Protein AF-0000000066889931 (afdb_homodimer)

Solvent-accessible surface area (backbone atoms only — not comparable to full-atom values): 59604 Å² total; per-residue (Å²): 102,72,35,78,62,63,62,46,69,40,72,68,57,29,51,49,26,42,51,51,12,49,52,28,40,36,57,39,35,50,58,53,15,50,52,28,38,44,49,19,44,49,34,40,56,67,29,39,47,45,43,76,29,30,79,80,44,53,67,52,55,40,49,52,46,39,45,50,44,53,48,43,53,54,48,37,46,52,50,14,58,57,58,51,43,73,66,68,80,62,69,89,72,51,64,39,50,34,59,48,48,70,64,35,56,75,68,55,48,97,53,80,30,56,35,74,68,44,58,74,47,54,82,70,38,55,31,83,66,52,23,65,43,68,70,62,88,76,65,74,86,47,67,66,44,52,38,50,51,49,50,52,53,38,38,55,46,48,44,46,36,63,68,42,29,66,70,53,30,54,55,54,89,62,41,67,70,57,22,52,45,53,48,50,50,54,51,49,64,70,53,50,51,80,82,71,41,93,45,72,68,41,44,51,54,32,39,76,71,73,38,31,45,57,56,50,36,41,54,40,43,55,38,35,53,71,19,61,56,48,52,68,61,52,49,46,62,85,44,58,81,68,31,58,58,54,72,40,86,62,70,32,78,57,56,58,62,33,39,50,46,67,47,44,47,56,43,81,52,69,66,52,50,48,45,28,53,52,28,28,50,48,43,52,54,51,48,52,52,37,54,74,66,69,46,64,70,49,71,67,46,50,58,38,48,52,54,25,40,54,50,33,48,42,48,57,50,41,34,75,68,58,27,82,77,53,77,71,49,71,63,52,35,54,50,30,53,54,48,41,54,50,52,44,48,38,33,68,62,55,40,66,85,76,34,41,34,40,46,31,48,40,50,24,52,53,49,48,49,52,50,44,42,62,70,62,46,74,71,81,67,70,83,75,69,78,64,74,66,58,56,69,58,35,52,66,47,43,68,63,61,64,67,76,90,68,82,73,72,78,67,67,71,44,77,32,45,45,31,67,42,70,88,54,50,46,70,36,59,64,58,52,55,49,47,42,64,36,35,24,61,76,37,55,64,63,49,46,55,50,69,54,47,62,71,69,53,68,83,76,72,84,66,87,77,76,81,80,78,81,80,85,86,86,77,86,68,83,76,82,76,78,78,78,82,78,84,80,79,74,75,74,79,70,76,76,76,73,67,80,55,78,80,64,53,55,54,60,64,52,55,55,71,66,78,75,51,72,64,57,62,39,47,68,55,56,74,97,103,74,35,78,62,65,60,46,70,39,71,67,56,29,52,49,26,41,51,51,11,50,52,28,42,37,55,39,34,51,58,54,15,49,50,27,40,46,50,19,45,49,34,40,56,68,29,40,48,46,42,80,30,31,76,81,44,54,66,51,55,41,48,51,47,38,41,51,44,53,48,42,52,53,49,37,45,53,50,14,57,58,57,50,43,74,66,68,80,61,69,90,72,49,64,39,49,34,59,47,48,69,64,35,56,74,68,55,49,98,53,80,31,55,35,74,68,43,58,72,48,51,84,71,36,57,29,80,67,52,21,65,42,68,70,62,89,76,66,74,85,48,68,66,44,54,37,50,51,49,51,53,53,39,39,56,45,47,45,46,37,64,69,44,28,66,69,52,30,54,53,53,90,63,43,68,70,58,22,53,45,52,49,50,50,52,51,49,62,70,53,50,52,80,83,70,42,92,44,72,67,40,45,52,55,31,40,76,70,72,38,32,45,57,55,51,36,41,53,40,42,55,36,33,54,69,19,60,57,46,52,68,60,53,50,46,64,86,43,58,82,66,29,56,56,54,72,40,83,64,71,32,78,57,57,57,61,33,41,50,45,67,47,44,48,56,42,82,51,70,68,52,50,47,44,29,54,52,29,27,52,48,44,52,53,52,46,51,53,38,56,74,66,70,44,66,69,49,70,67,44,51,57,38,49,51,56,26,40,54,51,33,48,41,50,58,52,41,34,77,70,54,28,84,79,55,76,71,50,70,63,52,35,53,51,29,52,52,48,41,55,50,52,43,47,38,34,68,61,56,40,66,84,76,35,42,34,40,46,32,49,40,51,24,50,53,50,49,49,52,52,45,44,61,69,63,47,72,69,80,66,70,81,73,69,76,65,73,67,56,56,69,59,34,50,64,48,42,68,63,60,65,66,78,89,66,82,74,74,76,66,67,73,45,76,31,45,42,32,66,43,71,88,53,51,47,69,36,58,64,59,50,54,48,46,42,65,36,36,24,60,76,37,53,64,63,49,46,54,48,68,54,46,63,72,66,54,70,83,76,72,83,66,87,74,77,85,75,81,80,74,87,72,81,79,81,75,75,77,79,72,81,78,78,83,77,85,80,80,75,76,75,80,72,78,76,79,74,68,82,55,75,81,60,51,57,55,59,65,52,57,56,71,65,79,77,50,71,63,57,62,38,46,68,54,58,72,96

Secondary structure (DSSP, 8-state):
--SSGGGS--HHHHHHHHHHHHHHHHTT-HHHHHHHHHHHHHHHHHTTTTS---TTS-HHHHHHHHHHHHHHHHHHHHHHHHHT------GGG--SBPPPPHHHHHHT---PPPBTTTTTPPTT-B-TT--B----TTPPP-HHHHHHHHHHHHHHHHHIIIIIHHHH-SS-TTSHHHHHHHHHHHHHHHH--GGGS--HHHHHHHHHTT-HHHHHHHHHHHHHHHHTTGGGGS--S---TT------SS-----TTB-TTS-BTT---HHHHHHHHHHHHHHHHHHHHHHHTTPPP-HHHHHHHHHHHHHHHHHHHTHHHH-SSS---HHHHHHHHHHHHHHHHIIIIIS-TT-HHHHHHHHHHHHHHHHHHHHHS-----S------THHHHHHHHHHHSS-SS-----PPPBTTTB--GGGS-S-HHHHHHHHHHTTTT-HHHHHHHHHHHHHS------------------------------------------SS----HHHHH-S-----HHHHHHHHH--/--SSGGGS--HHHHHHHHHHHHHHHHTT-HHHHHHHHHHHHHHHHHTTTTS---TTS-HHHHHHHHHHHHHHHHHHHHHHHHHT------GGG--SBPPPPHHHHHHT---PPPBTTTTTPPTT-B-TT--B----TTPPP-HHHHHHHHHHHHHHHHHIIIII-TTT-SS-TTSHHHHHHHHHHHHHHHH--GGGS--HHHHHHHHHTT-HHHHHHHHHHHHHHHHTTGGGGS--S---TT------SS-----TTB-TTS-BTT---HHHHHHHHHHHHHHHHHHHHHHHTTPPP-HHHHHHHHHHHHHHHHHHHTHHHH-SSS---HHHHHHHHHHHHHHHHIIIIIS-TT-HHHHHHHHHHHHHHHHHHHHHS-----S------THHHHHHHHHHHSS-SS-----PPPBTTTBPPGGGS-S-HHHHHHHHHHTTTT-HHHHHHHHHHHHHS------------------------------------------SS----HHHHH-S-----HHHHHHHHH--

InterPro domains:
  IPR007219 Xylanolytic transcriptional activator, regulatory domain [PF04082] (6-104)
  IPR007219 Xylanolytic transcriptional activator, regulatory domain [SM00906] (33-105)
  IPR050815 Transcription factor, fungi [PTHR47338] (4-485)

Structure (mmCIF, N/CA/C/O backbone):
data_AF-0000000066889931-model_v1
#
loop_
_entity.id
_entity.type
_entity.pdbx_description
1 polymer 'Transcription factor domain-containing protein'
#
loop_
_atom_site.group_PDB
_atom_site.id
_atom_site.type_symbol
_atom_site.label_atom_id
_atom_site.label_alt_id
_atom_site.label_comp_id
_atom_site.label_asym_id
_atom_site.label_entity_id
_atom_site.label_seq_id
_atom_site.pdbx_PDB_ins_code
_atom_site.Cartn_x
_atom_site.Cartn_y
_atom_site.Cartn_z
_atom_site.occupancy
_atom_site.B_iso_or_equiv
_atom_site.auth_seq_id
_atom_site.auth_comp_id
_atom_site.auth_asym_id
_atom_site.auth_atom_id
_atom_site.pdbx_PDB_model_num
ATOM 1 N N . MET A 1 1 ? 1.569 -5.227 23.531 1 28.42 1 MET A N 1
ATOM 2 C CA . MET A 1 1 ? 0.717 -5.777 22.484 1 28.42 1 MET A CA 1
ATOM 3 C C . MET A 1 1 ? 0.462 -7.262 22.719 1 28.42 1 MET A C 1
ATOM 5 O O . MET A 1 1 ? 1.404 -8.047 22.828 1 28.42 1 MET A O 1
ATOM 9 N N . SER A 1 2 ? -0.427 -7.707 23.25 1 30.86 2 SER A N 1
ATOM 10 C CA . SER A 1 2 ? -0.629 -9.109 23.594 1 30.86 2 SER A CA 1
ATOM 11 C C . SER A 1 2 ? -0.519 -10 22.359 1 30.86 2 SER A C 1
ATOM 13 O O . SER A 1 2 ? -1.223 -9.789 21.359 1 30.86 2 SER A O 1
ATOM 15 N N . CYS A 1 3 ? 0.596 -10.797 22.172 1 36.81 3 CYS A N 1
ATOM 16 C CA . CYS A 1 3 ? 1.167 -11.641 21.125 1 36.81 3 CYS A CA 1
ATOM 17 C C . CYS A 1 3 ? 0.154 -12.672 20.641 1 36.81 3 CYS A C 1
ATOM 19 O O . CYS A 1 3 ? 0.095 -12.984 19.453 1 36.81 3 CYS A O 1
ATOM 21 N N . GLN A 1 4 ? -0.488 -13.336 21.609 1 39.81 4 GLN A N 1
ATOM 22 C CA . GLN A 1 4 ? -1.323 -14.5 21.344 1 39.81 4 GLN A CA 1
ATOM 23 C C . GLN A 1 4 ? -2.547 -14.117 20.516 1 39.81 4 GLN A C 1
ATOM 25 O O . GLN A 1 4 ? -2.99 -14.891 19.672 1 39.81 4 GLN A O 1
ATOM 30 N N . THR A 1 5 ? -3.047 -13.016 20.859 1 44.31 5 THR A N 1
ATOM 31 C CA . THR A 1 5 ? -4.32 -12.609 20.266 1 44.31 5 THR A CA 1
ATOM 32 C C . THR A 1 5 ? -4.109 -12.039 18.875 1 44.31 5 THR A C 1
ATOM 34 O O . THR A 1 5 ? -5.07 -11.859 18.125 1 44.31 5 THR A O 1
ATOM 37 N N . SER A 1 6 ? -2.76 -11.797 18.594 1 57.75 6 SER A N 1
ATOM 38 C CA . SER A 1 6 ? -2.477 -11.109 17.344 1 57.75 6 SER A CA 1
ATOM 39 C C . SER A 1 6 ? -2.5 -12.078 16.156 1 57.75 6 SER A C 1
ATOM 41 O O . SER A 1 6 ? -2.691 -11.664 15.016 1 57.75 6 SER A O 1
ATOM 43 N N . ASP A 1 7 ? -2.488 -13.359 16.516 1 64.19 7 ASP A N 1
ATOM 44 C CA . ASP A 1 7 ? -2.393 -14.289 15.391 1 64.19 7 ASP A CA 1
ATOM 45 C C . ASP A 1 7 ? -3.777 -14.734 14.922 1 64.19 7 ASP A C 1
ATOM 47 O O . ASP A 1 7 ? -3.9 -15.508 13.977 1 64.19 7 ASP A O 1
ATOM 51 N N . GLN A 1 8 ? -4.785 -14.25 15.648 1 75.94 8 GLN A N 1
ATOM 52 C CA . GLN A 1 8 ? -6.141 -14.555 15.203 1 75.94 8 GLN A CA 1
ATOM 53 C C . GLN A 1 8 ? -6.93 -13.273 14.938 1 75.94 8 GLN A C 1
ATOM 55 O O . GLN A 1 8 ? -7.578 -12.734 15.836 1 75.94 8 GLN A O 1
ATOM 60 N N . PRO A 1 9 ? -6.836 -12.922 13.789 1 87.31 9 PRO A N 1
ATOM 61 C CA . PRO A 1 9 ? -7.52 -11.664 13.461 1 87.31 9 PRO A CA 1
ATOM 62 C C . PRO A 1 9 ? -9.031 -11.742 13.688 1 87.31 9 PRO A C 1
ATOM 64 O O . PRO A 1 9 ? -9.68 -12.68 13.234 1 87.31 9 PRO A O 1
ATOM 67 N N . GLN A 1 10 ? -9.516 -10.953 14.547 1 86 10 GLN A N 1
ATOM 68 C CA . GLN A 1 10 ? -10.938 -10.742 14.797 1 86 10 GLN A CA 1
ATOM 69 C C . GLN A 1 10 ? -11.289 -9.258 14.742 1 86 10 GLN A C 1
ATOM 71 O O . GLN A 1 10 ? -10.414 -8.406 14.906 1 86 10 GLN A O 1
ATOM 76 N N . VAL A 1 11 ? -12.531 -9.016 14.531 1 87.25 11 VAL A N 1
ATOM 77 C CA . VAL A 1 11 ? -12.969 -7.625 14.422 1 87.25 11 VAL A CA 1
ATOM 78 C C . VAL A 1 11 ? -12.641 -6.879 15.711 1 87.25 11 VAL A C 1
ATOM 80 O O . VAL A 1 11 ? -12.164 -5.742 15.68 1 87.25 11 VAL A O 1
ATOM 83 N N . ILE A 1 12 ? -12.852 -7.531 16.812 1 84.06 12 ILE A N 1
ATOM 84 C CA . ILE A 1 12 ? -12.633 -6.883 18.109 1 84.06 12 ILE A CA 1
ATOM 85 C C . ILE A 1 12 ? -11.148 -6.57 18.281 1 84.06 12 ILE A C 1
ATOM 87 O O . ILE A 1 12 ? -10.789 -5.535 18.844 1 84.06 12 ILE A O 1
ATOM 91 N N . THR A 1 13 ? -10.273 -7.477 17.891 1 88.19 13 THR A N 1
ATOM 92 C CA . THR A 1 13 ? -8.836 -7.23 18 1 88.19 13 THR A CA 1
ATOM 93 C C . THR A 1 13 ? -8.414 -6.078 17.094 1 88.19 13 THR A C 1
ATOM 95 O O . THR A 1 13 ? -7.527 -5.297 17.453 1 88.19 13 THR A O 1
ATOM 98 N N . ILE A 1 14 ? -8.984 -5.992 15.945 1 92.38 14 ILE A N 1
ATOM 99 C CA . ILE A 1 14 ? -8.703 -4.895 15.023 1 92.38 14 ILE A CA 1
ATOM 100 C C . ILE A 1 14 ? -9.109 -3.568 15.664 1 92.38 14 ILE A C 1
ATOM 102 O O . ILE A 1 14 ? -8.328 -2.609 15.664 1 92.38 14 ILE A O 1
ATOM 106 N N . GLN A 1 15 ? -10.258 -3.578 16.25 1 91 15 GLN A N 1
ATOM 107 C CA . GLN A 1 15 ? -10.758 -2.367 16.891 1 91 15 GLN A CA 1
ATOM 108 C C . GLN A 1 15 ? -9.891 -1.97 18.078 1 91 15 GLN A C 1
ATOM 110 O O . GLN A 1 15 ? -9.609 -0.787 18.281 1 91 15 GLN A O 1
ATOM 115 N N . MET A 1 16 ? -9.516 -2.932 18.797 1 89.5 16 MET A N 1
ATOM 116 C CA . MET A 1 16 ? -8.648 -2.654 19.953 1 89.5 16 MET A CA 1
ATOM 117 C C . MET A 1 16 ? -7.32 -2.068 19.5 1 89.5 16 MET A C 1
ATOM 119 O O . MET A 1 16 ? -6.82 -1.11 20.094 1 89.5 16 MET A O 1
ATOM 123 N N . ASN A 1 17 ? -6.734 -2.639 18.469 1 91.62 17 ASN A N 1
ATOM 124 C CA . ASN A 1 17 ? -5.48 -2.113 17.938 1 91.62 17 ASN A CA 1
ATOM 125 C C . ASN A 1 17 ? -5.645 -0.69 17.422 1 91.62 17 ASN A C 1
ATOM 127 O O . ASN A 1 17 ? -4.738 0.132 17.547 1 91.62 17 ASN A O 1
ATOM 131 N N . LEU A 1 18 ? -6.738 -0.392 16.844 1 93.06 18 LEU A N 1
ATOM 132 C CA . LEU A 1 18 ? -7.012 0.961 16.375 1 93.06 18 LEU A CA 1
ATOM 133 C C . LEU A 1 18 ? -7.09 1.94 17.531 1 93.06 18 LEU A C 1
ATOM 135 O O . LEU A 1 18 ? -6.551 3.045 17.469 1 93.06 18 LEU A O 1
ATOM 139 N N . CYS A 1 19 ? -7.75 1.484 18.578 1 92.75 19 CYS A N 1
ATOM 140 C CA . CYS A 1 19 ? -7.852 2.328 19.766 1 92.75 19 CYS A CA 1
ATOM 141 C C . CYS A 1 19 ? -6.48 2.582 20.375 1 92.75 19 CYS A C 1
ATOM 143 O O . CYS A 1 19 ? -6.172 3.707 20.766 1 92.75 19 CYS A O 1
ATOM 145 N N . LEU A 1 20 ? -5.762 1.559 20.453 1 90.25 20 LEU A N 1
ATOM 146 C CA . LEU A 1 20 ? -4.41 1.706 20.969 1 90.25 20 LEU A CA 1
ATOM 147 C C . LEU A 1 20 ? -3.578 2.631 20.094 1 90.25 20 LEU A C 1
ATOM 149 O O . LEU A 1 20 ? -2.799 3.443 20.594 1 90.25 20 LEU A O 1
ATOM 153 N N . SER A 1 21 ? -3.725 2.482 18.812 1 93 21 SER A N 1
ATOM 154 C CA . SER A 1 21 ? -3.008 3.359 17.891 1 93 21 SER A CA 1
ATOM 155 C C . SER A 1 21 ? -3.385 4.82 18.109 1 93 21 SER A C 1
ATOM 157 O O . SER A 1 21 ? -2.516 5.691 18.156 1 93 21 SER A O 1
ATOM 159 N N . LEU A 1 22 ? -4.617 5.055 18.266 1 92.88 22 LEU A N 1
ATOM 160 C CA . LEU A 1 22 ? -5.09 6.414 18.5 1 92.88 22 LEU A CA 1
ATOM 161 C C . LEU A 1 22 ? -4.539 6.973 19.797 1 92.88 22 LEU A C 1
ATOM 163 O O . LEU A 1 22 ? -4.066 8.109 19.844 1 92.88 22 LEU A O 1
ATOM 167 N N . ARG A 1 23 ? -4.645 6.211 20.797 1 89.81 23 ARG A N 1
ATOM 168 C CA . ARG A 1 23 ? -4.125 6.641 22.094 1 89.81 23 ARG A CA 1
ATOM 169 C C . ARG A 1 23 ? -2.646 7.008 22 1 89.81 23 ARG A C 1
ATOM 171 O O . ARG A 1 23 ? -2.23 8.07 22.469 1 89.81 23 ARG A O 1
ATOM 178 N N . GLU A 1 24 ? -1.885 6.098 21.406 1 91.31 24 GLU A N 1
ATOM 179 C CA . GLU A 1 24 ? -0.45 6.332 21.266 1 91.31 24 GLU A CA 1
ATOM 180 C C . GLU A 1 24 ? -0.17 7.566 20.406 1 91.31 24 GLU A C 1
ATOM 182 O O . GLU A 1 24 ? 0.795 8.289 20.656 1 91.31 24 GLU A O 1
ATOM 187 N N . LEU A 1 25 ? -0.951 7.789 19.438 1 92.5 25 LEU A N 1
ATOM 188 C CA . LEU A 1 25 ? -0.806 8.969 18.594 1 92.5 25 LEU A CA 1
ATOM 189 C C . LEU A 1 25 ? -1.034 10.242 19.391 1 92.5 25 LEU A C 1
ATOM 191 O O . LEU A 1 25 ? -0.277 11.211 19.266 1 92.5 25 LEU A O 1
ATOM 195 N N . LEU A 1 26 ? -2.064 10.234 20.25 1 90.62 26 LEU A N 1
ATOM 196 C CA . LEU A 1 26 ? -2.43 11.406 21.031 1 90.62 26 LEU A CA 1
ATOM 197 C C . LEU A 1 26 ? -1.356 11.734 22.062 1 90.62 26 LEU A C 1
ATOM 199 O O . LEU A 1 26 ? -1.133 12.898 22.391 1 90.62 26 LEU A O 1
ATOM 203 N N . VAL A 1 27 ? -0.688 10.719 22.531 1 88.81 27 VAL A N 1
ATOM 204 C CA . VAL A 1 27 ? 0.362 10.953 23.516 1 88.81 27 VAL A CA 1
ATOM 205 C C . VAL A 1 27 ? 1.702 11.148 22.812 1 88.81 27 VAL A C 1
ATOM 207 O O . VAL A 1 27 ? 2.752 11.172 23.453 1 88.81 27 VAL A O 1
ATOM 210 N N . ALA A 1 28 ? 1.689 11.164 21.484 1 90.94 28 ALA A N 1
ATOM 211 C CA . ALA A 1 28 ? 2.836 11.484 20.641 1 90.94 28 ALA A CA 1
ATOM 212 C C . ALA A 1 28 ? 3.887 10.375 20.703 1 90.94 28 ALA A C 1
ATOM 214 O O . ALA A 1 28 ? 5.09 10.656 20.734 1 90.94 28 ALA A O 1
ATOM 215 N N . SER A 1 29 ? 3.426 9.172 20.891 1 88.69 29 SER A N 1
ATOM 216 C CA . SER A 1 29 ? 4.281 8.008 20.703 1 88.69 29 SER A CA 1
ATOM 217 C C . SER A 1 29 ? 4.223 7.504 19.266 1 88.69 29 SER A C 1
ATOM 219 O O . SER A 1 29 ? 3.408 6.637 18.938 1 88.69 29 SER A O 1
ATOM 221 N N . SER A 1 30 ? 5.102 8.008 18.5 1 89.62 30 SER A N 1
ATOM 222 C CA . SER A 1 30 ? 5.031 7.84 17.047 1 89.62 30 SER A CA 1
ATOM 223 C C . SER A 1 30 ? 5.156 6.371 16.656 1 89.62 30 SER A C 1
ATOM 225 O O . SER A 1 30 ? 4.328 5.852 15.906 1 89.62 30 SER A O 1
ATOM 227 N N . MET A 1 31 ? 6.113 5.672 17.219 1 88.88 31 MET A N 1
ATOM 228 C CA . MET A 1 31 ? 6.41 4.305 16.781 1 88.88 31 MET A CA 1
ATOM 229 C C . MET A 1 31 ? 5.285 3.355 17.172 1 88.88 31 MET A C 1
ATOM 231 O O . MET A 1 31 ? 4.852 2.535 16.359 1 88.88 31 MET A O 1
ATOM 235 N N . ARG A 1 32 ? 4.844 3.506 18.359 1 90.75 32 ARG A N 1
ATOM 236 C CA . ARG A 1 32 ? 3.771 2.623 18.812 1 90.75 32 ARG A CA 1
ATOM 237 C C . ARG A 1 32 ? 2.482 2.885 18.047 1 90.75 32 ARG A C 1
ATOM 239 O O . ARG A 1 32 ? 1.769 1.948 17.672 1 90.75 32 ARG A O 1
ATOM 246 N N . ALA A 1 33 ? 2.191 4.18 17.891 1 93.75 33 ALA A N 1
ATOM 247 C CA . ALA A 1 33 ? 1.013 4.512 17.109 1 93.75 33 ALA A CA 1
ATOM 248 C C . ALA A 1 33 ? 1.093 3.887 15.711 1 93.75 33 ALA A C 1
ATOM 250 O O . ALA A 1 33 ? 0.113 3.318 15.227 1 93.75 33 ALA A O 1
ATOM 251 N N . TRP A 1 34 ? 2.275 3.926 15.133 1 95.69 34 TRP A N 1
ATOM 252 C CA . TRP A 1 34 ? 2.523 3.391 13.797 1 95.69 34 TRP A CA 1
ATOM 253 C C . TRP A 1 34 ? 2.338 1.878 13.773 1 95.69 34 TRP A C 1
ATOM 255 O O . TRP A 1 34 ? 1.66 1.343 12.891 1 95.69 34 TRP A O 1
ATOM 265 N N . LEU A 1 35 ? 2.844 1.204 14.719 1 93.44 35 LEU A N 1
ATOM 266 C CA . LEU A 1 35 ? 2.842 -0.254 14.727 1 93.44 35 LEU A CA 1
ATOM 267 C C . LEU A 1 35 ? 1.448 -0.795 15.023 1 93.44 35 LEU A C 1
ATOM 269 O O . LEU A 1 35 ? 0.994 -1.741 14.375 1 93.44 35 LEU A O 1
ATOM 273 N N . TYR A 1 36 ? 0.752 -0.176 15.953 1 92.81 36 TYR A N 1
ATOM 274 C CA . TYR A 1 36 ? -0.598 -0.632 16.266 1 92.81 36 TYR A CA 1
ATOM 275 C C . TYR A 1 36 ? -1.535 -0.409 15.078 1 92.81 36 TYR A C 1
ATOM 277 O O . TYR A 1 36 ? -2.395 -1.247 14.797 1 92.81 36 TYR A O 1
ATOM 285 N N . CYS A 1 37 ? -1.378 0.696 14.5 1 96.06 37 CYS A N 1
ATOM 286 C CA . CYS A 1 37 ? -2.191 0.958 13.32 1 96.06 37 CYS A CA 1
ATOM 287 C C . CYS A 1 37 ? -1.92 -0.071 12.227 1 96.06 37 CYS A C 1
ATOM 289 O O . CYS A 1 37 ? -2.852 -0.579 11.602 1 96.06 37 CYS A O 1
ATOM 291 N N . GLY A 1 38 ? -0.64 -0.354 12.055 1 95.56 38 GLY A N 1
ATOM 292 C CA . GLY A 1 38 ? -0.262 -1.347 11.062 1 95.56 38 GLY A CA 1
ATOM 293 C C . GLY A 1 38 ? -0.826 -2.725 11.352 1 95.56 38 GLY A C 1
ATOM 294 O O . GLY A 1 38 ? -1.27 -3.424 10.438 1 95.56 38 GLY A O 1
ATOM 295 N N . LEU A 1 39 ? -0.776 -3.055 12.539 1 92.88 39 LEU A N 1
ATOM 296 C CA . LEU A 1 39 ? -1.306 -4.355 12.93 1 92.88 39 LEU A CA 1
ATOM 297 C C . LEU A 1 39 ? -2.805 -4.434 12.656 1 92.88 39 LEU A C 1
ATOM 299 O O . LEU A 1 39 ? -3.301 -5.453 12.172 1 92.88 39 LEU A O 1
ATOM 303 N N . ALA A 1 40 ? -3.492 -3.428 13.016 1 95.19 40 ALA A N 1
ATOM 304 C CA . ALA A 1 40 ? -4.93 -3.387 12.758 1 95.19 40 ALA A CA 1
ATOM 305 C C . ALA A 1 40 ? -5.23 -3.553 11.273 1 95.19 40 ALA A C 1
ATOM 307 O O . ALA A 1 40 ? -6.094 -4.344 10.891 1 95.19 40 ALA A O 1
ATOM 308 N N . ILE A 1 41 ? -4.516 -2.83 10.484 1 97 41 ILE A N 1
ATOM 309 C CA . ILE A 1 41 ? -4.73 -2.865 9.047 1 97 41 ILE A CA 1
ATOM 310 C C . ILE A 1 41 ? -4.422 -4.262 8.508 1 97 41 ILE A C 1
ATOM 312 O O . ILE A 1 41 ? -5.172 -4.805 7.699 1 97 41 ILE A O 1
ATOM 316 N N . ARG A 1 42 ? -3.334 -4.781 8.969 1 95.5 42 ARG A N 1
ATOM 317 C CA . ARG A 1 42 ? -2.924 -6.102 8.492 1 95.5 42 ARG A CA 1
ATOM 318 C C . ARG A 1 42 ? -3.949 -7.164 8.875 1 95.5 42 ARG A C 1
ATOM 320 O O . ARG A 1 42 ? -4.23 -8.07 8.086 1 95.5 42 ARG A O 1
ATOM 327 N N . GLN A 1 43 ? -4.465 -7.086 10.031 1 93.62 43 GLN A N 1
ATOM 328 C CA . GLN A 1 43 ? -5.508 -8.016 10.453 1 93.62 43 GLN A CA 1
ATOM 329 C C . GLN A 1 43 ? -6.777 -7.824 9.633 1 93.62 43 GLN A C 1
ATOM 331 O O . GLN A 1 43 ? -7.441 -8.805 9.273 1 93.62 43 GLN A O 1
ATOM 336 N N . ALA A 1 44 ? -7.125 -6.637 9.383 1 95 44 ALA A N 1
ATOM 337 C CA . ALA A 1 44 ? -8.305 -6.367 8.57 1 95 44 ALA A CA 1
ATOM 338 C C . ALA A 1 44 ? -8.148 -6.941 7.164 1 95 44 ALA A C 1
ATOM 340 O O . ALA A 1 44 ? -9.109 -7.457 6.586 1 95 44 ALA A O 1
ATOM 341 N N . GLN A 1 45 ? -6.961 -6.812 6.625 1 94.88 45 GLN A N 1
ATOM 342 C CA . GLN A 1 45 ? -6.688 -7.371 5.305 1 94.88 45 GLN A CA 1
ATOM 343 C C . GLN A 1 45 ? -6.715 -8.898 5.336 1 94.88 45 GLN A C 1
ATOM 345 O O . GLN A 1 45 ? -7.105 -9.539 4.359 1 94.88 45 GLN A O 1
ATOM 350 N N . ALA A 1 46 ? -6.254 -9.391 6.469 1 92.5 46 ALA A N 1
ATOM 351 C CA . ALA A 1 46 ? -6.309 -10.844 6.625 1 92.5 46 ALA A CA 1
ATOM 352 C C . ALA A 1 46 ? -7.742 -11.352 6.504 1 92.5 46 ALA A C 1
ATOM 354 O O . ALA A 1 46 ? -7.988 -12.406 5.91 1 92.5 46 ALA A O 1
ATOM 355 N N . LEU A 1 47 ? -8.656 -10.594 7 1 90.62 47 LEU A N 1
ATOM 356 C CA . LEU A 1 47 ? -10.062 -10.969 6.992 1 90.62 47 LEU A CA 1
ATOM 357 C C . LEU A 1 47 ? -10.742 -10.492 5.715 1 90.62 47 LEU A C 1
ATOM 359 O O . LEU A 1 47 ? -11.953 -10.672 5.547 1 90.62 47 LEU A O 1
ATOM 363 N N . ARG A 1 48 ? -10.023 -9.867 4.781 1 90.88 48 ARG A N 1
ATOM 364 C CA . ARG A 1 48 ? -10.516 -9.344 3.514 1 90.88 48 ARG A CA 1
ATOM 365 C C . ARG A 1 48 ? -11.711 -8.422 3.73 1 90.88 48 ARG A C 1
ATOM 367 O O . ARG A 1 48 ? -12.734 -8.555 3.053 1 90.88 48 ARG A O 1
ATOM 374 N N . MET A 1 49 ? -11.578 -7.512 4.676 1 91.81 49 MET A N 1
ATOM 375 C CA . MET A 1 49 ? -12.688 -6.66 5.102 1 91.81 49 MET A CA 1
ATOM 376 C C . MET A 1 49 ? -12.953 -5.566 4.07 1 91.81 49 MET A C 1
ATOM 378 O O . MET A 1 49 ? -13.938 -4.828 4.184 1 91.81 49 MET A O 1
ATOM 382 N N . ARG A 1 50 ? -12.117 -5.488 3.051 1 91.06 50 ARG A N 1
ATOM 383 C CA . ARG A 1 50 ? -12.344 -4.496 2.006 1 91.06 50 ARG A CA 1
ATOM 384 C C . ARG A 1 50 ? -13.477 -4.922 1.082 1 91.06 50 ARG A C 1
ATOM 386 O O . ARG A 1 50 ? -13.914 -4.145 0.226 1 91.06 50 ARG A O 1
ATOM 393 N N . MET A 1 51 ? -13.922 -6.188 1.273 1 86.75 51 MET A N 1
ATOM 394 C CA . MET A 1 51 ? -14.992 -6.754 0.464 1 86.75 51 MET A CA 1
ATOM 395 C C . MET A 1 51 ? -16.188 -7.121 1.331 1 86.75 51 MET A C 1
ATOM 397 O O . MET A 1 51 ? -16.047 -7.324 2.539 1 86.75 51 MET A O 1
ATOM 401 N N . GLU A 1 52 ? -17.375 -7.27 0.634 1 82.69 52 GLU A N 1
ATOM 402 C CA . GLU A 1 52 ? -18.594 -7.617 1.345 1 82.69 52 GLU A CA 1
ATOM 403 C C . GLU A 1 52 ? -18.75 -9.125 1.481 1 82.69 52 GLU A C 1
ATOM 405 O O . GLU A 1 52 ? -19.688 -9.719 0.928 1 82.69 52 GLU A O 1
ATOM 410 N N . TYR A 1 53 ? -17.844 -9.898 2.035 1 72.25 53 TYR A N 1
ATOM 411 C CA . TYR A 1 53 ? -17.953 -11.344 2.227 1 72.25 53 TYR A CA 1
ATOM 412 C C . TYR A 1 53 ? -18.703 -11.672 3.512 1 72.25 53 TYR A C 1
ATOM 414 O O . TYR A 1 53 ? -18.703 -12.82 3.955 1 72.25 53 TYR A O 1
ATOM 422 N N . ASN A 1 54 ? -19.406 -10.812 4.043 1 65.44 54 ASN A N 1
ATOM 423 C CA . ASN A 1 54 ? -19.953 -10.984 5.379 1 65.44 54 ASN A CA 1
ATOM 424 C C . ASN A 1 54 ? -21.469 -11.234 5.332 1 65.44 54 ASN A C 1
ATOM 426 O O . ASN A 1 54 ? -22.156 -11.07 6.34 1 65.44 54 ASN A O 1
ATOM 430 N N . GLN A 1 55 ? -21.938 -11.773 4.305 1 68.69 55 GLN A N 1
ATOM 431 C CA . GLN A 1 55 ? -23.391 -11.836 4.16 1 68.69 55 GLN A CA 1
ATOM 432 C C . GLN A 1 55 ? -23.984 -12.875 5.098 1 68.69 55 GLN A C 1
ATOM 434 O O . GLN A 1 55 ? -25.203 -12.883 5.332 1 68.69 55 GLN A O 1
ATOM 439 N N . ARG A 1 56 ? -23.156 -13.656 5.715 1 73.44 56 ARG A N 1
ATOM 440 C CA . ARG A 1 56 ? -23.656 -14.633 6.676 1 73.44 56 ARG A CA 1
ATOM 441 C C . ARG A 1 56 ? -23.891 -13.984 8.039 1 73.44 56 ARG A C 1
ATOM 443 O O . ARG A 1 56 ? -24.641 -14.516 8.859 1 73.44 56 ARG A O 1
ATOM 450 N N . HIS A 1 57 ? -23.219 -12.906 8.133 1 78 57 HIS A N 1
ATOM 451 C CA . HIS A 1 57 ? -23.359 -12.203 9.398 1 78 57 HIS A CA 1
ATOM 452 C C . HIS A 1 57 ? -24.641 -11.391 9.445 1 78 57 HIS A C 1
ATOM 454 O O . HIS A 1 57 ? -25.203 -11.055 8.398 1 78 57 HIS A O 1
ATOM 460 N N . ASP A 1 58 ? -25.078 -11.227 10.617 1 80.69 58 ASP A N 1
ATOM 461 C CA . ASP A 1 58 ? -26.219 -10.336 10.797 1 80.69 58 ASP A CA 1
ATOM 462 C C . ASP A 1 58 ? -25.906 -8.93 10.305 1 80.69 58 ASP A C 1
ATOM 464 O O . ASP A 1 58 ? -24.75 -8.562 10.141 1 80.69 58 ASP A O 1
ATOM 468 N N . LEU A 1 59 ? -26.922 -8.234 10.023 1 80.31 59 LEU A N 1
ATOM 469 C CA . LEU A 1 59 ? -26.797 -6.906 9.445 1 80.31 59 LEU A CA 1
ATOM 470 C C . LEU A 1 59 ? -25.969 -5.992 10.352 1 80.31 59 LEU A C 1
ATOM 472 O O . LEU A 1 59 ? -25.203 -5.168 9.859 1 80.31 59 LEU A O 1
ATOM 476 N N . GLN A 1 60 ? -26.203 -6.133 11.562 1 81.69 60 GLN A N 1
ATOM 477 C CA . GLN A 1 60 ? -25.453 -5.309 12.508 1 81.69 60 GLN A CA 1
ATOM 478 C C . GLN A 1 60 ? -23.969 -5.629 12.453 1 81.69 60 GLN A C 1
ATOM 480 O O . GLN A 1 60 ? -23.125 -4.719 12.477 1 81.69 60 GLN A O 1
ATOM 485 N N . GLN A 1 61 ? -23.703 -6.898 12.43 1 83.12 61 GLN A N 1
ATOM 486 C CA . GLN A 1 61 ? -22.297 -7.312 12.375 1 83.12 61 GLN A CA 1
ATOM 487 C C . GLN A 1 61 ? -21.656 -6.898 11.055 1 83.12 61 GLN A C 1
ATOM 489 O O . GLN A 1 61 ? -20.469 -6.566 11.016 1 83.12 61 GLN A O 1
ATOM 494 N N . GLN A 1 62 ? -22.422 -6.961 10.031 1 86.19 62 GLN A N 1
ATOM 495 C CA . GLN A 1 62 ? -21.922 -6.484 8.742 1 86.19 62 GLN A CA 1
ATOM 496 C C . GLN A 1 62 ? -21.547 -5.004 8.805 1 86.19 62 GLN A C 1
ATOM 498 O O . GLN A 1 62 ? -20.5 -4.594 8.305 1 86.19 62 GLN A O 1
ATOM 503 N N . GLU A 1 63 ? -22.406 -4.266 9.5 1 86.06 63 GLU A N 1
ATOM 504 C CA . GLU A 1 63 ? -22.172 -2.83 9.633 1 86.06 63 GLU A CA 1
ATOM 505 C C . GLU A 1 63 ? -20.953 -2.553 10.508 1 86.06 63 GLU A C 1
ATOM 507 O O . GLU A 1 63 ? -20.188 -1.634 10.234 1 86.06 63 GLU A O 1
ATOM 512 N N . ILE A 1 64 ? -20.797 -3.314 11.531 1 85.94 64 ILE A N 1
ATOM 513 C CA . ILE A 1 64 ? -19.641 -3.16 12.406 1 85.94 64 ILE A CA 1
ATOM 514 C C . ILE A 1 64 ? -18.359 -3.404 11.609 1 85.94 64 ILE A C 1
ATOM 516 O O . ILE A 1 64 ? -17.375 -2.676 11.773 1 85.94 64 ILE A O 1
ATOM 520 N N . ARG A 1 65 ? -18.375 -4.375 10.789 1 88.5 65 ARG A N 1
ATOM 521 C CA . ARG A 1 65 ? -17.219 -4.699 9.969 1 88.5 65 ARG A CA 1
ATOM 522 C C . ARG A 1 65 ? -16.906 -3.58 8.977 1 88.5 65 ARG A C 1
ATOM 524 O O . ARG A 1 65 ? -15.75 -3.207 8.789 1 88.5 65 ARG A O 1
ATOM 531 N N . ARG A 1 66 ? -17.953 -3.027 8.391 1 89 66 ARG A N 1
ATOM 532 C CA . ARG A 1 66 ? -17.781 -1.913 7.469 1 89 66 ARG A CA 1
ATOM 533 C C . ARG A 1 66 ? -17.156 -0.71 8.172 1 89 66 ARG A C 1
ATOM 535 O O . ARG A 1 66 ? -16.172 -0.152 7.691 1 89 66 ARG A O 1
ATOM 542 N N . ARG A 1 67 ? -17.734 -0.41 9.25 1 89.62 67 ARG A N 1
ATOM 543 C CA . ARG A 1 67 ? -17.266 0.752 10.008 1 89.62 67 ARG A CA 1
ATOM 544 C C . ARG A 1 67 ? -15.836 0.556 10.492 1 89.62 67 ARG A C 1
ATOM 546 O O . ARG A 1 67 ? -15.047 1.502 10.516 1 89.62 67 ARG A O 1
ATOM 553 N N . THR A 1 68 ? -15.539 -0.623 10.883 1 90.5 68 THR A N 1
ATOM 554 C CA . THR A 1 68 ? -14.195 -0.923 11.359 1 90.5 68 THR A CA 1
ATOM 555 C C . THR A 1 68 ? -13.172 -0.75 10.242 1 90.5 68 THR A C 1
ATOM 557 O O . THR A 1 68 ? -12.102 -0.178 10.453 1 90.5 68 THR A O 1
ATOM 560 N N . PHE A 1 69 ? -13.531 -1.218 9.078 1 94.75 69 PHE A N 1
ATOM 561 C CA . PHE A 1 69 ? -12.57 -1.096 7.992 1 94.75 69 PHE A CA 1
ATOM 562 C C . PHE A 1 69 ? -12.398 0.362 7.578 1 94.75 69 PHE A C 1
ATOM 564 O O . PHE A 1 69 ? -11.289 0.796 7.262 1 94.75 69 PHE A O 1
ATOM 571 N N . TRP A 1 70 ? -13.422 1.081 7.531 1 93.44 70 TRP A N 1
ATOM 572 C CA . TRP A 1 70 ? -13.312 2.506 7.234 1 93.44 70 TRP A CA 1
ATOM 573 C C . TRP A 1 70 ? -12.484 3.219 8.297 1 93.44 70 TRP A C 1
ATOM 575 O O . TRP A 1 70 ? -11.742 4.156 7.996 1 93.44 70 TRP A O 1
ATOM 585 N N . ALA A 1 71 ? -12.656 2.797 9.531 1 95.44 71 ALA A N 1
ATOM 586 C CA . ALA A 1 71 ? -11.82 3.34 10.594 1 95.44 71 ALA A CA 1
ATOM 587 C C . ALA A 1 71 ? -10.344 3.043 10.336 1 95.44 71 ALA A C 1
ATOM 589 O O . ALA A 1 71 ? -9.477 3.869 10.633 1 95.44 71 ALA A O 1
ATOM 590 N N . CYS A 1 72 ? -10.062 1.893 9.812 1 96.69 72 CYS A N 1
ATOM 591 C CA . CYS A 1 72 ? -8.695 1.561 9.445 1 96.69 72 CYS A CA 1
ATOM 592 C C . CYS A 1 72 ? -8.148 2.543 8.414 1 96.69 72 CYS A C 1
ATOM 594 O O . CYS A 1 72 ? -7.016 3.006 8.523 1 96.69 72 CYS A O 1
ATOM 596 N N . ILE A 1 73 ? -8.945 2.891 7.477 1 97.25 73 ILE A N 1
ATOM 597 C CA . ILE A 1 73 ? -8.523 3.779 6.398 1 97.25 73 ILE A CA 1
ATOM 598 C C . ILE A 1 73 ? -8.258 5.176 6.957 1 97.25 73 ILE A C 1
ATOM 600 O O . ILE A 1 73 ? -7.238 5.793 6.641 1 97.25 73 ILE A O 1
ATOM 604 N N . ILE A 1 74 ? -9.117 5.645 7.82 1 95.62 74 ILE A N 1
ATOM 605 C CA . ILE A 1 74 ? -8.977 6.98 8.391 1 95.62 74 ILE A CA 1
ATOM 606 C C . ILE A 1 74 ? -7.727 7.043 9.258 1 95.62 74 ILE A C 1
ATOM 608 O O . ILE A 1 74 ? -6.922 7.973 9.141 1 95.62 74 ILE A O 1
ATOM 612 N N . MET A 1 75 ? -7.582 6.039 10.086 1 96.38 75 MET A N 1
ATOM 613 C CA . MET A 1 75 ? -6.414 6 10.961 1 96.38 75 MET A CA 1
ATOM 614 C C . MET A 1 75 ? -5.129 5.879 10.148 1 96.38 75 MET A C 1
ATOM 616 O O . MET A 1 75 ? -4.098 6.449 10.516 1 96.38 75 MET A O 1
ATOM 620 N N . ASP A 1 76 ? -5.211 5.113 9.133 1 97.44 76 ASP A N 1
ATOM 621 C CA . ASP A 1 76 ? -4.062 4.957 8.242 1 97.44 76 ASP A CA 1
ATOM 622 C C . ASP A 1 76 ? -3.584 6.312 7.723 1 97.44 76 ASP A C 1
ATOM 624 O O . ASP A 1 76 ? -2.383 6.59 7.703 1 97.44 76 ASP A O 1
ATOM 628 N N . ARG A 1 77 ? -4.48 7.16 7.363 1 96.44 77 ARG A N 1
ATOM 629 C CA . ARG A 1 77 ? -4.152 8.477 6.812 1 96.44 77 ARG A CA 1
ATOM 630 C C . ARG A 1 77 ? -3.605 9.398 7.898 1 96.44 77 ARG A C 1
ATOM 632 O O . ARG A 1 77 ? -2.598 10.078 7.691 1 96.44 77 ARG A O 1
ATOM 639 N N . LEU A 1 78 ? -4.262 9.414 9.016 1 95.38 78 LEU A N 1
ATOM 640 C CA . LEU A 1 78 ? -3.852 10.297 10.094 1 95.38 78 LEU A CA 1
ATOM 641 C C . LEU A 1 78 ? -2.475 9.914 10.625 1 95.38 78 LEU A C 1
ATOM 643 O O . LEU A 1 78 ? -1.606 10.773 10.797 1 95.38 78 LEU A O 1
ATOM 647 N N . VAL A 1 79 ? -2.281 8.625 10.812 1 96.5 79 VAL A N 1
ATOM 648 C CA . VAL A 1 79 ? -1.015 8.156 11.359 1 96.5 79 VAL A CA 1
ATOM 649 C C . VAL A 1 79 ? 0.1 8.359 10.336 1 96.5 79 VAL A C 1
ATOM 651 O O . VAL A 1 79 ? 1.228 8.703 10.695 1 96.5 79 VAL A O 1
ATOM 654 N N . ALA A 1 80 ? -0.219 8.141 9.102 1 96.25 80 ALA A N 1
ATOM 655 C CA . ALA A 1 80 ? 0.775 8.328 8.055 1 96.25 80 ALA A CA 1
ATOM 656 C C . ALA A 1 80 ? 1.283 9.766 8.023 1 96.25 80 ALA A C 1
ATOM 658 O O . ALA A 1 80 ? 2.492 10.008 7.965 1 96.25 80 ALA A O 1
ATOM 659 N N . LEU A 1 81 ? 0.415 10.719 8.117 1 95.94 81 LEU A N 1
ATOM 660 C CA . LEU A 1 81 ? 0.823 12.117 8.062 1 95.94 81 LEU A CA 1
ATOM 661 C C . LEU A 1 81 ? 1.571 12.508 9.336 1 95.94 81 LEU A C 1
ATOM 663 O O . LEU A 1 81 ? 2.621 13.156 9.266 1 95.94 81 LEU A O 1
ATOM 667 N N . CYS A 1 82 ? 1.022 12.102 10.492 1 95 82 CYS A N 1
ATOM 668 C CA . CYS A 1 82 ? 1.602 12.516 11.766 1 95 82 CYS A CA 1
ATOM 669 C C . CYS A 1 82 ? 2.984 11.906 11.961 1 95 82 CYS A C 1
ATOM 671 O O . CYS A 1 82 ? 3.85 12.508 12.594 1 95 82 CYS A O 1
ATOM 673 N N . THR A 1 83 ? 3.203 10.719 11.453 1 93.38 83 THR A N 1
ATOM 674 C CA . THR A 1 83 ? 4.496 10.062 11.609 1 93.38 83 THR A CA 1
ATOM 675 C C . THR A 1 83 ? 5.355 10.258 10.359 1 93.38 83 THR A C 1
ATOM 677 O O . THR A 1 83 ? 6.5 9.797 10.312 1 93.38 83 THR A O 1
ATOM 680 N N . PHE A 1 84 ? 4.797 10.953 9.398 1 92.5 84 PHE A N 1
ATOM 681 C CA . PHE A 1 84 ? 5.473 11.266 8.148 1 92.5 84 PHE A CA 1
ATOM 682 C C . PHE A 1 84 ? 5.98 9.992 7.473 1 92.5 84 PHE A C 1
ATOM 684 O O . PHE A 1 84 ? 7.16 9.898 7.125 1 92.5 84 PHE A O 1
ATOM 691 N N . ARG A 1 85 ? 5.109 9 7.375 1 94.44 85 ARG A N 1
ATOM 692 C CA . ARG A 1 85 ? 5.371 7.727 6.711 1 94.44 85 ARG A CA 1
ATOM 693 C C . ARG A 1 85 ? 4.277 7.402 5.695 1 94.44 85 ARG A C 1
ATOM 695 O O . ARG A 1 85 ? 3.293 8.133 5.582 1 94.44 85 ARG A O 1
ATOM 702 N N . THR A 1 86 ? 4.434 6.34 4.922 1 94.38 86 THR A N 1
ATOM 703 C CA . THR A 1 86 ? 3.578 6.031 3.781 1 94.38 86 THR A CA 1
ATOM 704 C C . THR A 1 86 ? 2.256 5.422 4.246 1 94.38 86 THR A C 1
ATOM 706 O O . THR A 1 86 ? 2.199 4.777 5.293 1 94.38 86 THR A O 1
ATOM 709 N N . GLN A 1 87 ? 1.225 5.723 3.482 1 95.75 87 GLN A N 1
ATOM 710 C CA . GLN A 1 87 ? -0.068 5.082 3.705 1 95.75 87 GLN A CA 1
ATOM 711 C C . GLN A 1 87 ? -0.061 3.639 3.213 1 95.75 87 GLN A C 1
ATOM 713 O O . GLN A 1 87 ? 0.731 3.279 2.34 1 95.75 87 GLN A O 1
ATOM 718 N N . THR A 1 88 ? -0.955 2.871 3.771 1 95.69 88 THR A N 1
ATOM 719 C CA . THR A 1 88 ? -0.925 1.449 3.449 1 95.69 88 THR A CA 1
ATOM 720 C C . THR A 1 88 ? -2.113 1.068 2.572 1 95.69 88 THR A C 1
ATOM 722 O O . THR A 1 88 ? -1.958 0.344 1.587 1 95.69 88 THR A O 1
ATOM 725 N N . ILE A 1 89 ? -3.285 1.521 2.912 1 96.56 89 ILE A N 1
ATOM 726 C CA . ILE A 1 89 ? -4.496 1.032 2.264 1 96.56 89 ILE A CA 1
ATOM 727 C C . ILE A 1 89 ? -4.777 1.854 1.007 1 96.56 89 ILE A C 1
ATOM 729 O O . ILE A 1 89 ? -4.77 3.086 1.049 1 96.56 89 ILE A O 1
ATOM 733 N N . ASP A 1 90 ? -4.98 1.185 -0.049 1 92.75 90 ASP A N 1
ATOM 734 C CA . ASP A 1 90 ? -5.445 1.822 -1.277 1 92.75 90 ASP A CA 1
ATOM 735 C C . ASP A 1 90 ? -6.969 1.851 -1.34 1 92.75 90 ASP A C 1
ATOM 737 O O . ASP A 1 90 ? -7.609 0.812 -1.526 1 92.75 90 ASP A O 1
ATOM 741 N N . PRO A 1 91 ? -7.5 3.012 -1.281 1 91 91 PRO A N 1
ATOM 742 C CA . PRO A 1 91 ? -8.961 3.086 -1.274 1 91 91 PRO A CA 1
ATOM 743 C C . PRO A 1 91 ? -9.578 2.627 -2.592 1 91 91 PRO A C 1
ATOM 745 O O . PRO A 1 91 ? -10.758 2.262 -2.631 1 91 91 PRO A O 1
ATOM 748 N N . GLY A 1 92 ? -8.82 2.67 -3.656 1 86 92 GLY A N 1
ATOM 749 C CA . GLY A 1 92 ? -9.336 2.227 -4.941 1 86 92 GLY A CA 1
ATOM 750 C C . GLY A 1 92 ? -9.703 0.755 -4.961 1 86 92 GLY A C 1
ATOM 751 O O . GLY A 1 92 ? -10.5 0.322 -5.801 1 86 92 GLY A O 1
ATOM 752 N N . LEU A 1 93 ? -9.203 -0.014 -4.016 1 88.62 93 LEU A N 1
ATOM 753 C CA . LEU A 1 93 ? -9.461 -1.449 -3.953 1 88.62 93 LEU A CA 1
ATOM 754 C C . LEU A 1 93 ? -10.641 -1.753 -3.031 1 88.62 93 LEU A C 1
ATOM 756 O O . LEU A 1 93 ? -11.094 -2.896 -2.955 1 88.62 93 LEU A O 1
ATOM 760 N N . VAL A 1 94 ? -11.156 -0.731 -2.373 1 91.5 94 VAL A N 1
ATOM 761 C CA . VAL A 1 94 ? -12.219 -0.925 -1.389 1 91.5 94 VAL A CA 1
ATOM 762 C C . VAL A 1 94 ? -13.57 -0.982 -2.092 1 91.5 94 VAL A C 1
ATOM 764 O O . VAL A 1 94 ? -13.914 -0.084 -2.863 1 91.5 94 VAL A O 1
ATOM 767 N N . THR A 1 95 ? -14.375 -2.074 -1.787 1 87.19 95 THR A N 1
ATOM 768 C CA . THR A 1 95 ? -15.648 -2.246 -2.477 1 87.19 95 THR A CA 1
ATOM 769 C C . THR A 1 95 ? -16.797 -2.305 -1.478 1 87.19 95 THR A C 1
ATOM 771 O O . THR A 1 95 ? -17.938 -2.598 -1.851 1 87.19 95 THR A O 1
ATOM 774 N N . ILE A 1 96 ? -16.547 -2.08 -0.272 1 88.62 96 ILE A N 1
ATOM 775 C CA . ILE A 1 96 ? -17.609 -2.102 0.73 1 88.62 96 ILE A CA 1
ATOM 776 C C . ILE A 1 96 ? -18.391 -0.792 0.682 1 88.62 96 ILE A C 1
ATOM 778 O O . ILE A 1 96 ? -17.891 0.223 0.199 1 88.62 96 ILE A O 1
ATOM 782 N N . HIS A 1 97 ? -19.531 -0.84 1.214 1 88.44 97 HIS A N 1
ATOM 783 C CA . HIS A 1 97 ? -20.375 0.348 1.293 1 88.44 97 HIS A CA 1
ATOM 784 C C . HIS A 1 97 ? -19.891 1.298 2.383 1 88.44 97 HIS A C 1
ATOM 786 O O . HIS A 1 97 ? -19.234 0.871 3.342 1 88.44 97 HIS A O 1
ATOM 792 N N . LEU A 1 98 ? -20.188 2.531 2.141 1 90.94 98 LEU A N 1
ATOM 793 C CA . LEU A 1 98 ? -20.016 3.498 3.221 1 90.94 98 LEU A CA 1
ATOM 794 C C . LEU A 1 98 ? -20.969 3.201 4.367 1 90.94 98 LEU A C 1
ATOM 796 O O . LEU A 1 98 ? -21.984 2.523 4.176 1 90.94 98 LEU A O 1
ATOM 800 N N . PRO A 1 99 ? -20.641 3.619 5.535 1 86.38 99 PRO A N 1
ATOM 801 C CA . PRO A 1 99 ? -21.484 3.301 6.695 1 86.38 99 PRO A CA 1
ATOM 802 C C . PRO A 1 99 ? -22.922 3.791 6.543 1 86.38 99 PRO A C 1
ATOM 804 O O . PRO A 1 99 ? -23.156 4.867 5.988 1 86.38 99 PRO A O 1
ATOM 807 N N . ALA A 1 100 ? -23.781 2.99 7.09 1 84.06 100 ALA A N 1
ATOM 808 C CA . ALA A 1 100 ? -25.188 3.391 7.16 1 84.06 100 ALA A CA 1
ATOM 809 C C . ALA A 1 100 ? -25.391 4.504 8.188 1 84.06 100 ALA A C 1
ATOM 811 O O . ALA A 1 100 ? -24.453 4.863 8.914 1 84.06 100 ALA A O 1
ATOM 812 N N . SER A 1 101 ? -26.609 5.066 8.078 1 82 101 SER A N 1
ATOM 813 C CA . SER A 1 101 ? -26.922 6.09 9.07 1 82 101 SER A CA 1
ATOM 814 C C . SER A 1 101 ? -26.859 5.52 10.484 1 82 101 SER A C 1
ATOM 816 O O . SER A 1 101 ? -27.062 4.324 10.688 1 82 101 SER A O 1
ATOM 818 N N . ASP A 1 102 ? -26.641 6.379 11.422 1 76.31 102 ASP A N 1
ATOM 819 C CA . ASP A 1 102 ? -26.562 5.941 12.812 1 76.31 102 ASP A CA 1
ATOM 820 C C . ASP A 1 102 ? -27.906 5.383 13.289 1 76.31 102 ASP A C 1
ATOM 822 O O . ASP A 1 102 ? -27.938 4.473 14.117 1 76.31 102 ASP A O 1
ATOM 826 N N . VAL A 1 103 ? -28.875 5.934 12.711 1 76.19 103 VAL A N 1
ATOM 827 C CA . VAL A 1 103 ? -30.203 5.477 13.078 1 76.19 103 VAL A CA 1
ATOM 828 C C . VAL A 1 103 ? -30.438 4.066 12.539 1 76.19 103 VAL A C 1
ATOM 830 O O . VAL A 1 103 ? -30.906 3.188 13.266 1 76.19 103 VAL A O 1
ATOM 833 N N . ALA A 1 104 ? -30.078 3.893 11.344 1 77.12 104 ALA A N 1
ATOM 834 C CA . ALA A 1 104 ? -30.219 2.564 10.75 1 77.12 104 ALA A CA 1
ATOM 835 C C . ALA A 1 104 ? -29.359 1.539 11.477 1 77.12 104 ALA A C 1
ATOM 837 O O . ALA A 1 104 ? -29.781 0.399 11.688 1 77.12 104 ALA A O 1
ATOM 838 N N . PHE A 1 105 ? -28.25 1.884 11.906 1 78.69 105 PHE A N 1
ATOM 839 C CA . PHE A 1 105 ? -27.328 1.006 12.609 1 78.69 105 PHE A CA 1
ATOM 840 C C . PHE A 1 105 ? -27.859 0.645 13.984 1 78.69 105 PHE A C 1
ATOM 842 O O . PHE A 1 105 ? -27.797 -0.517 14.398 1 78.69 105 PHE A O 1
ATOM 849 N N . ALA A 1 106 ? -28.406 1.652 14.617 1 72.56 106 ALA A N 1
ATOM 850 C CA . ALA A 1 106 ? -28.906 1.445 15.977 1 72.56 106 ALA A CA 1
ATOM 851 C C . ALA A 1 106 ? -30.109 0.524 15.992 1 72.56 106 ALA A C 1
ATOM 853 O O . ALA A 1 106 ? -30.281 -0.287 16.906 1 72.56 106 ALA A O 1
ATOM 854 N N . PHE A 1 107 ? -30.859 0.597 14.859 1 73.06 107 PHE A N 1
ATOM 855 C CA . PHE A 1 107 ? -32.125 -0.163 14.836 1 73.06 107 PHE A CA 1
ATOM 856 C C . PHE A 1 107 ? -31.953 -1.427 14 1 73.06 107 PHE A C 1
ATOM 858 O O . PHE A 1 107 ? -32.875 -2.23 13.898 1 73.06 107 PHE A O 1
ATOM 865 N N . GLY A 1 108 ? -30.812 -1.637 13.445 1 68.81 108 GLY A N 1
ATOM 866 C CA . GLY A 1 108 ? -30.531 -2.85 12.695 1 68.81 108 GLY A CA 1
ATOM 867 C C . GLY A 1 108 ? -31.297 -2.934 11.391 1 68.81 108 GLY A C 1
ATOM 868 O O . GLY A 1 108 ? -31.75 -4.012 11 1 68.81 108 GLY A O 1
ATOM 869 N N . HIS A 1 109 ? -31.594 -1.722 10.828 1 70.75 109 HIS A N 1
ATOM 870 C CA . HIS A 1 109 ? -32.312 -1.706 9.547 1 70.75 109 HIS A CA 1
ATOM 871 C C . HIS A 1 109 ? -31.328 -1.933 8.391 1 70.75 109 HIS A C 1
ATOM 873 O O . HIS A 1 109 ? -30.156 -1.586 8.484 1 70.75 109 HIS A O 1
ATOM 879 N N . HIS A 1 110 ? -31.938 -2.676 7.43 1 66.25 110 HIS A N 1
ATOM 880 C CA . HIS A 1 110 ? -31.156 -2.928 6.223 1 66.25 110 HIS A CA 1
ATOM 881 C C . HIS A 1 110 ? -31 -1.659 5.391 1 66.25 110 HIS A C 1
ATOM 883 O O . HIS A 1 110 ? -31.969 -1.198 4.773 1 66.25 110 HIS A O 1
ATOM 889 N N . SER A 1 111 ? -30.062 -0.87 5.625 1 67.12 111 SER A N 1
ATOM 890 C CA . SER A 1 111 ? -29.734 0.269 4.77 1 67.12 111 SER A CA 1
ATOM 891 C C . SER A 1 111 ? -28.25 0.328 4.465 1 67.12 111 SER A C 1
ATOM 893 O O . SER A 1 111 ? -27.422 0.262 5.375 1 67.12 111 SER A O 1
ATOM 895 N N . TYR A 1 112 ? -28.047 0.078 3.168 1 71.69 112 TYR A N 1
ATOM 896 C CA . TYR A 1 112 ? -26.641 0.188 2.791 1 71.69 112 TYR A CA 1
ATOM 897 C C . TYR A 1 112 ? -26.312 1.592 2.295 1 71.69 112 TYR A C 1
ATOM 899 O O . TYR A 1 112 ? -27.125 2.225 1.627 1 71.69 112 TYR A O 1
ATOM 907 N N . GLY A 1 113 ? -25.266 2.188 2.838 1 75.75 113 GLY A N 1
ATOM 908 C CA . GLY A 1 113 ? -24.766 3.402 2.217 1 75.75 113 GLY A CA 1
ATOM 909 C C . GLY A 1 113 ? -24.219 3.174 0.822 1 75.75 113 GLY A C 1
ATOM 910 O O . GLY A 1 113 ? -24.031 2.029 0.402 1 75.75 113 GLY A O 1
ATOM 911 N N . PRO A 1 114 ? -24.094 4.234 0.095 1 83.5 114 PRO A N 1
ATOM 912 C CA . PRO A 1 114 ? -23.469 4.109 -1.218 1 83.5 114 PRO A CA 1
ATOM 913 C C . PRO A 1 114 ? -22 3.691 -1.123 1 83.5 114 PRO A C 1
ATOM 915 O O . PRO A 1 114 ? -21.391 3.766 -0.047 1 83.5 114 PRO A O 1
ATOM 918 N N . ARG A 1 115 ? -21.516 3.184 -2.191 1 86.25 115 ARG A N 1
ATOM 919 C CA . ARG A 1 115 ? -20.078 2.953 -2.275 1 86.25 115 ARG A CA 1
ATOM 920 C C . ARG A 1 115 ? -19.328 4.262 -2.48 1 86.25 115 ARG A C 1
ATOM 922 O O . ARG A 1 115 ? -19.922 5.277 -2.846 1 86.25 115 ARG A O 1
ATOM 929 N N . LEU A 1 116 ? -18.062 4.188 -2.26 1 88.25 116 LEU A N 1
ATOM 930 C CA . LEU A 1 116 ? -17.219 5.379 -2.301 1 88.25 116 LEU A CA 1
ATOM 931 C C . LEU A 1 116 ? -17.328 6.07 -3.654 1 88.25 116 LEU A C 1
ATOM 933 O O . LEU A 1 116 ? -17.438 7.297 -3.723 1 88.25 116 LEU A O 1
ATOM 937 N N . ASP A 1 117 ? -17.359 5.32 -4.719 1 81.75 117 ASP A N 1
ATOM 938 C CA . ASP A 1 117 ? -17.359 5.891 -6.062 1 81.75 117 ASP A CA 1
ATOM 939 C C . ASP A 1 117 ? -18.766 6.348 -6.457 1 81.75 117 ASP A C 1
ATOM 941 O O . ASP A 1 117 ? -18.922 7.156 -7.375 1 81.75 117 ASP A O 1
ATOM 945 N N . GLU A 1 118 ? -19.734 5.871 -5.734 1 82.19 118 GLU A N 1
ATOM 946 C CA . GLU A 1 118 ? -21.109 6.219 -6.043 1 82.19 118 GLU A CA 1
ATOM 947 C C . GLU A 1 118 ? -21.5 7.551 -5.41 1 82.19 118 GLU A C 1
ATOM 949 O O . GLU A 1 118 ? -22.375 8.266 -5.93 1 82.19 118 GLU A O 1
ATOM 954 N N . LEU A 1 119 ? -20.922 7.797 -4.332 1 85.12 119 LEU A N 1
ATOM 955 C CA . LEU A 1 119 ? -21.266 9.031 -3.635 1 85.12 119 LEU A CA 1
ATOM 956 C C . LEU A 1 119 ? -20.828 10.25 -4.438 1 85.12 119 LEU A C 1
ATOM 958 O O . LEU A 1 119 ? -19.641 10.398 -4.758 1 85.12 119 LEU A O 1
ATOM 962 N N . GLY A 1 120 ? -21.734 11.133 -4.828 1 77 120 GLY A N 1
ATOM 963 C CA . GLY A 1 120 ? -21.438 12.352 -5.57 1 77 120 GLY A CA 1
ATOM 964 C C . GLY A 1 120 ? -21.359 12.133 -7.066 1 77 120 GLY A C 1
ATOM 965 O O . GLY A 1 120 ? -21.062 13.062 -7.824 1 77 120 GLY A O 1
ATOM 966 N N . ALA A 1 121 ? -21.406 10.883 -7.43 1 73.5 121 ALA A N 1
ATOM 967 C CA . ALA A 1 121 ? -21.359 10.609 -8.859 1 73.5 121 ALA A CA 1
ATOM 968 C C . ALA A 1 121 ? -22.625 11.109 -9.562 1 73.5 121 ALA A C 1
ATOM 970 O O . ALA A 1 121 ? -23.688 11.18 -8.945 1 73.5 121 ALA A O 1
ATOM 971 N N . SER A 1 122 ? -22.297 11.883 -10.656 1 61.59 122 SER A N 1
ATOM 972 C CA . SER A 1 122 ? -23.406 12.391 -11.453 1 61.59 122 SER A CA 1
ATOM 973 C C . SER A 1 122 ? -24.328 11.266 -11.906 1 61.59 122 SER A C 1
ATOM 975 O O . SER A 1 122 ? -23.891 10.133 -12.102 1 61.59 122 SER A O 1
ATOM 977 N N . PRO A 1 123 ? -25.594 11.758 -11.898 1 56 123 PRO A N 1
ATOM 978 C CA . PRO A 1 123 ? -26.531 10.766 -12.438 1 56 123 PRO A CA 1
ATOM 979 C C . PRO A 1 123 ? -26.094 10.211 -13.789 1 56 123 PRO A C 1
ATOM 981 O O . PRO A 1 123 ? -25.578 10.961 -14.633 1 56 123 PRO A O 1
ATOM 984 N N . GLY A 1 124 ? -25.891 8.906 -13.992 1 49.16 124 GLY A N 1
ATOM 985 C CA . GLY A 1 124 ? -25.422 8.305 -15.234 1 49.16 124 GLY A CA 1
ATOM 986 C C . GLY A 1 124 ? -23.969 7.836 -15.156 1 49.16 124 GLY A C 1
ATOM 987 O O . GLY A 1 124 ? -23.453 7.254 -16.109 1 49.16 124 GLY A O 1
ATOM 988 N N . TYR A 1 125 ? -23.359 8.43 -14.188 1 48.94 125 TYR A N 1
ATOM 989 C CA . TYR A 1 125 ? -21.953 8.062 -14.055 1 48.94 125 TYR A CA 1
ATOM 990 C C . TYR A 1 125 ? -21.797 6.566 -13.82 1 48.94 125 TYR A C 1
ATOM 992 O O . TYR A 1 125 ? -22.531 5.977 -13.016 1 48.94 125 TYR A O 1
ATOM 1000 N N . LYS A 1 126 ? -21.156 6.031 -14.773 1 46.97 126 LYS A N 1
ATOM 1001 C CA . LYS A 1 126 ? -20.828 4.613 -14.688 1 46.97 126 LYS A CA 1
ATOM 1002 C C . LYS A 1 126 ? -19.719 4.367 -13.664 1 46.97 126 LYS A C 1
ATOM 1004 O O . LYS A 1 126 ? -18.656 4.98 -13.742 1 46.97 126 LYS A O 1
ATOM 1009 N N . THR A 1 127 ? -20.094 4.039 -12.477 1 44.53 127 THR A N 1
ATOM 1010 C CA . THR A 1 127 ? -19.109 3.709 -11.453 1 44.53 127 THR A CA 1
ATOM 1011 C C . THR A 1 127 ? -18 2.822 -12.023 1 44.53 127 THR A C 1
ATOM 1013 O O . THR A 1 127 ? -18.141 2.305 -13.133 1 44.53 127 THR A O 1
ATOM 1016 N N . SER A 1 128 ? -16.859 2.943 -11.508 1 44 128 SER A N 1
ATOM 1017 C CA . SER A 1 128 ? -15.805 2.018 -11.922 1 44 128 SER A CA 1
ATOM 1018 C C . SER A 1 128 ? -16.344 0.606 -12.102 1 44 128 SER A C 1
ATOM 1020 O O . SER A 1 128 ? -15.82 -0.173 -12.898 1 44 128 SER A O 1
ATOM 1022 N N . SER A 1 129 ? -17.438 0.333 -11.414 1 40.38 129 SER A N 1
ATOM 1023 C CA . SER A 1 129 ? -18.094 -0.969 -11.531 1 40.38 129 SER A CA 1
ATOM 1024 C C . SER A 1 129 ? -19.188 -0.953 -12.602 1 40.38 129 SER A C 1
ATOM 1026 O O . SER A 1 129 ? -19.812 -1.977 -12.867 1 40.38 129 SER A O 1
ATOM 1028 N N . GLY A 1 130 ? -19.344 0.189 -13.258 1 41.91 130 GLY A N 1
ATOM 1029 C CA . GLY A 1 130 ? -20.266 0.326 -14.383 1 41.91 130 GLY A CA 1
ATOM 1030 C C . GLY A 1 130 ? -21.688 0.563 -13.945 1 41.91 130 GLY A C 1
ATOM 1031 O O . GLY A 1 130 ? -22.594 0.68 -14.789 1 41.91 130 GLY A O 1
ATOM 1032 N N . SER A 1 131 ? -22.062 0.353 -12.773 1 39.69 131 SER A N 1
ATOM 1033 C CA . SER A 1 131 ? -23.453 0.469 -12.344 1 39.69 131 SER A CA 1
ATOM 1034 C C . SER A 1 131 ? -23.891 1.927 -12.305 1 39.69 131 SER A C 1
ATOM 1036 O O . SER A 1 131 ? -23.094 2.818 -12.031 1 39.69 131 SER A O 1
ATOM 1038 N N . LEU A 1 132 ? -25.062 2.08 -13.047 1 40.94 132 LEU A N 1
ATOM 1039 C CA . LEU A 1 132 ? -25.719 3.379 -12.922 1 40.94 132 LEU A CA 1
ATOM 1040 C C . LEU A 1 132 ? -26 3.701 -11.461 1 40.94 132 LEU A C 1
ATOM 1042 O O . LEU A 1 132 ? -26.5 2.85 -10.719 1 40.94 132 LEU A O 1
ATOM 1046 N N . ILE A 1 133 ? -25.391 4.605 -10.82 1 45.47 133 ILE A N 1
ATOM 1047 C CA . ILE A 1 133 ? -25.562 5.094 -9.453 1 45.47 133 ILE A CA 1
ATOM 1048 C C . ILE A 1 133 ? -26.969 5.637 -9.273 1 45.47 133 ILE A C 1
ATOM 1050 O O . ILE A 1 133 ? -27.359 6.598 -9.945 1 45.47 133 ILE A O 1
ATOM 1054 N N . ALA A 1 134 ? -28.031 4.789 -9.148 1 40.47 134 ALA A N 1
ATOM 1055 C CA . ALA A 1 134 ? -29.266 5.406 -8.695 1 40.47 134 ALA A CA 1
ATOM 1056 C C . ALA A 1 134 ? -29.156 5.863 -7.246 1 40.47 134 ALA A C 1
ATOM 1058 O O . ALA A 1 134 ? -29.172 5.043 -6.328 1 40.47 134 ALA A O 1
ATOM 1059 N N . LEU A 1 135 ? -28.281 6.754 -6.867 1 45.97 135 LEU A N 1
ATOM 1060 C CA . LEU A 1 135 ? -28.578 7.152 -5.496 1 45.97 135 LEU A CA 1
ATOM 1061 C C . LEU A 1 135 ? -30.094 7.254 -5.277 1 45.97 135 LEU A C 1
ATOM 1063 O O . LEU A 1 135 ? -30.797 7.871 -6.078 1 45.97 135 LEU A O 1
ATOM 1067 N N . PRO A 1 136 ? -30.672 6.301 -4.688 1 43.06 136 PRO A N 1
ATOM 1068 C CA . PRO A 1 136 ? -32.094 6.484 -4.477 1 43.06 136 PRO A CA 1
ATOM 1069 C C . PRO A 1 136 ? -32.469 7.926 -4.125 1 43.06 136 PRO A C 1
ATOM 1071 O O . PRO A 1 136 ? -31.75 8.586 -3.375 1 43.06 136 PRO A O 1
ATOM 1074 N N . ASP A 1 137 ? -33.156 8.523 -4.883 1 45.41 137 ASP A N 1
ATOM 1075 C CA . ASP A 1 137 ? -33.938 9.695 -4.531 1 45.41 137 ASP A CA 1
ATOM 1076 C C . ASP A 1 137 ? -34.469 9.594 -3.104 1 45.41 137 ASP A C 1
ATOM 1078 O O . ASP A 1 137 ? -35.094 8.586 -2.74 1 45.41 137 ASP A O 1
ATOM 1082 N N . GLY A 1 138 ? -33.812 10.141 -2.123 1 52.72 138 GLY A N 1
ATOM 1083 C CA . GLY A 1 138 ? -34.406 10.297 -0.813 1 52.72 138 GLY A CA 1
ATOM 1084 C C . GLY A 1 138 ? -33.531 9.805 0.32 1 52.72 138 GLY A C 1
ATOM 1085 O O . GLY A 1 138 ? -33.969 9.719 1.467 1 52.72 138 GLY A O 1
ATOM 1086 N N . GLN A 1 139 ? -32.438 9.133 -0.062 1 57.5 139 GLN A N 1
ATOM 1087 C CA . GLN A 1 139 ? -31.703 8.68 1.108 1 57.5 139 GLN A CA 1
ATOM 1088 C C . GLN A 1 139 ? -31.141 9.852 1.899 1 57.5 139 GLN A C 1
ATOM 1090 O O . GLN A 1 139 ? -30.672 10.836 1.315 1 57.5 139 GLN A O 1
ATOM 1095 N N . PRO A 1 140 ? -31.469 9.797 3.154 1 65.88 140 PRO A N 1
ATOM 1096 C CA . PRO A 1 140 ? -30.969 10.875 4 1 65.88 140 PRO A CA 1
ATOM 1097 C C . PRO A 1 140 ? -29.453 11.039 3.904 1 65.88 140 PRO A C 1
ATOM 1099 O O . PRO A 1 140 ? -28.719 10.055 3.752 1 65.88 140 PRO A O 1
ATOM 1102 N N . LEU A 1 141 ? -29.156 12.242 3.832 1 79.19 141 LEU A N 1
ATOM 1103 C CA . LEU A 1 141 ? -27.734 12.602 3.775 1 79.19 141 LEU A CA 1
ATOM 1104 C C . LEU A 1 141 ? -27.016 12.133 5.027 1 79.19 141 LEU A C 1
ATOM 1106 O O . LEU A 1 141 ? -27.516 12.273 6.141 1 79.19 141 LEU A O 1
ATOM 1110 N N . ASN A 1 142 ? -26.031 11.375 4.883 1 87.38 142 ASN A N 1
ATOM 1111 C CA . ASN A 1 142 ? -25.188 10.906 5.973 1 87.38 142 ASN A CA 1
ATOM 1112 C C . ASN A 1 142 ? -23.828 11.609 5.984 1 87.38 142 ASN A C 1
ATOM 1114 O O . ASN A 1 142 ? -22.984 11.367 5.125 1 87.38 142 ASN A O 1
ATOM 1118 N N . LEU A 1 143 ? -23.609 12.531 7.02 1 90.75 143 LEU A N 1
ATOM 1119 C CA . LEU A 1 143 ? -22.391 13.32 7.109 1 90.75 143 LEU A CA 1
ATOM 1120 C C . LEU A 1 143 ? -21.172 12.422 7.148 1 90.75 143 LEU A C 1
ATOM 1122 O O . LEU A 1 143 ? -20.125 12.758 6.574 1 90.75 143 LEU A O 1
ATOM 1126 N N . ARG A 1 144 ? -21.297 11.312 7.785 1 90 144 ARG A N 1
ATOM 1127 C CA . ARG A 1 144 ? -20.156 10.406 7.93 1 90 144 ARG A CA 1
ATOM 1128 C C . ARG A 1 144 ? -19.672 9.914 6.57 1 90 144 ARG A C 1
ATOM 1130 O O . ARG A 1 144 ? -18.469 9.789 6.348 1 90 144 ARG A O 1
ATOM 1137 N N . SER A 1 145 ? -20.516 9.625 5.699 1 90.75 145 SER A N 1
ATOM 1138 C CA . SER A 1 145 ? -20.141 9.195 4.355 1 90.75 145 SER A CA 1
ATOM 1139 C C . SER A 1 145 ? -19.391 10.281 3.609 1 90.75 145 SER A C 1
ATOM 1141 O O . SER A 1 145 ? -18.391 10.008 2.943 1 90.75 145 SER A O 1
ATOM 1143 N N . TYR A 1 146 ? -19.891 11.5 3.791 1 93.06 146 TYR A N 1
ATOM 1144 C CA . TYR A 1 146 ? -19.234 12.625 3.129 1 93.06 146 TYR A CA 1
ATOM 1145 C C . TYR A 1 146 ? -17.859 12.898 3.74 1 93.06 146 TYR A C 1
ATOM 1147 O O . TYR A 1 146 ? -16.906 13.211 3.027 1 93.06 146 TYR A O 1
ATOM 1155 N N . TRP A 1 147 ? -17.828 12.781 5.039 1 94.06 147 TRP A N 1
ATOM 1156 C CA . TRP A 1 147 ? -16.562 12.977 5.742 1 94.06 147 TRP A CA 1
ATOM 1157 C C . TRP A 1 147 ? -15.547 11.922 5.328 1 94.06 147 TRP A C 1
ATOM 1159 O O . TRP A 1 147 ? -14.375 12.234 5.102 1 94.06 147 TRP A O 1
ATOM 1169 N N . ILE A 1 148 ? -15.938 10.664 5.184 1 94.31 148 ILE A N 1
ATOM 1170 C CA . ILE A 1 148 ? -15.047 9.578 4.785 1 94.31 148 ILE A CA 1
ATOM 1171 C C . ILE A 1 148 ? -14.531 9.836 3.371 1 94.31 148 ILE A C 1
ATOM 1173 O O . ILE A 1 148 ? -13.328 9.719 3.111 1 94.31 148 ILE A O 1
ATOM 1177 N N . LYS A 1 149 ? -15.391 10.164 2.48 1 94.62 149 LYS A N 1
ATOM 1178 C CA . LYS A 1 149 ? -14.969 10.43 1.109 1 94.62 149 LYS A CA 1
ATOM 1179 C C . LYS A 1 149 ? -13.984 11.594 1.054 1 94.62 149 LYS A C 1
ATOM 1181 O O . LYS A 1 149 ? -12.992 11.539 0.326 1 94.62 149 LYS A O 1
ATOM 1186 N N . THR A 1 150 ? -14.273 12.648 1.846 1 96.38 150 THR A N 1
ATOM 1187 C CA . THR A 1 150 ? -13.359 13.781 1.924 1 96.38 150 THR A CA 1
ATOM 1188 C C . THR A 1 150 ? -11.984 13.336 2.41 1 96.38 150 THR A C 1
ATOM 1190 O O . THR A 1 150 ? -10.961 13.734 1.853 1 96.38 150 THR A O 1
ATOM 1193 N N . THR A 1 151 ? -11.984 12.5 3.447 1 96.44 151 THR A N 1
ATOM 1194 C CA . THR A 1 151 ? -10.727 12.039 4.023 1 96.44 151 THR A CA 1
ATOM 1195 C C . THR A 1 151 ? -9.969 11.164 3.025 1 96.44 151 THR A C 1
ATOM 1197 O O . THR A 1 151 ? -8.734 11.195 2.982 1 96.44 151 THR A O 1
ATOM 1200 N N . VAL A 1 152 ? -10.656 10.406 2.23 1 96.19 152 VAL A N 1
ATOM 1201 C CA . VAL A 1 152 ? -10.023 9.562 1.219 1 96.19 152 VAL A CA 1
ATOM 1202 C C . VAL A 1 152 ? -9.383 10.445 0.145 1 96.19 152 VAL A C 1
ATOM 1204 O O . VAL A 1 152 ? -8.234 10.227 -0.236 1 96.19 152 VAL A O 1
ATOM 1207 N N . LEU A 1 153 ? -10.109 11.406 -0.312 1 96 153 LEU A N 1
ATOM 1208 C CA . LEU A 1 153 ? -9.586 12.312 -1.332 1 96 153 LEU A CA 1
ATOM 1209 C C . LEU A 1 153 ? -8.414 13.117 -0.791 1 96 153 LEU A C 1
ATOM 1211 O O . LEU A 1 153 ? -7.414 13.312 -1.484 1 96 153 LEU A O 1
ATOM 1215 N N . TRP A 1 154 ? -8.602 13.617 0.428 1 97.44 154 TRP A N 1
ATOM 1216 C CA . TRP A 1 154 ? -7.504 14.289 1.12 1 97.44 154 TRP A CA 1
ATOM 1217 C C . TRP A 1 154 ? -6.293 13.367 1.236 1 97.44 154 TRP A C 1
ATOM 1219 O O . TRP A 1 154 ? -5.152 13.82 1.12 1 97.44 154 TRP A O 1
ATOM 1229 N N . GLY A 1 155 ? -6.562 12.039 1.448 1 96.38 155 GLY A N 1
ATOM 1230 C CA . GLY A 1 155 ? -5.512 11.047 1.59 1 96.38 155 GLY A CA 1
ATOM 1231 C C . GLY A 1 155 ? -4.645 10.914 0.352 1 96.38 155 GLY A C 1
ATOM 1232 O O . GLY A 1 155 ? -3.439 10.672 0.454 1 96.38 155 GLY A O 1
ATOM 1233 N N . TYR A 1 156 ? -5.227 11.102 -0.83 1 94.69 156 TYR A N 1
ATOM 1234 C CA . TYR A 1 156 ? -4.441 11.047 -2.059 1 94.69 156 TYR A CA 1
ATOM 1235 C C . TYR A 1 156 ? -3.443 12.195 -2.119 1 94.69 156 TYR A C 1
ATOM 1237 O O . TYR A 1 156 ? -2.287 12 -2.506 1 94.69 156 TYR A O 1
ATOM 1245 N N . ILE A 1 157 ? -3.852 13.328 -1.69 1 94.62 157 ILE A N 1
ATOM 1246 C CA . ILE A 1 157 ? -2.982 14.5 -1.695 1 94.62 157 ILE A CA 1
ATOM 1247 C C . ILE A 1 157 ? -1.908 14.352 -0.619 1 94.62 157 ILE A C 1
ATOM 1249 O O . ILE A 1 157 ? -0.756 14.742 -0.825 1 94.62 157 ILE A O 1
ATOM 1253 N N . LEU A 1 158 ? -2.365 13.82 0.454 1 95.44 158 LEU A N 1
ATOM 1254 C CA . LEU A 1 158 ? -1.439 13.555 1.55 1 95.44 158 LEU A CA 1
ATOM 1255 C C . LEU A 1 158 ? -0.317 12.625 1.101 1 95.44 158 LEU A C 1
ATOM 1257 O O . LEU A 1 158 ? 0.847 12.836 1.449 1 95.44 158 LEU A O 1
ATOM 1261 N N . SER A 1 159 ? -0.646 11.602 0.377 1 93.06 159 SER A N 1
ATOM 1262 C CA . SER A 1 159 ? 0.361 10.672 -0.125 1 93.06 159 SER A CA 1
ATOM 1263 C C . SER A 1 159 ? 1.337 11.375 -1.065 1 93.06 159 SER A C 1
ATOM 1265 O O . SER A 1 159 ? 2.531 11.07 -1.067 1 93.06 159 SER A O 1
ATOM 1267 N N . ASP A 1 160 ? 0.861 12.289 -1.891 1 91.44 160 ASP A N 1
ATOM 1268 C CA . ASP A 1 160 ? 1.725 13.086 -2.758 1 91.44 160 ASP A CA 1
ATOM 1269 C C . ASP A 1 160 ? 2.721 13.906 -1.938 1 91.44 160 ASP A C 1
ATOM 1271 O O . ASP A 1 160 ? 3.881 14.047 -2.326 1 91.44 160 ASP A O 1
ATOM 1275 N N . TYR A 1 161 ? 2.23 14.438 -0.883 1 93.12 161 TYR A N 1
ATOM 1276 C CA . TYR A 1 161 ? 3.057 15.273 -0.021 1 93.12 161 TYR A CA 1
ATOM 1277 C C . TYR A 1 161 ? 4.078 14.438 0.737 1 93.12 161 TYR A C 1
ATOM 1279 O O . TYR A 1 161 ? 5.277 14.719 0.694 1 93.12 161 TYR A O 1
ATOM 1287 N N . VAL A 1 162 ? 3.654 13.352 1.378 1 92.81 162 VAL A N 1
ATOM 1288 C CA . VAL A 1 162 ? 4.5 12.586 2.285 1 92.81 162 VAL A CA 1
ATOM 1289 C C . VAL A 1 162 ? 5.469 11.719 1.48 1 92.81 162 VAL A C 1
ATOM 1291 O O . VAL A 1 162 ? 6.664 11.672 1.779 1 92.81 162 VAL A O 1
ATOM 1294 N N . ASP A 1 163 ? 5.004 11.062 0.433 1 87.56 163 ASP A N 1
ATOM 1295 C CA . ASP A 1 163 ? 5.805 10.062 -0.27 1 87.56 163 ASP A CA 1
ATOM 1296 C C . ASP A 1 163 ? 6.664 10.703 -1.354 1 87.56 163 ASP A C 1
ATOM 1298 O O . ASP A 1 163 ? 7.754 10.219 -1.66 1 87.56 163 ASP A O 1
ATOM 1302 N N . TYR A 1 164 ? 6.23 11.688 -1.979 1 79.62 164 TYR A N 1
ATOM 1303 C CA . TYR A 1 164 ? 6.977 12.305 -3.072 1 79.62 164 TYR A CA 1
ATOM 1304 C C . TYR A 1 164 ? 7.445 13.703 -2.695 1 79.62 164 TYR A C 1
ATOM 1306 O O . TYR A 1 164 ? 8.57 13.883 -2.217 1 79.62 164 TYR A O 1
ATOM 1314 N N . GLY A 1 165 ? 6.504 14.508 -2.527 1 78.69 165 GLY A N 1
ATOM 1315 C CA . GLY A 1 165 ? 6.883 15.883 -2.246 1 78.69 165 GLY A CA 1
ATOM 1316 C C . GLY A 1 165 ? 7.609 16.547 -3.4 1 78.69 165 GLY A C 1
ATOM 1317 O O . GLY A 1 165 ? 7.828 15.93 -4.445 1 78.69 165 GLY A O 1
ATOM 1318 N N . ARG A 1 166 ? 8.023 17.766 -3.244 1 82.19 166 ARG A N 1
ATOM 1319 C CA . ARG A 1 166 ? 8.727 18.547 -4.266 1 82.19 166 ARG A CA 1
ATOM 1320 C C . ARG A 1 166 ? 10.055 17.891 -4.633 1 82.19 166 ARG A C 1
ATOM 1322 O O . ARG A 1 166 ? 10.492 17.969 -5.781 1 82.19 166 ARG A O 1
ATOM 1329 N N . ARG A 1 167 ? 10.625 17.188 -3.777 1 72.81 167 ARG A N 1
ATOM 1330 C CA . ARG A 1 167 ? 11.938 16.562 -3.957 1 72.81 167 ARG A CA 1
ATOM 1331 C C . ARG A 1 167 ? 11.867 15.438 -4.977 1 72.81 167 ARG A C 1
ATOM 1333 O O . ARG A 1 167 ? 12.82 15.211 -5.727 1 72.81 167 ARG A O 1
ATOM 1340 N N . ASN A 1 168 ? 10.758 14.805 -5.012 1 72.75 168 ASN A N 1
ATOM 1341 C CA . ASN A 1 168 ? 10.719 13.57 -5.789 1 72.75 168 ASN A CA 1
ATOM 1342 C C . ASN A 1 168 ? 9.828 13.711 -7.016 1 72.75 168 ASN A C 1
ATOM 1344 O O . ASN A 1 168 ? 9.891 12.883 -7.93 1 72.75 168 ASN A O 1
ATOM 1348 N N . PHE A 1 169 ? 9.109 14.812 -7.078 1 76.31 169 PHE A N 1
ATOM 1349 C CA . PHE A 1 169 ? 8.227 15 -8.227 1 76.31 169 PHE A CA 1
ATOM 1350 C C . PHE A 1 169 ? 9.023 15.328 -9.477 1 76.31 169 PHE A C 1
ATOM 1352 O O . PHE A 1 169 ? 9.922 16.172 -9.438 1 76.31 169 PHE A O 1
ATOM 1359 N N . THR A 1 170 ? 8.766 14.641 -10.492 1 74 170 THR A N 1
ATOM 1360 C CA . THR A 1 170 ? 9.445 14.875 -11.758 1 74 170 THR A CA 1
ATOM 1361 C C . THR A 1 170 ? 8.664 15.852 -12.625 1 74 170 THR A C 1
ATOM 1363 O O . THR A 1 170 ? 9.188 16.375 -13.602 1 74 170 THR A O 1
ATOM 1366 N N . LEU A 1 171 ? 7.461 16.109 -12.242 1 75.88 171 LEU A N 1
ATOM 1367 C CA . LEU A 1 171 ? 6.602 17.047 -12.961 1 75.88 171 LEU A CA 1
ATOM 1368 C C . LEU A 1 171 ? 6.289 18.266 -12.109 1 75.88 171 LEU A C 1
ATOM 1370 O O . LEU A 1 171 ? 6.332 18.188 -10.875 1 75.88 171 LEU A O 1
ATOM 1374 N N . PRO A 1 172 ? 6.113 19.344 -12.859 1 75.19 172 PRO A N 1
ATOM 1375 C CA . PRO A 1 172 ? 5.73 20.531 -12.094 1 75.19 172 PRO A CA 1
ATOM 1376 C C . PRO A 1 172 ? 4.48 20.312 -11.242 1 75.19 172 PRO A C 1
ATOM 1378 O O . PRO A 1 172 ? 3.707 19.391 -11.508 1 75.19 172 PRO A O 1
ATOM 1381 N N . PRO A 1 173 ? 4.449 21.359 -10.406 1 71.75 173 PRO A N 1
ATOM 1382 C CA . PRO A 1 173 ? 3.277 21.219 -9.531 1 71.75 173 PRO A CA 1
ATOM 1383 C C . PRO A 1 173 ? 1.96 21.297 -10.305 1 71.75 173 PRO A C 1
ATOM 1385 O O . PRO A 1 173 ? 1.89 21.953 -11.344 1 71.75 173 PRO A O 1
ATOM 1388 N N . LEU A 1 174 ? 0.937 20.516 -10.141 1 70.75 174 LEU A N 1
ATOM 1389 C CA . LEU A 1 174 ? -0.433 20.516 -10.641 1 70.75 174 LEU A CA 1
ATOM 1390 C C . LEU A 1 174 ? -0.555 19.625 -11.883 1 70.75 174 LEU A C 1
ATOM 1392 O O . LEU A 1 174 ? -1.65 19.453 -12.414 1 70.75 174 LEU A O 1
ATOM 1396 N N . GLU A 1 175 ? 0.668 19.297 -12.273 1 76.69 175 GLU A N 1
ATOM 1397 C CA . GLU A 1 175 ? 0.584 18.359 -13.383 1 76.69 175 GLU A CA 1
ATOM 1398 C C . GLU A 1 175 ? 0.737 16.922 -12.891 1 76.69 175 GLU A C 1
ATOM 1400 O O . GLU A 1 175 ? 1.118 16.688 -11.742 1 76.69 175 GLU A O 1
ATOM 1405 N N . GLY A 1 176 ? 0.293 16.094 -13.703 1 78.25 176 GLY A N 1
ATOM 1406 C CA . GLY A 1 176 ? 0.452 14.68 -13.375 1 78.25 176 GLY A CA 1
ATOM 1407 C C . GLY A 1 176 ? -0.525 14.203 -12.312 1 78.25 176 GLY A C 1
ATOM 1408 O O . GLY A 1 176 ? -1.67 14.656 -12.266 1 78.25 176 GLY A O 1
ATOM 1409 N N . PRO A 1 177 ? -0.059 13.336 -11.477 1 79.12 177 PRO A N 1
ATOM 1410 C CA . PRO A 1 177 ? -0.958 12.75 -10.484 1 79.12 177 PRO A CA 1
ATOM 1411 C C . PRO A 1 177 ? -1.479 13.773 -9.484 1 79.12 177 PRO A C 1
ATOM 1413 O O . PRO A 1 177 ? -2.645 13.719 -9.078 1 79.12 177 PRO A O 1
ATOM 1416 N N . TYR A 1 178 ? -0.684 14.703 -9.062 1 84.5 178 TYR A N 1
ATOM 1417 C CA . TYR A 1 178 ? -1.152 15.734 -8.141 1 84.5 178 TYR A CA 1
ATOM 1418 C C . TYR A 1 178 ? -2.24 16.594 -8.781 1 84.5 178 TYR A C 1
ATOM 1420 O O . TYR A 1 178 ? -3.217 16.953 -8.117 1 84.5 178 TYR A O 1
ATOM 1428 N N . GLY A 1 179 ? -1.979 16.859 -10 1 85.81 179 GLY A N 1
ATOM 1429 C CA . GLY A 1 179 ? -3.006 17.609 -10.703 1 85.81 179 GLY A CA 1
ATOM 1430 C C . GLY A 1 179 ? -4.352 16.906 -10.727 1 85.81 179 GLY A C 1
ATOM 1431 O O . GLY A 1 179 ? -5.391 17.531 -10.531 1 85.81 179 GLY A O 1
ATOM 1432 N N . ASP A 1 180 ? -4.316 15.609 -10.906 1 88.62 180 ASP A N 1
ATOM 1433 C CA . ASP A 1 180 ? -5.539 14.812 -10.93 1 88.62 180 ASP A CA 1
ATOM 1434 C C . ASP A 1 180 ? -6.211 14.805 -9.555 1 88.62 180 ASP A C 1
ATOM 1436 O O . ASP A 1 180 ? -7.434 14.922 -9.453 1 88.62 180 ASP A O 1
ATOM 1440 N N . HIS A 1 181 ? -5.418 14.664 -8.562 1 91.31 181 HIS A N 1
ATOM 1441 C CA . HIS A 1 181 ? -5.957 14.633 -7.207 1 91.31 181 HIS A CA 1
ATOM 1442 C C . HIS A 1 181 ? -6.539 15.984 -6.812 1 91.31 181 HIS A C 1
ATOM 1444 O O . HIS A 1 181 ? -7.578 16.047 -6.152 1 91.31 181 HIS A O 1
ATOM 1450 N N . SER A 1 182 ? -5.867 17.078 -7.223 1 90.94 182 SER A N 1
ATOM 1451 C CA . SER A 1 182 ? -6.363 18.406 -6.941 1 90.94 182 SER A CA 1
ATOM 1452 C C . SER A 1 182 ? -7.695 18.672 -7.645 1 90.94 182 SER A C 1
ATOM 1454 O O . SER A 1 182 ? -8.602 19.266 -7.07 1 90.94 182 SER A O 1
ATOM 1456 N N . ARG A 1 183 ? -7.773 18.172 -8.82 1 91.31 183 ARG A N 1
ATOM 1457 C CA . ARG A 1 183 ? -9.016 18.312 -9.562 1 91.31 183 ARG A CA 1
ATOM 1458 C C . ARG A 1 183 ? -10.141 17.5 -8.922 1 91.31 183 ARG A C 1
ATOM 1460 O O . ARG A 1 183 ? -11.289 17.938 -8.891 1 91.31 183 ARG A O 1
ATOM 1467 N N . ALA A 1 184 ? -9.758 16.344 -8.453 1 91.69 184 ALA A N 1
ATOM 1468 C CA . ALA A 1 184 ? -10.75 15.492 -7.797 1 91.69 184 ALA A CA 1
ATOM 1469 C C . ALA A 1 184 ? -11.352 16.188 -6.574 1 91.69 184 ALA A C 1
ATOM 1471 O O . ALA A 1 184 ? -12.555 16.078 -6.324 1 91.69 184 ALA A O 1
ATOM 1472 N N . ILE A 1 185 ? -10.555 16.875 -5.777 1 93.12 185 ILE A N 1
ATOM 1473 C CA . ILE A 1 185 ? -11.023 17.578 -4.59 1 93.12 185 ILE A CA 1
ATOM 1474 C C . ILE A 1 185 ? -11.906 18.75 -5.008 1 93.12 185 ILE A C 1
ATOM 1476 O O . ILE A 1 185 ? -12.93 19.031 -4.367 1 93.12 185 ILE A O 1
ATOM 1480 N N . GLN A 1 186 ? -11.492 19.453 -6.047 1 91.56 186 GLN A N 1
ATOM 1481 C CA . GLN A 1 186 ? -12.289 20.578 -6.531 1 91.56 186 GLN A CA 1
ATOM 1482 C C . GLN A 1 186 ? -13.648 20.109 -7.027 1 91.56 186 GLN A C 1
ATOM 1484 O O . GLN A 1 186 ? -14.672 20.734 -6.734 1 91.56 186 GLN A O 1
ATOM 1489 N N . ASN A 1 187 ? -13.586 19.016 -7.777 1 91.5 187 ASN A N 1
ATOM 1490 C CA . ASN A 1 187 ? -14.844 18.453 -8.25 1 91.5 187 ASN A CA 1
ATOM 1491 C C . ASN A 1 187 ? -15.727 17.984 -7.09 1 91.5 187 ASN A C 1
ATOM 1493 O O . ASN A 1 187 ? -16.938 18.156 -7.121 1 91.5 187 ASN A O 1
ATOM 1497 N N . TRP A 1 188 ? -15.156 17.406 -6.121 1 93.94 188 TRP A N 1
ATOM 1498 C CA . TRP A 1 188 ? -15.883 16.953 -4.941 1 93.94 188 TRP A CA 1
ATOM 1499 C C . TRP A 1 188 ? -16.531 18.125 -4.211 1 93.94 188 TRP A C 1
ATOM 1501 O O . TRP A 1 188 ? -17.703 18.047 -3.836 1 93.94 188 TRP A O 1
ATOM 1511 N N . CYS A 1 189 ? -15.867 19.203 -4.02 1 93.62 189 CYS A N 1
ATOM 1512 C CA . CYS A 1 189 ? -16.406 20.391 -3.363 1 93.62 189 CYS A CA 1
ATOM 1513 C C . CYS A 1 189 ? -17.609 20.938 -4.121 1 93.62 189 CYS A C 1
ATOM 1515 O O . CYS A 1 189 ? -18.578 21.391 -3.514 1 93.62 189 CYS A O 1
ATOM 1517 N N . ALA A 1 190 ? -17.516 20.781 -5.402 1 91.12 190 ALA A N 1
ATOM 1518 C CA . ALA A 1 190 ? -18.578 21.312 -6.246 1 91.12 190 ALA A CA 1
ATOM 1519 C C . ALA A 1 190 ? -19.828 20.422 -6.191 1 91.12 190 ALA A C 1
ATOM 1521 O O . ALA A 1 190 ? -20.938 20.891 -6.43 1 91.12 190 ALA A O 1
ATOM 1522 N N . THR A 1 191 ? -19.656 19.141 -5.883 1 88.81 191 THR A N 1
ATOM 1523 C CA . THR A 1 191 ? -20.766 18.172 -5.895 1 88.81 191 THR A CA 1
ATOM 1524 C C . THR A 1 191 ? -21.469 18.141 -4.543 1 88.81 191 THR A C 1
ATOM 1526 O O . THR A 1 191 ? -22.531 17.547 -4.41 1 88.81 191 THR A O 1
ATOM 1529 N N . LEU A 1 192 ? -20.922 18.828 -3.531 1 92.38 192 LEU A N 1
ATOM 1530 C CA . LEU A 1 192 ? -21.5 18.766 -2.193 1 92.38 192 LEU A CA 1
ATOM 1531 C C . LEU A 1 192 ? -22.906 19.375 -2.178 1 92.38 192 LEU A C 1
ATOM 1533 O O . LEU A 1 192 ? -23.125 20.453 -2.711 1 92.38 192 LEU A O 1
ATOM 1537 N N . PRO A 1 193 ? -23.859 18.641 -1.663 1 90.62 193 PRO A N 1
ATOM 1538 C CA . PRO A 1 193 ? -25.188 19.219 -1.504 1 90.62 193 PRO A CA 1
ATOM 1539 C C . PRO A 1 193 ? -25.203 20.438 -0.586 1 90.62 193 PRO A C 1
ATOM 1541 O O . PRO A 1 193 ? -24.234 20.672 0.158 1 90.62 193 PRO A O 1
ATOM 1544 N N . VAL A 1 194 ? -26.219 21.188 -0.545 1 91.56 194 VAL A N 1
ATOM 1545 C CA . VAL A 1 194 ? -26.328 22.453 0.154 1 91.56 194 VAL A CA 1
ATOM 1546 C C . VAL A 1 194 ? -26.156 22.234 1.655 1 91.56 194 VAL A C 1
ATOM 1548 O O . VAL A 1 194 ? -25.531 23.062 2.342 1 91.56 194 VAL A O 1
ATOM 1551 N N . GLU A 1 195 ? -26.641 21.094 2.193 1 91.44 195 GLU A N 1
ATOM 1552 C CA . GLU A 1 195 ? -26.594 20.797 3.623 1 91.44 195 GLU A CA 1
ATOM 1553 C C . GLU A 1 195 ? -25.172 20.469 4.07 1 91.44 195 GLU A C 1
ATOM 1555 O O . GLU A 1 195 ? -24.859 20.5 5.262 1 91.44 195 GLU A O 1
ATOM 1560 N N . MET A 1 196 ? -24.328 20.188 3.027 1 94 196 MET A N 1
ATOM 1561 C CA . MET A 1 196 ? -22.969 19.75 3.359 1 94 196 MET A CA 1
ATOM 1562 C C . MET A 1 196 ? -21.969 20.859 3.051 1 94 196 MET A C 1
ATOM 1564 O O . MET A 1 196 ? -20.766 20.703 3.283 1 94 196 MET A O 1
ATOM 1568 N N . ARG A 1 197 ? -22.391 21.969 2.639 1 95.62 197 ARG A N 1
ATOM 1569 C CA . ARG A 1 197 ? -21.516 23.109 2.361 1 95.62 197 ARG A CA 1
ATOM 1570 C C . ARG A 1 197 ? -21.25 23.922 3.625 1 95.62 197 ARG A C 1
ATOM 1572 O O . ARG A 1 197 ? -22.078 23.953 4.535 1 95.62 197 ARG A O 1
ATOM 1579 N N . TRP A 1 198 ? -20.203 24.562 3.619 1 96.69 198 TRP A N 1
ATOM 1580 C CA . TRP A 1 198 ? -19.812 25.281 4.828 1 96.69 198 TRP A CA 1
ATOM 1581 C C . TRP A 1 198 ? -20.656 26.531 5.027 1 96.69 198 TRP A C 1
ATOM 1583 O O . TRP A 1 198 ? -20.828 27.328 4.105 1 96.69 198 TRP A O 1
ATOM 1593 N N . SER A 1 199 ? -21.25 26.688 6.066 1 95.81 199 SER A N 1
ATOM 1594 C CA . SER A 1 199 ? -21.938 27.859 6.598 1 95.81 199 SER A CA 1
ATOM 1595 C C . SER A 1 199 ? -22.156 27.734 8.102 1 95.81 199 SER A C 1
ATOM 1597 O O . SER A 1 199 ? -22.172 26.641 8.648 1 95.81 199 SER A O 1
ATOM 1599 N N . GLU A 1 200 ? -22.25 28.844 8.75 1 95.12 200 GLU A N 1
ATOM 1600 C CA . GLU A 1 200 ? -22.484 28.812 10.188 1 95.12 200 GLU A CA 1
ATOM 1601 C C . GLU A 1 200 ? -23.828 28.172 10.516 1 95.12 200 GLU A C 1
ATOM 1603 O O . GLU A 1 200 ? -23.969 27.516 11.547 1 95.12 200 GLU A O 1
ATOM 1608 N N . ALA A 1 201 ? -24.766 28.375 9.625 1 95.06 201 ALA A N 1
ATOM 1609 C CA . ALA A 1 201 ? -26.078 27.75 9.805 1 95.06 201 ALA A CA 1
ATOM 1610 C C . ALA A 1 201 ? -25.984 26.234 9.742 1 95.06 201 ALA A C 1
ATOM 1612 O O . ALA A 1 201 ? -26.578 25.531 10.562 1 95.06 201 ALA A O 1
ATOM 1613 N N . ASN A 1 202 ? -25.234 25.75 8.781 1 95.44 202 ASN A N 1
ATOM 1614 C CA . ASN A 1 202 ? -25.062 24.312 8.672 1 95.44 202 ASN A CA 1
ATOM 1615 C C . ASN A 1 202 ? -24.281 23.75 9.859 1 95.44 202 ASN A C 1
ATOM 1617 O O . ASN A 1 202 ? -24.547 22.641 10.32 1 95.44 202 ASN A O 1
ATOM 1621 N N . LEU A 1 203 ? -23.266 24.516 10.359 1 96.56 203 LEU A N 1
ATOM 1622 C CA . LEU A 1 203 ? -22.516 24.078 11.531 1 96.56 203 LEU A CA 1
ATOM 1623 C C . LEU A 1 203 ? -23.438 23.938 12.742 1 96.56 203 LEU A C 1
ATOM 1625 O O . LEU A 1 203 ? -23.344 22.953 13.484 1 96.56 203 LEU A O 1
ATOM 1629 N N . ARG A 1 204 ? -24.359 24.828 12.906 1 94.56 204 ARG A N 1
ATOM 1630 C CA . ARG A 1 204 ? -25.312 24.781 14.016 1 94.56 204 ARG A CA 1
ATOM 1631 C C . ARG A 1 204 ? -26.266 23.609 13.852 1 94.56 204 ARG A C 1
ATOM 1633 O O . ARG A 1 204 ? -26.609 22.938 14.836 1 94.56 204 ARG A O 1
ATOM 1640 N N . ALA A 1 205 ? -26.672 23.422 12.609 1 93.62 205 ALA A N 1
ATOM 1641 C CA . ALA A 1 205 ? -27.562 22.297 12.344 1 93.62 205 ALA A CA 1
ATOM 1642 C C . ALA A 1 205 ? -26.891 20.969 12.688 1 93.62 205 ALA A C 1
ATOM 1644 O O . ALA A 1 205 ? -27.5 20.109 13.328 1 93.62 205 ALA A O 1
ATOM 1645 N N . HIS A 1 206 ? -25.688 20.812 12.297 1 91.75 206 HIS A N 1
ATOM 1646 C CA . HIS A 1 206 ? -24.969 19.578 12.578 1 91.75 206 HIS A CA 1
ATOM 1647 C C . HIS A 1 206 ? -24.609 19.469 14.055 1 91.75 206 HIS A C 1
ATOM 1649 O O . HIS A 1 206 ? -24.516 18.375 14.602 1 91.75 206 HIS A O 1
ATOM 1655 N N . ARG A 1 207 ? -24.453 20.594 14.711 1 92.56 207 ARG A N 1
ATOM 1656 C CA . ARG A 1 207 ? -24.219 20.609 16.156 1 92.56 207 ARG A CA 1
ATOM 1657 C C . ARG A 1 207 ? -25.422 20.031 16.906 1 92.56 207 ARG A C 1
ATOM 1659 O O . ARG A 1 207 ? -25.25 19.266 17.859 1 92.56 207 ARG A O 1
ATOM 1666 N N . SER A 1 208 ? -26.562 20.359 16.406 1 90.62 208 SER A N 1
ATOM 1667 C CA . SER A 1 208 ? -27.781 19.859 17.031 1 90.62 208 SER A CA 1
ATOM 1668 C C . SER A 1 208 ? -27.875 18.344 16.906 1 90.62 208 SER A C 1
ATOM 1670 O O . SER A 1 208 ? -28.516 17.688 17.734 1 90.62 208 SER A O 1
ATOM 1672 N N . LEU A 1 209 ? -27.156 17.828 15.922 1 83.12 209 LEU A N 1
ATOM 1673 C CA . LEU A 1 209 ? -27.141 16.391 15.711 1 83.12 209 LEU A CA 1
ATOM 1674 C C . LEU A 1 209 ? -25.922 15.75 16.375 1 83.12 209 LEU A C 1
ATOM 1676 O O . LEU A 1 209 ? -25.688 14.547 16.25 1 83.12 209 LEU A O 1
ATOM 1680 N N . GLY A 1 210 ? -25.078 16.594 17.047 1 84.12 210 GLY A N 1
ATOM 1681 C CA . GLY A 1 210 ? -23.891 16.094 17.734 1 84.12 210 GLY A CA 1
ATOM 1682 C C . GLY A 1 210 ? -22.75 15.805 16.781 1 84.12 210 GLY A C 1
ATOM 1683 O O . GLY A 1 210 ? -21.844 15.031 17.109 1 84.12 210 GLY A O 1
ATOM 1684 N N . GLN A 1 211 ? -22.766 16.391 15.562 1 89.94 211 GLN A N 1
ATOM 1685 C CA . GLN A 1 211 ? -21.75 16.078 14.547 1 89.94 211 GLN A CA 1
ATOM 1686 C C . GLN A 1 211 ? -21 17.328 14.117 1 89.94 211 GLN A C 1
ATOM 1688 O O . GLN A 1 211 ? -20.5 17.391 12.992 1 89.94 211 GLN A O 1
ATOM 1693 N N . ALA A 1 212 ? -20.938 18.297 14.961 1 93.12 212 ALA A N 1
ATOM 1694 C CA . ALA A 1 212 ? -20.328 19.578 14.609 1 93.12 212 ALA A CA 1
ATOM 1695 C C . ALA A 1 212 ? -18.844 19.406 14.328 1 93.12 212 ALA A C 1
ATOM 1697 O O . ALA A 1 212 ? -18.312 20 13.367 1 93.12 212 ALA A O 1
ATOM 1698 N N . ALA A 1 213 ? -18.141 18.594 15.148 1 91.81 213 ALA A N 1
ATOM 1699 C CA . ALA A 1 213 ? -16.703 18.422 14.984 1 91.81 213 ALA A CA 1
ATOM 1700 C C . ALA A 1 213 ? -16.375 17.734 13.656 1 91.81 213 ALA A C 1
ATOM 1702 O O . ALA A 1 213 ? -15.422 18.125 12.977 1 91.81 213 ALA A O 1
ATOM 1703 N N . LEU A 1 214 ? -17.219 16.781 13.305 1 92.56 214 LEU A N 1
ATOM 1704 C CA . LEU A 1 214 ? -17.031 16.062 12.055 1 92.56 214 LEU A CA 1
ATOM 1705 C C . LEU A 1 214 ? -17.25 16.969 10.852 1 92.56 214 LEU A C 1
ATOM 1707 O O . LEU A 1 214 ? -16.5 16.906 9.883 1 92.56 214 LEU A O 1
ATOM 1711 N N . PHE A 1 215 ? -18.328 17.734 10.977 1 95.94 215 PHE A N 1
ATOM 1712 C CA . PHE A 1 215 ? -18.656 18.672 9.914 1 95.94 215 PHE A CA 1
ATOM 1713 C C . PHE A 1 215 ? -17.547 19.703 9.75 1 95.94 215 PHE A C 1
ATOM 1715 O O . PHE A 1 215 ? -17.109 19.984 8.625 1 95.94 215 PHE A O 1
ATOM 1722 N N . ALA A 1 216 ? -17.062 20.266 10.789 1 96.94 216 ALA A N 1
ATOM 1723 C CA . ALA A 1 216 ? -16 21.266 10.766 1 96.94 216 ALA A CA 1
ATOM 1724 C C . ALA A 1 216 ? -14.703 20.672 10.227 1 96.94 216 ALA A C 1
ATOM 1726 O O . ALA A 1 216 ? -14.016 21.297 9.414 1 96.94 216 ALA A O 1
ATOM 1727 N N . GLU A 1 217 ? -14.352 19.5 10.703 1 96.06 217 GLU A N 1
ATOM 1728 C CA . GLU A 1 217 ? -13.133 18.844 10.25 1 96.06 217 GLU A CA 1
ATOM 1729 C C . GLU A 1 217 ? -13.164 18.594 8.742 1 96.06 217 GLU A C 1
ATOM 1731 O O . GLU A 1 217 ? -12.156 18.766 8.055 1 96.06 217 GLU A O 1
ATOM 1736 N N . MET A 1 218 ? -14.297 18.141 8.25 1 97.19 218 MET A N 1
ATOM 1737 C CA . MET A 1 218 ? -14.438 17.891 6.816 1 97.19 218 MET A CA 1
ATOM 1738 C C . MET A 1 218 ? -14.039 19.125 6.004 1 97.19 218 MET A C 1
ATOM 1740 O O . MET A 1 218 ? -13.266 19.016 5.055 1 97.19 218 MET A O 1
ATOM 1744 N N . HIS A 1 219 ? -14.469 20.234 6.414 1 98.06 219 HIS A N 1
ATOM 1745 C CA . HIS A 1 219 ? -14.234 21.453 5.645 1 98.06 219 HIS A CA 1
ATOM 1746 C C . HIS A 1 219 ? -12.82 21.984 5.863 1 98.06 219 HIS A C 1
ATOM 1748 O O . HIS A 1 219 ? -12.227 22.578 4.957 1 98.06 219 HIS A O 1
ATOM 1754 N N . ILE A 1 220 ? -12.289 21.812 7.047 1 98.12 220 ILE A N 1
ATOM 1755 C CA . ILE A 1 220 ? -10.906 22.219 7.285 1 98.12 220 ILE A CA 1
ATOM 1756 C C . ILE A 1 220 ? -9.969 21.328 6.461 1 98.12 220 ILE A C 1
ATOM 1758 O O . ILE A 1 220 ? -8.977 21.812 5.914 1 98.12 220 ILE A O 1
ATOM 1762 N N . LEU A 1 221 ? -10.289 20.047 6.336 1 97.94 221 LEU A N 1
ATOM 1763 C CA . LEU A 1 221 ? -9.484 19.141 5.52 1 97.94 221 LEU A CA 1
ATOM 1764 C C . LEU A 1 221 ? -9.578 19.516 4.043 1 97.94 221 LEU A C 1
ATOM 1766 O O . LEU A 1 221 ? -8.602 19.391 3.305 1 97.94 221 LEU A O 1
ATOM 1770 N N . LEU A 1 222 ? -10.781 19.922 3.617 1 97.81 222 LEU A N 1
ATOM 1771 C CA . LEU A 1 222 ? -10.938 20.375 2.238 1 97.81 222 LEU A CA 1
ATOM 1772 C C . LEU A 1 222 ? -10.078 21.594 1.962 1 97.81 222 LEU A C 1
ATOM 1774 O O . LEU A 1 222 ? -9.422 21.688 0.92 1 97.81 222 LEU A O 1
ATOM 1778 N N . ALA A 1 223 ? -10.062 22.531 2.867 1 97.69 223 ALA A N 1
ATOM 1779 C CA . ALA A 1 223 ? -9.203 23.703 2.732 1 97.69 223 ALA A CA 1
ATOM 1780 C C . ALA A 1 223 ? -7.73 23.312 2.74 1 97.69 223 ALA A C 1
ATOM 1782 O O . ALA A 1 223 ? -6.938 23.844 1.952 1 97.69 223 ALA A O 1
ATOM 1783 N N . HIS A 1 224 ? -7.406 22.422 3.645 1 98 224 HIS A N 1
ATOM 1784 C CA . HIS A 1 224 ? -6.035 21.938 3.789 1 98 224 HIS A CA 1
ATOM 1785 C C . HIS A 1 224 ? -5.539 21.297 2.498 1 98 224 HIS A C 1
ATOM 1787 O O . HIS A 1 224 ? -4.387 21.484 2.109 1 98 224 HIS A O 1
ATOM 1793 N N . ALA A 1 225 ? -6.367 20.531 1.823 1 96.69 225 ALA A N 1
ATOM 1794 C CA . ALA A 1 225 ? -6.004 19.781 0.626 1 96.69 225 ALA A CA 1
ATOM 1795 C C . ALA A 1 225 ? -5.613 20.719 -0.513 1 96.69 225 ALA A C 1
ATOM 1797 O O . ALA A 1 225 ? -4.84 20.344 -1.396 1 96.69 225 ALA A O 1
ATOM 1798 N N . ARG A 1 226 ? -6.082 21.922 -0.47 1 93.44 226 ARG A N 1
ATOM 1799 C CA . ARG A 1 226 ? -5.852 22.859 -1.559 1 93.44 226 ARG A CA 1
ATOM 1800 C C . ARG A 1 226 ? -4.398 23.312 -1.592 1 93.44 226 ARG A C 1
ATOM 1802 O O . ARG A 1 226 ? -3.861 23.625 -2.658 1 93.44 226 ARG A O 1
ATOM 1809 N N . PHE A 1 227 ? -3.764 23.266 -0.45 1 95.25 227 PHE A N 1
ATOM 1810 C CA . PHE A 1 227 ? -2.434 23.875 -0.473 1 95.25 227 PHE A CA 1
ATOM 1811 C C . PHE A 1 227 ? -1.414 22.953 0.184 1 95.25 227 PHE A C 1
ATOM 1813 O O . PHE A 1 227 ? -0.246 23.312 0.336 1 95.25 227 PHE A O 1
ATOM 1820 N N . LEU A 1 228 ? -1.744 21.797 0.557 1 94.75 228 LEU A N 1
ATOM 1821 C CA . LEU A 1 228 ? -0.852 20.906 1.278 1 94.75 228 LEU A CA 1
ATOM 1822 C C . LEU A 1 228 ? 0.4 20.609 0.459 1 94.75 228 LEU A C 1
ATOM 1824 O O . LEU A 1 228 ? 1.518 20.703 0.971 1 94.75 228 LEU A O 1
ATOM 1828 N N . VAL A 1 229 ? 0.23 20.25 -0.777 1 91.56 229 VAL A N 1
ATOM 1829 C CA . VAL A 1 229 ? 1.38 19.938 -1.618 1 91.56 229 VAL A CA 1
ATOM 1830 C C . VAL A 1 229 ? 2.006 21.219 -2.141 1 91.56 229 VAL A C 1
ATOM 1832 O O . VAL A 1 229 ? 3.23 21.328 -2.238 1 91.56 229 VAL A O 1
ATOM 1835 N N . GLN A 1 230 ? 1.255 22.266 -2.393 1 90.81 230 GLN A N 1
ATOM 1836 C CA . GLN A 1 230 ? 1.701 23.5 -3.012 1 90.81 230 GLN A CA 1
ATOM 1837 C C . GLN A 1 230 ? 2.607 24.297 -2.072 1 90.81 230 GLN A C 1
ATOM 1839 O O . GLN A 1 230 ? 3.496 25.016 -2.523 1 90.81 230 GLN A O 1
ATOM 1844 N N . HIS A 1 231 ? 2.438 24.109 -0.865 1 92.62 231 HIS A N 1
ATOM 1845 C CA . HIS A 1 231 ? 3.221 24.922 0.049 1 92.62 231 HIS A CA 1
ATOM 1846 C C . HIS A 1 231 ? 4.703 24.578 -0.024 1 92.62 231 HIS A C 1
ATOM 1848 O O . HIS A 1 231 ? 5.555 25.375 0.368 1 92.62 231 HIS A O 1
ATOM 1854 N N . GLU A 1 232 ? 5.016 23.391 -0.515 1 91.06 232 GLU A N 1
ATOM 1855 C CA . GLU A 1 232 ? 6.414 23 -0.69 1 91.06 232 GLU A CA 1
ATOM 1856 C C . GLU A 1 232 ? 7.078 23.812 -1.793 1 91.06 232 GLU A C 1
ATOM 1858 O O . GLU A 1 232 ? 8.305 23.891 -1.861 1 91.06 232 GLU A O 1
ATOM 1863 N N . TYR A 1 233 ? 6.305 24.453 -2.619 1 88.88 233 TYR A N 1
ATOM 1864 C CA . TYR A 1 233 ? 6.84 25.172 -3.771 1 88.88 233 TYR A CA 1
ATOM 1865 C C . TYR A 1 233 ? 6.953 26.672 -3.479 1 88.88 233 TYR A C 1
ATOM 1867 O O . TYR A 1 233 ? 7.242 27.469 -4.375 1 88.88 233 TYR A O 1
ATOM 1875 N N . LEU A 1 234 ? 6.707 27.031 -2.248 1 88.75 234 LEU A N 1
ATOM 1876 C CA . LEU A 1 234 ? 6.969 28.422 -1.859 1 88.75 234 LEU A CA 1
ATOM 1877 C C . LEU A 1 234 ? 8.453 28.75 -1.979 1 88.75 234 LEU A C 1
ATOM 1879 O O . LEU A 1 234 ? 9.305 27.984 -1.504 1 88.75 234 LEU A O 1
ATOM 1883 N N . PRO A 1 235 ? 8.789 29.766 -2.666 1 85.62 235 PRO A N 1
ATOM 1884 C CA . PRO A 1 235 ? 10.195 30.078 -2.936 1 85.62 235 PRO A CA 1
ATOM 1885 C C . PRO A 1 235 ? 11 30.328 -1.662 1 85.62 235 PRO A C 1
ATOM 1887 O O . PRO A 1 235 ? 10.5 30.969 -0.731 1 85.62 235 PRO A O 1
ATOM 1890 N N . GLN A 1 236 ? 12.203 29.734 -1.703 1 78 236 GLN A N 1
ATOM 1891 C CA . GLN A 1 236 ? 13.164 29.953 -0.624 1 78 236 GLN A CA 1
ATOM 1892 C C . GLN A 1 236 ? 14.367 30.75 -1.113 1 78 236 GLN A C 1
ATOM 1894 O O . GLN A 1 236 ? 15.109 30.297 -1.99 1 78 236 GLN A O 1
ATOM 1899 N N . ILE A 1 237 ? 14.648 31.984 -1.012 1 64.62 237 ILE A N 1
ATOM 1900 C CA . ILE A 1 237 ? 15.586 32.906 -1.635 1 64.62 237 ILE A CA 1
ATOM 1901 C C . ILE A 1 237 ? 17 32.625 -1.139 1 64.62 237 ILE A C 1
ATOM 1903 O O . ILE A 1 237 ? 17.969 32.75 -1.89 1 64.62 237 ILE A O 1
ATOM 1907 N N . HIS A 1 238 ? 17.297 32.469 0.07 1 59.88 238 HIS A N 1
ATOM 1908 C CA . HIS A 1 238 ? 18.703 32.375 0.489 1 59.88 238 HIS A CA 1
ATOM 1909 C C . HIS A 1 238 ? 19.188 30.938 0.429 1 59.88 238 HIS A C 1
ATOM 1911 O O . HIS A 1 238 ? 19.625 30.375 1.443 1 59.88 238 HIS A O 1
ATOM 1917 N N . GLU A 1 239 ? 18.812 30.344 -0.733 1 57.19 239 GLU A N 1
ATOM 1918 C CA . GLU A 1 239 ? 19.391 29 -0.857 1 57.19 239 GLU A CA 1
ATOM 1919 C C . GLU A 1 239 ? 20.859 29.078 -1.253 1 57.19 239 GLU A C 1
ATOM 1921 O O . GLU A 1 239 ? 21.219 29.766 -2.213 1 57.19 239 GLU A O 1
ATOM 1926 N N . PRO A 1 240 ? 21.891 28.797 -0.289 1 51.34 240 PRO A N 1
ATOM 1927 C CA . PRO A 1 240 ? 23.281 28.891 -0.727 1 51.34 240 PRO A CA 1
ATOM 1928 C C . PRO A 1 240 ? 23.516 28.234 -2.088 1 51.34 240 PRO A C 1
ATOM 1930 O O . PRO A 1 240 ? 22.891 27.219 -2.41 1 51.34 240 PRO A O 1
ATOM 1933 N N . ALA A 1 241 ? 24.016 29.109 -3.051 1 45.47 241 ALA A N 1
ATOM 1934 C CA . ALA A 1 241 ? 24.422 28.625 -4.367 1 45.47 241 ALA A CA 1
ATOM 1935 C C . ALA A 1 241 ? 25.078 27.25 -4.27 1 45.47 241 ALA A C 1
ATOM 1937 O O . ALA A 1 241 ? 25.094 26.484 -5.238 1 45.47 241 ALA A O 1
ATOM 1938 N N . THR A 1 242 ? 25.906 27.156 -3.24 1 42.94 242 THR A N 1
ATOM 1939 C CA . THR A 1 242 ? 26.797 26 -3.086 1 42.94 242 THR A CA 1
ATOM 1940 C C . THR A 1 242 ? 26.016 24.797 -2.555 1 42.94 242 THR A C 1
ATOM 1942 O O . THR A 1 242 ? 26.609 23.828 -2.08 1 42.94 242 THR A O 1
ATOM 1945 N N . ALA A 1 243 ? 24.859 25.047 -2.383 1 45.56 243 ALA A N 1
ATOM 1946 C CA . ALA A 1 243 ? 24.156 23.906 -1.822 1 45.56 243 ALA A CA 1
ATOM 1947 C C . ALA A 1 243 ? 24.578 22.609 -2.5 1 45.56 243 ALA A C 1
ATOM 1949 O O . ALA A 1 243 ? 24.172 22.328 -3.627 1 45.56 243 ALA A O 1
ATOM 1950 N N . THR A 1 244 ? 25.984 22.438 -2.416 1 38.5 244 THR A N 1
ATOM 1951 C CA . THR A 1 244 ? 26.547 21.156 -2.826 1 38.5 244 THR A CA 1
ATOM 1952 C C . THR A 1 244 ? 25.672 20 -2.318 1 38.5 244 THR A C 1
ATOM 1954 O O . THR A 1 244 ? 25.359 19.938 -1.129 1 38.5 244 THR A O 1
ATOM 1957 N N . HIS A 1 245 ? 24.734 19.734 -2.922 1 42.28 245 HIS A N 1
ATOM 1958 C CA . HIS A 1 245 ? 24.016 18.5 -2.611 1 42.28 245 HIS A CA 1
ATOM 1959 C C . HIS A 1 245 ? 24.969 17.391 -2.189 1 42.28 245 HIS A C 1
ATOM 1961 O O . HIS A 1 245 ? 25.812 16.953 -2.977 1 42.28 245 HIS A O 1
ATOM 1967 N N . HIS A 1 246 ? 25.594 17.672 -1.065 1 38.25 246 HIS A N 1
ATOM 1968 C CA . HIS A 1 246 ? 26.203 16.375 -0.729 1 38.25 246 HIS A CA 1
ATOM 1969 C C . HIS A 1 246 ? 25.375 15.219 -1.274 1 38.25 246 HIS A C 1
ATOM 1971 O O . HIS A 1 246 ? 24.156 15.328 -1.382 1 38.25 246 HIS A O 1
ATOM 1977 N N . ARG A 1 247 ? 26.125 14.406 -1.924 1 37.69 247 ARG A N 1
ATOM 1978 C CA . ARG A 1 247 ? 25.609 13.281 -2.701 1 37.69 247 ARG A CA 1
ATOM 1979 C C . ARG A 1 247 ? 24.5 12.547 -1.939 1 37.69 247 ARG A C 1
ATOM 1981 O O . ARG A 1 247 ? 24.781 11.852 -0.962 1 37.69 247 ARG A O 1
ATOM 1988 N N . PRO A 1 248 ? 23.547 13.148 -1.493 1 35.91 248 PRO A N 1
ATOM 1989 C CA . PRO A 1 248 ? 22.719 12.023 -1.052 1 35.91 248 PRO A CA 1
ATOM 1990 C C . PRO A 1 248 ? 22.75 10.844 -2.025 1 35.91 248 PRO A C 1
ATOM 1992 O O . PRO A 1 248 ? 23.078 11.023 -3.199 1 35.91 248 PRO A O 1
ATOM 1995 N N . SER A 1 249 ? 22.797 9.711 -1.47 1 35.31 249 SER A N 1
ATOM 1996 C CA . SER A 1 249 ? 22.938 8.477 -2.234 1 35.31 249 SER A CA 1
ATOM 1997 C C . SER A 1 249 ? 22.234 8.578 -3.584 1 35.31 249 SER A C 1
ATOM 1999 O O . SER A 1 249 ? 22.203 7.609 -4.348 1 35.31 249 SER A O 1
ATOM 2001 N N . ALA A 1 250 ? 21.172 9.336 -3.631 1 38 250 ALA A N 1
ATOM 2002 C CA . ALA A 1 250 ? 20.578 9.305 -4.973 1 38 250 ALA A CA 1
ATOM 2003 C C . ALA A 1 250 ? 21.453 10.078 -5.961 1 38 250 ALA A C 1
ATOM 2005 O O . ALA A 1 250 ? 21.734 11.258 -5.762 1 38 250 ALA A O 1
ATOM 2006 N N . ASP A 1 251 ? 22.453 9.719 -6.465 1 38.72 251 ASP A N 1
ATOM 2007 C CA . ASP A 1 251 ? 23.422 10.156 -7.473 1 38.72 251 ASP A CA 1
ATOM 2008 C C . ASP A 1 251 ? 22.766 11.07 -8.5 1 38.72 251 ASP A C 1
ATOM 2010 O O . ASP A 1 251 ? 23.281 11.25 -9.602 1 38.72 251 ASP A O 1
ATOM 2014 N N . ILE A 1 252 ? 21.547 11.383 -8.469 1 40.31 252 ILE A N 1
ATOM 2015 C CA . ILE A 1 252 ? 21.188 12.281 -9.562 1 40.31 252 ILE A CA 1
ATOM 2016 C C . ILE A 1 252 ? 21.844 13.641 -9.359 1 40.31 252 ILE A C 1
ATOM 2018 O O . ILE A 1 252 ? 21.656 14.289 -8.328 1 40.31 252 ILE A O 1
ATOM 2022 N N . PRO A 1 253 ? 22.812 13.867 -10.047 1 42.5 253 PRO A N 1
ATOM 2023 C CA . PRO A 1 253 ? 23.359 15.227 -9.906 1 42.5 253 PRO A CA 1
ATOM 2024 C C . PRO A 1 253 ? 22.266 16.297 -9.898 1 42.5 253 PRO A C 1
ATOM 2026 O O . PRO A 1 253 ? 21.562 16.484 -10.898 1 42.5 253 PRO A O 1
ATOM 2029 N N . LEU A 1 254 ? 21.469 16.422 -8.859 1 52.09 254 LEU A N 1
ATOM 2030 C CA . LEU A 1 254 ? 20.594 17.578 -8.82 1 52.09 254 LEU A CA 1
ATOM 2031 C C . LEU A 1 254 ? 21.406 18.875 -8.984 1 52.09 254 LEU A C 1
ATOM 2033 O O . LEU A 1 254 ? 22.516 18.984 -8.461 1 52.09 254 LEU A O 1
ATOM 2037 N N . VAL A 1 255 ? 21.062 19.438 -10.25 1 56.66 255 VAL A N 1
ATOM 2038 C CA . VAL A 1 255 ? 21.609 20.781 -10.352 1 56.66 255 VAL A CA 1
ATOM 2039 C C . VAL A 1 255 ? 21.391 21.531 -9.039 1 56.66 255 VAL A C 1
ATOM 2041 O O . VAL A 1 255 ? 20.281 21.562 -8.508 1 56.66 255 VAL A O 1
ATOM 2044 N N . PRO A 1 256 ? 22.438 21.797 -8.539 1 64.94 256 PRO A N 1
ATOM 2045 C CA . PRO A 1 256 ? 22.281 22.547 -7.285 1 64.94 256 PRO A CA 1
ATOM 2046 C C . PRO A 1 256 ? 21.281 23.688 -7.395 1 64.94 256 PRO A C 1
ATOM 2048 O O . PRO A 1 256 ? 21.281 24.422 -8.391 1 64.94 256 PRO A O 1
ATOM 2051 N N . GLY A 1 257 ? 20.281 23.641 -6.664 1 71.56 257 GLY A N 1
ATOM 2052 C CA . GLY A 1 257 ? 19.312 24.719 -6.598 1 71.56 257 GLY A CA 1
ATOM 2053 C C . GLY A 1 257 ? 18 24.391 -7.289 1 71.56 257 GLY A C 1
ATOM 2054 O O . GLY A 1 257 ? 17.062 25.172 -7.25 1 71.56 257 GLY A O 1
ATOM 2055 N N . TYR A 1 258 ? 18.031 23.25 -7.914 1 77.19 258 TYR A N 1
ATOM 2056 C CA . TYR A 1 258 ? 16.828 22.875 -8.648 1 77.19 258 TYR A CA 1
ATOM 2057 C C . TYR A 1 258 ? 16.25 21.562 -8.109 1 77.19 258 TYR A C 1
ATOM 2059 O O . TYR A 1 258 ? 16.984 20.734 -7.57 1 77.19 258 TYR A O 1
ATOM 2067 N N . ASP A 1 259 ? 14.992 21.5 -8.203 1 79.75 259 ASP A N 1
ATOM 2068 C CA . ASP A 1 259 ? 14.367 20.234 -7.824 1 79.75 259 ASP A CA 1
ATOM 2069 C C . ASP A 1 259 ? 14.383 19.25 -8.984 1 79.75 259 ASP A C 1
ATOM 2071 O O . ASP A 1 259 ? 15.023 19.5 -10.016 1 79.75 259 ASP A O 1
ATOM 2075 N N . ARG A 1 260 ? 13.734 18.141 -8.891 1 76 260 ARG A N 1
ATOM 2076 C CA . ARG A 1 260 ? 13.789 17.062 -9.883 1 76 260 ARG A CA 1
ATOM 2077 C C . ARG A 1 260 ? 12.969 17.422 -11.117 1 76 260 ARG A C 1
ATOM 2079 O O . ARG A 1 260 ? 13.188 16.859 -12.195 1 76 260 ARG A O 1
ATOM 2086 N N . ALA A 1 261 ? 12.039 18.297 -10.922 1 79.06 261 ALA A N 1
ATOM 2087 C CA . ALA A 1 261 ? 11.227 18.75 -12.047 1 79.06 261 ALA A CA 1
ATOM 2088 C C . ALA A 1 261 ? 11.922 19.859 -12.82 1 79.06 261 ALA A C 1
ATOM 2090 O O . ALA A 1 261 ? 11.422 20.312 -13.852 1 79.06 261 ALA A O 1
ATOM 2091 N N . GLY A 1 262 ? 13.094 20.297 -12.352 1 78.44 262 GLY A N 1
ATOM 2092 C CA . GLY A 1 262 ? 13.844 21.359 -13.008 1 78.44 262 GLY A CA 1
ATOM 2093 C C . GLY A 1 262 ? 13.391 22.75 -12.594 1 78.44 262 GLY A C 1
ATOM 2094 O O . GLY A 1 262 ? 13.648 23.719 -13.305 1 78.44 262 GLY A O 1
ATOM 2095 N N . ILE A 1 263 ? 12.711 22.844 -11.594 1 83.44 263 ILE A N 1
ATOM 2096 C CA . ILE A 1 263 ? 12.25 24.141 -11.086 1 83.44 263 ILE A CA 1
ATOM 2097 C C . ILE A 1 263 ? 13.172 24.609 -9.961 1 83.44 263 ILE A C 1
ATOM 2099 O O . ILE A 1 263 ? 13.445 23.859 -9.016 1 83.44 263 ILE A O 1
ATOM 2103 N N . ALA A 1 264 ? 13.633 25.75 -10.102 1 81.94 264 ALA A N 1
ATOM 2104 C CA . ALA A 1 264 ? 14.516 26.312 -9.086 1 81.94 264 ALA A CA 1
ATOM 2105 C C . ALA A 1 264 ? 13.781 26.5 -7.762 1 81.94 264 ALA A C 1
ATOM 2107 O O . ALA A 1 264 ? 12.617 26.891 -7.742 1 81.94 264 ALA A O 1
ATOM 2108 N N . PHE A 1 265 ? 14.406 26.266 -6.672 1 82.94 265 PHE A N 1
ATOM 2109 C CA . PHE A 1 265 ? 13.82 26.453 -5.352 1 82.94 265 PHE A CA 1
ATOM 2110 C C . PHE A 1 265 ? 13.477 27.922 -5.105 1 82.94 265 PHE A C 1
ATOM 2112 O O . PHE A 1 265 ? 12.656 28.234 -4.246 1 82.94 265 PHE A O 1
ATOM 2119 N 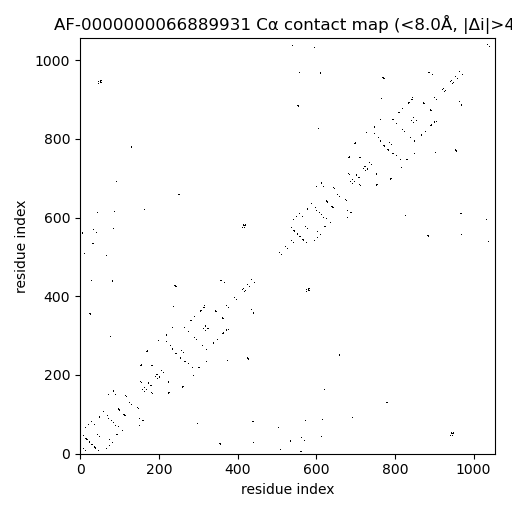N . THR A 1 266 ? 14.086 28.797 -5.891 1 80.62 266 THR A N 1
ATOM 2120 C CA . THR A 1 266 ? 13.867 30.234 -5.762 1 80.62 266 THR A CA 1
ATOM 2121 C C . THR A 1 266 ? 12.781 30.703 -6.723 1 80.62 266 THR A C 1
ATOM 2123 O O . THR A 1 266 ? 12.398 31.875 -6.715 1 80.62 266 THR A O 1
ATOM 2126 N N . HIS A 1 267 ? 12.289 29.734 -7.484 1 83.25 267 HIS A N 1
ATOM 2127 C CA . HIS A 1 267 ? 11.297 30.094 -8.492 1 83.25 267 HIS A CA 1
ATOM 2128 C C . HIS A 1 267 ? 10.039 30.672 -7.844 1 83.25 267 HIS A C 1
ATOM 2130 O O . HIS A 1 267 ? 9.5 30.078 -6.902 1 83.25 267 HIS A O 1
ATOM 2136 N N . VAL A 1 268 ? 9.672 31.812 -8.367 1 83.44 268 VAL A N 1
ATOM 2137 C CA . VAL A 1 268 ? 8.484 32.469 -7.844 1 83.44 268 VAL A CA 1
ATOM 2138 C C . VAL A 1 268 ? 7.297 32.219 -8.773 1 83.44 268 VAL A C 1
ATOM 2140 O O . VAL A 1 268 ? 7.359 32.531 -9.961 1 83.44 268 VAL A O 1
ATOM 2143 N N . ASP A 1 269 ? 6.277 31.594 -8.25 1 84.81 269 ASP A N 1
ATOM 2144 C CA . ASP A 1 269 ? 5.008 31.375 -8.938 1 84.81 269 ASP A CA 1
ATOM 2145 C C . ASP A 1 269 ? 3.859 32.031 -8.172 1 84.81 269 ASP A C 1
ATOM 2147 O O . ASP A 1 269 ? 3.445 31.547 -7.121 1 84.81 269 ASP A O 1
ATOM 2151 N N . ASP A 1 270 ? 3.266 33 -8.75 1 84.19 270 ASP A N 1
ATOM 2152 C CA . ASP A 1 270 ? 2.256 33.812 -8.07 1 84.19 270 ASP A CA 1
ATOM 2153 C C . ASP A 1 270 ? 1.007 33 -7.766 1 84.19 270 ASP A C 1
ATOM 2155 O O . ASP A 1 270 ? 0.349 33.219 -6.746 1 84.19 270 ASP A O 1
ATOM 2159 N N . LEU A 1 271 ? 0.659 32.156 -8.633 1 85.25 271 LEU A N 1
ATOM 2160 C CA . LEU A 1 271 ? -0.541 31.359 -8.422 1 85.25 271 LEU A CA 1
ATOM 2161 C C . LEU A 1 271 ? -0.367 30.422 -7.23 1 85.25 271 LEU A C 1
ATOM 2163 O O . LEU A 1 271 ? -1.288 30.25 -6.43 1 85.25 271 LEU A O 1
ATOM 2167 N N . VAL A 1 272 ? 0.826 29.812 -7.117 1 88.12 272 VAL A N 1
ATOM 2168 C CA . VAL A 1 272 ? 1.118 28.906 -6.004 1 88.12 272 VAL A CA 1
ATOM 2169 C C . VAL A 1 272 ? 1.106 29.688 -4.691 1 88.12 272 VAL A C 1
ATOM 2171 O O . VAL A 1 272 ? 0.561 29.219 -3.689 1 88.12 272 VAL A O 1
ATOM 2174 N N . ILE A 1 273 ? 1.686 30.859 -4.688 1 88.56 273 ILE A N 1
ATOM 2175 C CA . ILE A 1 273 ? 1.738 31.688 -3.49 1 88.56 273 ILE A CA 1
ATOM 2176 C C . ILE A 1 273 ? 0.322 32.062 -3.068 1 88.56 273 ILE A C 1
ATOM 2178 O O . ILE A 1 273 ? -0.035 31.969 -1.893 1 88.56 273 ILE A O 1
ATOM 2182 N N . GLN A 1 274 ? -0.47 32.438 -4.016 1 89.12 274 GLN A N 1
ATOM 2183 C CA . GLN A 1 274 ? -1.832 32.875 -3.719 1 89.12 274 GLN A CA 1
ATOM 2184 C C . GLN A 1 274 ? -2.662 31.734 -3.15 1 89.12 274 GLN A C 1
ATOM 2186 O O . GLN A 1 274 ? -3.393 31.922 -2.176 1 89.12 274 GLN A O 1
ATOM 2191 N N . VAL A 1 275 ? -2.566 30.594 -3.744 1 91.31 275 VAL A N 1
ATOM 2192 C CA . VAL A 1 275 ? -3.332 29.438 -3.301 1 91.31 275 VAL A CA 1
ATOM 2193 C C . VAL A 1 275 ? -2.93 29.062 -1.875 1 91.31 275 VAL A C 1
ATOM 2195 O O . VAL A 1 275 ? -3.783 28.719 -1.053 1 91.31 275 VAL A O 1
ATOM 2198 N N . CYS A 1 276 ? -1.66 29.109 -1.578 1 93.62 276 CYS A N 1
ATOM 2199 C CA . CYS A 1 276 ? -1.159 28.766 -0.256 1 93.62 276 CYS A CA 1
ATOM 2200 C C . CYS A 1 276 ? -1.609 29.766 0.79 1 93.62 276 CYS A C 1
ATOM 2202 O O . CYS A 1 276 ? -2.092 29.391 1.858 1 93.62 276 CYS A O 1
ATOM 2204 N N . VAL A 1 277 ? -1.469 31.078 0.482 1 92.5 277 VAL A N 1
ATOM 2205 C CA . VAL A 1 277 ? -1.81 32.125 1.438 1 92.5 277 VAL A CA 1
ATOM 2206 C C . VAL A 1 277 ? -3.32 32.156 1.664 1 92.5 277 VAL A C 1
ATOM 2208 O O . VAL A 1 277 ? -3.781 32.219 2.807 1 92.5 277 VAL A O 1
ATOM 2211 N N . ASP A 1 278 ? -4.047 32.062 0.593 1 93.62 278 ASP A N 1
ATOM 2212 C CA . ASP A 1 278 ? -5.5 32 0.718 1 93.62 278 ASP A CA 1
ATOM 2213 C C . ASP A 1 278 ? -5.949 30.781 1.508 1 93.62 278 ASP A C 1
ATOM 2215 O O . ASP A 1 278 ? -6.867 30.875 2.328 1 93.62 278 ASP A O 1
ATOM 2219 N N . GLY A 1 279 ? -5.359 29.672 1.15 1 95.94 279 GLY A N 1
ATOM 2220 C CA . GLY A 1 279 ? -5.688 28.453 1.859 1 95.94 279 GLY A CA 1
ATOM 2221 C C . GLY A 1 279 ? -5.383 28.516 3.344 1 95.94 279 GLY A C 1
ATOM 2222 O O . GLY A 1 279 ? -6.18 28.062 4.168 1 95.94 279 GLY A O 1
ATOM 2223 N N . ALA A 1 280 ? -4.246 29.062 3.701 1 97.06 280 ALA A N 1
ATOM 2224 C CA . ALA A 1 280 ? -3.855 29.188 5.102 1 97.06 280 ALA A CA 1
ATOM 2225 C C . ALA A 1 280 ? -4.828 30.094 5.859 1 97.06 280 ALA A C 1
ATOM 2227 O O . ALA A 1 280 ? -5.266 29.75 6.961 1 97.06 280 ALA A O 1
ATOM 2228 N N . PHE A 1 281 ? -5.156 31.219 5.254 1 96.38 281 PHE A N 1
ATOM 2229 C CA . PHE A 1 281 ? -6.082 32.125 5.91 1 96.38 281 PHE A CA 1
ATOM 2230 C C . PHE A 1 281 ? -7.473 31.531 6.012 1 96.38 281 PHE A C 1
ATOM 2232 O O . PHE A 1 281 ? -8.195 31.766 6.984 1 96.38 281 PHE A O 1
ATOM 2239 N N . GLU A 1 282 ? -7.828 30.75 4.992 1 97.5 282 GLU A N 1
ATOM 2240 C CA . GLU A 1 282 ? -9.109 30.047 5.07 1 97.5 282 GLU A CA 1
ATOM 2241 C C . GLU A 1 282 ? -9.164 29.109 6.277 1 97.5 282 GLU A C 1
ATOM 2243 O O . GLU A 1 282 ? -10.18 29.031 6.965 1 97.5 282 GLU A O 1
ATOM 2248 N N . VAL A 1 283 ? -8.125 28.375 6.543 1 98.19 283 VAL A N 1
ATOM 2249 C CA . VAL A 1 283 ? -8.039 27.484 7.699 1 98.19 283 VAL A CA 1
ATOM 2250 C C . VAL A 1 283 ? -8.18 28.297 8.984 1 98.19 283 VAL A C 1
ATOM 2252 O O . VAL A 1 283 ? -8.867 27.875 9.922 1 98.19 283 VAL A O 1
ATOM 2255 N N . VAL A 1 284 ? -7.539 29.484 9.039 1 98.06 284 VAL A N 1
ATOM 2256 C CA . VAL A 1 284 ? -7.613 30.359 10.203 1 98.06 284 VAL A CA 1
ATOM 2257 C C . VAL A 1 284 ? -9.062 30.812 10.43 1 98.06 284 VAL A C 1
ATOM 2259 O O . VAL A 1 284 ? -9.562 30.766 11.547 1 98.06 284 VAL A O 1
ATOM 2262 N N . ASP A 1 285 ? -9.664 31.203 9.367 1 97.81 285 ASP A N 1
ATOM 2263 C CA . ASP A 1 285 ? -11.039 31.688 9.461 1 97.81 285 ASP A CA 1
ATOM 2264 C C . ASP A 1 285 ? -11.977 30.578 9.922 1 97.81 285 ASP A C 1
ATOM 2266 O O . ASP A 1 285 ? -12.867 30.797 10.75 1 97.81 285 ASP A O 1
ATOM 2270 N N . LEU A 1 286 ? -11.828 29.422 9.367 1 97.88 286 LEU A N 1
ATOM 2271 C CA . LEU A 1 286 ? -12.648 28.281 9.773 1 97.88 286 LEU A CA 1
ATOM 2272 C C . LEU A 1 286 ? -12.43 27.953 11.242 1 97.88 286 LEU A C 1
ATOM 2274 O O . LEU A 1 286 ? -13.391 27.672 11.969 1 97.88 286 LEU A O 1
ATOM 2278 N N . MET A 1 287 ? -11.195 28.016 11.68 1 97.5 287 MET A N 1
ATOM 2279 C CA . MET A 1 287 ? -10.875 27.672 13.062 1 97.5 287 MET A CA 1
ATOM 2280 C C . MET A 1 287 ? -11.469 28.703 14.023 1 97.5 287 MET A C 1
ATOM 2282 O O . MET A 1 287 ? -11.867 28.359 15.133 1 97.5 287 MET A O 1
ATOM 2286 N N . ARG A 1 288 ? -11.516 29.938 13.633 1 96.94 288 ARG A N 1
ATOM 2287 C CA . ARG A 1 288 ? -12.133 30.969 14.469 1 96.94 288 ARG A CA 1
ATOM 2288 C C . ARG A 1 288 ? -13.609 30.672 14.703 1 96.94 288 ARG A C 1
ATOM 2290 O O . ARG A 1 288 ? -14.117 30.844 15.812 1 96.94 288 ARG A O 1
ATOM 2297 N N . VAL A 1 289 ? -14.281 30.219 13.656 1 96.62 289 VAL A N 1
ATOM 2298 C CA . VAL A 1 289 ? -15.688 29.859 13.781 1 96.62 289 VAL A CA 1
ATOM 2299 C C . VAL A 1 289 ? -15.836 28.625 14.664 1 96.62 289 VAL A C 1
ATOM 2301 O O . VAL A 1 289 ? -16.75 28.547 15.492 1 96.62 289 VAL A O 1
ATOM 2304 N N . VAL A 1 290 ? -14.953 27.672 14.453 1 95.19 290 VAL A N 1
ATOM 2305 C CA . VAL A 1 290 ? -14.969 26.438 15.227 1 95.19 290 VAL A CA 1
ATOM 2306 C C . VAL A 1 290 ? -14.805 26.75 16.719 1 95.19 290 VAL A C 1
ATOM 2308 O O . VAL A 1 290 ? -15.555 26.234 17.547 1 95.19 290 VAL A O 1
ATOM 2311 N N . GLN A 1 291 ? -13.891 27.625 17.031 1 94.06 291 GLN A N 1
ATOM 2312 C CA . GLN A 1 291 ? -13.641 27.984 18.422 1 94.06 291 GLN A CA 1
ATOM 2313 C C . GLN A 1 291 ? -14.773 28.828 18.984 1 94.06 291 GLN A C 1
ATOM 2315 O O . GLN A 1 291 ? -15.156 28.672 20.156 1 94.06 291 GLN A O 1
ATOM 2320 N N . ALA A 1 292 ? -15.258 29.703 18.188 1 94.12 292 ALA A N 1
ATOM 2321 C CA . ALA A 1 292 ? -16.359 30.562 18.625 1 94.12 292 ALA A CA 1
ATOM 2322 C C . ALA A 1 292 ? -17.594 29.734 18.969 1 94.12 292 ALA A C 1
ATOM 2324 O O . ALA A 1 292 ? -18.375 30.125 19.844 1 94.12 292 ALA A O 1
ATOM 2325 N N . ASN A 1 293 ? -17.75 28.594 18.359 1 93.25 293 ASN A N 1
ATOM 2326 C CA . ASN A 1 293 ? -18.906 27.75 18.594 1 93.25 293 ASN A CA 1
ATOM 2327 C C . ASN A 1 293 ? -18.578 26.594 19.547 1 93.25 293 ASN A C 1
ATOM 2329 O O . ASN A 1 293 ? -19.344 25.656 19.672 1 93.25 293 ASN A O 1
ATOM 2333 N N . ASN A 1 294 ? -17.406 26.594 20.172 1 90.19 294 ASN A N 1
ATOM 2334 C CA . ASN A 1 294 ? -16.969 25.625 21.172 1 90.19 294 ASN A CA 1
ATOM 2335 C C . ASN A 1 294 ? -16.969 24.203 20.609 1 90.19 294 ASN A C 1
ATOM 2337 O O . ASN A 1 294 ? -17.453 23.281 21.266 1 90.19 294 ASN A O 1
ATOM 2341 N N . VAL A 1 295 ? -16.609 24.141 19.359 1 92.25 295 VAL A N 1
ATOM 2342 C CA . VAL A 1 295 ? -16.484 22.828 18.75 1 92.25 295 VAL A CA 1
ATOM 2343 C C . VAL A 1 295 ? -15.156 22.188 19.156 1 92.25 295 VAL A C 1
ATOM 2345 O O . VAL A 1 295 ? -14.133 22.875 19.234 1 92.25 295 VAL A O 1
ATOM 2348 N N . GLN A 1 296 ? -15.203 20.922 19.438 1 88.31 296 GLN A N 1
ATOM 2349 C CA . GLN A 1 296 ? -14.008 20.203 19.859 1 88.31 296 GLN A CA 1
ATOM 2350 C C . GLN A 1 296 ? -13.008 20.078 18.719 1 88.31 296 GLN A C 1
ATOM 2352 O O . GLN A 1 296 ? -13.391 19.828 17.578 1 88.31 296 GLN A O 1
ATOM 2357 N N . CYS A 1 297 ? -11.727 20.234 19.078 1 90.81 297 CYS A N 1
ATOM 2358 C CA . CYS A 1 297 ? -10.664 20.125 18.078 1 90.81 297 CYS A CA 1
ATOM 2359 C C . CYS A 1 297 ? -10.328 18.672 17.797 1 90.81 297 CYS A C 1
ATOM 2361 O O . CYS A 1 297 ? -10.359 17.828 18.703 1 90.81 297 CYS A O 1
ATOM 2363 N N . THR A 1 298 ? -10.062 18.375 16.578 1 91.75 298 THR A N 1
ATOM 2364 C CA . THR A 1 298 ? -9.742 17.016 16.141 1 91.75 298 THR A CA 1
ATOM 2365 C C . THR A 1 298 ? -8.32 16.953 15.578 1 91.75 298 THR A C 1
ATOM 2367 O O . THR A 1 298 ? -7.676 17.984 15.391 1 91.75 298 THR A O 1
ATOM 2370 N N . ILE A 1 299 ? -7.82 15.742 15.344 1 93.25 299 ILE A N 1
ATOM 2371 C CA . ILE A 1 299 ? -6.473 15.555 14.82 1 93.25 299 ILE A CA 1
ATOM 2372 C C . ILE A 1 299 ? -6.379 16.141 13.414 1 93.25 299 ILE A C 1
ATOM 2374 O O . ILE A 1 299 ? -5.379 16.766 13.062 1 93.25 299 ILE A O 1
ATOM 2378 N N . GLY A 1 300 ? -7.434 15.938 12.641 1 95.06 300 GLY A N 1
ATOM 2379 C CA . GLY A 1 300 ? -7.461 16.484 11.297 1 95.06 300 GLY A CA 1
ATOM 2380 C C . GLY A 1 300 ? -7.312 18 11.273 1 95.06 300 GLY A C 1
ATOM 2381 O O . GLY A 1 300 ? -6.633 18.547 10.406 1 95.06 300 GLY A O 1
ATOM 2382 N N . MET A 1 301 ? -7.922 18.672 12.242 1 96.19 301 MET A N 1
ATOM 2383 C CA . MET A 1 301 ? -7.777 20.125 12.352 1 96.19 301 MET A CA 1
ATOM 2384 C C . MET A 1 301 ? -6.34 20.5 12.695 1 96.19 301 MET A C 1
ATOM 2386 O O . MET A 1 301 ? -5.793 21.438 12.133 1 96.19 301 MET A O 1
ATOM 2390 N N . GLY A 1 302 ? -5.762 19.703 13.586 1 96.06 302 GLY A N 1
ATOM 2391 C CA . GLY A 1 302 ? -4.41 19.984 14.031 1 96.06 302 GLY A CA 1
ATOM 2392 C C . GLY A 1 302 ? -3.393 19.969 12.914 1 96.06 302 GLY A C 1
ATOM 2393 O O . GLY A 1 302 ? -2.557 20.875 12.805 1 96.06 302 GLY A O 1
ATOM 2394 N N . VAL A 1 303 ? -3.465 19 12.07 1 96.06 303 VAL A N 1
ATOM 2395 C CA . VAL A 1 303 ? -2.48 18.875 11 1 96.06 303 VAL A CA 1
ATOM 2396 C C . VAL A 1 303 ? -2.654 20.031 10.008 1 96.06 303 VAL A C 1
ATOM 2398 O O . VAL A 1 303 ? -1.677 20.5 9.422 1 96.06 303 VAL A O 1
ATOM 2401 N N . ALA A 1 304 ? -3.869 20.406 9.812 1 97.88 304 ALA A N 1
ATOM 2402 C CA . ALA A 1 304 ? -4.117 21.547 8.93 1 97.88 304 ALA A CA 1
ATOM 2403 C C . ALA A 1 304 ? -3.541 22.844 9.516 1 97.88 304 ALA A C 1
ATOM 2405 O O . ALA A 1 304 ? -3.023 23.688 8.781 1 97.88 304 ALA A O 1
ATOM 2406 N N . LEU A 1 305 ? -3.623 23.016 10.836 1 97.88 305 LEU A N 1
ATOM 2407 C CA . LEU A 1 305 ? -3.092 24.188 11.508 1 97.88 305 LEU A CA 1
ATOM 2408 C C . LEU A 1 305 ? -1.579 24.281 11.344 1 97.88 305 LEU A C 1
ATOM 2410 O O . LEU A 1 305 ? -1.032 25.359 11.133 1 97.88 305 LEU A O 1
ATOM 2414 N N . VAL A 1 306 ? -0.957 23.141 11.414 1 96.69 306 VAL A N 1
ATOM 2415 C CA . VAL A 1 306 ? 0.498 23.109 11.297 1 96.69 306 VAL A CA 1
ATOM 2416 C C . VAL A 1 306 ? 0.915 23.594 9.914 1 96.69 306 VAL A C 1
ATOM 2418 O O . VAL A 1 306 ? 1.826 24.406 9.781 1 96.69 306 VAL A O 1
ATOM 2421 N N . THR A 1 307 ? 0.294 23.109 8.922 1 97 307 THR A N 1
ATOM 2422 C CA . THR A 1 307 ? 0.619 23.516 7.555 1 97 307 THR A CA 1
ATOM 2423 C C . THR A 1 307 ? 0.296 24.984 7.332 1 97 307 THR A C 1
ATOM 2425 O O . THR A 1 307 ? 1.054 25.703 6.672 1 97 307 THR A O 1
ATOM 2428 N N . ALA A 1 308 ? -0.841 25.406 7.867 1 98 308 ALA A N 1
ATOM 2429 C CA . ALA A 1 308 ? -1.218 26.812 7.742 1 98 308 ALA A CA 1
ATOM 2430 C C . ALA A 1 308 ? -0.189 27.719 8.406 1 98 308 ALA A C 1
ATOM 2432 O O . ALA A 1 308 ? 0.209 28.734 7.844 1 98 308 ALA A O 1
ATOM 2433 N N . CYS A 1 309 ? 0.274 27.344 9.562 1 96.88 309 CYS A N 1
ATOM 2434 C CA . CYS A 1 309 ? 1.289 28.125 10.266 1 96.88 309 CYS A CA 1
ATOM 2435 C C . CYS A 1 309 ? 2.582 28.188 9.461 1 96.88 309 CYS A C 1
ATOM 2437 O O . CYS A 1 309 ? 3.246 29.219 9.422 1 96.88 309 CYS A O 1
ATOM 2439 N N . SER A 1 310 ? 2.947 27.078 8.891 1 94.69 310 SER A N 1
ATOM 2440 C CA . SER A 1 310 ? 4.164 27.031 8.086 1 94.69 310 SER A CA 1
ATOM 2441 C C . SER A 1 310 ? 4.098 28.031 6.938 1 94.69 310 SER A C 1
ATOM 2443 O O . SER A 1 310 ? 5.078 28.734 6.656 1 94.69 310 SER A O 1
ATOM 2445 N N . VAL A 1 311 ? 2.982 28.125 6.281 1 94.75 311 VAL A N 1
ATOM 2446 C CA . VAL A 1 311 ? 2.791 29.062 5.176 1 94.75 311 VAL A CA 1
ATOM 2447 C C . VAL A 1 311 ? 2.834 30.5 5.699 1 94.75 311 VAL A C 1
ATOM 2449 O O . VAL A 1 311 ? 3.467 31.359 5.094 1 94.75 311 VAL A O 1
ATOM 2452 N N . LEU A 1 312 ? 2.152 30.75 6.816 1 95 312 LEU A N 1
ATOM 2453 C CA . LEU A 1 312 ? 2.062 32.094 7.363 1 95 312 LEU A CA 1
ATOM 2454 C C . LEU A 1 312 ? 3.416 32.562 7.891 1 95 312 LEU A C 1
ATOM 2456 O O . LEU A 1 312 ? 3.742 33.75 7.82 1 95 312 LEU A O 1
ATOM 2460 N N . LEU A 1 313 ? 4.199 31.641 8.414 1 92.44 313 LEU A N 1
ATOM 2461 C CA . LEU A 1 313 ? 5.562 31.969 8.812 1 92.44 313 LEU A CA 1
ATOM 2462 C C . LEU A 1 313 ? 6.402 32.375 7.605 1 92.44 313 LEU A C 1
ATOM 2464 O O . LEU A 1 313 ? 7.234 33.281 7.699 1 92.44 313 LEU A O 1
ATOM 2468 N N . TRP A 1 314 ? 6.199 31.656 6.547 1 89.88 314 TRP A N 1
ATOM 2469 C CA . TRP A 1 314 ? 6.875 32.031 5.309 1 89.88 314 TRP A CA 1
ATOM 2470 C C . TRP A 1 314 ? 6.484 33.438 4.875 1 89.88 314 TRP A C 1
ATOM 2472 O O . TRP A 1 314 ? 7.324 34.188 4.391 1 89.88 314 TRP A O 1
ATOM 2482 N N . VAL A 1 315 ? 5.254 33.844 5.008 1 89.12 315 VAL A N 1
ATOM 2483 C CA . VAL A 1 315 ? 4.758 35.156 4.633 1 89.12 315 VAL A CA 1
ATOM 2484 C C . VAL A 1 315 ? 5.422 36.219 5.5 1 89.12 315 VAL A C 1
ATOM 2486 O O . VAL A 1 315 ? 5.816 37.281 5.004 1 89.12 315 VAL A O 1
ATOM 2489 N N . VAL A 1 316 ? 5.586 35.938 6.727 1 86.94 316 VAL A N 1
ATOM 2490 C CA . VAL A 1 316 ? 6.129 36.906 7.672 1 86.94 316 VAL A CA 1
ATOM 2491 C C . VAL A 1 316 ? 7.625 37.094 7.434 1 86.94 316 VAL A C 1
ATOM 2493 O O . VAL A 1 316 ? 8.133 38.219 7.434 1 86.94 316 VAL A O 1
ATOM 2496 N N . ASP A 1 317 ? 8.352 36.062 7.199 1 79.25 317 ASP A N 1
ATOM 2497 C CA . ASP A 1 317 ? 9.805 36.125 7.188 1 79.25 317 ASP A CA 1
ATOM 2498 C C . ASP A 1 317 ? 10.344 36.188 5.758 1 79.25 317 ASP A C 1
ATOM 2500 O O . ASP A 1 317 ? 11.344 36.875 5.492 1 79.25 317 ASP A O 1
ATOM 2504 N N . CYS A 1 318 ? 9.938 35.406 4.848 1 63.88 318 CYS A N 1
ATOM 2505 C CA . CYS A 1 318 ? 10.531 35.219 3.527 1 63.88 318 CYS A CA 1
ATOM 2506 C C . CYS A 1 318 ? 9.938 36.219 2.523 1 63.88 318 CYS A C 1
ATOM 2508 O O . CYS A 1 318 ? 10.617 36.625 1.591 1 63.88 318 CYS A O 1
ATOM 2510 N N . SER A 1 319 ? 8.742 36.531 2.652 1 59.97 319 SER A N 1
ATOM 2511 C CA . SER A 1 319 ? 8.062 37.25 1.592 1 59.97 319 SER A CA 1
ATOM 2512 C C . SER A 1 319 ? 8.656 38.656 1.407 1 59.97 319 SER A C 1
ATOM 2514 O O . SER A 1 319 ? 8.672 39.188 0.295 1 59.97 319 SER A O 1
ATOM 2516 N N . ARG A 1 320 ? 9.258 39.094 2.51 1 56.09 320 ARG A N 1
ATOM 2517 C CA . ARG A 1 320 ? 9.797 40.438 2.383 1 56.09 320 ARG A CA 1
ATOM 2518 C C . ARG A 1 320 ? 10.984 40.469 1.429 1 56.09 320 ARG A C 1
ATOM 2520 O O . ARG A 1 320 ? 11.172 41.438 0.689 1 56.09 320 ARG A O 1
ATOM 2527 N N . GLN A 1 321 ? 11.672 39.344 1.408 1 56.62 321 GLN A N 1
ATOM 2528 C CA . GLN A 1 321 ? 12.867 39.281 0.576 1 56.62 321 GLN A CA 1
ATOM 2529 C C . GLN A 1 321 ? 12.602 38.531 -0.716 1 56.62 321 GLN A C 1
ATOM 2531 O O . GLN A 1 321 ? 13.141 38.875 -1.771 1 56.62 321 GLN A O 1
ATOM 2536 N N . ALA A 1 322 ? 11.992 37.438 -0.604 1 52.56 322 ALA A N 1
ATOM 2537 C CA . ALA A 1 322 ? 11.797 36.562 -1.74 1 52.56 322 ALA A CA 1
ATOM 2538 C C . ALA A 1 322 ? 10.867 37.188 -2.777 1 52.56 322 ALA A C 1
ATOM 2540 O O . ALA A 1 322 ? 10.961 36.875 -3.969 1 52.56 322 ALA A O 1
ATOM 2541 N N . THR A 1 323 ? 9.82 37.938 -2.346 1 53.22 323 THR A N 1
ATOM 2542 C CA . THR A 1 323 ? 8.773 38.312 -3.279 1 53.22 323 THR A CA 1
ATOM 2543 C C . THR A 1 323 ? 9.023 39.719 -3.824 1 53.22 323 THR A C 1
ATOM 2545 O O . THR A 1 323 ? 8.391 40.688 -3.389 1 53.22 323 THR A O 1
ATOM 2548 N N . ARG A 1 324 ? 10.117 40.031 -4.137 1 50.12 324 ARG A N 1
ATOM 2549 C CA . ARG A 1 324 ? 10.219 41.281 -4.852 1 50.12 324 ARG A CA 1
ATOM 2550 C C . ARG A 1 324 ? 9.062 41.469 -5.832 1 50.12 324 ARG A C 1
ATOM 2552 O O . ARG A 1 324 ? 8.688 42.594 -6.164 1 50.12 324 ARG A O 1
ATOM 2559 N N . GLY A 1 325 ? 8.312 40.281 -6.059 1 46.94 325 GLY A N 1
ATOM 2560 C CA . GLY A 1 325 ? 7.211 40.344 -7.004 1 46.94 325 GLY A CA 1
ATOM 2561 C C . GLY A 1 325 ? 5.855 40.156 -6.355 1 46.94 325 GLY A C 1
ATOM 2562 O O . GLY A 1 325 ? 4.82 40.375 -6.984 1 46.94 325 GLY A O 1
ATOM 2563 N N . VAL A 1 326 ? 5.727 39.469 -5.398 1 53.28 326 VAL A N 1
ATOM 2564 C CA . VAL A 1 326 ? 4.414 39.344 -4.781 1 53.28 326 VAL A CA 1
ATOM 2565 C C . VAL A 1 326 ? 4.301 40.25 -3.576 1 53.28 326 VAL A C 1
ATOM 2567 O O . VAL A 1 326 ? 4.922 40.031 -2.539 1 53.28 326 VAL A O 1
ATOM 2570 N N . PRO A 1 327 ? 3.977 41.469 -3.791 1 54.44 327 PRO A N 1
ATOM 2571 C CA . PRO A 1 327 ? 3.912 42.469 -2.725 1 54.44 327 PRO A CA 1
ATOM 2572 C C . PRO A 1 327 ? 2.98 42.062 -1.586 1 54.44 327 PRO A C 1
ATOM 2574 O O . PRO A 1 327 ? 1.79 41.844 -1.811 1 54.44 327 PRO A O 1
ATOM 2577 N N . PHE A 1 328 ? 3.512 41.312 -0.577 1 64.44 328 PHE A N 1
ATOM 2578 C CA . PHE A 1 328 ? 2.643 41.219 0.588 1 64.44 328 PHE A CA 1
ATOM 2579 C C . PHE A 1 328 ? 2.572 42.562 1.334 1 64.44 328 PHE A C 1
ATOM 2581 O O . PHE A 1 328 ? 3.604 43.156 1.609 1 64.44 328 PHE A O 1
ATOM 2588 N N . ASP A 1 329 ? 1.371 43.156 1.126 1 64.81 329 ASP A N 1
ATOM 2589 C CA . ASP A 1 329 ? 1.142 44.406 1.832 1 64.81 329 ASP A CA 1
ATOM 2590 C C . ASP A 1 329 ? 1.373 44.25 3.332 1 64.81 329 ASP A C 1
ATOM 2592 O O . ASP A 1 329 ? 1.387 43.125 3.846 1 64.81 329 ASP A O 1
ATOM 2596 N N . HIS A 1 330 ? 1.8 45.281 3.92 1 62.44 330 HIS A N 1
ATOM 2597 C CA . HIS A 1 330 ? 1.987 45.344 5.363 1 62.44 330 HIS A CA 1
ATOM 2598 C C . HIS A 1 330 ? 0.804 44.75 6.105 1 62.44 330 HIS A C 1
ATOM 2600 O O . HIS A 1 330 ? 0.98 44.094 7.156 1 62.44 330 HIS A O 1
ATOM 2606 N N . ILE A 1 331 ? -0.264 44.781 5.531 1 61.97 331 ILE A N 1
ATOM 2607 C CA . ILE A 1 331 ? -1.483 44.281 6.16 1 61.97 331 ILE A CA 1
ATOM 2608 C C . ILE A 1 331 ? -1.458 42.781 6.199 1 61.97 331 ILE A C 1
ATOM 2610 O O . ILE A 1 331 ? -1.829 42.156 7.203 1 61.97 331 ILE A O 1
ATOM 2614 N N . ASP A 1 332 ? -0.888 42.25 5.195 1 76.88 332 ASP A N 1
ATOM 2615 C CA . ASP A 1 332 ? -0.849 40.781 5.125 1 76.88 332 ASP A CA 1
ATOM 2616 C C . ASP A 1 332 ? 0.169 40.219 6.109 1 76.88 332 ASP A C 1
ATOM 2618 O O . ASP A 1 332 ? -0.065 39.156 6.711 1 76.88 332 ASP A O 1
ATOM 2622 N N . HIS A 1 333 ? 1.137 41 6.336 1 83 333 HIS A N 1
ATOM 2623 C CA . HIS A 1 333 ? 2.154 40.531 7.277 1 83 333 HIS A CA 1
ATOM 2624 C C . HIS A 1 333 ? 1.632 40.562 8.711 1 83 333 HIS A C 1
ATOM 2626 O O . HIS A 1 333 ? 1.829 39.625 9.469 1 83 333 HIS A O 1
ATOM 2632 N N . THR A 1 334 ? 0.978 41.656 9.023 1 86.88 334 THR A N 1
ATOM 2633 C CA . THR A 1 334 ? 0.419 41.781 10.367 1 86.88 334 THR A CA 1
ATOM 2634 C C . THR A 1 334 ? -0.661 40.75 10.602 1 86.88 334 THR A C 1
ATOM 2636 O O . THR A 1 334 ? -0.731 40.156 11.68 1 86.88 334 THR A O 1
ATOM 2639 N N . ARG A 1 335 ? -1.465 40.594 9.57 1 91.25 335 ARG A N 1
ATOM 2640 C CA . ARG A 1 335 ? -2.514 39.562 9.672 1 91.25 335 ARG A CA 1
ATOM 2641 C C . ARG A 1 335 ? -1.919 38.188 9.859 1 91.25 335 ARG A C 1
ATOM 2643 O O . ARG A 1 335 ? -2.453 37.375 10.625 1 91.25 335 ARG A O 1
ATOM 2650 N N . ALA A 1 336 ? -0.885 37.938 9.156 1 93 336 ALA A N 1
ATOM 2651 C CA . ALA A 1 336 ? -0.214 36.625 9.25 1 93 336 ALA A CA 1
ATOM 2652 C C . ALA A 1 336 ? 0.374 36.438 10.641 1 93 336 ALA A C 1
ATOM 2654 O O . ALA A 1 336 ? 0.245 35.344 11.219 1 93 336 ALA A O 1
ATOM 2655 N N . GLU A 1 337 ? 1 37.438 11.211 1 92.25 337 GLU A N 1
ATOM 2656 C CA . GLU A 1 337 ? 1.584 37.344 12.547 1 92.25 337 GLU A CA 1
ATOM 2657 C C . GLU A 1 337 ? 0.513 37.094 13.602 1 92.25 337 GLU A C 1
ATOM 2659 O O . GLU A 1 337 ? 0.695 36.25 14.492 1 92.25 337 GLU A O 1
ATOM 2664 N N . GLN A 1 338 ? -0.535 37.812 13.492 1 95.38 338 GLN A N 1
ATOM 2665 C CA . GLN A 1 338 ? -1.639 37.625 14.43 1 95.38 338 GLN A CA 1
ATOM 2666 C C . GLN A 1 338 ? -2.25 36.25 14.297 1 95.38 338 GLN A C 1
ATOM 2668 O O . GLN A 1 338 ? -2.627 35.625 15.297 1 95.38 338 GLN A O 1
ATOM 2673 N N . SER A 1 339 ? -2.377 35.812 13.062 1 96.81 339 SER A N 1
ATOM 2674 C CA . SER A 1 339 ? -2.951 34.5 12.812 1 96.81 339 SER A CA 1
ATOM 2675 C C . SER A 1 339 ? -2.062 33.375 13.367 1 96.81 339 SER A C 1
ATOM 2677 O O . SER A 1 339 ? -2.561 32.375 13.883 1 96.81 339 SER A O 1
ATOM 2679 N N . ILE A 1 340 ? -0.771 33.531 13.258 1 96.56 340 ILE A N 1
ATOM 2680 C CA . ILE A 1 340 ? 0.157 32.531 13.805 1 96.56 340 ILE A CA 1
ATOM 2681 C C . ILE A 1 340 ? 0.007 32.469 15.32 1 96.56 340 ILE A C 1
ATOM 2683 O O . ILE A 1 340 ? -0.069 31.391 15.898 1 96.56 340 ILE A O 1
ATOM 2687 N N . SER A 1 341 ? 0.034 33.656 15.938 1 96.56 341 SER A N 1
ATOM 2688 C CA . SER A 1 341 ? -0.141 33.688 17.391 1 96.56 341 SER A CA 1
ATOM 2689 C C . SER A 1 341 ? -1.452 33.031 17.812 1 96.56 341 SER A C 1
ATOM 2691 O O . SER A 1 341 ? -1.497 32.312 18.797 1 96.56 341 SER A O 1
ATOM 2693 N N . TYR A 1 342 ? -2.441 33.344 17.094 1 97.44 342 TYR A N 1
ATOM 2694 C CA . TYR A 1 342 ? -3.744 32.75 17.359 1 97.44 342 TYR A CA 1
ATOM 2695 C C . TYR A 1 342 ? -3.688 31.219 17.234 1 97.44 342 TYR A C 1
ATOM 2697 O O . TYR A 1 342 ? -4.133 30.5 18.141 1 97.44 342 TYR A O 1
ATOM 2705 N N . LEU A 1 343 ? -3.176 30.703 16.094 1 97.75 343 LEU A N 1
ATOM 2706 C CA . LEU A 1 343 ? -3.131 29.266 15.859 1 97.75 343 LEU A CA 1
ATOM 2707 C C . LEU A 1 343 ? -2.258 28.578 16.891 1 97.75 343 LEU A C 1
ATOM 2709 O O . LEU A 1 343 ? -2.557 27.453 17.312 1 97.75 343 LEU A O 1
ATOM 2713 N N . LEU A 1 344 ? -1.175 29.203 17.312 1 96.5 344 LEU A N 1
ATOM 2714 C CA . LEU A 1 344 ? -0.331 28.641 18.359 1 96.5 344 LEU A CA 1
ATOM 2715 C C . LEU A 1 344 ? -1.091 28.562 19.672 1 96.5 344 LEU A C 1
ATOM 2717 O O . LEU A 1 344 ? -0.948 27.578 20.422 1 96.5 344 LEU A O 1
ATOM 2721 N N . SER A 1 345 ? -1.852 29.594 19.922 1 96.5 345 SER A N 1
ATOM 2722 C CA . SER A 1 345 ? -2.672 29.562 21.125 1 96.5 345 SER A CA 1
ATOM 2723 C C . SER A 1 345 ? -3.678 28.422 21.078 1 96.5 345 SER A C 1
ATOM 2725 O O . SER A 1 345 ? -3.951 27.781 22.109 1 96.5 345 SER A O 1
ATOM 2727 N N . VAL A 1 346 ? -4.277 28.172 19.938 1 96.44 346 VAL A N 1
ATOM 2728 C CA . VAL A 1 346 ? -5.215 27.078 19.766 1 96.44 346 VAL A CA 1
ATOM 2729 C C . VAL A 1 346 ? -4.492 25.75 19.984 1 96.44 346 VAL A C 1
ATOM 2731 O O . VAL A 1 346 ? -5.02 24.844 20.641 1 96.44 346 VAL A O 1
ATOM 2734 N N . LEU A 1 347 ? -3.309 25.594 19.422 1 95.44 347 LEU A N 1
ATOM 2735 C CA . LEU A 1 347 ? -2.535 24.359 19.578 1 95.44 347 LEU A CA 1
ATOM 2736 C C . LEU A 1 347 ? -2.137 24.156 21.031 1 95.44 347 LEU A C 1
ATOM 2738 O O . LEU A 1 347 ? -2.09 23.016 21.5 1 95.44 347 LEU A O 1
ATOM 2742 N N . ASP A 1 348 ? -1.943 25.188 21.734 1 93.44 348 ASP A N 1
ATOM 2743 C CA . ASP A 1 348 ? -1.501 25.109 23.109 1 93.44 348 ASP A CA 1
ATOM 2744 C C . ASP A 1 348 ? -2.678 24.828 24.047 1 93.44 348 ASP A C 1
ATOM 2746 O O . ASP A 1 348 ? -2.555 24.078 25.016 1 93.44 348 ASP A O 1
ATOM 2750 N N . SER A 1 349 ? -3.814 25.453 23.703 1 91.06 349 SER A N 1
ATOM 2751 C CA . SER A 1 349 ? -4.875 25.406 24.703 1 91.06 349 SER A CA 1
ATOM 2752 C C . SER A 1 349 ? -6.188 24.922 24.109 1 91.06 349 SER A C 1
ATOM 2754 O O . SER A 1 349 ? -7.117 24.578 24.828 1 91.06 349 SER A O 1
ATOM 2756 N N . GLY A 1 350 ? -6.285 24.938 22.875 1 87.44 350 GLY A N 1
ATOM 2757 C CA . GLY A 1 350 ? -7.539 24.578 22.234 1 87.44 350 GLY A CA 1
ATOM 2758 C C . GLY A 1 350 ? -7.77 23.078 22.172 1 87.44 350 GLY A C 1
ATOM 2759 O O . GLY A 1 350 ? -8.906 22.625 22.031 1 87.44 350 GLY A O 1
ATOM 2760 N N . PHE A 1 351 ? -6.703 22.312 22.297 1 90.12 351 PHE A N 1
ATOM 2761 C CA . PHE A 1 351 ? -6.777 20.859 22.312 1 90.12 351 PHE A CA 1
ATOM 2762 C C . PHE A 1 351 ? -6.785 20.328 23.734 1 90.12 351 PHE A C 1
ATOM 2764 O O . PHE A 1 351 ? -6.406 21.031 24.672 1 90.12 351 PHE A O 1
ATOM 2771 N N . PRO A 1 352 ? -7.348 19.125 23.891 1 82.12 352 PRO A N 1
ATOM 2772 C CA . PRO A 1 352 ? -7.316 18.547 25.234 1 82.12 352 PRO A CA 1
ATOM 2773 C C . PRO A 1 352 ? -5.914 18.531 25.844 1 82.12 352 PRO A C 1
ATOM 2775 O O . PRO A 1 352 ? -4.938 18.281 25.125 1 82.12 352 PRO A O 1
ATOM 2778 N N . ARG A 1 353 ? -5.809 18.766 27.047 1 82.38 353 ARG A N 1
ATOM 2779 C CA . ARG A 1 353 ? -4.547 18.969 27.75 1 82.38 353 ARG A CA 1
ATOM 2780 C C . ARG A 1 353 ? -3.662 17.734 27.656 1 82.38 353 ARG A C 1
ATOM 2782 O O . ARG A 1 353 ? -2.434 17.844 27.625 1 82.38 353 ARG A O 1
ATOM 2789 N N . HIS A 1 354 ? -4.262 16.641 27.516 1 81.44 354 HIS A N 1
ATOM 2790 C CA . HIS A 1 354 ? -3.482 15.406 27.547 1 81.44 354 HIS A CA 1
ATOM 2791 C C . HIS A 1 354 ? -2.936 15.07 26.156 1 81.44 354 HIS A C 1
ATOM 2793 O O . HIS A 1 354 ? -2.186 14.102 26 1 81.44 354 HIS A O 1
ATOM 2799 N N . TRP A 1 355 ? -3.303 15.898 25.234 1 90.19 355 TRP A N 1
ATOM 2800 C CA . TRP A 1 355 ? -2.779 15.672 23.891 1 90.19 355 TRP A CA 1
ATOM 2801 C C . TRP A 1 355 ? -1.347 16.172 23.766 1 90.19 355 TRP A C 1
ATOM 2803 O O . TRP A 1 355 ? -1.12 17.344 23.469 1 90.19 355 TRP A O 1
ATOM 2813 N N . ARG A 1 356 ? -0.449 15.32 23.984 1 90.81 356 ARG A N 1
ATOM 2814 C CA . ARG A 1 356 ? 0.945 15.688 23.766 1 90.81 356 ARG A CA 1
ATOM 2815 C C . ARG A 1 356 ? 1.204 15.961 22.281 1 90.81 356 ARG A C 1
ATOM 2817 O O . ARG A 1 356 ? 2.117 16.719 21.938 1 90.81 356 ARG A O 1
ATOM 2824 N N . LEU A 1 357 ? 0.411 15.383 21.469 1 93 357 LEU A N 1
ATOM 2825 C CA . LEU A 1 357 ? 0.533 15.555 20.016 1 93 357 LEU A CA 1
ATOM 2826 C C . LEU A 1 357 ? 0.409 17.016 19.641 1 93 357 LEU A C 1
ATOM 2828 O O . LEU A 1 357 ? 1.193 17.531 18.828 1 93 357 LEU A O 1
ATOM 2832 N N . SER A 1 358 ? -0.59 17.734 20.219 1 94.31 358 SER A N 1
ATOM 2833 C CA . SER A 1 358 ? -0.794 19.141 19.906 1 94.31 358 SER A CA 1
ATOM 2834 C C . SER A 1 358 ? 0.385 20 20.375 1 94.31 358 SER A C 1
ATOM 2836 O O . SER A 1 358 ? 0.756 20.969 19.719 1 94.31 358 SER A O 1
ATOM 2838 N N . LYS A 1 359 ? 0.983 19.609 21.422 1 91.44 359 LYS A N 1
ATOM 2839 C CA . LYS A 1 359 ? 2.143 20.328 21.938 1 91.44 359 LYS A CA 1
ATOM 2840 C C . LYS A 1 359 ? 3.352 20.141 21.031 1 91.44 359 LYS A C 1
ATOM 2842 O O . LYS A 1 359 ? 4.141 21.078 20.828 1 91.44 359 LYS A O 1
ATOM 2847 N N . THR A 1 360 ? 3.482 18.906 20.516 1 90.88 360 THR A N 1
ATOM 2848 C CA . THR A 1 360 ? 4.578 18.656 19.578 1 90.88 360 THR A CA 1
ATOM 2849 C C . THR A 1 360 ? 4.414 19.484 18.312 1 90.88 360 THR A C 1
ATOM 2851 O O . THR A 1 360 ? 5.398 19.969 17.75 1 90.88 360 THR A O 1
ATOM 2854 N N . TRP A 1 361 ? 3.188 19.703 17.891 1 94.12 361 TRP A N 1
ATOM 2855 C CA . TRP A 1 361 ? 2.92 20.547 16.734 1 94.12 361 TRP A CA 1
ATOM 2856 C C . TRP A 1 361 ? 3.305 22 17.016 1 94.12 361 TRP A C 1
ATOM 2858 O O . TRP A 1 361 ? 3.959 22.641 16.188 1 94.12 361 TRP A O 1
ATOM 2868 N N . ALA A 1 362 ? 2.912 22.438 18.188 1 93.88 362 ALA A N 1
ATOM 2869 C CA . ALA A 1 362 ? 3.236 23.812 18.578 1 93.88 362 ALA A CA 1
ATOM 2870 C C . ALA A 1 362 ? 4.746 24.016 18.656 1 93.88 362 ALA A C 1
ATOM 2872 O O . ALA A 1 362 ? 5.27 25.031 18.203 1 93.88 362 ALA A O 1
ATOM 2873 N N . SER A 1 363 ? 5.406 23.031 19.219 1 90.06 363 SER A N 1
ATOM 2874 C CA . SER A 1 363 ? 6.859 23.109 19.344 1 90.06 363 SER A CA 1
ATOM 2875 C C . SER A 1 363 ? 7.531 23.141 17.969 1 90.06 363 SER A C 1
ATOM 2877 O O . SER A 1 363 ? 8.555 23.797 17.781 1 90.06 363 SER A O 1
ATOM 2879 N N . SER A 1 364 ? 7.031 22.406 17.078 1 90.81 364 SER A N 1
ATOM 2880 C CA . SER A 1 364 ? 7.594 22.375 15.727 1 90.81 364 SER A CA 1
ATOM 2881 C C . SER A 1 364 ? 7.426 23.719 15.031 1 90.81 364 SER A C 1
ATOM 2883 O O . SER A 1 364 ? 8.312 24.156 14.297 1 90.81 364 SER A O 1
ATOM 2885 N N . ILE A 1 365 ? 6.312 24.344 15.242 1 93.31 365 ILE A N 1
ATOM 2886 C CA . ILE A 1 365 ? 6.059 25.656 14.625 1 93.31 365 ILE A CA 1
ATOM 2887 C C . ILE A 1 365 ? 6.977 26.703 15.242 1 93.31 365 ILE A C 1
ATOM 2889 O O . ILE A 1 365 ? 7.5 27.562 14.539 1 93.31 365 ILE A O 1
ATOM 2893 N N . ARG A 1 366 ? 7.152 26.609 16.516 1 90.81 366 ARG A N 1
ATOM 2894 C CA . ARG A 1 366 ? 8.078 27.531 17.172 1 90.81 366 ARG A CA 1
ATOM 2895 C C . ARG A 1 366 ? 9.5 27.328 16.656 1 90.81 366 ARG A C 1
ATOM 2897 O O . ARG A 1 366 ? 10.242 28.297 16.484 1 90.81 366 ARG A O 1
ATOM 2904 N N . LEU A 1 367 ? 9.828 26.094 16.469 1 88.38 367 LEU A N 1
ATOM 2905 C CA . LEU A 1 367 ? 11.141 25.781 15.914 1 88.38 367 LEU A CA 1
ATOM 2906 C C . LEU A 1 367 ? 11.281 26.344 14.5 1 88.38 367 LEU A C 1
ATOM 2908 O O . LEU A 1 367 ? 12.328 26.891 14.141 1 88.38 367 LEU A O 1
ATOM 2912 N N . LEU A 1 368 ? 10.273 26.188 13.734 1 89.31 368 LEU A N 1
ATOM 2913 C CA . LEU A 1 368 ? 10.305 26.719 12.375 1 89.31 368 LEU A CA 1
ATOM 2914 C C . LEU A 1 368 ? 10.406 28.234 12.375 1 89.31 368 LEU A C 1
ATOM 2916 O O . LEU A 1 368 ? 11.109 28.828 11.547 1 89.31 368 LEU A O 1
ATOM 2920 N N . ASN A 1 369 ? 9.664 28.812 13.273 1 88.88 369 ASN A N 1
ATOM 2921 C CA . ASN A 1 369 ? 9.742 30.266 13.422 1 88.88 369 ASN A CA 1
ATOM 2922 C C . ASN A 1 369 ? 11.156 30.719 13.75 1 88.88 369 ASN A C 1
ATOM 2924 O O . ASN A 1 369 ? 11.664 31.672 13.156 1 88.88 369 ASN A O 1
ATOM 2928 N N . ARG A 1 370 ? 11.766 30.031 14.664 1 83.94 370 ARG A N 1
ATOM 2929 C CA . ARG A 1 370 ? 13.141 30.359 15.039 1 83.94 370 ARG A CA 1
ATOM 2930 C C . ARG A 1 370 ? 14.094 30.125 13.867 1 83.94 370 ARG A C 1
ATOM 2932 O O . ARG A 1 370 ? 15.031 30.891 13.664 1 83.94 370 ARG A O 1
ATOM 2939 N N . PHE A 1 371 ? 13.852 29.188 13.156 1 83.56 371 PHE A N 1
ATOM 2940 C CA . PHE A 1 371 ? 14.664 28.844 11.992 1 83.56 371 PHE A CA 1
ATOM 2941 C C . PHE A 1 371 ? 14.578 29.953 10.938 1 83.56 371 PHE A C 1
ATOM 2943 O O . PHE A 1 371 ? 15.602 30.391 10.406 1 83.56 371 PHE A O 1
ATOM 2950 N N . TYR A 1 372 ? 13.391 30.391 10.641 1 83.19 372 TYR A N 1
ATOM 2951 C CA . TYR A 1 372 ? 13.211 31.438 9.641 1 83.19 372 TYR A CA 1
ATOM 2952 C C . TYR A 1 372 ? 13.797 32.75 10.133 1 83.19 372 TYR A C 1
ATOM 2954 O O . TYR A 1 372 ? 14.422 33.5 9.359 1 83.19 372 TYR A O 1
ATOM 2962 N N . GLN A 1 373 ? 13.656 33.031 11.391 1 79.5 373 GLN A N 1
ATOM 2963 C CA . GLN A 1 373 ? 14.203 34.25 11.953 1 79.5 373 GLN A CA 1
ATOM 2964 C C . GLN A 1 373 ? 15.727 34.25 11.875 1 79.5 373 GLN A C 1
ATOM 2966 O O . GLN A 1 373 ? 16.328 35.281 11.57 1 79.5 373 GLN A O 1
ATOM 2971 N N . ALA A 1 374 ? 16.266 33.094 12.117 1 76.56 374 ALA A N 1
ATOM 2972 C CA . ALA A 1 374 ? 17.719 32.969 12.07 1 76.56 374 ALA A CA 1
ATOM 2973 C C . ALA A 1 374 ? 18.234 33.125 10.648 1 76.56 374 ALA A C 1
ATOM 2975 O O . ALA A 1 374 ? 19.328 33.656 10.43 1 76.56 374 ALA A O 1
ATOM 2976 N N . HIS A 1 375 ? 17.516 32.812 9.703 1 75.88 375 HIS A N 1
ATOM 2977 C CA . HIS A 1 375 ? 17.984 32.844 8.328 1 75.88 375 HIS A CA 1
ATOM 2978 C C . HIS A 1 375 ? 17.656 34.156 7.645 1 75.88 375 HIS A C 1
ATOM 2980 O O . HIS A 1 375 ? 18.422 34.656 6.801 1 75.88 375 HIS A O 1
ATOM 2986 N N . TYR A 1 376 ? 16.578 34.719 7.902 1 75.44 376 TYR A N 1
ATOM 2987 C CA . TYR A 1 376 ? 16.156 35.906 7.148 1 75.44 376 TYR A CA 1
ATOM 2988 C C . TYR A 1 376 ? 16.406 37.188 7.938 1 75.44 376 TYR A C 1
ATOM 2990 O O . TYR A 1 376 ? 16.484 38.281 7.359 1 75.44 376 TYR A O 1
ATOM 2998 N N . HIS A 1 377 ? 16.359 37.188 9.211 1 69.06 377 HIS A N 1
ATOM 2999 C CA . HIS A 1 377 ? 16.578 38.375 10 1 69.06 377 HIS A CA 1
ATOM 3000 C C . HIS A 1 377 ? 17.953 38.344 10.68 1 69.06 377 HIS A C 1
ATOM 3002 O O . HIS A 1 377 ? 18.312 37.375 11.312 1 69.06 377 HIS A O 1
ATOM 3008 N N . SER A 1 378 ? 19.156 38.562 9.898 1 55.16 378 SER A N 1
ATOM 3009 C CA . SER A 1 378 ? 20.531 38.625 10.391 1 55.16 378 SER A CA 1
ATOM 3010 C C . SER A 1 378 ? 20.562 38.938 11.891 1 55.16 378 SER A C 1
ATOM 3012 O O . SER A 1 378 ? 20.219 40.031 12.328 1 55.16 378 SER A O 1
ATOM 3014 N N . VAL A 1 379 ? 20.219 38.375 12.781 1 43.75 379 VAL A N 1
ATOM 3015 C CA . VAL A 1 379 ? 20.547 38.75 14.148 1 43.75 379 VAL A CA 1
ATOM 3016 C C . VAL A 1 379 ? 22.031 39.094 14.242 1 43.75 379 VAL A C 1
ATOM 3018 O O . VAL A 1 379 ? 22.875 38.219 14.023 1 43.75 379 VAL A O 1
ATOM 3021 N N . THR A 1 380 ? 22.516 40.375 14 1 36.97 380 THR A N 1
ATOM 3022 C CA . THR A 1 380 ? 23.594 40.875 14.844 1 36.97 380 THR A CA 1
ATOM 3023 C C . THR A 1 380 ? 23.375 40.5 16.297 1 36.97 380 THR A C 1
ATOM 3025 O O . THR A 1 380 ? 22.75 41.219 17.062 1 36.97 380 THR A O 1
ATOM 3028 N N . GLN A 1 381 ? 22.766 39.594 16.734 1 33.34 381 GLN A N 1
ATOM 3029 C CA . GLN A 1 381 ? 22.844 39.312 18.172 1 33.34 381 GLN A CA 1
ATOM 3030 C C . GLN A 1 381 ? 24.266 39.5 18.688 1 33.34 381 GLN A C 1
ATOM 3032 O O . GLN A 1 381 ? 25.219 38.906 18.172 1 33.34 381 GLN A O 1
ATOM 3037 N N . SER A 1 382 ? 24.703 40.719 19.312 1 29.58 382 SER A N 1
ATOM 3038 C CA . SER A 1 382 ? 25.562 40.75 20.484 1 29.58 382 SER A CA 1
ATOM 3039 C C . SER A 1 382 ? 25.531 39.438 21.234 1 29.58 382 SER A C 1
ATOM 3041 O O . SER A 1 382 ? 24.562 38.688 21.156 1 29.58 382 SER A O 1
ATOM 3043 N N . GLU A 1 383 ? 26.609 39.062 21.984 1 31.25 383 GLU A N 1
ATOM 3044 C CA . GLU A 1 383 ? 26.953 38 22.953 1 31.25 383 GLU A CA 1
ATOM 3045 C C . GLU A 1 383 ? 25.781 37.75 23.922 1 31.25 383 GLU A C 1
ATOM 3047 O O . GLU A 1 383 ? 26 37.312 25.047 1 31.25 383 GLU A O 1
ATOM 3052 N N . THR A 1 384 ? 24.766 38.469 23.984 1 29.25 384 THR A N 1
ATOM 3053 C CA . THR A 1 384 ? 24.016 38.125 25.172 1 29.25 384 THR A CA 1
ATOM 3054 C C . THR A 1 384 ? 23.766 36.625 25.219 1 29.25 384 THR A C 1
ATOM 3056 O O . THR A 1 384 ? 23.484 36 24.188 1 29.25 384 THR A O 1
ATOM 3059 N N . ALA A 1 385 ? 24.094 36 26.391 1 27.62 385 ALA A N 1
ATOM 3060 C CA . ALA A 1 385 ? 24.062 34.688 26.984 1 27.62 385 ALA A CA 1
ATOM 3061 C C . ALA A 1 385 ? 22.797 33.938 26.594 1 27.62 385 ALA A C 1
ATOM 3063 O O . ALA A 1 385 ? 21.688 34.375 26.906 1 27.62 385 ALA A O 1
ATOM 3064 N N . VAL A 1 386 ? 22.688 33.5 25.531 1 31 386 VAL A N 1
ATOM 3065 C CA . VAL A 1 386 ? 21.781 32.344 25.609 1 31 386 VAL A CA 1
ATOM 3066 C C . VAL A 1 386 ? 21.859 31.734 27.016 1 31 386 VAL A C 1
ATOM 3068 O O . VAL A 1 386 ? 22.844 31.078 27.359 1 31 386 VAL A O 1
ATOM 3071 N N . GLU A 1 387 ? 21.594 32.5 28.078 1 27.17 387 GLU A N 1
ATOM 3072 C CA . GLU A 1 387 ? 21.25 31.719 29.281 1 27.17 387 GLU A CA 1
ATOM 3073 C C . GLU A 1 387 ? 20.531 30.438 28.906 1 27.17 387 GLU A C 1
ATOM 3075 O O . GLU A 1 387 ? 19.672 30.422 28.016 1 27.17 387 GLU A O 1
ATOM 3080 N N . SER A 1 388 ? 21.141 29.312 29.156 1 28.44 388 SER A N 1
ATOM 3081 C CA . SER A 1 388 ? 20.688 27.938 29.312 1 28.44 388 SER A CA 1
ATOM 3082 C C . SER A 1 388 ? 19.203 27.891 29.703 1 28.44 388 SER A C 1
ATOM 3084 O O . SER A 1 388 ? 18.859 28.016 30.875 1 28.44 388 SER A O 1
ATOM 3086 N N . SER A 1 389 ? 18.469 28.828 29.281 1 27.17 389 SER A N 1
ATOM 3087 C CA . SER A 1 389 ? 17.156 28.5 29.844 1 27.17 389 SER A CA 1
ATOM 3088 C C . SER A 1 389 ? 16.938 27 29.875 1 27.17 389 SER A C 1
ATOM 3090 O O . SER A 1 389 ? 16.828 26.359 28.828 1 27.17 389 SER A O 1
ATOM 3092 N N . GLY A 1 390 ? 17.406 26.266 30.781 1 29.23 390 GLY A N 1
ATOM 3093 C CA . GLY A 1 390 ? 17.234 25.016 31.516 1 29.23 390 GLY A CA 1
ATOM 3094 C C . GLY A 1 390 ? 15.836 24.438 31.391 1 29.23 390 GLY A C 1
ATOM 3095 O O . GLY A 1 390 ? 15.562 23.344 31.891 1 29.23 390 GLY A O 1
ATOM 3096 N N . ASP A 1 391 ? 14.781 25.328 31.172 1 29.14 391 ASP A N 1
ATOM 3097 C CA . ASP A 1 391 ? 13.414 24.844 31.297 1 29.14 391 ASP A CA 1
ATOM 3098 C C . ASP A 1 391 ? 12.969 24.141 30.016 1 29.14 391 ASP A C 1
ATOM 3100 O O . ASP A 1 391 ? 11.922 23.5 29.984 1 29.14 391 ASP A O 1
ATOM 3104 N N . ILE A 1 392 ? 13.43 24.562 28.844 1 32.16 392 ILE A N 1
ATOM 3105 C CA . ILE A 1 392 ? 12.953 23.734 27.75 1 32.16 392 ILE A CA 1
ATOM 3106 C C . ILE A 1 392 ? 13.656 22.375 27.797 1 32.16 392 ILE A C 1
ATOM 3108 O O . ILE A 1 392 ? 13.164 21.391 27.234 1 32.16 392 ILE A O 1
ATOM 3112 N N . ASP A 1 393 ? 14.867 22.266 28.234 1 32.59 393 ASP A N 1
ATOM 3113 C CA . ASP A 1 393 ? 15.562 21.016 28.547 1 32.59 393 ASP A CA 1
ATOM 3114 C C . ASP A 1 393 ? 14.828 20.25 29.641 1 32.59 393 ASP A C 1
ATOM 3116 O O . ASP A 1 393 ? 14.859 19.016 29.656 1 32.59 393 ASP A O 1
ATOM 3120 N N . THR A 1 394 ? 14.375 20.891 30.75 1 31.98 394 THR A N 1
ATOM 3121 C CA . THR A 1 394 ? 13.742 20.375 31.969 1 31.98 394 THR A CA 1
ATOM 3122 C C . THR A 1 394 ? 12.312 19.922 31.688 1 31.98 394 THR A C 1
ATOM 3124 O O . THR A 1 394 ? 11.844 18.953 32.281 1 31.98 394 THR A O 1
ATOM 3127 N N . ASP A 1 395 ? 11.531 20.75 30.969 1 29.75 395 ASP A N 1
ATOM 3128 C CA . ASP A 1 395 ? 10.141 20.312 30.844 1 29.75 395 ASP A CA 1
ATOM 3129 C C . ASP A 1 395 ? 10.008 19.172 29.828 1 29.75 395 ASP A C 1
ATOM 3131 O O . ASP A 1 395 ? 9.203 18.266 30.016 1 29.75 395 ASP A O 1
ATOM 3135 N N . ILE A 1 396 ? 10.695 19.297 28.641 1 33.59 396 ILE A N 1
ATOM 3136 C CA . ILE A 1 396 ? 10.586 18.062 27.859 1 33.59 396 ILE A CA 1
ATOM 3137 C C . ILE A 1 396 ? 11.477 16.984 28.469 1 33.59 396 ILE A C 1
ATOM 3139 O O . ILE A 1 396 ? 11.164 15.797 28.391 1 33.59 396 ILE A O 1
ATOM 3143 N N . ALA A 1 397 ? 12.641 17.219 29 1 32.72 397 ALA A N 1
ATOM 3144 C CA . ALA A 1 397 ? 13.461 16.328 29.797 1 32.72 397 ALA A CA 1
ATOM 3145 C C . ALA A 1 397 ? 12.805 16.031 31.141 1 32.72 397 ALA A C 1
ATOM 3147 O O . ALA A 1 397 ? 13.07 14.992 31.766 1 32.72 397 ALA A O 1
ATOM 3148 N N . ALA A 1 398 ? 12.273 16.953 31.875 1 32.38 398 ALA A N 1
ATOM 3149 C CA . ALA A 1 398 ? 11.609 16.766 33.156 1 32.38 398 ALA A CA 1
ATOM 3150 C C . ALA A 1 398 ? 10.422 15.82 33.031 1 32.38 398 ALA A C 1
ATOM 3152 O O . ALA A 1 398 ? 10.125 15.062 33.969 1 32.38 398 ALA A O 1
ATOM 3153 N N . ASP A 1 399 ? 9.625 16.062 31.953 1 32.44 399 ASP A N 1
ATOM 3154 C CA . ASP A 1 399 ? 8.523 15.109 31.859 1 32.44 399 ASP A CA 1
ATOM 3155 C C . ASP A 1 399 ? 9.023 13.719 31.484 1 32.44 399 ASP A C 1
ATOM 3157 O O . ASP A 1 399 ? 8.242 12.773 31.406 1 32.44 399 ASP A O 1
ATOM 3161 N N . ARG A 1 400 ? 10.266 13.617 30.922 1 34.88 400 ARG A N 1
ATOM 3162 C CA . ARG A 1 400 ? 10.82 12.273 30.812 1 34.88 400 ARG A CA 1
ATOM 3163 C C . ARG A 1 400 ? 11.164 11.719 32.188 1 34.88 400 ARG A C 1
ATOM 3165 O O . ARG A 1 400 ? 11.344 10.508 32.344 1 34.88 400 ARG A O 1
ATOM 3172 N N . ARG A 1 401 ? 11.828 12.461 33.094 1 32.66 401 ARG A N 1
ATOM 3173 C CA . ARG A 1 401 ? 12.422 11.891 34.281 1 32.66 401 ARG A CA 1
ATOM 3174 C C . ARG A 1 401 ? 11.359 11.266 35.188 1 32.66 401 ARG A C 1
ATOM 3176 O O . ARG A 1 401 ? 11.656 10.367 35.969 1 32.66 401 ARG A O 1
ATOM 3183 N N . GLU A 1 402 ? 10.359 12.016 35.656 1 30.88 402 GLU A N 1
ATOM 3184 C CA . GLU A 1 402 ? 9.742 11.648 36.938 1 30.88 402 GLU A CA 1
ATOM 3185 C C . GLU A 1 402 ? 8.93 10.359 36.812 1 30.88 402 GLU A C 1
ATOM 3187 O O . GLU A 1 402 ? 8.391 9.859 37.781 1 30.88 402 GLU A O 1
ATOM 3192 N N . ASP A 1 403 ? 8.109 10.164 35.781 1 29.95 403 ASP A N 1
ATOM 3193 C CA . ASP A 1 403 ? 7.293 9.078 36.312 1 29.95 403 ASP A CA 1
ATOM 3194 C C . ASP A 1 403 ? 8.148 7.855 36.656 1 29.95 403 ASP A C 1
ATOM 3196 O O . ASP A 1 403 ? 9.273 7.73 36.156 1 29.95 403 ASP A O 1
ATOM 3200 N N . ASP A 1 404 ? 7.41 6.75 37.156 1 30.41 404 ASP A N 1
ATOM 3201 C CA . ASP A 1 404 ? 7.773 5.57 37.938 1 30.41 404 ASP A CA 1
ATOM 3202 C C . ASP A 1 404 ? 8.922 4.812 37.281 1 30.41 404 ASP A C 1
ATOM 3204 O O . ASP A 1 404 ? 9.164 4.957 36.062 1 30.41 404 ASP A O 1
ATOM 3208 N N . GLY A 1 405 ? 9.828 4.039 37.969 1 30.81 405 GLY A N 1
ATOM 3209 C CA . GLY A 1 405 ? 10.891 3.041 37.938 1 30.81 405 GLY A CA 1
ATOM 3210 C C . GLY A 1 405 ? 10.828 2.143 36.719 1 30.81 405 GLY A C 1
ATOM 3211 O O . GLY A 1 405 ? 11.555 1.146 36.625 1 30.81 405 GLY A O 1
ATOM 3212 N N . GLY A 1 406 ? 9.656 1.851 36.188 1 31.81 406 GLY A N 1
ATOM 3213 C CA . GLY A 1 406 ? 9.766 0.816 35.156 1 31.81 406 GLY A CA 1
ATOM 3214 C C . GLY A 1 406 ? 10.523 1.271 33.938 1 31.81 406 GLY A C 1
ATOM 3215 O O . GLY A 1 406 ? 10.539 2.461 33.625 1 31.81 406 GLY A O 1
ATOM 3216 N N . GLU A 1 407 ? 11.672 0.793 33.531 1 33.75 407 GLU A N 1
ATOM 3217 C CA . GLU A 1 407 ? 12.516 0.88 32.344 1 33.75 407 GLU A CA 1
ATOM 3218 C C . GLU A 1 407 ? 11.703 1.27 31.109 1 33.75 407 GLU A C 1
ATOM 3220 O O . GLU A 1 407 ? 11.07 0.418 30.484 1 33.75 407 GLU A O 1
ATOM 3225 N N . GLN A 1 408 ? 10.969 2.217 31.125 1 35.78 408 GLN A N 1
ATOM 3226 C CA . GLN A 1 408 ? 10.367 2.703 29.891 1 35.78 408 GLN A CA 1
ATOM 3227 C C . GLN A 1 408 ? 11.414 2.865 28.781 1 35.78 408 GLN A C 1
ATOM 3229 O O . GLN A 1 408 ? 12.203 3.814 28.812 1 35.78 408 GLN A O 1
ATOM 3234 N N . ARG A 1 409 ? 12.07 1.862 28.281 1 38.25 409 ARG A N 1
ATOM 3235 C CA . ARG A 1 409 ? 13 1.764 27.156 1 38.25 409 ARG A CA 1
ATOM 3236 C C . ARG A 1 409 ? 12.609 2.721 26.031 1 38.25 409 ARG A C 1
ATOM 3238 O O . ARG A 1 409 ? 11.492 2.662 25.531 1 38.25 409 ARG A O 1
ATOM 3245 N N . SER A 1 410 ? 13.039 3.828 25.938 1 45.25 410 SER A N 1
ATOM 3246 C CA . SER A 1 410 ? 12.898 4.887 24.953 1 45.25 410 SER A CA 1
ATOM 3247 C C . SER A 1 410 ? 12.914 4.324 23.531 1 45.25 410 SER A C 1
ATOM 3249 O O . SER A 1 410 ? 13.914 3.74 23.109 1 45.25 410 SER A O 1
ATOM 3251 N N . THR A 1 411 ? 11.828 3.803 22.969 1 56.69 411 THR A N 1
ATOM 3252 C CA . THR A 1 411 ? 11.523 3.348 21.625 1 56.69 411 THR A CA 1
ATOM 3253 C C . THR A 1 411 ? 11.852 4.43 20.594 1 56.69 411 THR A C 1
ATOM 3255 O O . THR A 1 411 ? 11.297 4.445 19.5 1 56.69 411 THR A O 1
ATOM 3258 N N . MET A 1 412 ? 12.758 5.406 20.984 1 62.44 412 MET A N 1
ATOM 3259 C CA . MET A 1 412 ? 13.047 6.488 20.031 1 62.44 412 MET A CA 1
ATOM 3260 C C . MET A 1 412 ? 14.023 6.031 18.969 1 62.44 412 MET A C 1
ATOM 3262 O O . MET A 1 412 ? 14.977 5.309 19.25 1 62.44 412 MET A O 1
ATOM 3266 N N . LEU A 1 413 ? 13.711 6.34 17.781 1 73.12 413 LEU A N 1
ATOM 3267 C CA . LEU A 1 413 ? 14.562 6.051 16.625 1 73.12 413 LEU A CA 1
ATOM 3268 C C . LEU A 1 413 ? 15.883 6.812 16.719 1 73.12 413 LEU A C 1
ATOM 3270 O O . LEU A 1 413 ? 15.914 7.941 17.203 1 73.12 413 LEU A O 1
ATOM 3274 N N . GLN A 1 414 ? 16.969 6.133 16.406 1 71.25 414 GLN A N 1
ATOM 3275 C CA . GLN A 1 414 ? 18.281 6.773 16.297 1 71.25 414 GLN A CA 1
ATOM 3276 C C . GLN A 1 414 ? 18.562 7.184 14.852 1 71.25 414 GLN A C 1
ATOM 3278 O O . GLN A 1 414 ? 17.938 6.672 13.922 1 71.25 414 GLN A O 1
ATOM 3283 N N . ILE A 1 415 ? 19.484 8.203 14.773 1 70.12 415 ILE A N 1
ATOM 3284 C CA . ILE A 1 415 ? 19.922 8.602 13.438 1 70.12 415 ILE A CA 1
ATOM 3285 C C . ILE A 1 415 ? 20.422 7.375 12.68 1 70.12 415 ILE A C 1
ATOM 3287 O O . ILE A 1 415 ? 21.125 6.535 13.242 1 70.12 415 ILE A O 1
ATOM 3291 N N . GLY A 1 416 ? 19.953 7.277 11.523 1 70.44 416 GLY A N 1
ATOM 3292 C CA . GLY A 1 416 ? 20.312 6.113 10.734 1 70.44 416 GLY A CA 1
ATOM 3293 C C . GLY A 1 416 ? 19.312 4.98 10.844 1 70.44 416 GLY A C 1
ATOM 3294 O O . GLY A 1 416 ? 19.281 4.086 10 1 70.44 416 GLY A O 1
ATOM 3295 N N . ASP A 1 417 ? 18.547 5.09 11.922 1 75.75 417 ASP A N 1
ATOM 3296 C CA . ASP A 1 417 ? 17.484 4.094 12.102 1 75.75 417 ASP A CA 1
ATOM 3297 C C . ASP A 1 417 ? 16.125 4.68 11.789 1 75.75 417 ASP A C 1
ATOM 3299 O O . ASP A 1 417 ? 15.234 4.695 12.641 1 75.75 417 ASP A O 1
ATOM 3303 N N . GLY A 1 418 ? 16.047 5.219 10.594 1 77.88 418 GLY A N 1
ATOM 3304 C CA . GLY A 1 418 ? 14.773 5.793 10.188 1 77.88 418 GLY A CA 1
ATOM 3305 C C . GLY A 1 418 ? 14.766 7.309 10.219 1 77.88 418 GLY A C 1
ATOM 3306 O O . GLY A 1 418 ? 13.812 7.941 9.758 1 77.88 418 GLY A O 1
ATOM 3307 N N . LEU A 1 419 ? 15.719 7.848 10.914 1 79.69 419 LEU A N 1
ATOM 3308 C CA . LEU A 1 419 ? 15.867 9.297 10.906 1 79.69 419 LEU A CA 1
ATOM 3309 C C . LEU A 1 419 ? 16.984 9.727 9.969 1 79.69 419 LEU A C 1
ATOM 3311 O O . LEU A 1 419 ? 18.031 9.078 9.914 1 79.69 419 LEU A O 1
ATOM 3315 N N . PRO A 1 420 ? 16.688 10.711 9.211 1 76.69 420 PRO A N 1
ATOM 3316 C CA . PRO A 1 420 ? 17.719 11.148 8.266 1 76.69 420 PRO A CA 1
ATOM 3317 C C . PRO A 1 420 ? 18.984 11.641 8.961 1 76.69 420 PRO A C 1
ATOM 3319 O O . PRO A 1 420 ? 18.922 12.172 10.07 1 76.69 420 PRO A O 1
ATOM 3322 N N . ASP A 1 421 ? 20.016 11.336 8.266 1 71.19 421 ASP A N 1
ATOM 3323 C CA . ASP A 1 421 ? 21.297 11.891 8.711 1 71.19 421 ASP A CA 1
ATOM 3324 C C . ASP A 1 421 ? 21.359 13.391 8.438 1 71.19 421 ASP A C 1
ATOM 3326 O O . ASP A 1 421 ? 21.328 13.82 7.285 1 71.19 421 ASP A O 1
ATOM 3330 N N . ILE A 1 422 ? 21.438 14.133 9.43 1 67.75 422 ILE A N 1
ATOM 3331 C CA . ILE A 1 422 ? 21.375 15.594 9.367 1 67.75 422 ILE A CA 1
ATOM 3332 C C . ILE A 1 422 ? 22.516 16.125 8.508 1 67.75 422 ILE A C 1
ATOM 3334 O O . ILE A 1 422 ? 22.375 17.141 7.82 1 67.75 422 ILE A O 1
ATOM 3338 N N . SER A 1 423 ? 23.562 15.367 8.594 1 65.44 423 SER A N 1
ATOM 3339 C CA . SER A 1 423 ? 24.719 15.812 7.824 1 65.44 423 SER A CA 1
ATOM 3340 C C . SER A 1 423 ? 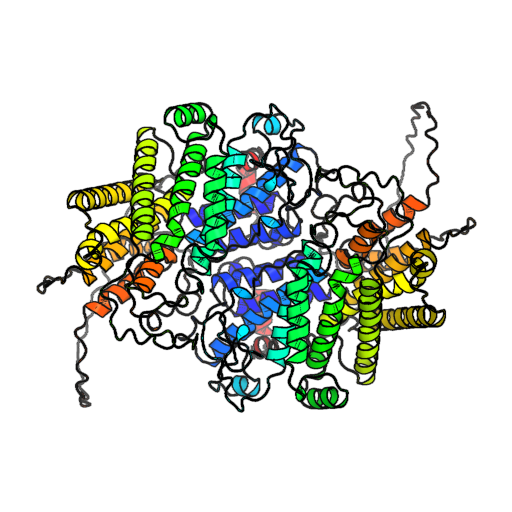24.5 15.641 6.324 1 65.44 423 SER A C 1
ATOM 3342 O O . SER A 1 423 ? 25.156 16.281 5.512 1 65.44 423 SER A O 1
ATOM 3344 N N . MET A 1 424 ? 23.453 14.914 6.027 1 65.31 424 MET A N 1
ATOM 3345 C CA . MET A 1 424 ? 23.203 14.617 4.621 1 65.31 424 MET A CA 1
ATOM 3346 C C . MET A 1 424 ? 22.047 15.445 4.078 1 65.31 424 MET A C 1
ATOM 3348 O O . MET A 1 424 ? 21.719 15.375 2.893 1 65.31 424 MET A O 1
ATOM 3352 N N . ILE A 1 425 ? 21.516 16.266 4.996 1 70.44 425 ILE A N 1
ATOM 3353 C CA . ILE A 1 425 ? 20.406 17.109 4.543 1 70.44 425 ILE A CA 1
ATOM 3354 C C . ILE A 1 425 ? 20.953 18.297 3.762 1 70.44 425 ILE A C 1
ATOM 3356 O O . ILE A 1 425 ? 21.844 19.016 4.25 1 70.44 425 ILE A O 1
ATOM 3360 N N . PRO A 1 426 ? 20.516 18.281 2.568 1 66.12 426 PRO A N 1
ATOM 3361 C CA . PRO A 1 426 ? 20.984 19.422 1.779 1 66.12 426 PRO A CA 1
ATOM 3362 C C . PRO A 1 426 ? 20.781 20.766 2.49 1 66.12 426 PRO A C 1
ATOM 3364 O O . PRO A 1 426 ? 19.844 20.906 3.295 1 66.12 426 PRO A O 1
ATOM 3367 N N . ASP A 1 427 ? 21.578 21.641 2.297 1 63.5 427 ASP A N 1
ATOM 3368 C CA . ASP A 1 427 ? 21.594 22.938 2.979 1 63.5 427 ASP A CA 1
ATOM 3369 C C . ASP A 1 427 ? 20.438 23.812 2.504 1 63.5 427 ASP A C 1
ATOM 3371 O O . ASP A 1 427 ? 20.203 24.891 3.057 1 63.5 427 ASP A O 1
ATOM 3375 N N . GLY A 1 428 ? 19.641 23.25 1.701 1 73.38 428 GLY A N 1
ATOM 3376 C CA . GLY A 1 428 ? 18.531 24.062 1.249 1 73.38 428 GLY A CA 1
ATOM 3377 C C . GLY A 1 428 ? 17.453 24.219 2.305 1 73.38 428 GLY A C 1
ATOM 3378 O O . GLY A 1 428 ? 17.188 23.297 3.078 1 73.38 428 GLY A O 1
ATOM 3379 N N . LEU A 1 429 ? 16.906 25.469 2.445 1 78.69 429 LEU A N 1
ATOM 3380 C CA . LEU A 1 429 ? 15.898 25.812 3.439 1 78.69 429 LEU A CA 1
ATOM 3381 C C . LEU A 1 429 ? 14.664 24.953 3.281 1 78.69 429 LEU A C 1
ATOM 3383 O O . LEU A 1 429 ? 14.016 24.594 4.273 1 78.69 429 LEU A O 1
ATOM 3387 N N . TYR A 1 430 ? 14.438 24.562 2.094 1 83.25 430 TYR A N 1
ATOM 3388 C CA . TYR A 1 430 ? 13.266 23.734 1.812 1 83.25 430 TYR A CA 1
ATOM 3389 C C . TYR A 1 430 ? 13.32 22.422 2.588 1 83.25 430 TYR A C 1
ATOM 3391 O O . TYR A 1 430 ? 12.352 22.031 3.246 1 83.25 430 TYR A O 1
ATOM 3399 N N . TYR A 1 431 ? 14.43 21.766 2.5 1 81.81 431 TYR A N 1
ATOM 3400 C CA . TYR A 1 431 ? 14.555 20.453 3.109 1 81.81 431 TYR A CA 1
ATOM 3401 C C . TYR A 1 431 ? 14.461 20.531 4.629 1 81.81 431 TYR A C 1
ATOM 3403 O O . TYR A 1 431 ? 13.844 19.688 5.266 1 81.81 431 TYR A O 1
ATOM 3411 N N . LYS A 1 432 ? 15.07 21.547 5.148 1 82.44 432 LYS A N 1
ATOM 3412 C CA . LYS A 1 432 ? 15.055 21.703 6.598 1 82.44 432 LYS A CA 1
ATOM 3413 C C . LYS A 1 432 ? 13.656 22.062 7.098 1 82.44 432 LYS A C 1
ATOM 3415 O O . LYS A 1 432 ? 13.203 21.516 8.109 1 82.44 432 LYS A O 1
ATOM 3420 N N . ALA A 1 433 ? 13 22.984 6.418 1 85.88 433 ALA A N 1
ATOM 3421 C CA . ALA A 1 433 ? 11.633 23.344 6.793 1 85.88 433 ALA A CA 1
ATOM 3422 C C . ALA A 1 433 ? 10.703 22.141 6.715 1 85.88 433 ALA A C 1
ATOM 3424 O O . ALA A 1 433 ? 9.852 21.938 7.582 1 85.88 433 ALA A O 1
ATOM 3425 N N . ARG A 1 434 ? 10.898 21.328 5.691 1 88.19 434 ARG A N 1
ATOM 3426 C CA . ARG A 1 434 ? 10.094 20.125 5.504 1 88.19 434 ARG A CA 1
ATOM 3427 C C . ARG A 1 434 ? 10.32 19.141 6.641 1 88.19 434 ARG A C 1
ATOM 3429 O O . ARG A 1 434 ? 9.367 18.531 7.137 1 88.19 434 ARG A O 1
ATOM 3436 N N . LEU A 1 435 ? 11.547 18.984 7.027 1 85.25 435 LEU A N 1
ATOM 3437 C CA . LEU A 1 435 ? 11.867 18.031 8.078 1 85.25 435 LEU A CA 1
ATOM 3438 C C . LEU A 1 435 ? 11.367 18.516 9.43 1 85.25 435 LEU A C 1
ATOM 3440 O O . LEU A 1 435 ? 10.938 17.719 10.266 1 85.25 435 LEU A O 1
ATOM 3444 N N . ILE A 1 436 ? 11.383 19.828 9.672 1 87.12 436 ILE A N 1
ATOM 3445 C CA . ILE A 1 436 ? 10.922 20.391 10.93 1 87.12 436 ILE A CA 1
ATOM 3446 C C . ILE A 1 436 ? 9.43 20.125 11.102 1 87.12 436 ILE A C 1
ATOM 3448 O O . ILE A 1 436 ? 8.992 19.703 12.172 1 87.12 436 ILE A O 1
ATOM 3452 N N . THR A 1 437 ? 8.711 20.312 10.023 1 87.31 437 THR A N 1
ATOM 3453 C CA . THR A 1 437 ? 7.266 20.125 10.133 1 87.31 437 THR A CA 1
ATOM 3454 C C . THR A 1 437 ? 6.898 18.641 9.992 1 87.31 437 THR A C 1
ATOM 3456 O O . THR A 1 437 ? 5.949 18.172 10.625 1 87.31 437 THR A O 1
ATOM 3459 N N . GLY A 1 438 ? 7.648 17.891 9.195 1 88.56 438 GLY A N 1
ATOM 3460 C CA . GLY A 1 438 ? 7.344 16.5 8.953 1 88.56 438 GLY A CA 1
ATOM 3461 C C . GLY A 1 438 ? 7.688 15.594 10.125 1 88.56 438 GLY A C 1
ATOM 3462 O O . GLY A 1 438 ? 6.949 14.656 10.438 1 88.56 438 GLY A O 1
ATOM 3463 N N . LEU A 1 439 ? 8.773 15.875 10.758 1 87.38 439 LEU A N 1
ATOM 3464 C CA . LEU A 1 439 ? 9.234 15.016 11.836 1 87.38 439 LEU A CA 1
ATOM 3465 C C . LEU A 1 439 ? 8.914 15.633 13.195 1 87.38 439 LEU A C 1
ATOM 3467 O O . LEU A 1 439 ? 9.703 15.523 14.133 1 87.38 439 LEU A O 1
ATOM 3471 N N . SER A 1 440 ? 7.805 16.266 13.281 1 85.19 440 SER A N 1
ATOM 3472 C CA . SER A 1 440 ? 7.414 17.016 14.477 1 85.19 440 SER A CA 1
ATOM 3473 C C . SER A 1 440 ? 7.336 16.094 15.688 1 85.19 440 SER A C 1
ATOM 3475 O O . SER A 1 440 ? 7.637 16.516 16.812 1 85.19 440 SER A O 1
ATOM 3477 N N . MET A 1 441 ? 7 14.82 15.523 1 85.88 441 MET A N 1
ATOM 3478 C CA . MET A 1 441 ? 6.836 13.914 16.656 1 85.88 441 MET A CA 1
ATOM 3479 C C . MET A 1 441 ? 8.164 13.273 17.031 1 85.88 441 MET A C 1
ATOM 3481 O O . MET A 1 441 ? 8.312 12.75 18.141 1 85.88 441 MET A O 1
ATOM 3485 N N . GLU A 1 442 ? 9.094 13.227 16.172 1 79.56 442 GLU A N 1
ATOM 3486 C CA . GLU A 1 442 ? 10.312 12.461 16.422 1 79.56 442 GLU A CA 1
ATOM 3487 C C . GLU A 1 442 ? 11.477 13.391 16.781 1 79.56 442 GLU A C 1
ATOM 3489 O O . GLU A 1 442 ? 12.375 13.008 17.531 1 79.56 442 GLU A O 1
ATOM 3494 N N . MET A 1 443 ? 11.766 14.422 16.062 1 63.56 443 MET A N 1
ATOM 3495 C CA . MET A 1 443 ? 13.07 15.07 16.203 1 63.56 443 MET A CA 1
ATOM 3496 C C . MET A 1 443 ? 12.898 16.547 16.531 1 63.56 443 MET A C 1
ATOM 3498 O O . MET A 1 443 ? 13.562 17.406 15.938 1 63.56 443 MET A O 1
ATOM 3502 N N . PRO A 1 444 ? 12.07 16.891 17.469 1 56.59 444 PRO A N 1
ATOM 3503 C CA . PRO A 1 444 ? 12.125 18.359 17.531 1 56.59 444 PRO A CA 1
ATOM 3504 C C . PRO A 1 444 ? 13.445 18.875 18.078 1 56.59 444 PRO A C 1
ATOM 3506 O O . PRO A 1 444 ? 14.008 19.828 17.547 1 56.59 444 PRO A O 1
ATOM 3509 N N . ASP A 1 445 ? 13.969 17.984 18.922 1 56.19 445 ASP A N 1
ATOM 3510 C CA . ASP A 1 445 ? 15.164 18.484 19.609 1 56.19 445 ASP A CA 1
ATOM 3511 C C . ASP A 1 445 ? 16.406 18.266 18.75 1 56.19 445 ASP A C 1
ATOM 3513 O O . ASP A 1 445 ? 17.297 19.109 18.703 1 56.19 445 ASP A O 1
ATOM 3517 N N . LEU A 1 446 ? 16.422 17.203 18.016 1 58.5 446 LEU A N 1
ATOM 3518 C CA . LEU A 1 446 ? 17.578 16.906 17.172 1 58.5 446 LEU A CA 1
ATOM 3519 C C . LEU A 1 446 ? 17.719 17.953 16.078 1 58.5 446 LEU A C 1
ATOM 3521 O O . LEU A 1 446 ? 18.828 18.406 15.773 1 58.5 446 LEU A O 1
ATOM 3525 N N . LEU A 1 447 ? 16.625 18.297 15.617 1 62.56 447 LEU A N 1
ATOM 3526 C CA . LEU A 1 447 ? 16.641 19.266 14.531 1 62.56 447 LEU A CA 1
ATOM 3527 C C . LEU A 1 447 ? 16.984 20.656 15.055 1 62.56 447 LEU A C 1
ATOM 3529 O O . LEU A 1 447 ? 17.688 21.422 14.375 1 62.56 447 LEU A O 1
ATOM 3533 N N . TYR A 1 448 ? 16.594 20.812 16.281 1 57.53 448 TYR A N 1
ATOM 3534 C CA . TYR A 1 448 ? 16.875 22.109 16.922 1 57.53 448 TYR A CA 1
ATOM 3535 C C . TYR A 1 448 ? 18.375 22.359 17.016 1 57.53 448 TYR A C 1
ATOM 3537 O O . TYR A 1 448 ? 18.859 23.422 16.641 1 57.53 448 TYR A O 1
ATOM 3545 N N . ARG A 1 449 ? 19.031 21.453 17.516 1 55.56 449 ARG A N 1
ATOM 3546 C CA . ARG A 1 449 ? 20.438 21.625 17.812 1 55.56 449 ARG A CA 1
ATOM 3547 C C . ARG A 1 449 ? 21.25 21.797 16.531 1 55.56 449 ARG A C 1
ATOM 3549 O O . ARG A 1 449 ? 22.141 22.641 16.453 1 55.56 449 ARG A O 1
ATOM 3556 N N . LYS A 1 450 ? 20.828 21.156 15.602 1 58.62 450 LYS A N 1
ATOM 3557 C CA . LYS A 1 450 ? 21.719 21.109 14.438 1 58.62 450 LYS A CA 1
ATOM 3558 C C . LYS A 1 450 ? 21.375 22.219 13.445 1 58.62 450 LYS A C 1
ATOM 3560 O O . LYS A 1 450 ? 22.266 22.844 12.875 1 58.62 450 LYS A O 1
ATOM 3565 N N . PHE A 1 451 ? 20.141 22.438 13.281 1 58.66 451 PHE A N 1
ATOM 3566 C CA . PHE A 1 451 ? 19.781 23.438 12.289 1 58.66 451 PHE A CA 1
ATOM 3567 C C . PHE A 1 451 ? 20.078 24.844 12.797 1 58.66 451 PHE A C 1
ATOM 3569 O O . PHE A 1 451 ? 20.469 25.734 12.023 1 58.66 451 PHE A O 1
ATOM 3576 N N . LEU A 1 452 ? 20.016 24.984 14.141 1 53.69 452 LEU A N 1
ATOM 3577 C CA . LEU A 1 452 ? 20.281 26.297 14.711 1 53.69 452 LEU A CA 1
ATOM 3578 C C . LEU A 1 452 ? 21.75 26.469 15.07 1 53.69 452 LEU A C 1
ATOM 3580 O O . LEU A 1 452 ? 22.312 27.547 14.922 1 53.69 452 LEU A O 1
ATOM 3584 N N . ARG A 1 453 ? 22.438 25.422 15.516 1 49.81 453 ARG A N 1
ATOM 3585 C CA . ARG A 1 453 ? 23.828 25.578 15.914 1 49.81 453 ARG A CA 1
ATOM 3586 C C . ARG A 1 453 ? 24.734 25.75 14.695 1 49.81 453 ARG A C 1
ATOM 3588 O O . ARG A 1 453 ? 25.734 26.469 14.75 1 49.81 453 ARG A O 1
ATOM 3595 N N . GLN A 1 454 ? 24.516 25.047 13.641 1 48.28 454 GLN A N 1
ATOM 3596 C CA . GLN A 1 454 ? 25.375 25.188 12.469 1 48.28 454 GLN A CA 1
ATOM 3597 C C . GLN A 1 454 ? 25.438 26.656 12.016 1 48.28 454 GLN A C 1
ATOM 3599 O O . GLN A 1 454 ? 26.469 27.109 11.5 1 48.28 454 GLN A O 1
ATOM 3604 N N . GLN A 1 455 ? 24.469 27.391 12.125 1 45.38 455 GLN A N 1
ATOM 3605 C CA . GLN A 1 455 ? 24.484 28.781 11.68 1 45.38 455 GLN A CA 1
ATOM 3606 C C . GLN A 1 455 ? 25.25 29.656 12.664 1 45.38 455 GLN A C 1
ATOM 3608 O O . GLN A 1 455 ? 25.766 30.719 12.289 1 45.38 455 GLN A O 1
ATOM 3613 N N . MET A 1 456 ? 25.422 29.297 13.945 1 39.62 456 MET A N 1
ATOM 3614 C CA . MET A 1 456 ? 26.094 30.141 14.922 1 39.62 456 MET A CA 1
ATOM 3615 C C . MET A 1 456 ? 27.609 29.938 14.867 1 39.62 456 MET A C 1
ATOM 3617 O O . MET A 1 456 ? 28.359 30.672 15.5 1 39.62 456 MET A O 1
ATOM 3621 N N . GLN A 1 457 ? 28.125 28.828 14.328 1 38.81 457 GLN A N 1
ATOM 3622 C CA . GLN A 1 457 ? 29.578 28.703 14.328 1 38.81 457 GLN A CA 1
ATOM 3623 C C . GLN A 1 457 ? 30.188 29.438 13.141 1 38.81 457 GLN A C 1
ATOM 3625 O O . GLN A 1 457 ? 29.75 29.266 12 1 38.81 457 GLN A O 1
ATOM 3630 N N . PRO A 1 458 ? 30.922 30.531 13.266 1 35.75 458 PRO A N 1
ATOM 3631 C CA . PRO A 1 458 ? 31.672 31.141 12.172 1 35.75 458 PRO A CA 1
ATOM 3632 C C . PRO A 1 458 ? 32.438 30.125 11.336 1 35.75 458 PRO A C 1
ATOM 3634 O O . PRO A 1 458 ? 32.75 29.031 11.828 1 35.75 458 PRO A O 1
ATOM 3637 N N . PRO A 1 459 ? 32.438 30.203 10.031 1 33.25 459 PRO A N 1
ATOM 3638 C CA . PRO A 1 459 ? 33.219 29.266 9.219 1 33.25 459 PRO A CA 1
ATOM 3639 C C . PRO A 1 459 ? 34.594 28.969 9.82 1 33.25 459 PRO A C 1
ATOM 3641 O O . PRO A 1 459 ? 35.344 29.891 10.188 1 33.25 459 PRO A O 1
ATOM 3644 N N . ARG A 1 460 ? 34.812 27.797 10.422 1 31.8 460 ARG A N 1
ATOM 3645 C CA . ARG A 1 460 ? 36.125 27.422 10.93 1 31.8 460 ARG A CA 1
ATOM 3646 C C . ARG A 1 460 ? 37.219 27.672 9.883 1 31.8 460 ARG A C 1
ATOM 3648 O O . ARG A 1 460 ? 37.156 27.109 8.789 1 31.8 460 ARG A O 1
ATOM 3655 N N . GLU A 1 461 ? 37.812 28.75 9.891 1 29.73 461 GLU A N 1
ATOM 3656 C CA . GLU A 1 461 ? 39.156 28.828 9.297 1 29.73 461 GLU A CA 1
ATOM 3657 C C . GLU A 1 461 ? 40 27.625 9.672 1 29.73 461 GLU A C 1
ATOM 3659 O O . GLU A 1 461 ? 40.156 27.297 10.852 1 29.73 461 GLU A O 1
ATOM 3664 N N . THR A 1 462 ? 40.031 26.625 8.781 1 28.83 462 THR A N 1
ATOM 3665 C CA . THR A 1 462 ? 41 25.531 8.875 1 28.83 462 THR A CA 1
ATOM 3666 C C . THR A 1 462 ? 42.344 26.031 9.352 1 28.83 462 THR A C 1
ATOM 3668 O O . THR A 1 462 ? 43.156 26.531 8.555 1 28.83 462 THR A O 1
ATOM 3671 N N . ARG A 1 463 ? 42.406 26.656 10.57 1 25.75 463 ARG A N 1
ATOM 3672 C CA . ARG A 1 463 ? 43.781 26.766 11.023 1 25.75 463 ARG A CA 1
ATOM 3673 C C . ARG A 1 463 ? 44.406 25.391 11.25 1 25.75 463 ARG A C 1
ATOM 3675 O O . ARG A 1 463 ? 43.812 24.531 11.883 1 25.75 463 ARG A O 1
ATOM 3682 N N . THR A 1 464 ? 45.469 25 10.547 1 26.8 464 THR A N 1
ATOM 3683 C CA . THR A 1 464 ? 46.5 23.969 10.688 1 26.8 464 THR A CA 1
ATOM 3684 C C . THR A 1 464 ? 46.969 23.859 12.133 1 26.8 464 THR A C 1
ATOM 3686 O O . THR A 1 464 ? 47.781 24.672 12.594 1 26.8 464 THR A O 1
ATOM 3689 N N . GLU A 1 465 ? 46.031 23.656 13.188 1 23.91 465 GLU A N 1
ATOM 3690 C CA . GLU A 1 465 ? 46.5 23.547 14.562 1 23.91 465 GLU A CA 1
ATOM 3691 C C . GLU A 1 465 ? 47.5 22.406 14.703 1 23.91 465 GLU A C 1
ATOM 3693 O O . GLU A 1 465 ? 47.219 21.266 14.297 1 23.91 465 GLU A O 1
ATOM 3698 N N . THR A 1 466 ? 48.719 22.703 14.906 1 22.44 466 THR A N 1
ATOM 3699 C CA . THR A 1 466 ? 49.875 22.016 15.492 1 22.44 466 THR A CA 1
ATOM 3700 C C . THR A 1 466 ? 49.5 21.328 16.797 1 22.44 466 THR A C 1
ATOM 3702 O O . THR A 1 466 ? 48.656 21.844 17.547 1 22.44 466 THR A O 1
ATOM 3705 N N . ALA A 1 467 ? 50.062 20.078 17.141 1 21.31 467 ALA A N 1
ATOM 3706 C CA . ALA A 1 467 ? 50 18.969 18.078 1 21.31 467 ALA A CA 1
ATOM 3707 C C . ALA A 1 467 ? 50.156 19.438 19.516 1 21.31 467 ALA A C 1
ATOM 3709 O O . ALA A 1 467 ? 50.75 18.75 20.344 1 21.31 467 ALA A O 1
ATOM 3710 N N . ALA A 1 468 ? 49.844 20.672 19.984 1 19.58 468 ALA A N 1
ATOM 3711 C CA . ALA A 1 468 ? 50.469 20.688 21.312 1 19.58 468 ALA A CA 1
ATOM 3712 C C . ALA A 1 468 ? 49.719 19.766 22.266 1 19.58 468 ALA A C 1
ATOM 3714 O O . ALA A 1 468 ? 48.5 19.609 22.156 1 19.58 468 ALA A O 1
ATOM 3715 N N . THR A 1 469 ? 50.344 18.859 23.094 1 20.38 469 THR A N 1
ATOM 3716 C CA . THR A 1 469 ? 50.312 17.781 24.078 1 20.38 469 THR A CA 1
ATOM 3717 C C . THR A 1 469 ? 49.562 18.234 25.344 1 20.38 469 THR A C 1
ATOM 3719 O O . THR A 1 469 ? 49.5 17.5 26.328 1 20.38 469 THR A O 1
ATOM 3722 N N . SER A 1 470 ? 48.938 19.453 25.406 1 17.5 470 SER A N 1
ATOM 3723 C CA . SER A 1 470 ? 48.938 19.844 26.812 1 17.5 470 SER A CA 1
ATOM 3724 C C . SER A 1 470 ? 48.031 18.953 27.641 1 17.5 470 SER A C 1
ATOM 3726 O O . SER A 1 470 ? 47.031 18.453 27.125 1 17.5 470 SER A O 1
ATOM 3728 N N . GLU A 1 471 ? 48.281 18.797 29.031 1 18.72 471 GLU A N 1
ATOM 3729 C CA . GLU A 1 471 ? 48.219 18.094 30.312 1 18.72 471 GLU A CA 1
ATOM 3730 C C . GLU A 1 471 ? 46.875 18.344 31 1 18.72 471 GLU A C 1
ATOM 3732 O O . GLU A 1 471 ? 46.5 17.609 31.922 1 18.72 471 GLU A O 1
ATOM 3737 N N . ASP A 1 472 ? 46.125 19.438 30.719 1 16.78 472 ASP A N 1
ATOM 3738 C CA . ASP A 1 472 ? 45.625 20.047 31.953 1 16.78 472 ASP A CA 1
ATOM 3739 C C . ASP A 1 472 ? 44.625 19.125 32.656 1 16.78 472 ASP A C 1
ATOM 3741 O O . ASP A 1 472 ? 44.031 18.266 32.031 1 16.78 472 ASP A O 1
ATOM 3745 N N . ALA A 1 473 ? 44.031 19.734 33.781 1 16.94 473 ALA A N 1
ATOM 3746 C CA . ALA A 1 473 ? 43.812 19.734 35.25 1 16.94 473 ALA A CA 1
ATOM 3747 C C . ALA A 1 473 ? 42.469 19.109 35.594 1 16.94 473 ALA A C 1
ATOM 3749 O O . ALA A 1 473 ? 42.438 18.172 36.406 1 16.94 473 ALA A O 1
ATOM 3750 N N . ALA A 1 474 ? 41.406 19.938 36.062 1 17.22 474 ALA A N 1
ATOM 3751 C CA . ALA A 1 474 ? 40.844 20.094 37.406 1 17.22 474 ALA A CA 1
ATOM 3752 C C . ALA A 1 474 ? 39.594 19.219 37.562 1 17.22 474 ALA A C 1
ATOM 3754 O O . ALA A 1 474 ? 38.938 18.891 36.562 1 17.22 474 ALA A O 1
ATOM 3755 N N . THR A 1 475 ? 39.25 18.938 38.875 1 18.38 475 THR A N 1
ATOM 3756 C CA . THR A 1 475 ? 38.625 18.062 39.875 1 18.38 475 THR A CA 1
ATOM 3757 C C . THR A 1 475 ? 37.125 18.312 39.969 1 18.38 475 THR A C 1
ATOM 3759 O O . THR A 1 475 ? 36.656 18.875 40.969 1 18.38 475 THR A O 1
ATOM 3762 N N . VAL A 1 476 ? 36.375 18.703 38.906 1 17.45 476 VAL A N 1
ATOM 3763 C CA . VAL A 1 476 ? 35.062 19.266 39.312 1 17.45 476 VAL A CA 1
ATOM 3764 C C . VAL A 1 476 ? 34.25 18.219 40.031 1 17.45 476 VAL A C 1
ATOM 3766 O O . VAL A 1 476 ? 33.875 17.203 39.469 1 17.45 476 VAL A O 1
ATOM 3769 N N . ALA A 1 477 ? 34.312 18.125 41.438 1 16.67 477 ALA A N 1
ATOM 3770 C CA . ALA A 1 477 ? 33.75 17.312 42.469 1 16.67 477 ALA A CA 1
ATOM 3771 C C . ALA A 1 477 ? 32.25 17.562 42.625 1 16.67 477 ALA A C 1
ATOM 3773 O O . ALA A 1 477 ? 31.578 17.016 43.5 1 16.67 477 ALA A O 1
ATOM 3774 N N . GLU A 1 478 ? 31.547 18.297 41.75 1 17.02 478 GLU A N 1
ATOM 3775 C CA . GLU A 1 478 ? 30.359 18.859 42.375 1 17.02 478 GLU A CA 1
ATOM 3776 C C . GLU A 1 478 ? 29.469 17.766 42.969 1 17.02 478 GLU A C 1
ATOM 3778 O O . GLU A 1 478 ? 29.344 16.688 42.406 1 17.02 478 GLU A O 1
ATOM 3783 N N . THR A 1 479 ? 29.141 17.953 44.219 1 16.95 479 THR A N 1
ATOM 3784 C CA . THR A 1 479 ? 28.422 17.406 45.375 1 16.95 479 THR A CA 1
ATOM 3785 C C . THR A 1 479 ? 26.969 17.078 45 1 16.95 479 THR A C 1
ATOM 3787 O O . THR A 1 479 ? 26.312 17.875 44.312 1 16.95 479 THR A O 1
ATOM 3790 N N . ILE A 1 480 ? 26.578 15.828 45.156 1 17.86 480 ILE A N 1
ATOM 3791 C CA . ILE A 1 480 ? 25.453 14.93 44.906 1 17.86 480 ILE A CA 1
ATOM 3792 C C . ILE A 1 480 ? 24.281 15.359 45.781 1 17.86 480 ILE A C 1
ATOM 3794 O O . ILE A 1 480 ? 23.891 14.656 46.719 1 17.86 480 ILE A O 1
ATOM 3798 N N . THR A 1 481 ? 24.078 16.766 45.875 1 16.64 481 THR A N 1
ATOM 3799 C CA . THR A 1 481 ? 23.109 17.031 46.938 1 16.64 481 THR A CA 1
ATOM 3800 C C . THR A 1 481 ? 21.828 16.234 46.719 1 16.64 481 THR A C 1
ATOM 3802 O O . THR A 1 481 ? 21.422 16.016 45.594 1 16.64 481 THR A O 1
ATOM 3805 N N . GLU A 1 482 ? 21.312 15.711 47.844 1 17.45 482 GLU A N 1
ATOM 3806 C CA . GLU A 1 482 ? 20.328 14.758 48.312 1 17.45 482 GLU A CA 1
ATOM 3807 C C . GLU A 1 482 ? 18.906 15.25 48.031 1 17.45 482 GLU A C 1
ATOM 3809 O O . GLU A 1 482 ? 18.484 16.266 48.562 1 17.45 482 GLU A O 1
ATOM 3814 N N . MET A 1 483 ? 18.5 15.375 46.75 1 17.41 483 MET A N 1
ATOM 3815 C CA . MET A 1 483 ? 17.234 16.047 46.5 1 17.41 483 MET A CA 1
ATOM 3816 C C . MET A 1 483 ? 16.094 15.375 47.281 1 17.41 483 MET A C 1
ATOM 3818 O O . MET A 1 483 ? 16.031 14.141 47.312 1 17.41 483 MET A O 1
ATOM 3822 N N . PRO A 1 484 ? 15.445 16.156 48.125 1 17.03 484 PRO A N 1
ATOM 3823 C CA . PRO A 1 484 ? 14.422 15.812 49.125 1 17.03 484 PRO A CA 1
ATOM 3824 C C . PRO A 1 484 ? 13.234 15.078 48.5 1 17.03 484 PRO A C 1
ATOM 3826 O O . PRO A 1 484 ? 13.039 15.125 47.281 1 17.03 484 PRO A O 1
ATOM 3829 N N . SER A 1 485 ? 12.359 14.492 49.406 1 17.25 485 SER A N 1
ATOM 3830 C CA . SER A 1 485 ? 11.352 13.453 49.625 1 17.25 485 SER A CA 1
ATOM 3831 C C . SER A 1 485 ? 10.016 13.852 49 1 17.25 485 SER A C 1
ATOM 3833 O O . SER A 1 485 ? 9.016 13.148 49.188 1 17.25 485 SER A O 1
ATOM 3835 N N . THR A 1 486 ? 9.953 14.961 48.25 1 17.3 486 THR A N 1
ATOM 3836 C CA . THR A 1 486 ? 8.625 15.547 48.406 1 17.3 486 THR A CA 1
ATOM 3837 C C . THR A 1 486 ? 7.539 14.539 48.062 1 17.3 486 THR A C 1
ATOM 3839 O O . THR A 1 486 ? 7.797 13.57 47.344 1 17.3 486 THR A O 1
ATOM 3842 N N . ASP A 1 487 ? 6.168 14.953 48.25 1 17.69 487 ASP A N 1
ATOM 3843 C CA . ASP A 1 487 ? 4.801 14.602 48.625 1 17.69 487 ASP A CA 1
ATOM 3844 C C . ASP A 1 487 ? 4.082 13.898 47.469 1 17.69 487 ASP A C 1
ATOM 3846 O O . ASP A 1 487 ? 4.438 14.078 46.312 1 17.69 487 ASP A O 1
ATOM 3850 N N . ASP A 1 488 ? 3.08 13.008 47.812 1 18.39 488 ASP A N 1
ATOM 3851 C CA . ASP A 1 488 ? 2.283 11.852 47.406 1 18.39 488 ASP A CA 1
ATOM 3852 C C . ASP A 1 488 ? 1.236 12.234 46.375 1 18.39 488 ASP A C 1
ATOM 3854 O O . ASP A 1 488 ? 0.283 11.492 46.125 1 18.39 488 ASP A O 1
ATOM 3858 N N . SER A 1 489 ? 1.25 13.492 45.844 1 17.41 489 SER A N 1
ATOM 3859 C CA . SER A 1 489 ? -0.092 13.867 45.406 1 17.41 489 SER A CA 1
ATOM 3860 C C . SER A 1 489 ? -0.591 12.938 44.281 1 17.41 489 SER A C 1
ATOM 3862 O O . SER A 1 489 ? 0.171 12.555 43.406 1 17.41 489 SER A O 1
ATOM 3864 N N . THR A 1 490 ? -1.75 12.242 44.562 1 18.53 490 THR A N 1
ATOM 3865 C CA . THR A 1 490 ? -2.613 11.258 43.938 1 18.53 490 THR A CA 1
ATOM 3866 C C . THR A 1 490 ? -3.1 11.758 42.594 1 18.53 490 THR A C 1
ATOM 3868 O O . THR A 1 490 ? -3.943 12.656 42.5 1 18.53 490 THR A O 1
ATOM 3871 N N . ALA A 1 491 ? -2.215 12.148 41.75 1 18.28 491 ALA A N 1
ATOM 3872 C CA . ALA A 1 491 ? -2.754 12.75 40.562 1 18.28 491 ALA A CA 1
ATOM 3873 C C . ALA A 1 491 ? -3.801 11.852 39.906 1 18.28 491 ALA A C 1
ATOM 3875 O O . ALA A 1 491 ? -3.549 10.672 39.656 1 18.28 491 ALA A O 1
ATOM 3876 N N . ASP A 1 492 ? -5.109 12.211 40.125 1 18.39 492 ASP A N 1
ATOM 3877 C CA . ASP A 1 492 ? -6.402 11.703 39.688 1 18.39 492 ASP A CA 1
ATOM 3878 C C . ASP A 1 492 ? -6.41 11.469 38.188 1 18.39 492 ASP A C 1
ATOM 3880 O O . ASP A 1 492 ? -5.973 12.328 37.406 1 18.39 492 ASP A O 1
ATOM 3884 N N . PHE A 1 493 ? -6.281 10.336 37.812 1 19.14 493 PHE A N 1
ATOM 3885 C CA . PHE A 1 493 ? -6.266 9.711 36.5 1 19.14 493 PHE A CA 1
ATOM 3886 C C . PHE A 1 493 ? -7.469 10.156 35.656 1 19.14 493 PHE A C 1
ATOM 3888 O O . PHE A 1 493 ? -8.609 9.812 36 1 19.14 493 PHE A O 1
ATOM 3895 N N . TRP A 1 494 ? -7.395 11.484 35.344 1 19.09 494 TRP A N 1
ATOM 3896 C CA . TRP A 1 494 ? -8.547 12.055 34.625 1 19.09 494 TRP A CA 1
ATOM 3897 C C . TRP A 1 494 ? -8.977 11.156 33.469 1 19.09 494 TRP A C 1
ATOM 3899 O O . TRP A 1 494 ? -8.141 10.523 32.844 1 19.09 494 TRP A O 1
ATOM 3909 N N . PRO A 1 495 ? -10.266 10.93 33.375 1 20.78 495 PRO A N 1
ATOM 3910 C CA . PRO A 1 495 ? -10.977 10.078 32.438 1 20.78 495 PRO A CA 1
ATOM 3911 C C . PRO A 1 495 ? -10.82 10.539 31 1 20.78 495 PRO A C 1
ATOM 3913 O O . PRO A 1 495 ? -10.914 11.734 30.719 1 20.78 495 PRO A O 1
ATOM 3916 N N . LEU A 1 496 ? -9.867 10.125 30.359 1 19.98 496 LEU A N 1
ATOM 3917 C CA . LEU A 1 496 ? -9.57 10.359 28.953 1 19.98 496 LEU A CA 1
ATOM 3918 C C . LEU A 1 496 ? -10.859 10.406 28.125 1 19.98 496 LEU A C 1
ATOM 3920 O O . LEU A 1 496 ? -11.625 9.445 28.125 1 19.98 496 LEU A O 1
ATOM 3924 N N . ASP A 1 497 ? -11.438 11.633 28.141 1 20.33 497 ASP A N 1
ATOM 3925 C CA . ASP A 1 497 ? -12.641 11.883 27.344 1 20.33 497 ASP A CA 1
ATOM 3926 C C . ASP A 1 497 ? -12.414 11.547 25.875 1 20.33 497 ASP A C 1
ATOM 3928 O O . ASP A 1 497 ? -11.852 12.352 25.125 1 20.33 497 ASP A O 1
ATOM 3932 N N . LEU A 1 498 ? -11.969 10.492 25.594 1 21.98 498 LEU A N 1
ATOM 3933 C CA . LEU A 1 498 ? -11.844 9.891 24.281 1 21.98 498 LEU A CA 1
ATOM 3934 C C . LEU A 1 498 ? -13.125 10.07 23.469 1 21.98 498 LEU A C 1
ATOM 3936 O O . LEU A 1 498 ? -13.289 9.469 22.406 1 21.98 498 LEU A O 1
ATOM 3940 N N . ASP A 1 499 ? -14.07 10.977 23.812 1 23.08 499 ASP A N 1
ATOM 3941 C CA . ASP A 1 499 ? -15.406 11 23.219 1 23.08 499 ASP A CA 1
ATOM 3942 C C . ASP A 1 499 ? -15.352 11.453 21.766 1 23.08 499 ASP A C 1
ATOM 3944 O O . ASP A 1 499 ? -16.094 10.93 20.922 1 23.08 499 ASP A O 1
ATOM 3948 N N . VAL A 1 500 ? -14.828 12.625 21.469 1 22.42 500 VAL A N 1
ATOM 3949 C CA . VAL A 1 500 ? -15.336 13.289 20.266 1 22.42 500 VAL A CA 1
ATOM 3950 C C . VAL A 1 500 ? -14.711 12.664 19.031 1 22.42 500 VAL A C 1
ATOM 3952 O O . VAL A 1 500 ? -14.852 13.188 17.922 1 22.42 500 VAL A O 1
ATOM 3955 N N . MET A 1 501 ? -13.688 12.008 19.047 1 21.78 501 MET A N 1
ATOM 3956 C CA . MET A 1 501 ? -13.117 11.586 17.766 1 21.78 501 MET A CA 1
ATOM 3957 C C . MET A 1 501 ? -14.195 11.016 16.859 1 21.78 501 MET A C 1
ATOM 3959 O O . MET A 1 501 ? -15.297 10.695 17.312 1 21.78 501 MET A O 1
ATOM 3963 N N . LEU A 1 502 ? -13.914 10.516 15.664 1 22.8 502 LEU A N 1
ATOM 3964 C CA . LEU A 1 502 ? -14.828 9.859 14.734 1 22.8 502 LEU A CA 1
ATOM 3965 C C . LEU A 1 502 ? -15.82 8.977 15.484 1 22.8 502 LEU A C 1
ATOM 3967 O O . LEU A 1 502 ? -15.445 8.266 16.422 1 22.8 502 LEU A O 1
ATOM 3971 N N . GLU A 1 503 ? -17.047 9.305 15.602 1 23.91 503 GLU A N 1
ATOM 3972 C CA . GLU A 1 503 ? -18.094 8.367 16 1 23.91 503 GLU A CA 1
ATOM 3973 C C . GLU A 1 503 ? -17.938 7.023 15.289 1 23.91 503 GLU A C 1
ATOM 3975 O O . GLU A 1 503 ? -18.594 6.77 14.281 1 23.91 503 GLU A O 1
ATOM 3980 N N . VAL A 1 504 ? -17.094 6.566 14.703 1 24.36 504 VAL A N 1
ATOM 3981 C CA . VAL A 1 504 ? -16.922 5.133 14.906 1 24.36 504 VAL A CA 1
ATOM 3982 C C . VAL A 1 504 ? -17.234 4.777 16.359 1 24.36 504 VAL A C 1
ATOM 3984 O O . VAL A 1 504 ? -16.641 5.352 17.281 1 24.36 504 VAL A O 1
ATOM 3987 N N . ASP A 1 505 ? -18.453 4.41 16.719 1 25.03 505 ASP A N 1
ATOM 3988 C CA . ASP A 1 505 ? -18.844 3.867 18.016 1 25.03 505 ASP A CA 1
ATOM 3989 C C . ASP A 1 505 ? -17.703 3.084 18.656 1 25.03 505 ASP A C 1
ATOM 3991 O O . ASP A 1 505 ? -17.594 1.87 18.469 1 25.03 505 ASP A O 1
ATOM 3995 N N . PHE A 1 506 ? -16.797 3.291 18.938 1 25.77 506 PHE A N 1
ATOM 3996 C CA . PHE A 1 506 ? -16 2.725 20.016 1 25.77 506 PHE A CA 1
ATOM 3997 C C . PHE A 1 506 ? -16.781 2.709 21.312 1 25.77 506 PHE A C 1
ATOM 3999 O O . PHE A 1 506 ? -16.359 2.104 22.297 1 25.77 506 PHE A O 1
ATOM 4006 N N . ALA A 1 507 ? -17.875 3.398 21.562 1 26.88 507 ALA A N 1
ATOM 4007 C CA . ALA A 1 507 ? -19.109 3.033 22.266 1 26.88 507 ALA A CA 1
ATOM 4008 C C . ALA A 1 507 ? -19.734 1.774 21.672 1 26.88 507 ALA A C 1
ATOM 4010 O O . ALA A 1 507 ? -20.312 0.962 22.391 1 26.88 507 ALA A O 1
ATOM 4011 N N . PHE A 1 508 ? -19.734 1.583 20.484 1 25.22 508 PHE A N 1
ATOM 4012 C CA . PHE A 1 508 ? -20.047 0.249 19.984 1 25.22 508 PHE A CA 1
ATOM 4013 C C . PHE A 1 508 ? -18.938 -0.736 20.344 1 25.22 508 PHE A C 1
ATOM 4015 O O . PHE A 1 508 ? -19.219 -1.876 20.719 1 25.22 508 PHE A O 1
ATOM 4022 N N . LEU A 1 509 ? -17.766 -0.494 20.203 1 25.67 509 LEU A N 1
ATOM 4023 C CA . LEU A 1 509 ? -16.812 -1.327 20.938 1 25.67 509 LEU A CA 1
ATOM 4024 C C . LEU A 1 509 ? -16.938 -1.104 22.438 1 25.67 509 LEU A C 1
ATOM 4026 O O . LEU A 1 509 ? -16.797 -2.041 23.234 1 25.67 509 LEU A O 1
ATOM 4030 N N . THR A 1 510 ? -17.156 -0.044 22.953 1 26.89 510 THR A N 1
ATOM 4031 C CA . THR A 1 510 ? -17.391 0.112 24.391 1 26.89 510 THR A CA 1
ATOM 4032 C C . THR A 1 510 ? -18.844 -0.217 24.75 1 26.89 510 THR A C 1
ATOM 4034 O O . THR A 1 510 ? -19.188 -0.341 25.922 1 26.89 510 THR A O 1
ATOM 4037 N N . SER A 1 511 ? -19.797 -0.043 23.969 1 25.27 511 SER A N 1
ATOM 4038 C CA . SER A 1 511 ? -21.094 -0.51 24.438 1 25.27 511 SER A CA 1
ATOM 4039 C C . SER A 1 511 ? -21.109 -2.025 24.609 1 25.27 511 SER A C 1
ATOM 4041 O O . SER A 1 511 ? -22.156 -2.617 24.859 1 25.27 511 SER A O 1
ATOM 4043 N N . LEU A 1 512 ? -20.281 -2.738 24.141 1 24.12 512 LEU A N 1
ATOM 4044 C CA . LEU A 1 512 ? -20.25 -4.051 24.766 1 24.12 512 LEU A CA 1
ATOM 4045 C C . LEU A 1 512 ? -20.109 -3.924 26.281 1 24.12 512 LEU A C 1
ATOM 4047 O O . LEU A 1 512 ? -19.156 -3.322 26.766 1 24.12 512 LEU A O 1
ATOM 4051 N N . ASP A 1 513 ? -21.219 -3.725 26.922 1 22.98 513 ASP A N 1
ATOM 4052 C CA . ASP A 1 513 ? -21.5 -3.871 28.344 1 22.98 513 ASP A CA 1
ATOM 4053 C C . ASP A 1 513 ? -20.672 -4.996 28.953 1 22.98 513 ASP A C 1
ATOM 4055 O O . ASP A 1 513 ? -21.094 -6.156 28.953 1 22.98 513 ASP A O 1
ATOM 4059 N N . VAL A 1 514 ? -19.547 -5.195 28.688 1 25.59 514 VAL A N 1
ATOM 4060 C CA . VAL A 1 514 ? -19 -6.102 29.703 1 25.59 514 VAL A CA 1
ATOM 4061 C C . VAL A 1 514 ? -19.266 -5.539 31.094 1 25.59 514 VAL A C 1
ATOM 4063 O O . VAL A 1 514 ? -19.125 -4.332 31.328 1 25.59 514 VAL A O 1
ATOM 4066 N N . ASP A 1 515 ? -20.109 -6.105 31.828 1 23.88 515 ASP A N 1
ATOM 4067 C CA . ASP A 1 515 ? -20.234 -5.949 33.281 1 23.88 515 ASP A CA 1
ATOM 4068 C C . ASP A 1 515 ? -18.891 -5.527 33.875 1 23.88 515 ASP A C 1
ATOM 4070 O O . ASP A 1 515 ? -17.875 -6.172 33.656 1 23.88 515 ASP A O 1
ATOM 4074 N N . ASN A 1 516 ? -18.797 -4.387 34.312 1 25.34 516 ASN A N 1
ATOM 4075 C CA . ASN A 1 516 ? -17.828 -3.703 35.188 1 25.34 516 ASN A CA 1
ATOM 4076 C C . ASN A 1 516 ? -17.625 -4.457 36.5 1 25.34 516 ASN A C 1
ATOM 4078 O O . ASN A 1 516 ? -17.625 -3.854 37.562 1 25.34 516 ASN A O 1
ATOM 4082 N N . ASP A 1 517 ? -18.031 -5.625 36.562 1 23.27 517 ASP A N 1
ATOM 4083 C CA . ASP A 1 517 ? -17.547 -6.18 37.844 1 23.27 517 ASP A CA 1
ATOM 4084 C C . ASP A 1 517 ? -16.031 -6.02 37.969 1 23.27 517 ASP A C 1
ATOM 4086 O O . ASP A 1 517 ? -15.281 -6.426 37.062 1 23.27 517 ASP A O 1
ATOM 4090 N N . PRO A 1 518 ? -15.562 -5.109 38.906 1 27.8 518 PRO A N 1
ATOM 4091 C CA . PRO A 1 518 ? -14.172 -4.918 39.312 1 27.8 518 PRO A CA 1
ATOM 4092 C C . PRO A 1 518 ? -13.375 -6.223 39.312 1 27.8 518 PRO A C 1
ATOM 4094 O O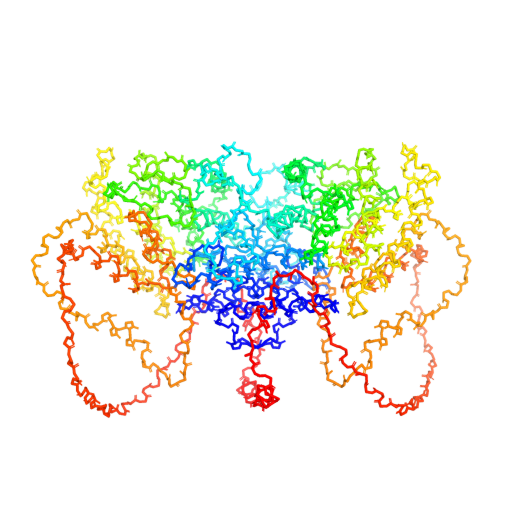 . PRO A 1 518 ? -12.141 -6.195 39.281 1 27.8 518 PRO A O 1
ATOM 4097 N N . ALA A 1 519 ? -14.07 -7.246 39.625 1 23.45 519 ALA A N 1
ATOM 4098 C CA . ALA A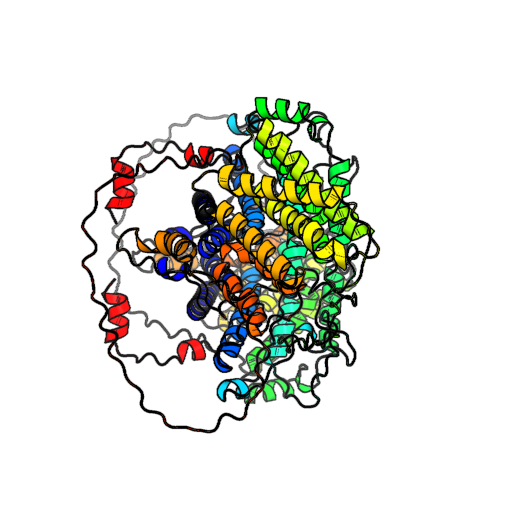 1 519 ? -13.453 -8.562 39.719 1 23.45 519 ALA A CA 1
ATOM 4099 C C . ALA A 1 519 ? -12.938 -9.023 38.344 1 23.45 519 ALA A C 1
ATOM 4101 O O . ALA A 1 519 ? -12 -9.82 38.281 1 23.45 519 ALA A O 1
ATOM 4102 N N . THR A 1 520 ? -13.742 -8.711 37.406 1 22.27 520 THR A N 1
ATOM 4103 C CA . THR A 1 520 ? -13.359 -9.383 36.188 1 22.27 520 THR A CA 1
ATOM 4104 C C . THR A 1 520 ? -12.234 -8.633 35.469 1 22.27 520 THR A C 1
ATOM 4106 O O . THR A 1 520 ? -11.523 -9.203 34.656 1 22.27 520 THR A O 1
ATOM 4109 N N . TRP A 1 521 ? -12.18 -7.387 35.562 1 25.52 521 TRP A N 1
ATOM 4110 C CA . TRP A 1 521 ? -11.023 -6.656 35.031 1 25.52 521 TRP A CA 1
ATOM 4111 C C . TRP A 1 521 ? -9.742 -7.074 35.75 1 25.52 521 TRP A C 1
ATOM 4113 O O . TRP A 1 521 ? -8.648 -6.945 35.219 1 25.52 521 TRP A O 1
ATOM 4123 N N . THR A 1 522 ? -9.852 -7.367 37.031 1 25.14 522 THR A N 1
ATOM 4124 C CA . THR A 1 522 ? -8.773 -7.887 37.875 1 25.14 522 THR A CA 1
ATOM 4125 C C . THR A 1 522 ? -8.234 -9.195 37.312 1 25.14 522 THR A C 1
ATOM 4127 O O . THR A 1 522 ? -7.066 -9.531 37.5 1 25.14 522 THR A O 1
ATOM 4130 N N . THR A 1 523 ? -9.203 -10.047 36.906 1 24.44 523 THR A N 1
ATOM 4131 C CA . THR A 1 523 ? -8.734 -11.352 36.469 1 24.44 523 THR A CA 1
ATOM 4132 C C . THR A 1 523 ? -7.938 -11.219 35.156 1 24.44 523 THR A C 1
ATOM 4134 O O . THR A 1 523 ? -7.078 -12.055 34.875 1 24.44 523 THR A O 1
ATOM 4137 N N . ILE A 1 524 ? -8.375 -10.289 34.312 1 25.06 524 ILE A N 1
ATOM 4138 C CA . ILE A 1 524 ? -7.516 -10.242 33.156 1 25.06 524 ILE A CA 1
ATOM 4139 C C . ILE A 1 524 ? -6.164 -9.641 33.531 1 25.06 524 ILE A C 1
ATOM 4141 O O . ILE A 1 524 ? -5.133 -10.016 32.969 1 25.06 524 ILE A O 1
ATOM 4145 N N . ARG A 1 525 ? -6.094 -8.711 34.438 1 23.73 525 ARG A N 1
ATOM 4146 C CA . ARG A 1 525 ? -4.848 -8.242 35.031 1 23.73 525 ARG A CA 1
ATOM 4147 C C . ARG A 1 525 ? -4.246 -9.312 35.938 1 23.73 525 ARG A C 1
ATOM 4149 O O . ARG A 1 525 ? -3.037 -9.32 36.188 1 23.73 525 ARG A O 1
ATOM 4156 N N . GLY A 1 526 ? -5.082 -9.938 36.812 1 21.86 526 GLY A N 1
ATOM 4157 C CA . GLY A 1 526 ? -4.535 -10.789 37.875 1 21.86 526 GLY A CA 1
ATOM 4158 C C . GLY A 1 526 ? -3.887 -12.055 37.344 1 21.86 526 GLY A C 1
ATOM 4159 O O . GLY A 1 526 ? -3.107 -12.703 38.031 1 21.86 526 GLY A O 1
ATOM 4160 N N . GLU A 1 527 ? -4.652 -12.789 36.438 1 23.2 527 GLU A N 1
ATOM 4161 C CA . GLU A 1 527 ? -3.938 -14.039 36.25 1 23.2 527 GLU A CA 1
ATOM 4162 C C . GLU A 1 527 ? -2.674 -13.82 35.406 1 23.2 527 GLU A C 1
ATOM 4164 O O . GLU A 1 527 ? -1.949 -14.773 35.094 1 23.2 527 GLU A O 1
ATOM 4169 N N . ASN A 1 528 ? -2.389 -12.68 34.75 1 18.47 528 ASN A N 1
ATOM 4170 C CA . ASN A 1 528 ? -0.933 -12.648 34.625 1 18.47 528 ASN A CA 1
ATOM 4171 C C . ASN A 1 528 ? -0.292 -11.984 35.844 1 18.47 528 ASN A C 1
ATOM 4173 O O . ASN A 1 528 ? -0.673 -10.875 36.219 1 18.47 528 ASN A O 1
ATOM 4177 N N . MET B 1 1 ? 4.629 -14.875 18.828 1 28.58 1 MET B N 1
ATOM 4178 C CA . MET B 1 1 ? 5.266 -13.633 18.406 1 28.58 1 MET B CA 1
ATOM 4179 C C . MET B 1 1 ? 5.676 -12.789 19.609 1 28.58 1 MET B C 1
ATOM 4181 O O . MET B 1 1 ? 4.836 -12.438 20.438 1 28.58 1 MET B O 1
ATOM 4185 N N . SER B 1 2 ? 6.684 -12.781 20.109 1 30.89 2 SER B N 1
ATOM 4186 C CA . SER B 1 2 ? 7.074 -12.086 21.344 1 30.89 2 SER B CA 1
ATOM 4187 C C . SER B 1 2 ? 6.777 -10.594 21.234 1 30.89 2 SER B C 1
ATOM 4189 O O . SER B 1 2 ? 7.195 -9.93 20.281 1 30.89 2 SER B O 1
ATOM 4191 N N . CYS B 1 3 ? 5.73 -10.039 21.969 1 36.81 3 CYS B N 1
ATOM 4192 C CA . CYS B 1 3 ? 5.027 -8.766 22.062 1 36.81 3 CYS B CA 1
ATOM 4193 C C . CYS B 1 3 ? 6.012 -7.613 22.266 1 36.81 3 CYS B C 1
ATOM 4195 O O . CYS B 1 3 ? 5.832 -6.535 21.688 1 36.81 3 CYS B O 1
ATOM 4197 N N . GLN B 1 4 ? 6.941 -7.816 23.219 1 39.81 4 GLN B N 1
ATOM 4198 C CA . GLN B 1 4 ? 7.82 -6.758 23.703 1 39.81 4 GLN B CA 1
ATOM 4199 C C . GLN B 1 4 ? 8.766 -6.281 22.609 1 39.81 4 GLN B C 1
ATOM 4201 O O . GLN B 1 4 ? 9.078 -5.09 22.531 1 39.81 4 GLN B O 1
ATOM 4206 N N . THR B 1 5 ? 9.203 -7.234 21.891 1 44.03 5 THR B N 1
ATOM 4207 C CA . THR B 1 5 ? 10.25 -6.949 20.906 1 44.03 5 THR B CA 1
ATOM 4208 C C . THR B 1 5 ? 9.664 -6.297 19.656 1 44.03 5 THR B C 1
ATOM 4210 O O . THR B 1 5 ? 10.398 -5.75 18.828 1 44.03 5 THR B O 1
ATOM 4213 N N . SER B 1 6 ? 8.266 -6.395 19.625 1 57.66 6 SER B N 1
ATOM 4214 C CA . SER B 1 6 ? 7.633 -5.93 18.391 1 57.66 6 SER B CA 1
ATOM 4215 C C . SER B 1 6 ? 7.484 -4.41 18.391 1 57.66 6 SER B C 1
ATOM 4217 O O . SER B 1 6 ? 7.34 -3.799 17.328 1 57.66 6 SER B O 1
ATOM 4219 N N . ASP B 1 7 ? 7.688 -3.84 19.562 1 64.19 7 ASP B N 1
ATOM 4220 C CA . ASP B 1 7 ? 7.43 -2.402 19.594 1 64.19 7 ASP B CA 1
ATOM 4221 C C . ASP B 1 7 ? 8.711 -1.612 19.328 1 64.19 7 ASP B C 1
ATOM 4223 O O . ASP B 1 7 ? 8.688 -0.381 19.281 1 64.19 7 ASP B O 1
ATOM 4227 N N . GLN B 1 8 ? 9.812 -2.346 19.188 1 76.06 8 GLN B N 1
ATOM 4228 C CA . GLN B 1 8 ? 11.055 -1.666 18.828 1 76.06 8 GLN B CA 1
ATOM 4229 C C . GLN B 1 8 ? 11.633 -2.225 17.531 1 76.06 8 GLN B C 1
ATOM 4231 O O . GLN B 1 8 ? 12.414 -3.178 17.547 1 76.06 8 GLN B O 1
ATOM 4236 N N . PRO B 1 9 ? 11.242 -1.628 16.562 1 87.5 9 PRO B N 1
ATOM 4237 C CA . PRO B 1 9 ? 11.703 -2.137 15.273 1 87.5 9 PRO B CA 1
ATOM 4238 C C . PRO B 1 9 ? 13.227 -2.102 15.133 1 87.5 9 PRO B C 1
ATOM 4240 O O . PRO B 1 9 ? 13.852 -1.08 15.43 1 87.5 9 PRO B O 1
ATOM 4243 N N . GLN B 1 10 ? 13.82 -3.201 14.969 1 86.31 10 GLN B N 1
ATOM 4244 C CA . GLN B 1 10 ? 15.227 -3.381 14.648 1 86.31 10 GLN B CA 1
ATOM 4245 C C . GLN B 1 10 ? 15.406 -4.266 13.414 1 86.31 10 GLN B C 1
ATOM 4247 O O . GLN B 1 10 ? 14.508 -5.031 13.062 1 86.31 10 GLN B O 1
ATOM 4252 N N . VAL B 1 11 ? 16.531 -4.152 12.82 1 87.44 11 VAL B N 1
ATOM 4253 C CA . VAL B 1 11 ? 16.797 -4.922 11.609 1 87.44 11 VAL B CA 1
ATOM 4254 C C . VAL B 1 11 ? 16.688 -6.414 11.914 1 87.44 11 VAL B C 1
ATOM 4256 O O . VAL B 1 11 ? 16.094 -7.172 11.141 1 87.44 11 VAL B O 1
ATOM 4259 N N . ILE B 1 12 ? 17.203 -6.793 13.039 1 84.5 12 ILE B N 1
ATOM 4260 C CA . ILE B 1 12 ? 17.203 -8.211 13.391 1 84.5 12 ILE B CA 1
ATOM 4261 C C . ILE B 1 12 ? 15.773 -8.695 13.594 1 84.5 12 ILE B C 1
ATOM 4263 O O . ILE B 1 12 ? 15.438 -9.828 13.242 1 84.5 12 ILE B O 1
ATOM 4267 N N . THR B 1 13 ? 14.938 -7.902 14.227 1 88.44 13 THR B N 1
ATOM 4268 C CA . THR B 1 13 ? 13.547 -8.297 14.43 1 88.44 13 THR B CA 1
ATOM 4269 C C . THR B 1 13 ? 12.812 -8.406 13.094 1 88.44 13 THR B C 1
ATOM 4271 O O . THR B 1 13 ? 11.953 -9.273 12.922 1 88.44 13 THR B O 1
ATOM 4274 N N . ILE B 1 14 ? 13.109 -7.539 12.195 1 92.56 14 ILE B N 1
ATOM 4275 C CA . ILE B 1 14 ? 12.516 -7.586 10.859 1 92.56 14 ILE B CA 1
ATOM 4276 C C . ILE B 1 14 ? 12.914 -8.891 10.164 1 92.56 14 ILE B C 1
ATOM 4278 O O . ILE B 1 14 ? 12.062 -9.594 9.617 1 92.56 14 ILE B O 1
ATOM 4282 N N . GLN B 1 15 ? 14.156 -9.203 10.281 1 91.25 15 GLN B N 1
ATOM 4283 C CA . GLN B 1 15 ? 14.664 -10.422 9.656 1 91.25 15 GLN B CA 1
ATOM 4284 C C . GLN B 1 15 ? 14.039 -11.664 10.289 1 91.25 15 GLN B C 1
ATOM 4286 O O . GLN B 1 15 ? 13.688 -12.609 9.586 1 91.25 15 GLN B O 1
ATOM 4291 N N . MET B 1 16 ? 13.938 -11.625 11.547 1 89.69 16 MET B N 1
ATOM 4292 C CA . MET B 1 16 ? 13.328 -12.75 12.242 1 89.69 16 MET B CA 1
ATOM 4293 C C . MET B 1 16 ? 11.875 -12.93 11.812 1 89.69 16 MET B C 1
ATOM 4295 O O . MET B 1 16 ? 11.422 -14.047 11.562 1 89.69 16 MET B O 1
ATOM 4299 N N . ASN B 1 17 ? 11.133 -11.852 11.734 1 91.62 17 ASN B N 1
ATOM 4300 C CA . ASN B 1 17 ? 9.75 -11.93 11.289 1 91.62 17 ASN B CA 1
ATOM 4301 C C . ASN B 1 17 ? 9.648 -12.438 9.852 1 91.62 17 ASN B C 1
ATOM 4303 O O . ASN B 1 17 ? 8.711 -13.164 9.516 1 91.62 17 ASN B O 1
ATOM 4307 N N . LEU B 1 18 ? 10.547 -12.086 9.031 1 93.12 18 LEU B N 1
ATOM 4308 C CA . LEU B 1 18 ? 10.57 -12.586 7.656 1 93.12 18 LEU B CA 1
ATOM 4309 C C . LEU B 1 18 ? 10.805 -14.086 7.625 1 93.12 18 LEU B C 1
ATOM 4311 O O . LEU B 1 18 ? 10.148 -14.805 6.867 1 93.12 18 LEU B O 1
ATOM 4315 N N . CYS B 1 19 ? 11.719 -14.508 8.469 1 92.81 19 CYS B N 1
ATOM 4316 C CA . CYS B 1 19 ? 11.992 -15.938 8.539 1 92.81 19 CYS B CA 1
ATOM 4317 C C . CYS B 1 19 ? 10.773 -16.703 9.031 1 92.81 19 CYS B C 1
ATOM 4319 O O . CYS B 1 19 ? 10.445 -17.766 8.5 1 92.81 19 CYS B O 1
ATOM 4321 N N . LEU B 1 20 ? 10.203 -16.172 10 1 90.19 20 LEU B N 1
ATOM 4322 C CA . LEU B 1 20 ? 8.992 -16.812 10.516 1 90.19 20 LEU B CA 1
ATOM 4323 C C . LEU B 1 20 ? 7.895 -16.828 9.461 1 90.19 20 LEU B C 1
ATOM 4325 O O . LEU B 1 20 ? 7.168 -17.812 9.336 1 90.19 20 LEU B O 1
ATOM 4329 N N . SER B 1 21 ? 7.77 -15.758 8.742 1 93 21 SER B N 1
ATOM 4330 C CA . SER B 1 21 ? 6.781 -15.703 7.676 1 93 21 SER B CA 1
ATOM 4331 C C . SER B 1 21 ? 7.043 -16.781 6.625 1 93 21 SER B C 1
ATOM 4333 O O . SER B 1 21 ? 6.117 -17.469 6.188 1 93 21 SER B O 1
ATOM 4335 N N . LEU B 1 22 ? 8.25 -16.922 6.277 1 92.94 22 LEU B N 1
ATOM 4336 C CA . LEU B 1 22 ? 8.609 -17.922 5.281 1 92.94 22 LEU B CA 1
ATOM 4337 C C . LEU B 1 22 ? 8.312 -19.328 5.793 1 92.94 22 LEU B C 1
ATOM 4339 O O . LEU B 1 22 ? 7.75 -20.156 5.066 1 92.94 22 LEU B O 1
ATOM 4343 N N . ARG B 1 23 ? 8.719 -19.578 6.953 1 89.62 23 ARG B N 1
ATOM 4344 C CA . ARG B 1 23 ? 8.461 -20.891 7.539 1 89.62 23 ARG B CA 1
ATOM 4345 C C . ARG B 1 23 ? 6.965 -21.203 7.531 1 89.62 23 ARG B C 1
ATOM 4347 O O . ARG B 1 23 ? 6.559 -22.281 7.113 1 89.62 23 ARG B O 1
ATOM 4354 N N . GLU B 1 24 ? 6.188 -20.25 8.023 1 91.25 24 GLU B N 1
ATOM 4355 C CA . GLU B 1 24 ? 4.742 -20.453 8.078 1 91.25 24 GLU B CA 1
ATOM 4356 C C . GLU B 1 24 ? 4.156 -20.625 6.688 1 91.25 24 GLU B C 1
ATOM 4358 O O . GLU B 1 24 ? 3.199 -21.391 6.504 1 91.25 24 GLU B O 1
ATOM 4363 N N . LEU B 1 25 ? 4.668 -19.953 5.738 1 92.5 25 LEU B N 1
ATOM 4364 C CA . LEU B 1 25 ? 4.219 -20.094 4.355 1 92.5 25 LEU B CA 1
ATOM 4365 C C . LEU B 1 25 ? 4.484 -21.516 3.844 1 92.5 25 LEU B C 1
ATOM 4367 O O . LEU B 1 25 ? 3.623 -22.125 3.205 1 92.5 25 LEU B O 1
ATOM 4371 N N . LEU B 1 26 ? 5.676 -22.047 4.152 1 90.62 26 LEU B N 1
ATOM 4372 C CA . LEU B 1 26 ? 6.082 -23.359 3.666 1 90.62 26 LEU B CA 1
ATOM 4373 C C . LEU B 1 26 ? 5.234 -24.453 4.297 1 90.62 26 LEU B C 1
ATOM 4375 O O . LEU B 1 26 ? 4.969 -25.484 3.666 1 90.62 26 LEU B O 1
ATOM 4379 N N . VAL B 1 27 ? 4.793 -24.219 5.492 1 88.69 27 VAL B N 1
ATOM 4380 C CA . VAL B 1 27 ? 3.971 -25.234 6.156 1 88.69 27 VAL B CA 1
ATOM 4381 C C . VAL B 1 27 ? 2.494 -24.953 5.875 1 88.69 27 VAL B C 1
ATOM 4383 O O . VAL B 1 27 ? 1.616 -25.562 6.484 1 88.69 27 VAL B O 1
ATOM 4386 N N . ALA B 1 28 ? 2.211 -23.969 5.051 1 90.81 28 ALA B N 1
ATOM 4387 C CA . ALA B 1 28 ? 0.878 -23.656 4.543 1 90.81 28 ALA B CA 1
ATOM 4388 C C . ALA B 1 28 ? -0.01 -23.094 5.652 1 90.81 28 ALA B C 1
ATOM 4390 O O . ALA B 1 28 ? -1.199 -23.422 5.723 1 90.81 28 ALA B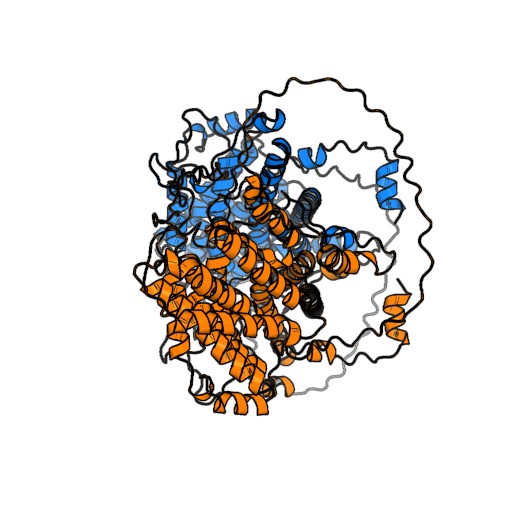 O 1
ATOM 4391 N N . SER B 1 29 ? 0.604 -22.406 6.574 1 88.56 29 SER B N 1
ATOM 4392 C CA . SER B 1 29 ? -0.142 -21.594 7.527 1 88.56 29 SER B CA 1
ATOM 4393 C C . SER B 1 29 ? -0.349 -20.172 7.008 1 88.56 29 SER B C 1
ATOM 4395 O O . SER B 1 29 ? 0.466 -19.297 7.266 1 88.56 29 SER B O 1
ATOM 4397 N N . SER B 1 30 ? -1.427 -20.016 6.34 1 89.44 30 SER B N 1
ATOM 4398 C CA . SER B 1 30 ? -1.659 -18.812 5.559 1 89.44 30 SER B CA 1
ATOM 4399 C C . SER B 1 30 ? -1.715 -17.578 6.453 1 89.44 30 SER B C 1
ATOM 4401 O O . SER B 1 30 ? -1.024 -16.594 6.199 1 89.44 30 SER B O 1
ATOM 4403 N N . MET B 1 31 ? -2.461 -17.641 7.535 1 88.75 31 MET B N 1
ATOM 4404 C CA . MET B 1 31 ? -2.705 -16.453 8.367 1 88.75 31 MET B CA 1
ATOM 4405 C C . MET B 1 31 ? -1.429 -16.016 9.078 1 88.75 31 MET B C 1
ATOM 4407 O O . MET B 1 31 ? -1.104 -14.836 9.109 1 88.75 31 MET B O 1
ATOM 4411 N N . ARG B 1 32 ? -0.75 -16.969 9.586 1 90.56 32 ARG B N 1
ATOM 4412 C CA . ARG B 1 32 ? 0.48 -16.625 10.297 1 90.56 32 ARG B CA 1
ATOM 4413 C C . ARG B 1 32 ? 1.533 -16.078 9.344 1 90.56 32 ARG B C 1
ATOM 4415 O O . ARG B 1 32 ? 2.244 -15.125 9.664 1 90.56 32 ARG B O 1
ATOM 4422 N N . ALA B 1 33 ? 1.647 -16.781 8.219 1 93.75 33 ALA B N 1
ATOM 4423 C CA . ALA B 1 33 ? 2.58 -16.266 7.211 1 93.75 33 ALA B CA 1
ATOM 4424 C C . ALA B 1 33 ? 2.258 -14.828 6.844 1 93.75 33 ALA B C 1
ATOM 4426 O O . ALA B 1 33 ? 3.156 -13.984 6.754 1 93.75 33 ALA B O 1
ATOM 4427 N N . TRP B 1 34 ? 0.979 -14.539 6.715 1 95.69 34 TRP B N 1
ATOM 4428 C CA . TRP B 1 34 ? 0.496 -13.211 6.348 1 95.69 34 TRP B CA 1
ATOM 4429 C C . TRP B 1 34 ? 0.826 -12.195 7.434 1 95.69 34 TRP B C 1
ATOM 4431 O O . TRP B 1 34 ? 1.338 -11.109 7.141 1 95.69 34 TRP B O 1
ATOM 4441 N N . LEU B 1 35 ? 0.624 -12.516 8.641 1 93.44 35 LEU B N 1
ATOM 4442 C CA . LEU B 1 35 ? 0.775 -11.578 9.742 1 93.44 35 LEU B CA 1
ATOM 4443 C C . LEU B 1 35 ? 2.248 -11.305 10.023 1 93.44 35 LEU B C 1
ATOM 4445 O O . LEU B 1 35 ? 2.641 -10.156 10.242 1 93.44 35 LEU B O 1
ATOM 4449 N N . TYR B 1 36 ? 3.07 -12.328 9.977 1 92.75 36 TYR B N 1
ATOM 4450 C CA . TYR B 1 36 ? 4.496 -12.133 10.211 1 92.75 36 TYR B CA 1
ATOM 4451 C C . TYR B 1 36 ? 5.117 -11.289 9.109 1 92.75 36 TYR B C 1
ATOM 4453 O O . TYR B 1 36 ? 5.969 -10.438 9.375 1 92.75 36 TYR B O 1
ATOM 4461 N N . CYS B 1 37 ? 4.715 -11.586 7.953 1 96.06 37 CYS B N 1
ATOM 4462 C CA . CYS B 1 37 ? 5.211 -10.781 6.844 1 96.06 37 CYS B CA 1
ATOM 4463 C C . CYS B 1 37 ? 4.812 -9.32 7.004 1 96.06 37 CYS B C 1
ATOM 4465 O O . CYS B 1 37 ? 5.625 -8.422 6.793 1 96.06 37 CYS B O 1
ATOM 4467 N N . GLY B 1 38 ? 3.557 -9.148 7.402 1 95.62 38 GLY B N 1
ATOM 4468 C CA . GLY B 1 38 ? 3.072 -7.793 7.621 1 95.62 38 GLY B CA 1
ATOM 4469 C C . GLY B 1 38 ? 3.826 -7.059 8.711 1 95.62 38 GLY B C 1
ATOM 4470 O O . GLY B 1 38 ? 4.125 -5.871 8.57 1 95.62 38 GLY B O 1
ATOM 4471 N N . LEU B 1 39 ? 4.086 -7.73 9.703 1 92.94 39 LEU B N 1
ATOM 4472 C CA . LEU B 1 39 ? 4.824 -7.121 10.805 1 92.94 39 LEU B CA 1
ATOM 4473 C C . LEU B 1 39 ? 6.227 -6.715 10.367 1 92.94 39 LEU B C 1
ATOM 4475 O O . LEU B 1 39 ? 6.703 -5.637 10.719 1 92.94 39 LEU B O 1
ATOM 4479 N N . ALA B 1 40 ? 6.859 -7.566 9.664 1 95.25 40 ALA B N 1
ATOM 4480 C CA . ALA B 1 40 ? 8.195 -7.254 9.156 1 95.25 40 ALA B CA 1
ATOM 4481 C C . ALA B 1 40 ? 8.172 -5.992 8.297 1 95.25 40 ALA B C 1
ATOM 4483 O O . ALA B 1 40 ? 9.008 -5.102 8.469 1 95.25 40 ALA B O 1
ATOM 4484 N N . ILE B 1 41 ? 7.227 -5.945 7.422 1 97.12 41 ILE B N 1
ATOM 4485 C CA . ILE B 1 41 ? 7.113 -4.812 6.512 1 97.12 41 ILE B CA 1
ATOM 4486 C C . ILE B 1 41 ? 6.844 -3.535 7.301 1 97.12 41 ILE B C 1
ATOM 4488 O O . ILE B 1 41 ? 7.449 -2.492 7.035 1 97.12 41 ILE B O 1
ATOM 4492 N N . ARG B 1 42 ? 5.949 -3.648 8.219 1 95.62 42 ARG B N 1
ATOM 4493 C CA . ARG B 1 42 ? 5.582 -2.48 9.016 1 95.62 42 ARG B CA 1
ATOM 4494 C C . ARG B 1 42 ? 6.773 -1.971 9.82 1 95.62 42 ARG B C 1
ATOM 4496 O O . ARG B 1 42 ? 6.965 -0.76 9.961 1 95.62 42 ARG B O 1
ATOM 4503 N N . GLN B 1 43 ? 7.531 -2.844 10.359 1 93.62 43 GLN B N 1
ATOM 4504 C CA . GLN B 1 43 ? 8.734 -2.455 11.086 1 93.62 43 GLN B CA 1
ATOM 4505 C C . GLN B 1 43 ? 9.758 -1.822 10.148 1 93.62 43 GLN B C 1
ATOM 4507 O O . GLN B 1 43 ? 10.422 -0.85 10.516 1 93.62 43 GLN B O 1
ATOM 4512 N N . ALA B 1 44 ? 9.922 -2.371 9.023 1 95.12 44 ALA B N 1
ATOM 4513 C CA . ALA B 1 44 ? 10.859 -1.812 8.055 1 95.12 44 ALA B CA 1
ATOM 4514 C C . ALA B 1 44 ? 10.453 -0.396 7.652 1 95.12 44 ALA B C 1
ATOM 4516 O O . ALA B 1 44 ? 11.312 0.472 7.473 1 95.12 44 ALA B O 1
ATOM 4517 N N . GLN B 1 45 ? 9.164 -0.197 7.496 1 94.94 45 GLN B N 1
ATOM 4518 C CA . GLN B 1 45 ? 8.656 1.132 7.164 1 94.94 45 GLN B CA 1
ATOM 4519 C C . GLN B 1 45 ? 8.852 2.102 8.328 1 94.94 45 GLN B C 1
ATOM 4521 O O . GLN B 1 45 ? 9.078 3.293 8.117 1 94.94 45 GLN B O 1
ATOM 4526 N N . ALA B 1 46 ? 8.703 1.525 9.508 1 92.62 46 ALA B N 1
ATOM 4527 C CA . ALA B 1 46 ? 8.945 2.354 10.688 1 92.62 46 ALA B CA 1
ATOM 4528 C C . ALA B 1 46 ? 10.359 2.924 10.68 1 92.62 46 ALA B C 1
ATOM 4530 O O . ALA B 1 46 ? 10.57 4.078 11.062 1 92.62 46 ALA B O 1
ATOM 4531 N N . LEU B 1 47 ? 11.266 2.148 10.203 1 90.88 47 LEU B N 1
ATOM 4532 C CA . LEU B 1 47 ? 12.672 2.539 10.164 1 90.88 47 LEU B CA 1
ATOM 4533 C C . LEU B 1 47 ? 13.008 3.262 8.867 1 90.88 47 LEU B C 1
ATOM 4535 O O . LEU B 1 47 ? 14.164 3.617 8.625 1 90.88 47 LEU B O 1
ATOM 4539 N N . ARG B 1 48 ? 12.039 3.49 7.98 1 91 48 ARG B N 1
ATOM 4540 C CA . ARG B 1 48 ? 12.188 4.16 6.691 1 91 48 ARG B CA 1
ATOM 4541 C C . ARG B 1 48 ? 13.297 3.521 5.867 1 91 48 ARG B C 1
ATOM 4543 O O . ARG B 1 48 ? 14.148 4.223 5.32 1 91 48 ARG B O 1
ATOM 4550 N N . MET B 1 49 ? 13.281 2.207 5.797 1 92.12 49 MET B N 1
ATOM 4551 C CA . MET B 1 49 ? 14.367 1.45 5.172 1 92.12 49 MET B CA 1
ATOM 4552 C C . MET B 1 49 ? 14.289 1.543 3.65 1 92.12 49 MET B C 1
ATOM 4554 O O . MET B 1 49 ? 15.188 1.082 2.949 1 92.12 49 MET B O 1
ATOM 4558 N N . ARG B 1 50 ? 13.234 2.182 3.146 1 91.25 50 ARG B N 1
ATOM 4559 C CA . ARG B 1 50 ? 13.125 2.348 1.701 1 91.25 50 ARG B CA 1
ATOM 4560 C C . ARG B 1 50 ? 14.062 3.438 1.199 1 91.25 50 ARG B C 1
ATOM 4562 O O . ARG B 1 50 ? 14.211 3.627 -0.01 1 91.25 50 ARG B O 1
ATOM 4569 N N . MET B 1 51 ? 14.664 4.172 2.178 1 87.19 51 MET B N 1
ATOM 4570 C CA . MET B 1 51 ? 15.586 5.262 1.871 1 87.19 51 MET B CA 1
ATOM 4571 C C . MET B 1 51 ? 16.969 4.969 2.428 1 87.19 51 MET B C 1
ATOM 4573 O O . MET B 1 51 ? 17.125 4.18 3.361 1 87.19 51 MET B O 1
ATOM 4577 N N . GLU B 1 52 ? 17.969 5.707 1.841 1 83.38 52 GLU B N 1
ATOM 4578 C CA . GLU B 1 52 ? 19.344 5.527 2.279 1 83.38 52 GLU B CA 1
ATOM 4579 C C . GLU B 1 52 ? 19.672 6.43 3.463 1 83.38 52 GLU B C 1
ATOM 4581 O O . GLU B 1 52 ? 20.5 7.34 3.348 1 83.38 52 GLU B O 1
ATOM 4586 N N . TYR B 1 53 ? 19.031 6.367 4.574 1 73.12 53 TYR B N 1
ATOM 4587 C CA . TYR B 1 53 ? 19.312 7.18 5.75 1 73.12 53 TYR B CA 1
ATOM 4588 C C . TYR B 1 53 ? 20.375 6.535 6.629 1 73.12 53 TYR B C 1
ATOM 4590 O O . TYR B 1 53 ? 20.656 7.008 7.73 1 73.12 53 TYR B O 1
ATOM 4598 N N . ASN B 1 54 ? 21.062 5.598 6.18 1 65.94 54 ASN B N 1
ATOM 4599 C CA . ASN B 1 54 ? 21.938 4.797 7.031 1 65.94 54 ASN B CA 1
ATOM 4600 C C . ASN B 1 54 ? 23.406 5.137 6.809 1 65.94 54 ASN B C 1
ATOM 4602 O O . ASN B 1 54 ? 24.281 4.344 7.145 1 65.94 54 ASN B O 1
ATOM 4606 N N . GLN B 1 55 ? 23.656 6.285 6.414 1 70.5 55 GLN B N 1
ATOM 4607 C CA . GLN B 1 55 ? 25.016 6.594 6.027 1 70.5 55 GLN B CA 1
ATOM 4608 C C . GLN B 1 55 ? 25.938 6.633 7.246 1 70.5 55 GLN B C 1
ATOM 4610 O O . GLN B 1 55 ? 27.156 6.555 7.109 1 70.5 55 GLN B O 1
ATOM 4615 N N . ARG B 1 56 ? 25.344 6.621 8.414 1 74.06 56 ARG B N 1
ATOM 4616 C CA . ARG B 1 56 ? 26.156 6.609 9.633 1 74.06 56 ARG B CA 1
ATOM 4617 C C . ARG B 1 56 ? 26.625 5.195 9.961 1 74.06 56 ARG B C 1
ATOM 4619 O O . ARG B 1 56 ? 27.578 5.012 10.711 1 74.06 56 ARG B O 1
ATOM 4626 N N . HIS B 1 57 ? 25.906 4.316 9.383 1 78.5 57 HIS B N 1
ATOM 4627 C CA . HIS B 1 57 ? 26.25 2.92 9.633 1 78.5 57 HIS B CA 1
ATOM 4628 C C . HIS B 1 57 ? 27.422 2.473 8.758 1 78.5 57 HIS B C 1
ATOM 4630 O O . HIS B 1 57 ? 27.703 3.096 7.734 1 78.5 57 HIS B O 1
ATOM 4636 N N . ASP B 1 58 ? 28.078 1.521 9.25 1 81.31 58 ASP B N 1
ATOM 4637 C CA . ASP B 1 58 ? 29.141 0.918 8.445 1 81.31 58 ASP B CA 1
ATOM 4638 C C . ASP B 1 58 ? 28.578 0.34 7.145 1 81.31 58 ASP B C 1
ATOM 4640 O O . ASP B 1 58 ? 27.375 0.104 7.031 1 81.31 58 ASP B O 1
ATOM 4644 N N . LEU B 1 59 ? 29.438 0.196 6.223 1 81 59 LEU B N 1
ATOM 4645 C CA . LEU B 1 59 ? 29.047 -0.25 4.891 1 81 59 LEU B CA 1
ATOM 4646 C C . LEU B 1 59 ? 28.344 -1.604 4.953 1 81 59 LEU B C 1
ATOM 4648 O O . LEU B 1 59 ? 27.406 -1.852 4.203 1 81 59 LEU B O 1
ATOM 4652 N N . GLN B 1 60 ? 28.844 -2.398 5.77 1 82.06 60 GLN B N 1
ATOM 4653 C CA . GLN B 1 60 ? 28.234 -3.719 5.906 1 82.06 60 GLN B CA 1
ATOM 4654 C C . GLN B 1 60 ? 26.812 -3.617 6.441 1 82.06 60 GLN B C 1
ATOM 4656 O O . GLN B 1 60 ? 25.906 -4.301 5.953 1 82.06 60 GLN B O 1
ATOM 4661 N N . GLN B 1 61 ? 26.688 -2.801 7.438 1 83.5 61 GLN B N 1
ATOM 4662 C CA . GLN B 1 61 ? 25.359 -2.627 8.023 1 83.5 61 GLN B CA 1
ATOM 4663 C C . GLN B 1 61 ? 24.406 -1.966 7.035 1 83.5 61 GLN B C 1
ATOM 4665 O O . GLN B 1 61 ? 23.203 -2.271 7.02 1 83.5 61 GLN B O 1
ATOM 4670 N N . GLN B 1 62 ? 24.922 -1.078 6.27 1 86.62 62 GLN B N 1
ATOM 4671 C CA . GLN B 1 62 ? 24.109 -0.465 5.227 1 86.62 62 GLN B CA 1
ATOM 4672 C C . GLN B 1 62 ? 23.609 -1.51 4.23 1 86.62 62 GLN B C 1
ATOM 4674 O O . GLN B 1 62 ? 22.438 -1.497 3.842 1 86.62 62 GLN B O 1
ATOM 4679 N N . GLU B 1 63 ? 24.516 -2.43 3.92 1 86.44 63 GLU B N 1
ATOM 4680 C CA . GLU B 1 63 ? 24.172 -3.484 2.975 1 86.44 63 GLU B CA 1
ATOM 4681 C C . GLU B 1 63 ? 23.156 -4.449 3.58 1 86.44 63 GLU B C 1
ATOM 4683 O O . GLU B 1 63 ? 22.25 -4.914 2.891 1 86.44 63 GLU B O 1
ATOM 4688 N N . ILE B 1 64 ? 23.312 -4.738 4.816 1 86.31 64 ILE B N 1
ATOM 4689 C CA . ILE B 1 64 ? 22.359 -5.617 5.504 1 86.31 64 ILE B CA 1
ATOM 4690 C C . ILE B 1 64 ? 20.969 -4.992 5.484 1 86.31 64 ILE B C 1
ATOM 4692 O O . ILE B 1 64 ? 19.984 -5.684 5.25 1 86.31 64 ILE B O 1
ATOM 4696 N N . ARG B 1 65 ? 20.906 -3.732 5.695 1 88.88 65 ARG B N 1
ATOM 4697 C CA . ARG B 1 65 ? 19.625 -3.027 5.691 1 88.88 65 ARG B CA 1
ATOM 4698 C C . ARG B 1 65 ? 19 -3.035 4.301 1 88.88 65 ARG B C 1
ATOM 4700 O O . ARG B 1 65 ? 17.797 -3.256 4.16 1 88.88 65 ARG B O 1
ATOM 4707 N N . ARG B 1 66 ? 19.828 -2.848 3.293 1 89.19 66 ARG B N 1
ATOM 4708 C CA . ARG B 1 66 ? 19.344 -2.895 1.918 1 89.19 66 ARG B CA 1
ATOM 4709 C C . ARG B 1 66 ? 18.766 -4.266 1.587 1 89.19 66 ARG B C 1
ATOM 4711 O O . ARG B 1 66 ? 17.641 -4.371 1.097 1 89.19 66 ARG B O 1
ATOM 4718 N N . ARG B 1 67 ? 19.531 -5.223 1.906 1 89.75 67 ARG B N 1
ATOM 4719 C CA . ARG B 1 67 ? 19.125 -6.59 1.599 1 89.75 67 ARG B CA 1
ATOM 4720 C C . ARG B 1 67 ? 17.875 -6.977 2.367 1 89.75 67 ARG B C 1
ATOM 4722 O O . ARG B 1 67 ? 17.016 -7.688 1.843 1 89.75 67 ARG B O 1
ATOM 4729 N N . THR B 1 68 ? 17.781 -6.547 3.564 1 90.81 68 THR B N 1
ATOM 4730 C CA . THR B 1 68 ? 16.609 -6.848 4.383 1 90.81 68 THR B CA 1
ATOM 4731 C C . THR B 1 68 ? 15.359 -6.223 3.787 1 90.81 68 THR B C 1
ATOM 4733 O O . THR B 1 68 ? 14.305 -6.863 3.725 1 90.81 68 THR B O 1
ATOM 4736 N N . PHE B 1 69 ? 15.5 -5 3.338 1 94.88 69 PHE B N 1
ATOM 4737 C CA . PHE B 1 69 ? 14.312 -4.359 2.785 1 94.88 69 PHE B CA 1
ATOM 4738 C C . PHE B 1 69 ? 13.898 -5.012 1.471 1 94.88 69 PHE B C 1
ATOM 4740 O O . PHE B 1 69 ? 12.711 -5.168 1.193 1 94.88 69 PHE B O 1
ATOM 4747 N N . TRP B 1 70 ? 14.805 -5.336 0.679 1 93.5 70 TRP B N 1
ATOM 4748 C CA . TRP B 1 70 ? 14.477 -6.047 -0.553 1 93.5 70 TRP B CA 1
ATOM 4749 C C . TRP B 1 70 ? 13.836 -7.398 -0.249 1 93.5 70 TRP B C 1
ATOM 4751 O O . TRP B 1 70 ? 12.953 -7.852 -0.977 1 93.5 70 TRP B O 1
ATOM 4761 N N . ALA B 1 71 ? 14.328 -8.039 0.788 1 95.5 71 ALA B N 1
ATOM 4762 C CA . ALA B 1 71 ? 13.695 -9.281 1.223 1 95.5 71 ALA B CA 1
ATOM 4763 C C . ALA B 1 71 ? 12.234 -9.039 1.611 1 95.5 71 ALA B C 1
ATOM 4765 O O . ALA B 1 71 ? 11.375 -9.891 1.363 1 95.5 71 ALA B O 1
ATOM 4766 N N . CYS B 1 72 ? 11.977 -7.93 2.221 1 96.75 72 CYS B N 1
ATOM 4767 C CA . CYS B 1 72 ? 10.594 -7.578 2.549 1 96.75 72 CYS B CA 1
ATOM 4768 C C . CYS B 1 72 ? 9.742 -7.492 1.289 1 96.75 72 CYS B C 1
ATOM 4770 O O . CYS B 1 72 ? 8.617 -7.996 1.262 1 96.75 72 CYS B O 1
ATOM 4772 N N . ILE B 1 73 ? 10.266 -6.934 0.269 1 97.25 73 ILE B N 1
ATOM 4773 C CA . ILE B 1 73 ? 9.523 -6.742 -0.972 1 97.25 73 ILE B CA 1
ATOM 4774 C C . ILE B 1 73 ? 9.242 -8.094 -1.619 1 97.25 73 ILE B C 1
ATOM 4776 O O . ILE B 1 73 ? 8.117 -8.359 -2.055 1 97.25 73 ILE B O 1
ATOM 4780 N N . ILE B 1 74 ? 10.219 -8.953 -1.634 1 95.56 74 ILE B N 1
ATOM 4781 C CA . ILE B 1 74 ? 10.07 -10.266 -2.26 1 95.56 74 ILE B CA 1
ATOM 4782 C C . ILE B 1 74 ? 9.047 -11.094 -1.491 1 95.56 74 ILE B C 1
ATOM 4784 O O . ILE B 1 74 ? 8.141 -11.688 -2.088 1 95.56 74 ILE B O 1
ATOM 4788 N N . MET B 1 75 ? 9.195 -11.086 -0.191 1 96.38 75 MET B N 1
ATOM 4789 C CA . MET B 1 75 ? 8.258 -11.844 0.638 1 96.38 75 MET B CA 1
ATOM 4790 C C . MET B 1 75 ? 6.844 -11.289 0.508 1 96.38 75 MET B C 1
ATOM 4792 O O . MET B 1 75 ? 5.871 -12.039 0.532 1 96.38 75 MET B O 1
ATOM 4796 N N . ASP B 1 76 ? 6.777 -10.008 0.442 1 97.38 76 ASP B N 1
ATOM 4797 C CA . ASP B 1 76 ? 5.48 -9.359 0.263 1 97.38 76 ASP B CA 1
ATOM 4798 C C . ASP B 1 76 ? 4.766 -9.898 -0.976 1 97.38 76 ASP B C 1
ATOM 4800 O O . ASP B 1 76 ? 3.57 -10.188 -0.932 1 97.38 76 ASP B O 1
ATOM 4804 N N . ARG B 1 77 ? 5.469 -10.07 -2.031 1 96.44 77 ARG B N 1
ATOM 4805 C CA . ARG B 1 77 ? 4.891 -10.547 -3.285 1 96.44 77 ARG B CA 1
ATOM 4806 C C . ARG B 1 77 ? 4.504 -12.016 -3.188 1 96.44 77 ARG B C 1
ATOM 4808 O O . ARG B 1 77 ? 3.412 -12.406 -3.605 1 96.44 77 ARG B O 1
ATOM 4815 N N . LEU B 1 78 ? 5.383 -12.797 -2.66 1 95.38 78 LEU B N 1
ATOM 4816 C CA . LEU B 1 78 ? 5.137 -14.234 -2.566 1 95.38 78 LEU B CA 1
ATOM 4817 C C . LEU B 1 78 ? 3.957 -14.523 -1.644 1 95.38 78 LEU B C 1
ATOM 4819 O O . LEU B 1 78 ? 3.062 -15.297 -1.994 1 95.38 78 LEU B O 1
ATOM 4823 N N . VAL B 1 79 ? 3.945 -13.852 -0.522 1 96.5 79 VAL B N 1
ATOM 4824 C CA . VAL B 1 79 ? 2.885 -14.086 0.453 1 96.5 79 VAL B CA 1
ATOM 4825 C C . VAL B 1 79 ? 1.558 -13.562 -0.089 1 96.5 79 VAL B C 1
ATOM 4827 O O . VAL B 1 79 ? 0.508 -14.172 0.125 1 96.5 79 VAL B O 1
ATOM 4830 N N . ALA B 1 80 ? 1.62 -12.469 -0.755 1 96.25 80 ALA B N 1
ATOM 4831 C CA . ALA B 1 80 ? 0.404 -11.898 -1.328 1 96.25 80 ALA B CA 1
ATOM 4832 C C . ALA B 1 80 ? -0.241 -12.859 -2.318 1 96.25 80 ALA B C 1
ATOM 4834 O O . ALA B 1 80 ? -1.451 -13.094 -2.27 1 96.25 80 ALA B O 1
ATOM 4835 N N . LEU B 1 81 ? 0.521 -13.453 -3.162 1 95.94 81 LEU B N 1
ATOM 4836 C CA . LEU B 1 81 ? -0.031 -14.367 -4.156 1 95.94 81 LEU B CA 1
ATOM 4837 C C . LEU B 1 81 ? -0.516 -15.656 -3.504 1 95.94 81 LEU B C 1
ATOM 4839 O O . LEU B 1 81 ? -1.614 -16.125 -3.801 1 95.94 81 LEU B O 1
ATOM 4843 N N . CYS B 1 82 ? 0.312 -16.203 -2.605 1 95 82 CYS B N 1
ATOM 4844 C CA . CYS B 1 82 ? -0.011 -17.5 -2.002 1 95 82 CYS B CA 1
ATOM 4845 C C . CYS B 1 82 ? -1.245 -17.391 -1.114 1 95 82 CYS B C 1
ATOM 4847 O O . CYS B 1 82 ? -2.006 -18.344 -0.983 1 95 82 CYS B O 1
ATOM 4849 N N . THR B 1 83 ? -1.442 -16.266 -0.491 1 93.25 83 THR B N 1
ATOM 4850 C CA . THR B 1 83 ? -2.594 -16.094 0.388 1 93.25 83 THR B CA 1
ATOM 4851 C C . THR B 1 83 ? -3.723 -15.367 -0.338 1 93.25 83 THR B C 1
ATOM 4853 O O . THR B 1 83 ? -4.797 -15.156 0.229 1 93.25 83 THR B O 1
ATOM 4856 N N . PHE B 1 84 ? -3.465 -15.031 -1.588 1 92.31 84 PHE B N 1
ATOM 4857 C CA . PHE B 1 84 ? -4.43 -14.359 -2.449 1 92.31 84 PHE B CA 1
ATOM 4858 C C . PHE B 1 84 ? -4.945 -13.086 -1.794 1 92.31 84 PHE B C 1
ATOM 4860 O O . PHE B 1 84 ? -6.156 -12.891 -1.673 1 92.31 84 PHE B O 1
ATOM 4867 N N . ARG B 1 85 ? -4.023 -12.273 -1.292 1 94.44 85 ARG B N 1
ATOM 4868 C CA . ARG B 1 85 ? -4.293 -10.969 -0.684 1 94.44 85 ARG B CA 1
ATOM 4869 C C . ARG B 1 85 ? -3.426 -9.883 -1.307 1 94.44 85 ARG B C 1
ATOM 4871 O O . ARG B 1 85 ? -2.562 -10.172 -2.137 1 94.44 85 ARG B O 1
ATOM 4878 N N . THR B 1 86 ? -3.635 -8.617 -0.952 1 94.38 86 THR B N 1
ATOM 4879 C CA . THR B 1 86 ? -3.023 -7.469 -1.61 1 94.38 86 THR B CA 1
ATOM 4880 C C . THR B 1 86 ? -1.574 -7.297 -1.161 1 94.38 86 THR B C 1
ATOM 4882 O O . THR B 1 86 ? -1.216 -7.676 -0.044 1 94.38 86 THR B O 1
ATOM 4885 N N . GLN B 1 87 ? -0.774 -6.805 -2.076 1 95.69 87 GLN B N 1
ATOM 4886 C CA . GLN B 1 87 ? 0.595 -6.43 -1.741 1 95.69 87 GLN B CA 1
ATOM 4887 C C . GLN B 1 87 ? 0.63 -5.121 -0.954 1 95.69 87 GLN B C 1
ATOM 4889 O O . GLN B 1 87 ? -0.292 -4.309 -1.047 1 95.69 87 GLN B O 1
ATOM 4894 N N . THR B 1 88 ? 1.702 -4.953 -0.233 1 95.56 88 THR B N 1
ATOM 4895 C CA . THR B 1 88 ? 1.75 -3.791 0.649 1 95.56 88 THR B CA 1
ATOM 4896 C C . THR B 1 88 ? 2.746 -2.758 0.131 1 95.56 88 THR B C 1
ATOM 4898 O O . THR B 1 88 ? 2.449 -1.562 0.103 1 95.56 88 THR B O 1
ATOM 4901 N N . ILE B 1 89 ? 3.906 -3.188 -0.265 1 96.56 89 ILE B N 1
ATOM 4902 C CA . ILE B 1 89 ? 4.988 -2.258 -0.568 1 96.56 89 ILE B CA 1
ATOM 4903 C C . ILE B 1 89 ? 4.898 -1.816 -2.027 1 96.56 89 ILE B C 1
ATOM 4905 O O . ILE B 1 89 ? 4.77 -2.648 -2.928 1 96.56 89 ILE B O 1
ATOM 4909 N N . ASP B 1 90 ? 4.922 -0.55 -2.211 1 92.81 90 ASP B N 1
ATOM 4910 C CA . ASP B 1 90 ? 5.031 0.014 -3.553 1 92.81 90 ASP B CA 1
ATOM 4911 C C . ASP B 1 90 ? 6.492 0.202 -3.951 1 92.81 90 ASP B C 1
ATOM 4913 O O . ASP B 1 90 ? 7.18 1.078 -3.422 1 92.81 90 ASP B O 1
ATOM 4917 N N . PRO B 1 91 ? 6.91 -0.551 -4.914 1 91.12 91 PRO B N 1
ATOM 4918 C CA . PRO B 1 91 ? 8.32 -0.451 -5.289 1 91.12 91 PRO B CA 1
ATOM 4919 C C . PRO B 1 91 ? 8.68 0.906 -5.895 1 91.12 91 PRO B C 1
ATOM 4921 O O . PRO B 1 91 ? 9.852 1.294 -5.902 1 91.12 91 PRO B O 1
ATOM 4924 N N . GLY B 1 92 ? 7.699 1.607 -6.406 1 86.25 92 GLY B N 1
ATOM 4925 C CA . GLY B 1 92 ? 7.953 2.92 -6.98 1 86.25 92 GLY B CA 1
ATOM 4926 C C . GLY B 1 92 ? 8.461 3.926 -5.965 1 86.25 92 GLY B C 1
ATOM 4927 O O . GLY B 1 92 ? 9.086 4.926 -6.332 1 86.25 92 GLY B O 1
ATOM 4928 N N . LEU B 1 93 ? 8.266 3.654 -4.684 1 88.75 93 LEU B N 1
ATOM 4929 C CA . LEU B 1 93 ? 8.68 4.566 -3.619 1 88.75 93 LEU B CA 1
ATOM 4930 C C . LEU B 1 93 ? 10.055 4.188 -3.082 1 88.75 93 LEU B C 1
ATOM 4932 O O . LEU B 1 93 ? 10.625 4.914 -2.266 1 88.75 93 LEU B O 1
ATOM 4936 N N . VAL B 1 94 ? 10.602 3.084 -3.58 1 91.56 94 VAL B N 1
ATOM 4937 C CA . VAL B 1 94 ? 11.867 2.574 -3.062 1 91.56 94 VAL B CA 1
ATOM 4938 C C . VAL B 1 94 ? 13.031 3.279 -3.756 1 91.56 94 VAL B C 1
ATOM 4940 O O . VAL B 1 94 ? 13.102 3.314 -4.988 1 91.56 94 VAL B O 1
ATOM 4943 N N . THR B 1 95 ? 13.984 3.85 -2.922 1 87.38 95 THR B N 1
ATOM 4944 C CA . THR B 1 95 ? 15.086 4.613 -3.502 1 87.38 95 THR B CA 1
ATOM 4945 C C . THR B 1 95 ? 16.422 4.023 -3.094 1 87.38 95 THR B C 1
ATOM 4947 O O . THR B 1 95 ? 17.484 4.613 -3.354 1 87.38 95 THR B O 1
ATOM 4950 N N . ILE B 1 96 ? 16.438 2.928 -2.471 1 89 96 ILE B N 1
ATOM 4951 C CA . ILE B 1 96 ? 17.688 2.299 -2.068 1 89 96 ILE B CA 1
ATOM 4952 C C . ILE B 1 96 ? 18.312 1.564 -3.258 1 89 96 ILE B C 1
ATOM 4954 O O . ILE B 1 96 ? 17.609 1.222 -4.215 1 89 96 ILE B O 1
ATOM 4958 N N . HIS B 1 97 ? 19.531 1.299 -3.139 1 88.69 97 HIS B N 1
ATOM 4959 C CA . HIS B 1 97 ? 20.25 0.55 -4.168 1 88.69 97 HIS B CA 1
ATOM 4960 C C . HIS B 1 97 ? 19.906 -0.936 -4.098 1 88.69 97 HIS B C 1
ATOM 4962 O O . HIS B 1 97 ? 19.531 -1.444 -3.039 1 88.69 97 HIS B O 1
ATOM 4968 N N . LEU B 1 98 ? 20.016 -1.522 -5.254 1 90.88 98 LEU B N 1
ATOM 4969 C CA . LEU B 1 98 ? 20 -2.98 -5.277 1 90.88 98 LEU B CA 1
ATOM 4970 C C . LEU B 1 98 ? 21.203 -3.557 -4.559 1 90.88 98 LEU B C 1
ATOM 4972 O O . LEU B 1 98 ? 22.219 -2.869 -4.391 1 90.88 98 LEU B O 1
ATOM 4976 N N . PRO B 1 99 ? 21.109 -4.742 -4.074 1 86.38 99 PRO B N 1
ATOM 4977 C CA . PRO B 1 99 ? 22.203 -5.324 -3.303 1 86.38 99 PRO B CA 1
ATOM 4978 C C . PRO B 1 99 ? 23.516 -5.383 -4.086 1 86.38 99 PRO B C 1
ATOM 4980 O O . PRO B 1 99 ? 23.5 -5.641 -5.293 1 86.38 99 PRO B O 1
ATOM 4983 N N . ALA B 1 100 ? 24.547 -5.18 -3.34 1 84.31 100 ALA B N 1
ATOM 4984 C CA . ALA B 1 100 ? 25.891 -5.348 -3.91 1 84.31 100 ALA B CA 1
ATOM 4985 C C . ALA B 1 100 ? 26.203 -6.82 -4.152 1 84.31 100 ALA B C 1
ATOM 4987 O O . ALA B 1 100 ? 25.422 -7.699 -3.766 1 84.31 100 ALA B O 1
ATOM 4988 N N . SER B 1 101 ? 27.297 -6.988 -4.914 1 82.31 101 SER B N 1
ATOM 4989 C CA . SER B 1 101 ? 27.703 -8.367 -5.137 1 82.31 101 SER B CA 1
ATOM 4990 C C . SER B 1 101 ? 28.031 -9.062 -3.822 1 82.31 101 SER B C 1
ATOM 4992 O O . SER B 1 101 ? 28.406 -8.414 -2.844 1 82.31 101 SER B O 1
ATOM 4994 N N . ASP B 1 102 ? 27.953 -10.352 -3.838 1 76.44 102 ASP B N 1
ATOM 4995 C CA . ASP B 1 102 ? 28.234 -11.125 -2.629 1 76.44 102 ASP B CA 1
ATOM 4996 C C . ASP B 1 102 ? 29.688 -10.977 -2.209 1 76.44 102 ASP B C 1
ATOM 4998 O O . ASP B 1 102 ? 30 -11 -1.017 1 76.44 102 ASP B O 1
ATOM 5002 N N . VAL B 1 103 ? 30.438 -10.797 -3.195 1 76.38 103 VAL B N 1
ATOM 5003 C CA . VAL B 1 103 ? 31.859 -10.633 -2.92 1 76.38 103 VAL B CA 1
ATOM 5004 C C . VAL B 1 103 ? 32.125 -9.289 -2.24 1 76.38 103 VAL B C 1
ATOM 5006 O O . VAL B 1 103 ? 32.812 -9.211 -1.233 1 76.38 103 VAL B O 1
ATOM 5009 N N . ALA B 1 104 ? 31.5 -8.312 -2.77 1 77.12 104 ALA B N 1
ATOM 5010 C CA . ALA B 1 104 ? 31.656 -6.988 -2.168 1 77.12 104 ALA B CA 1
ATOM 5011 C C . ALA B 1 104 ? 31.078 -6.961 -0.756 1 77.12 104 ALA B C 1
ATOM 5013 O O . ALA B 1 104 ? 31.656 -6.336 0.142 1 77.12 104 ALA B O 1
ATOM 5014 N N . PHE B 1 105 ? 30.094 -7.633 -0.492 1 79.56 105 PHE B N 1
ATOM 5015 C CA . PHE B 1 105 ? 29.438 -7.691 0.808 1 79.56 105 PHE B CA 1
ATOM 5016 C C . PHE B 1 105 ? 30.297 -8.445 1.816 1 79.56 105 PHE B C 1
ATOM 5018 O O . PHE B 1 105 ? 30.438 -8.016 2.961 1 79.56 105 PHE B O 1
ATOM 5025 N N . ALA B 1 106 ? 30.859 -9.5 1.312 1 72.88 106 ALA B N 1
ATOM 5026 C CA . ALA B 1 106 ? 31.656 -10.344 2.201 1 72.88 106 ALA B CA 1
ATOM 5027 C C . ALA B 1 106 ? 32.938 -9.625 2.639 1 72.88 106 ALA B C 1
ATOM 5029 O O . ALA B 1 106 ? 33.375 -9.773 3.781 1 72.88 106 ALA B O 1
ATOM 5030 N N . PHE B 1 107 ? 33.406 -8.734 1.72 1 73.12 107 PHE B N 1
ATOM 5031 C CA . PHE B 1 107 ? 34.688 -8.094 2.01 1 73.12 107 PHE B CA 1
ATOM 5032 C C . PHE B 1 107 ? 34.469 -6.656 2.471 1 73.12 107 PHE B C 1
ATOM 5034 O O . PHE B 1 107 ? 35.438 -5.961 2.814 1 73.12 107 PHE B O 1
ATOM 5041 N N . GLY B 1 108 ? 33.25 -6.223 2.529 1 68.75 108 GLY B N 1
ATOM 5042 C CA . GLY B 1 108 ? 32.938 -4.898 3.033 1 68.75 108 GLY B CA 1
ATOM 5043 C C . GLY B 1 108 ? 33.406 -3.781 2.119 1 68.75 108 GLY B C 1
ATOM 5044 O O . GLY B 1 108 ? 33.875 -2.748 2.59 1 68.75 108 GLY B O 1
ATOM 5045 N N . HIS B 1 109 ? 33.438 -4.09 0.784 1 71.19 109 HIS B N 1
ATOM 5046 C CA . HIS B 1 109 ? 33.844 -3.066 -0.177 1 71.19 109 HIS B CA 1
ATOM 5047 C C . HIS B 1 109 ? 32.656 -2.148 -0.517 1 71.19 109 HIS B C 1
ATOM 5049 O O . HIS B 1 109 ? 31.5 -2.562 -0.453 1 71.19 109 HIS B O 1
ATOM 5055 N N . HIS B 1 110 ? 33.094 -0.88 -0.699 1 66.69 110 HIS B N 1
ATOM 5056 C CA . HIS B 1 110 ? 32.094 0.105 -1.099 1 66.69 110 HIS B CA 1
ATOM 5057 C C . HIS B 1 110 ? 31.641 -0.125 -2.535 1 66.69 110 HIS B C 1
ATOM 5059 O O . HIS B 1 110 ? 32.406 0.131 -3.479 1 66.69 110 HIS B O 1
ATOM 5065 N N . SER B 1 111 ? 30.688 -0.911 -2.754 1 67.12 111 SER B N 1
ATOM 5066 C CA . SER B 1 111 ? 30.078 -1.068 -4.07 1 67.12 111 SER B CA 1
ATOM 5067 C C . SER B 1 111 ? 28.562 -1.022 -3.98 1 67.12 111 SER B C 1
ATOM 5069 O O . SER B 1 111 ? 27.953 -1.765 -3.205 1 67.12 111 SER B O 1
ATOM 5071 N N . TYR B 1 112 ? 28.125 0.101 -4.527 1 71.62 112 TYR B N 1
ATOM 5072 C CA . TYR B 1 112 ? 26.656 0.178 -4.531 1 71.62 112 TYR B CA 1
ATOM 5073 C C . TYR B 1 112 ? 26.094 -0.384 -5.824 1 71.62 112 TYR B C 1
ATOM 5075 O O . TYR B 1 112 ? 26.656 -0.196 -6.898 1 71.62 112 TYR B O 1
ATOM 5083 N N . GLY B 1 113 ? 25.141 -1.294 -5.707 1 75.56 113 GLY B N 1
ATOM 5084 C CA . GLY B 1 113 ? 24.391 -1.665 -6.891 1 75.56 113 GLY B CA 1
ATOM 5085 C C . GLY B 1 113 ? 23.562 -0.524 -7.457 1 75.56 113 GLY B C 1
ATOM 5086 O O . GLY B 1 113 ? 23.406 0.512 -6.809 1 75.56 113 GLY B O 1
ATOM 5087 N N . PRO B 1 114 ? 23.188 -0.669 -8.68 1 83.56 114 PRO B N 1
ATOM 5088 C CA . PRO B 1 114 ? 22.281 0.334 -9.25 1 83.56 114 PRO B CA 1
ATOM 5089 C C . PRO B 1 114 ? 20.922 0.377 -8.547 1 83.56 114 PRO B C 1
ATOM 5091 O O . PRO B 1 114 ? 20.578 -0.543 -7.801 1 83.56 114 PRO B O 1
ATOM 5094 N N . ARG B 1 115 ? 20.281 1.472 -8.727 1 86.19 115 ARG B N 1
ATOM 5095 C CA . ARG B 1 115 ? 18.891 1.531 -8.281 1 86.19 115 ARG B CA 1
ATOM 5096 C C . ARG B 1 115 ? 17.984 0.759 -9.227 1 86.19 115 ARG B C 1
ATOM 5098 O O . ARG B 1 115 ? 18.375 0.432 -10.344 1 86.19 115 ARG B O 1
ATOM 5105 N N . LEU B 1 116 ? 16.812 0.507 -8.75 1 88.31 116 LEU B N 1
ATOM 5106 C CA . LEU B 1 116 ? 15.867 -0.321 -9.484 1 88.31 116 LEU B CA 1
ATOM 5107 C C . LEU B 1 116 ? 15.594 0.26 -10.867 1 88.31 116 LEU B C 1
ATOM 5109 O O . LEU B 1 116 ? 15.562 -0.473 -11.859 1 88.31 116 LEU B O 1
ATOM 5113 N N . ASP B 1 117 ? 15.461 1.549 -10.961 1 81.75 117 ASP B N 1
ATOM 5114 C CA . ASP B 1 117 ? 15.109 2.193 -12.219 1 81.75 117 ASP B CA 1
ATOM 5115 C C . ASP B 1 117 ? 16.328 2.344 -13.125 1 81.75 117 ASP B C 1
ATOM 5117 O O . ASP B 1 117 ? 16.203 2.533 -14.336 1 81.75 117 ASP B O 1
ATOM 5121 N N . GLU B 1 118 ? 17.469 2.219 -12.539 1 82.25 118 GLU B N 1
ATOM 5122 C CA . GLU B 1 118 ? 18.703 2.373 -13.297 1 82.25 118 GLU B CA 1
ATOM 5123 C C . GLU B 1 118 ? 19.094 1.071 -14 1 82.25 118 GLU B C 1
ATOM 5125 O O . GLU B 1 118 ? 19.734 1.092 -15.047 1 82.25 118 GLU B O 1
ATOM 5130 N N . LEU B 1 119 ? 18.75 0.031 -13.391 1 85.06 119 LEU B N 1
ATOM 5131 C CA . LEU B 1 119 ? 19.109 -1.26 -13.969 1 85.06 119 LEU B CA 1
ATOM 5132 C C . LEU B 1 119 ? 18.375 -1.494 -15.281 1 85.06 119 LEU B C 1
ATOM 5134 O O . LEU B 1 119 ? 17.141 -1.478 -15.328 1 85.06 119 LEU B O 1
ATOM 5138 N N . GLY B 1 120 ? 19.078 -1.679 -16.391 1 77.06 120 GLY B N 1
ATOM 5139 C CA . GLY B 1 120 ? 18.5 -1.935 -17.703 1 77.06 120 GLY B CA 1
ATOM 5140 C C . GLY B 1 120 ? 18.109 -0.667 -18.438 1 77.06 120 GLY B C 1
ATOM 5141 O O . GLY B 1 120 ? 17.547 -0.729 -19.547 1 77.06 120 GLY B O 1
ATOM 5142 N N . ALA B 1 121 ? 18.188 0.417 -17.734 1 73.44 121 ALA B N 1
ATOM 5143 C CA . ALA B 1 121 ? 17.859 1.672 -18.406 1 73.44 121 ALA B CA 1
ATOM 5144 C C . ALA B 1 121 ? 18.875 2.002 -19.5 1 73.44 121 ALA B C 1
ATOM 5146 O O . ALA B 1 121 ? 20.031 1.601 -19.406 1 73.44 121 ALA B O 1
ATOM 5147 N N . SER B 1 122 ? 18.234 2.316 -20.672 1 61.47 122 SER B N 1
ATOM 5148 C CA . SER B 1 122 ? 19.078 2.697 -21.797 1 61.47 122 SER B CA 1
ATOM 5149 C C . SER B 1 122 ? 19.984 3.861 -21.422 1 61.47 122 SER B C 1
ATOM 5151 O O . SER B 1 122 ? 19.641 4.699 -20.594 1 61.47 122 SER B O 1
ATOM 5153 N N . PRO B 1 123 ? 21.156 3.66 -22.078 1 55.94 123 PRO B N 1
ATOM 5154 C CA . PRO B 1 123 ? 22.047 4.801 -21.875 1 55.94 123 PRO B CA 1
ATOM 5155 C C . PRO B 1 123 ? 21.391 6.141 -22.188 1 55.94 123 PRO B C 1
ATOM 5157 O O . PRO B 1 123 ? 20.625 6.238 -23.156 1 55.94 123 PRO B O 1
ATOM 5160 N N . GLY B 1 124 ? 21.281 7.133 -21.281 1 48.94 124 GLY B N 1
ATOM 5161 C CA . GLY B 1 124 ? 20.625 8.406 -21.5 1 48.94 124 GLY B CA 1
ATOM 5162 C C . GLY B 1 124 ? 19.281 8.508 -20.781 1 48.94 124 GLY B C 1
ATOM 5163 O O . GLY B 1 124 ? 18.625 9.555 -20.828 1 48.94 124 GLY B O 1
ATOM 5164 N N . TYR B 1 125 ? 18.828 7.34 -20.469 1 48.66 125 TYR B N 1
ATOM 5165 C CA . TYR B 1 125 ? 17.531 7.328 -19.812 1 48.66 125 TYR B CA 1
ATOM 5166 C C . TYR B 1 125 ? 17.578 8.102 -18.5 1 48.66 125 TYR B C 1
ATOM 5168 O O . TYR B 1 125 ? 18.516 7.953 -17.719 1 48.66 125 TYR B O 1
ATOM 5176 N N . LYS B 1 126 ? 16.812 9.109 -18.547 1 46.69 126 LYS B N 1
ATOM 5177 C CA . LYS B 1 126 ? 16.641 9.93 -17.344 1 46.69 126 LYS B CA 1
ATOM 5178 C C . LYS B 1 126 ? 15.82 9.195 -16.281 1 46.69 126 LYS B C 1
ATOM 5180 O O . LYS B 1 126 ? 14.703 8.742 -16.562 1 46.69 126 LYS B O 1
ATOM 5185 N N . THR B 1 127 ? 16.469 8.531 -15.383 1 44.25 127 THR B N 1
ATOM 5186 C CA . THR B 1 127 ? 15.773 7.867 -14.289 1 44.25 127 THR B CA 1
ATOM 5187 C C . THR B 1 127 ? 14.664 8.758 -13.727 1 44.25 127 THR B C 1
ATOM 5189 O O . THR B 1 127 ? 14.594 9.945 -14.047 1 44.25 127 THR B O 1
ATOM 5192 N N . SER B 1 128 ? 13.656 8.172 -13.25 1 43.5 128 SER B N 1
ATOM 5193 C CA . SER B 1 128 ? 12.641 8.969 -12.57 1 43.5 128 SER B CA 1
ATOM 5194 C C . SER B 1 128 ? 13.273 10.07 -11.727 1 43.5 128 SER B C 1
ATOM 5196 O O . SER B 1 128 ? 12.664 11.117 -11.5 1 43.5 128 SER B O 1
ATOM 5198 N N . SER B 1 129 ? 14.5 9.828 -11.32 1 40.28 129 SER B N 1
ATOM 5199 C CA . SER B 1 129 ? 15.234 10.812 -10.531 1 40.28 129 SER B CA 1
ATOM 5200 C C . SER B 1 129 ? 16.062 11.727 -11.43 1 40.28 129 SER B C 1
ATOM 5202 O O . SER B 1 129 ? 16.719 12.656 -10.945 1 40.28 129 SER B O 1
ATOM 5204 N N . GLY B 1 130 ? 15.984 11.523 -12.75 1 41.62 130 GLY B N 1
ATOM 5205 C CA . GLY B 1 130 ? 16.625 12.375 -13.734 1 41.62 130 GLY B CA 1
ATOM 5206 C C . GLY B 1 130 ? 18.078 12.039 -13.961 1 41.62 130 GLY B C 1
ATOM 5207 O O . GLY B 1 130 ? 18.766 12.695 -14.758 1 41.62 130 GLY B O 1
ATOM 5208 N N . SER B 1 131 ? 18.703 11.297 -13.164 1 39.69 131 SER B N 1
ATOM 5209 C CA . SER B 1 131 ? 20.141 11.039 -13.297 1 39.69 131 SER B CA 1
ATOM 5210 C C . SER B 1 131 ? 20.422 10.125 -14.477 1 39.69 131 SER B C 1
ATOM 5212 O O . SER B 1 131 ? 19.609 9.266 -14.82 1 39.69 131 SER B O 1
ATOM 5214 N N . LEU B 1 132 ? 21.406 10.719 -15.281 1 40.81 132 LEU B N 1
ATOM 5215 C CA . LEU B 1 132 ? 21.922 9.859 -16.344 1 40.81 132 LEU B CA 1
ATOM 5216 C C . LEU B 1 132 ? 22.484 8.562 -15.758 1 40.81 132 LEU B C 1
ATOM 5218 O O . LEU B 1 132 ? 23.203 8.578 -14.758 1 40.81 132 LEU B O 1
ATOM 5222 N N . ILE B 1 133 ? 21.922 7.441 -15.953 1 45.47 133 ILE B N 1
ATOM 5223 C CA . ILE B 1 133 ? 22.328 6.102 -15.531 1 45.47 133 ILE B CA 1
ATOM 5224 C C . ILE B 1 133 ? 23.688 5.766 -16.141 1 45.47 133 ILE B C 1
ATOM 5226 O O . ILE B 1 133 ? 23.844 5.703 -17.359 1 45.47 133 ILE B O 1
ATOM 5230 N N . ALA B 1 134 ? 24.812 6.309 -15.656 1 40.72 134 ALA B N 1
ATOM 5231 C CA . ALA B 1 134 ? 26.062 5.711 -16.109 1 40.72 134 ALA B CA 1
ATOM 5232 C C . ALA B 1 134 ? 26.234 4.309 -15.531 1 40.72 134 ALA B C 1
ATOM 5234 O O . ALA B 1 134 ? 26.531 4.152 -14.344 1 40.72 134 ALA B O 1
ATOM 5235 N N . LEU B 1 135 ? 25.391 3.359 -15.789 1 45.97 135 LEU B N 1
ATOM 5236 C CA . LEU B 1 135 ? 25.953 2.1 -15.312 1 45.97 135 LEU B CA 1
ATOM 5237 C C . LEU B 1 135 ? 27.453 2.025 -15.609 1 45.97 135 LEU B C 1
ATOM 5239 O O . LEU B 1 135 ? 27.891 2.293 -16.734 1 45.97 135 LEU B O 1
ATOM 5243 N N . PRO B 1 136 ? 28.25 2.26 -14.664 1 43.19 136 PRO B N 1
ATOM 5244 C CA . PRO B 1 136 ? 29.672 2.133 -14.992 1 43.19 136 PRO B CA 1
ATOM 5245 C C . PRO B 1 136 ? 29.953 0.965 -15.938 1 43.19 136 PRO B C 1
ATOM 5247 O O . PRO B 1 136 ? 29.344 -0.099 -15.812 1 43.19 136 PRO B O 1
ATOM 5250 N N . ASP B 1 137 ? 30.375 1.214 -17 1 45.47 137 ASP B N 1
ATOM 5251 C CA . ASP B 1 137 ? 31.094 0.264 -17.844 1 45.47 137 ASP B CA 1
ATOM 5252 C C . ASP B 1 137 ? 31.938 -0.685 -17 1 45.47 137 ASP B C 1
ATOM 5254 O O . ASP B 1 137 ? 32.75 -0.242 -16.172 1 45.47 137 ASP B O 1
ATOM 5258 N N . GLY B 1 138 ? 31.469 -1.868 -16.656 1 52.47 138 GLY B N 1
ATOM 5259 C CA . GLY B 1 138 ? 32.344 -2.891 -16.109 1 52.47 138 GLY B CA 1
ATOM 5260 C C . GLY B 1 138 ? 31.797 -3.5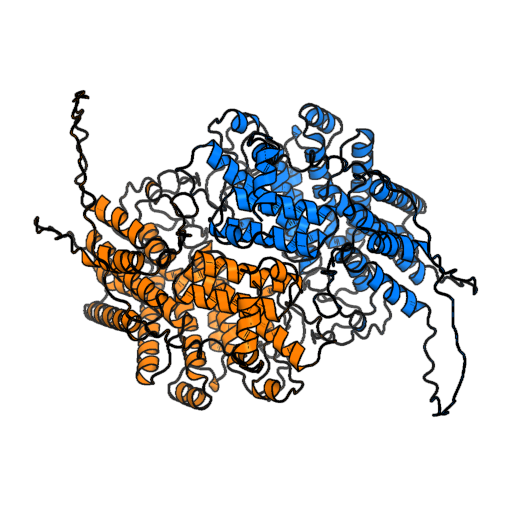2 -14.844 1 52.47 138 GLY B C 1
ATOM 5261 O O . GLY B 1 138 ? 32.5 -4.297 -14.18 1 52.47 138 GLY B O 1
ATOM 5262 N N . GLN B 1 139 ? 30.734 -2.893 -14.328 1 57.34 139 GLN B N 1
ATOM 5263 C CA . GLN B 1 139 ? 30.328 -3.561 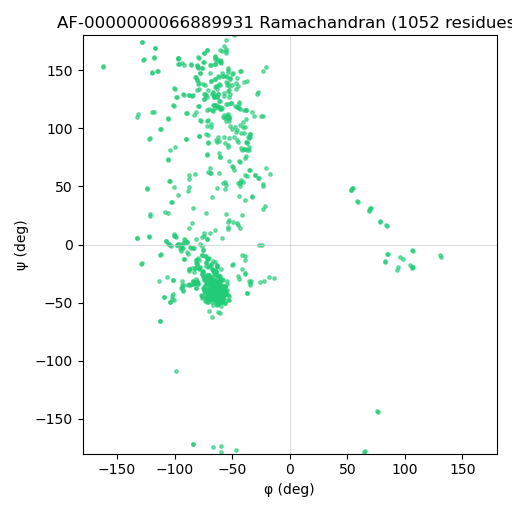-13.094 1 57.34 139 GLN B CA 1
ATOM 5264 C C . GLN B 1 139 ? 29.828 -4.977 -13.375 1 57.34 139 GLN B C 1
ATOM 5266 O O . GLN B 1 139 ? 29.125 -5.211 -14.367 1 57.34 139 GLN B O 1
ATOM 5271 N N . PRO B 1 140 ? 30.453 -5.855 -12.641 1 65.62 140 PRO B N 1
ATOM 5272 C CA . PRO B 1 140 ? 30.016 -7.242 -12.82 1 65.62 140 PRO B CA 1
ATOM 5273 C C . PRO B 1 140 ? 28.516 -7.422 -12.656 1 65.62 140 PRO B C 1
ATOM 5275 O O . PRO B 1 140 ? 27.891 -6.746 -11.836 1 65.62 140 PRO B O 1
ATOM 5278 N N . LEU B 1 141 ? 28.078 -8.164 -13.539 1 78.56 141 LEU B N 1
ATOM 5279 C CA . LEU B 1 141 ? 26.656 -8.492 -13.523 1 78.56 141 LEU B CA 1
ATOM 5280 C C . LEU B 1 141 ? 26.266 -9.211 -12.234 1 78.56 141 LEU B C 1
ATOM 5282 O O . LEU B 1 141 ? 27 -10.094 -11.773 1 78.56 141 LEU B O 1
ATOM 5286 N N . ASN B 1 142 ? 25.359 -8.719 -11.531 1 87.38 142 ASN B N 1
ATOM 5287 C CA . ASN B 1 142 ? 24.828 -9.32 -10.312 1 87.38 142 ASN B CA 1
ATOM 5288 C C . ASN B 1 142 ? 23.453 -9.93 -10.547 1 87.38 142 ASN B C 1
ATOM 5290 O O . ASN B 1 142 ? 22.469 -9.203 -10.711 1 87.38 142 ASN B O 1
ATOM 5294 N N . LEU B 1 143 ? 23.391 -11.328 -10.555 1 90.81 143 LEU B N 1
ATOM 5295 C CA . LEU B 1 143 ? 22.141 -12.031 -10.828 1 90.81 143 LEU B CA 1
ATOM 5296 C C . LEU B 1 143 ? 21.047 -11.602 -9.852 1 90.81 143 LEU B C 1
ATOM 5298 O O . LEU B 1 143 ? 19.891 -11.484 -10.234 1 90.81 143 LEU B O 1
ATOM 5302 N N . ARG B 1 144 ? 21.422 -11.352 -8.648 1 90.12 144 ARG B N 1
ATOM 5303 C CA . ARG B 1 144 ? 20.453 -10.992 -7.621 1 90.12 144 ARG B CA 1
ATOM 5304 C C . ARG B 1 144 ? 19.734 -9.695 -7.984 1 90.12 144 ARG B C 1
ATOM 5306 O O . ARG B 1 144 ? 18.531 -9.57 -7.762 1 90.12 144 ARG B O 1
ATOM 5313 N N . SER B 1 145 ? 20.391 -8.766 -8.492 1 90.75 145 SER B N 1
ATOM 5314 C CA . SER B 1 145 ? 19.781 -7.508 -8.914 1 90.75 145 SER B CA 1
ATOM 5315 C C . SER B 1 145 ? 18.766 -7.73 -10.031 1 90.75 145 SER B C 1
ATOM 5317 O O . SER B 1 145 ? 17.672 -7.152 -10.008 1 90.75 145 SER B O 1
ATOM 5319 N N . TYR B 1 146 ? 19.156 -8.609 -10.953 1 93.12 146 TYR B N 1
ATOM 5320 C CA . TYR B 1 146 ? 18.266 -8.898 -12.062 1 93.12 146 TYR B CA 1
ATOM 5321 C C . TYR B 1 146 ? 17.031 -9.68 -11.586 1 93.12 146 TYR B C 1
ATOM 5323 O O . TYR B 1 146 ? 15.922 -9.445 -12.055 1 93.12 146 TYR B O 1
ATOM 5331 N N . TRP B 1 147 ? 17.297 -10.594 -10.688 1 94.06 147 TRP B N 1
ATOM 5332 C CA . TRP B 1 147 ? 16.203 -11.375 -10.125 1 94.06 147 TRP B CA 1
ATOM 5333 C C . TRP B 1 147 ? 15.242 -10.484 -9.359 1 94.06 147 TRP B C 1
ATOM 5335 O O . TRP B 1 147 ? 14.023 -10.641 -9.477 1 94.06 147 TRP B O 1
ATOM 5345 N N . ILE B 1 148 ? 15.719 -9.523 -8.57 1 94.25 148 ILE B N 1
ATOM 5346 C CA . ILE B 1 148 ? 14.883 -8.617 -7.801 1 94.25 148 ILE B CA 1
ATOM 5347 C C . ILE B 1 148 ? 14.039 -7.766 -8.75 1 94.25 148 ILE B C 1
ATOM 5349 O O . ILE B 1 148 ? 12.828 -7.617 -8.555 1 94.25 148 ILE B O 1
ATOM 5353 N N . LYS B 1 149 ? 14.648 -7.219 -9.742 1 94.56 149 LYS B N 1
ATOM 5354 C CA . LYS B 1 149 ? 13.906 -6.398 -10.695 1 94.56 149 LYS B CA 1
ATOM 5355 C C . LYS B 1 149 ? 12.82 -7.215 -11.391 1 94.56 149 LYS B C 1
ATOM 5357 O O . LYS B 1 149 ? 11.695 -6.734 -11.578 1 94.56 149 LYS B O 1
ATOM 5362 N N . THR B 1 150 ? 13.164 -8.461 -11.758 1 96.44 150 THR B N 1
ATOM 5363 C CA . THR B 1 150 ? 12.18 -9.352 -12.359 1 96.44 150 THR B CA 1
ATOM 5364 C C . THR B 1 150 ? 11 -9.562 -11.414 1 96.44 150 THR B C 1
ATOM 5366 O O . THR B 1 150 ? 9.844 -9.516 -11.836 1 96.44 150 THR B O 1
ATOM 5369 N N . THR B 1 151 ? 11.32 -9.812 -10.148 1 96.44 151 THR B N 1
ATOM 5370 C CA . THR B 1 151 ? 10.281 -10.078 -9.164 1 96.44 151 THR B CA 1
ATOM 5371 C C . THR B 1 151 ? 9.406 -8.836 -8.953 1 96.44 151 THR B C 1
ATOM 5373 O O . THR B 1 151 ? 8.203 -8.953 -8.719 1 96.44 151 THR B O 1
ATOM 5376 N N . VAL B 1 152 ? 9.977 -7.672 -9.023 1 96.12 152 VAL B N 1
ATOM 5377 C CA . VAL B 1 152 ? 9.227 -6.43 -8.875 1 96.12 152 VAL B CA 1
ATOM 5378 C C . VAL B 1 152 ? 8.281 -6.254 -10.055 1 96.12 152 VAL B C 1
ATOM 5380 O O . VAL B 1 152 ? 7.098 -5.949 -9.875 1 96.12 152 VAL B O 1
ATOM 5383 N N . LEU B 1 153 ? 8.781 -6.465 -11.227 1 95.94 153 LEU B N 1
ATOM 5384 C CA . LEU B 1 153 ? 7.953 -6.332 -12.422 1 95.94 153 LEU B CA 1
ATOM 5385 C C . LEU B 1 153 ? 6.852 -7.387 -12.438 1 95.94 153 LEU B C 1
ATOM 5387 O O . LEU B 1 153 ? 5.707 -7.09 -12.789 1 95.94 153 LEU B O 1
ATOM 5391 N N . TRP B 1 154 ? 7.254 -8.602 -12.102 1 97.44 154 TRP B N 1
ATOM 5392 C CA . TRP B 1 154 ? 6.273 -9.672 -11.93 1 97.44 154 TRP B CA 1
ATOM 5393 C C . TRP B 1 154 ? 5.223 -9.289 -10.898 1 97.44 154 TRP B C 1
ATOM 5395 O O . TRP B 1 154 ? 4.039 -9.609 -11.055 1 97.44 154 TRP B O 1
ATOM 5405 N N . GLY B 1 155 ? 5.664 -8.57 -9.828 1 96.38 155 GLY B N 1
ATOM 5406 C CA . GLY B 1 155 ? 4.781 -8.141 -8.758 1 96.38 155 GLY B CA 1
ATOM 5407 C C . GLY B 1 155 ? 3.68 -7.211 -9.227 1 96.38 155 GLY B C 1
ATOM 5408 O O . GLY B 1 155 ? 2.561 -7.254 -8.711 1 96.38 155 GLY B O 1
ATOM 5409 N N . TYR B 1 156 ? 3.955 -6.383 -10.227 1 94.62 156 TYR B N 1
ATOM 5410 C CA . TYR B 1 156 ? 2.926 -5.504 -10.773 1 94.62 156 TYR B CA 1
ATOM 5411 C C . TYR B 1 156 ? 1.825 -6.309 -11.453 1 94.62 156 TYR B C 1
ATOM 5413 O O . TYR B 1 156 ? 0.639 -6.012 -11.289 1 94.62 156 TYR B O 1
ATOM 5421 N N . ILE B 1 157 ? 2.205 -7.316 -12.133 1 94.62 157 ILE B N 1
ATOM 5422 C CA . ILE B 1 157 ? 1.239 -8.164 -12.828 1 94.62 157 ILE B CA 1
ATOM 5423 C C . ILE B 1 157 ? 0.456 -8.992 -11.805 1 94.62 157 ILE B C 1
ATOM 5425 O O . ILE B 1 157 ? -0.747 -9.211 -11.969 1 94.62 157 ILE B O 1
ATOM 5429 N N . LEU B 1 158 ? 1.198 -9.406 -10.844 1 95.5 158 LEU B N 1
ATOM 5430 C CA . LEU B 1 158 ? 0.572 -10.156 -9.758 1 95.5 158 LEU B CA 1
ATOM 5431 C C . LEU B 1 158 ? -0.522 -9.336 -9.086 1 95.5 158 LEU B C 1
ATOM 5433 O O . LEU B 1 158 ? -1.596 -9.852 -8.781 1 95.5 158 LEU B O 1
ATOM 5437 N N . SER B 1 159 ? -0.26 -8.078 -8.844 1 93.06 159 SER B N 1
ATOM 5438 C CA . SER B 1 159 ? -1.255 -7.207 -8.227 1 93.06 159 SER B CA 1
ATOM 5439 C C . SER B 1 159 ? -2.48 -7.051 -9.125 1 93.06 159 SER B C 1
ATOM 5441 O O . SER B 1 159 ? -3.609 -6.984 -8.633 1 93.06 159 SER B O 1
ATOM 5443 N N . ASP B 1 160 ? -2.291 -6.973 -10.422 1 91.44 160 ASP B N 1
ATOM 5444 C CA . ASP B 1 160 ? -3.402 -6.922 -11.367 1 91.44 160 ASP B CA 1
ATOM 5445 C C . ASP B 1 160 ? -4.273 -8.172 -11.258 1 91.44 160 ASP B C 1
ATOM 5447 O O . ASP B 1 160 ? -5.5 -8.094 -11.359 1 91.44 160 ASP B O 1
ATOM 5451 N N . TYR B 1 161 ? -3.619 -9.258 -11.109 1 93.06 161 TYR B N 1
ATOM 5452 C CA . TYR B 1 161 ? -4.316 -10.531 -11.031 1 93.06 161 TYR B CA 1
ATOM 5453 C C . TYR B 1 161 ? -5.055 -10.672 -9.703 1 93.06 161 TYR B C 1
ATOM 5455 O O . TYR B 1 161 ? -6.258 -10.945 -9.68 1 93.06 161 TYR B O 1
ATOM 5463 N N . VAL B 1 162 ? -4.383 -10.422 -8.586 1 92.88 162 VAL B N 1
ATOM 5464 C CA . VAL B 1 162 ? -4.922 -10.695 -7.254 1 92.88 162 VAL B CA 1
ATOM 5465 C C . VAL B 1 162 ? -5.945 -9.625 -6.883 1 92.88 162 VAL B C 1
ATOM 5467 O O . VAL B 1 162 ? -7.039 -9.945 -6.402 1 92.88 162 VAL B O 1
ATOM 5470 N N . ASP B 1 163 ? -5.652 -8.359 -7.129 1 87.69 163 ASP B N 1
ATOM 5471 C CA . ASP B 1 163 ? -6.477 -7.262 -6.629 1 87.69 163 ASP B CA 1
ATOM 5472 C C . ASP B 1 163 ? -7.617 -6.953 -7.594 1 87.69 163 ASP B C 1
ATOM 5474 O O . ASP B 1 163 ? -8.695 -6.523 -7.172 1 87.69 163 ASP B O 1
ATOM 5478 N N . TYR B 1 164 ? -7.445 -7.07 -8.812 1 79.81 164 TYR B N 1
ATOM 5479 C CA . TYR B 1 164 ? -8.477 -6.723 -9.781 1 79.81 164 TYR B CA 1
ATOM 5480 C C . TYR B 1 164 ? -8.992 -7.965 -10.508 1 79.81 164 TYR B C 1
ATOM 5482 O O . TYR B 1 164 ? -9.977 -8.578 -10.078 1 79.81 164 TYR B O 1
ATOM 5490 N N . GLY B 1 165 ? -8.125 -8.508 -11.242 1 79.06 165 GLY B N 1
ATOM 5491 C CA . GLY B 1 165 ? -8.57 -9.648 -12.023 1 79.06 165 GLY B CA 1
ATOM 5492 C C . GLY B 1 165 ? -9.602 -9.289 -13.078 1 79.06 165 GLY B C 1
ATOM 5493 O O . GLY B 1 165 ? -9.969 -8.117 -13.219 1 79.06 165 GLY B O 1
ATOM 5494 N N . ARG B 1 166 ? -10.102 -10.234 -13.805 1 82.5 166 ARG B N 1
ATOM 5495 C CA . ARG B 1 166 ? -11.086 -10.031 -14.867 1 82.5 166 ARG B CA 1
ATOM 5496 C C . ARG B 1 166 ? -12.391 -9.469 -14.312 1 82.5 166 ARG B C 1
ATOM 5498 O O . ARG B 1 166 ? -13.078 -8.695 -14.984 1 82.5 166 ARG B O 1
ATOM 5505 N N . ARG B 1 167 ? -12.695 -9.711 -13.141 1 73 167 ARG B N 1
ATOM 5506 C CA . ARG B 1 167 ? -13.945 -9.312 -12.5 1 73 167 ARG B CA 1
ATOM 5507 C C . ARG B 1 167 ? -13.984 -7.801 -12.281 1 73 167 ARG B C 1
ATOM 5509 O O . ARG B 1 167 ? -15.055 -7.188 -12.359 1 73 167 ARG B O 1
ATOM 5516 N N . ASN B 1 168 ? -12.844 -7.273 -12.062 1 72.88 168 ASN B N 1
ATOM 5517 C CA . ASN B 1 168 ? -12.852 -5.883 -11.617 1 72.88 168 ASN B CA 1
ATOM 5518 C C . ASN B 1 168 ? -12.266 -4.953 -12.672 1 72.88 168 ASN B C 1
ATOM 5520 O O . ASN B 1 168 ? -12.438 -3.736 -12.602 1 72.88 168 ASN B O 1
ATOM 5524 N N . PHE B 1 169 ? -11.703 -5.543 -13.703 1 76.44 169 PHE B N 1
ATOM 5525 C CA . PHE B 1 169 ? -11.117 -4.707 -14.742 1 76.44 169 PHE B CA 1
ATOM 5526 C C . PHE B 1 169 ? -12.195 -4.066 -15.602 1 76.44 169 PHE B C 1
ATOM 5528 O O . PHE B 1 169 ? -13.141 -4.734 -16.016 1 76.44 169 PHE B O 1
ATOM 5535 N N . THR B 1 170 ? -12.094 -2.816 -15.758 1 74 170 THR B N 1
ATOM 5536 C CA . THR B 1 170 ? -13.062 -2.088 -16.562 1 74 170 THR B CA 1
ATOM 5537 C C . THR B 1 170 ? -12.594 -1.989 -18.016 1 74 170 THR B C 1
ATOM 5539 O O . THR B 1 170 ? -13.383 -1.658 -18.906 1 74 170 THR B O 1
ATOM 5542 N N . LEU B 1 171 ? -11.383 -2.314 -18.25 1 76.06 171 LEU B N 1
ATOM 5543 C CA . LEU B 1 171 ? -10.812 -2.287 -19.594 1 76.06 171 LEU B CA 1
ATOM 5544 C C . LEU B 1 171 ? -10.438 -3.691 -20.047 1 76.06 171 LEU B C 1
ATOM 5546 O O . LEU B 1 171 ? -10.203 -4.578 -19.219 1 76.06 171 LEU B O 1
ATOM 5550 N N . PRO B 1 172 ? -10.547 -3.809 -21.359 1 75.19 172 PRO B N 1
ATOM 5551 C CA . PRO B 1 172 ? -10.125 -5.117 -21.875 1 75.19 172 PRO B CA 1
ATOM 5552 C C . PRO B 1 172 ? -8.703 -5.484 -21.469 1 75.19 172 PRO B C 1
ATOM 5554 O O . PRO B 1 172 ? -7.914 -4.602 -21.109 1 75.19 172 PRO B O 1
ATOM 5557 N N . PRO B 1 173 ? -8.594 -6.793 -21.719 1 71.06 173 PRO B N 1
ATOM 5558 C CA . PRO B 1 173 ? -7.254 -7.242 -21.344 1 71.06 173 PRO B CA 1
ATOM 5559 C C . PRO B 1 173 ? -6.156 -6.59 -22.172 1 71.06 173 PRO B C 1
ATOM 5561 O O . PRO B 1 173 ? -6.387 -6.227 -23.328 1 71.06 173 PRO B O 1
ATOM 5564 N N . LEU B 1 174 ? -5.051 -6.07 -21.734 1 70.81 174 LEU B N 1
ATOM 5565 C CA . LEU B 1 174 ? -3.836 -5.551 -22.359 1 70.81 174 LEU B CA 1
ATOM 5566 C C . LEU B 1 174 ? -3.887 -4.031 -22.469 1 70.81 174 LEU B C 1
ATOM 5568 O O . LEU B 1 174 ? -2.92 -3.402 -22.906 1 70.81 174 LEU B O 1
ATOM 5572 N N . GLU B 1 175 ? -5.141 -3.645 -22.203 1 76.5 175 GLU B N 1
ATOM 5573 C CA . GLU B 1 175 ? -5.195 -2.186 -22.172 1 76.5 175 GLU B CA 1
ATOM 5574 C C . GLU B 1 175 ? -5.09 -1.653 -20.75 1 76.5 175 GLU B C 1
ATOM 5576 O O . GLU B 1 175 ? -5.191 -2.418 -19.797 1 76.5 175 GLU B O 1
ATOM 5581 N N . GLY B 1 176 ? -4.754 -0.468 -20.703 1 78.12 176 GLY B N 1
ATOM 5582 C CA . GLY B 1 176 ? -4.695 0.166 -19.391 1 78.12 176 GLY B CA 1
ATOM 5583 C C . GLY B 1 176 ? -3.461 -0.218 -18.594 1 78.12 176 GLY B C 1
ATOM 5584 O O . GLY B 1 176 ? -2.389 -0.428 -19.172 1 78.12 176 GLY B O 1
ATOM 5585 N N . PRO B 1 177 ? -3.641 -0.335 -17.344 1 78.94 177 PRO B N 1
ATOM 5586 C CA . PRO B 1 177 ? -2.484 -0.611 -16.484 1 78.94 177 PRO B CA 1
ATOM 5587 C C . PRO B 1 177 ? -1.864 -1.98 -16.75 1 78.94 177 PRO B C 1
ATOM 5589 O O . PRO B 1 177 ? -0.639 -2.125 -16.719 1 78.94 177 PRO B O 1
ATOM 5592 N N . TYR B 1 178 ? -2.645 -2.979 -17.031 1 84.5 178 TYR B N 1
ATOM 5593 C CA . TYR B 1 178 ? -2.092 -4.293 -17.328 1 84.5 178 TYR B CA 1
ATOM 5594 C C . TYR B 1 178 ? -1.267 -4.254 -18.609 1 84.5 178 TYR B C 1
ATOM 5596 O O . TYR B 1 178 ? -0.212 -4.887 -18.703 1 84.5 178 TYR B O 1
ATOM 5604 N N . GLY B 1 179 ? -1.828 -3.527 -19.516 1 85.69 179 GLY B N 1
ATOM 5605 C CA . GLY B 1 179 ? -1.065 -3.381 -20.75 1 85.69 179 GLY B CA 1
ATOM 5606 C C . GLY B 1 179 ? 0.304 -2.766 -20.531 1 85.69 179 GLY B C 1
ATOM 5607 O O . GLY B 1 179 ? 1.292 -3.217 -21.109 1 85.69 179 GLY B O 1
ATOM 5608 N N . ASP B 1 180 ? 0.371 -1.794 -19.656 1 88.56 180 ASP B N 1
ATOM 5609 C CA . ASP B 1 180 ? 1.637 -1.138 -19.344 1 88.56 180 ASP B CA 1
ATOM 5610 C C . ASP B 1 180 ? 2.594 -2.098 -18.641 1 88.56 180 ASP B C 1
ATOM 5612 O O . ASP B 1 180 ? 3.789 -2.123 -18.938 1 88.56 180 ASP B O 1
ATOM 5616 N N . HIS B 1 181 ? 2.059 -2.836 -17.734 1 91.19 181 HIS B N 1
ATOM 5617 C CA . HIS B 1 181 ? 2.889 -3.779 -17 1 91.19 181 HIS B CA 1
ATOM 5618 C C . HIS B 1 181 ? 3.402 -4.895 -17.906 1 91.19 181 HIS B C 1
ATOM 5620 O O . HIS B 1 181 ? 4.551 -5.324 -17.766 1 91.19 181 HIS B O 1
ATOM 5626 N N . SER B 1 182 ? 2.541 -5.363 -18.828 1 90.75 182 SER B N 1
ATOM 5627 C CA . SER B 1 182 ? 2.951 -6.395 -19.766 1 90.75 182 SER B CA 1
ATOM 5628 C C . SER B 1 182 ? 4.055 -5.891 -20.688 1 90.75 182 SER B C 1
ATOM 5630 O O . SER B 1 182 ? 5 -6.621 -21 1 90.75 182 SER B O 1
ATOM 5632 N N . ARG B 1 183 ? 3.914 -4.672 -21.062 1 91.25 183 ARG B N 1
ATOM 5633 C CA . ARG B 1 183 ? 4.941 -4.078 -21.906 1 91.25 183 ARG B CA 1
ATOM 5634 C C . ARG B 1 183 ? 6.254 -3.918 -21.156 1 91.25 183 ARG B C 1
ATOM 5636 O O . ARG B 1 183 ? 7.332 -4.105 -21.719 1 91.25 183 ARG B O 1
ATOM 5643 N N . ALA B 1 184 ? 6.113 -3.555 -19.906 1 91.75 184 ALA B N 1
ATOM 5644 C CA . ALA B 1 184 ? 7.309 -3.389 -19.078 1 91.75 184 ALA B CA 1
ATOM 5645 C C . ALA B 1 184 ? 8.086 -4.695 -18.969 1 91.75 184 ALA B C 1
ATOM 5647 O O . ALA B 1 184 ? 9.32 -4.691 -19.016 1 91.75 184 ALA B O 1
ATOM 5648 N N . ILE B 1 185 ? 7.43 -5.836 -18.828 1 93 185 ILE B N 1
ATOM 5649 C CA . ILE B 1 185 ? 8.078 -7.137 -18.734 1 93 185 ILE B CA 1
ATOM 5650 C C . ILE B 1 185 ? 8.719 -7.492 -20.078 1 93 185 ILE B C 1
ATOM 5652 O O . ILE B 1 185 ? 9.82 -8.047 -20.109 1 93 185 ILE B O 1
ATOM 5656 N N . GLN B 1 186 ? 8.008 -7.207 -21.141 1 91.38 186 GLN B N 1
ATOM 5657 C CA . GLN B 1 186 ? 8.555 -7.484 -22.469 1 91.38 186 GLN B CA 1
ATOM 5658 C C . GLN B 1 186 ? 9.82 -6.664 -22.734 1 91.38 186 GLN B C 1
ATOM 5660 O O . GLN B 1 186 ? 10.805 -7.188 -23.25 1 91.38 186 GLN B O 1
ATOM 5665 N N . ASN B 1 187 ? 9.703 -5.398 -22.344 1 91.38 187 ASN B N 1
ATOM 5666 C CA . ASN B 1 187 ? 10.875 -4.543 -22.484 1 91.38 187 ASN B CA 1
ATOM 5667 C C . ASN B 1 187 ? 12.031 -5.023 -21.625 1 91.38 187 ASN B C 1
ATOM 5669 O O . ASN B 1 187 ? 13.188 -4.988 -22.047 1 91.38 187 ASN B O 1
ATOM 5673 N N . TRP B 1 188 ? 11.758 -5.441 -20.469 1 93.81 188 TRP B N 1
ATOM 5674 C CA . TRP B 1 188 ? 12.766 -5.957 -19.547 1 93.81 188 TRP B CA 1
ATOM 5675 C C . TRP B 1 188 ? 13.445 -7.195 -20.125 1 93.81 188 TRP B C 1
ATOM 5677 O O . TRP B 1 188 ? 14.672 -7.309 -20.109 1 93.81 188 TRP B O 1
ATOM 5687 N N . CYS B 1 189 ? 12.719 -8.117 -20.688 1 93.56 189 CYS B N 1
ATOM 5688 C CA . CYS B 1 189 ? 13.266 -9.328 -21.297 1 93.56 189 CYS B CA 1
ATOM 5689 C C . CYS B 1 189 ? 14.211 -8.977 -22.438 1 93.56 189 CYS B C 1
ATOM 5691 O O . CYS B 1 189 ? 15.242 -9.625 -22.609 1 93.56 189 CYS B O 1
ATOM 5693 N N . ALA B 1 190 ? 13.859 -7.922 -23.094 1 91.06 190 ALA B N 1
ATOM 5694 C CA . ALA B 1 190 ? 14.641 -7.52 -24.25 1 91.06 190 ALA B CA 1
ATOM 5695 C C . ALA B 1 190 ? 15.953 -6.859 -23.828 1 91.06 190 ALA B C 1
ATOM 5697 O O . ALA B 1 190 ? 16.938 -6.867 -24.578 1 91.06 190 ALA B O 1
ATOM 5698 N N . THR B 1 191 ? 16 -6.277 -22.625 1 88.81 191 THR B N 1
ATOM 5699 C CA . THR B 1 191 ? 17.156 -5.531 -22.156 1 88.81 191 THR B CA 1
ATOM 5700 C C . THR B 1 191 ? 18.141 -6.457 -21.438 1 88.81 191 THR B C 1
ATOM 5702 O O . THR B 1 191 ? 19.266 -6.062 -21.156 1 88.81 191 THR B O 1
ATOM 5705 N N . LEU B 1 192 ? 17.766 -7.73 -21.234 1 92.38 192 LEU B N 1
ATOM 5706 C CA . LEU B 1 192 ? 18.625 -8.641 -20.484 1 92.38 192 LEU B CA 1
ATOM 5707 C C . LEU B 1 192 ? 19.938 -8.898 -21.234 1 92.38 192 LEU B C 1
ATOM 5709 O O . LEU B 1 192 ? 19.906 -9.18 -22.438 1 92.38 192 LEU B O 1
ATOM 5713 N N . PRO B 1 193 ? 21.062 -8.695 -20.578 1 90.69 193 PRO B N 1
ATOM 5714 C CA . PRO B 1 193 ? 22.328 -9.062 -21.203 1 90.69 193 PRO B CA 1
ATOM 5715 C C . PRO B 1 193 ? 22.406 -10.547 -21.562 1 90.69 193 PRO B C 1
ATOM 5717 O O . PRO B 1 193 ? 21.625 -11.344 -21.047 1 90.69 193 PRO B O 1
ATOM 5720 N N . VAL B 1 194 ? 23.328 -10.961 -22.328 1 91.56 194 VAL B N 1
ATOM 5721 C CA . VAL B 1 194 ? 23.453 -12.305 -22.875 1 91.56 194 VAL B CA 1
ATOM 5722 C C . VAL B 1 194 ? 23.641 -13.312 -21.75 1 91.56 194 VAL B C 1
ATOM 5724 O O . VAL B 1 194 ? 23.109 -14.43 -21.812 1 91.56 194 VAL B O 1
ATOM 5727 N N . GLU B 1 195 ? 24.359 -12.922 -20.656 1 91.44 195 GLU B N 1
ATOM 5728 C CA . GLU B 1 195 ? 24.656 -13.82 -19.547 1 91.44 195 GLU B CA 1
ATOM 5729 C C . GLU B 1 195 ? 23.422 -14.086 -18.703 1 91.44 195 GLU B C 1
ATOM 5731 O O . GLU B 1 195 ? 23.375 -15.039 -17.922 1 91.44 195 GLU B O 1
ATOM 5736 N N . MET B 1 196 ? 22.391 -13.203 -18.938 1 94.06 196 MET B N 1
ATOM 5737 C CA . MET B 1 196 ? 21.188 -13.32 -18.109 1 94.06 196 MET B CA 1
ATOM 5738 C C . MET B 1 196 ? 20.031 -13.906 -18.906 1 94.06 196 MET B C 1
ATOM 5740 O O . MET B 1 196 ? 18.938 -14.102 -18.375 1 94.06 196 MET B O 1
ATOM 5744 N N . ARG B 1 197 ? 20.25 -14.266 -20.109 1 95.69 197 ARG B N 1
ATOM 5745 C CA . ARG B 1 197 ? 19.219 -14.875 -20.938 1 95.69 197 ARG B CA 1
ATOM 5746 C C . ARG B 1 197 ? 19.156 -16.391 -20.719 1 95.69 197 ARG B C 1
ATOM 5748 O O . ARG B 1 197 ? 20.172 -17 -20.375 1 95.69 197 ARG B O 1
ATOM 5755 N N . TRP B 1 198 ? 18.078 -16.906 -20.984 1 96.75 198 TRP B N 1
ATOM 5756 C CA . TRP B 1 198 ? 17.891 -18.328 -20.688 1 96.75 198 TRP B CA 1
ATOM 5757 C C . TRP B 1 198 ? 18.625 -19.203 -21.688 1 96.75 198 TRP B C 1
ATOM 5759 O O . TRP B 1 198 ? 18.5 -19 -22.906 1 96.75 198 TRP B O 1
ATOM 5769 N N . SER B 1 199 ? 19.406 -20.016 -21.297 1 95.88 199 SER B N 1
ATOM 5770 C CA . SER B 1 199 ? 20.078 -21.109 -22 1 95.88 199 SER B CA 1
ATOM 5771 C C . SER B 1 199 ? 20.641 -22.141 -21.031 1 95.88 199 SER B C 1
ATOM 5773 O O . SER B 1 199 ? 20.891 -21.828 -19.859 1 95.88 199 SER B O 1
ATOM 5775 N N . GLU B 1 200 ? 20.75 -23.344 -21.484 1 95.12 200 GLU B N 1
ATOM 5776 C CA . GLU B 1 200 ? 21.297 -24.391 -20.625 1 95.12 200 GLU B CA 1
ATOM 5777 C C . GLU B 1 200 ? 22.75 -24.078 -20.234 1 95.12 200 GLU B C 1
ATOM 5779 O O . GLU B 1 200 ? 23.188 -24.422 -19.141 1 95.12 200 GLU B O 1
ATOM 5784 N N . ALA B 1 201 ? 23.438 -23.438 -21.141 1 95.06 201 ALA B N 1
ATOM 5785 C CA . ALA B 1 201 ? 24.812 -23.031 -20.859 1 95.06 201 ALA B CA 1
ATOM 5786 C C . ALA B 1 201 ? 24.859 -22.016 -19.719 1 95.06 201 ALA B C 1
ATOM 5788 O O . ALA B 1 201 ? 25.703 -22.125 -18.828 1 95.06 201 ALA B O 1
ATOM 5789 N N . ASN B 1 202 ? 23.984 -21.062 -19.797 1 95.5 202 ASN B N 1
ATOM 5790 C CA . ASN B 1 202 ? 23.922 -20.062 -18.734 1 95.5 202 ASN B CA 1
ATOM 5791 C C . ASN B 1 202 ? 23.484 -20.672 -17.406 1 95.5 202 ASN B C 1
ATOM 5793 O O . ASN B 1 202 ? 23.984 -20.281 -16.344 1 95.5 202 ASN B O 1
ATOM 5797 N N . LEU B 1 203 ? 22.547 -21.656 -17.453 1 96.56 203 LEU B N 1
ATOM 5798 C CA . LEU B 1 203 ? 22.109 -22.344 -16.234 1 96.56 203 LEU B CA 1
ATOM 5799 C C . LEU B 1 203 ? 23.297 -23.062 -15.586 1 96.56 203 LEU B C 1
ATOM 5801 O O . LEU B 1 203 ? 23.469 -23 -14.367 1 96.56 203 LEU B O 1
ATOM 5805 N N . ARG B 1 204 ? 24.125 -23.672 -16.359 1 94.5 204 ARG B N 1
ATOM 5806 C CA . ARG B 1 204 ? 25.297 -24.375 -15.852 1 94.5 204 ARG B CA 1
ATOM 5807 C C . ARG B 1 204 ? 26.312 -23.391 -15.273 1 94.5 204 ARG B C 1
ATOM 5809 O O . ARG B 1 204 ? 26.922 -23.656 -14.234 1 94.5 204 ARG B O 1
ATOM 5816 N N . ALA B 1 205 ? 26.438 -22.281 -15.992 1 93.62 205 ALA B N 1
ATOM 5817 C CA . ALA B 1 205 ? 27.359 -21.266 -15.508 1 93.62 205 ALA B CA 1
ATOM 5818 C C . ALA B 1 205 ? 26.922 -20.734 -14.141 1 93.62 205 ALA B C 1
ATOM 5820 O O . ALA B 1 205 ? 27.75 -20.594 -13.234 1 93.62 205 ALA B O 1
ATOM 5821 N N . HIS B 1 206 ? 25.688 -20.469 -13.992 1 91.81 206 HIS B N 1
ATOM 5822 C CA . HIS B 1 206 ? 25.188 -19.953 -12.727 1 91.81 206 HIS B CA 1
ATOM 5823 C C . HIS B 1 206 ? 25.172 -21.047 -11.656 1 91.81 206 HIS B C 1
ATOM 5825 O O . HIS B 1 206 ? 25.312 -20.75 -10.469 1 91.81 206 HIS B O 1
ATOM 5831 N N . ARG B 1 207 ? 25.062 -22.281 -12.062 1 92.62 207 ARG B N 1
ATOM 5832 C CA . ARG B 1 207 ? 25.156 -23.406 -11.133 1 92.62 207 ARG B CA 1
ATOM 5833 C C . ARG B 1 207 ? 26.531 -23.469 -10.5 1 92.62 207 ARG B C 1
ATOM 5835 O O . ARG B 1 207 ? 26.656 -23.719 -9.297 1 92.62 207 ARG B O 1
ATOM 5842 N N . SER B 1 208 ? 27.5 -23.203 -11.312 1 90.75 208 SER B N 1
ATOM 5843 C CA . SER B 1 208 ? 28.875 -23.219 -10.812 1 90.75 208 SER B CA 1
ATOM 5844 C C . SER B 1 208 ? 29.094 -22.141 -9.758 1 90.75 208 SER B C 1
ATOM 5846 O O . SER B 1 208 ? 29.969 -22.266 -8.898 1 90.75 208 SER B O 1
ATOM 5848 N N . LEU B 1 209 ? 28.234 -21.125 -9.812 1 83.38 209 LEU B N 1
ATOM 5849 C CA . LEU B 1 209 ? 28.312 -20.031 -8.852 1 83.38 209 LEU B CA 1
ATOM 5850 C C . LEU B 1 209 ? 27.344 -20.25 -7.695 1 83.38 209 LEU B C 1
ATOM 5852 O O . LEU B 1 209 ? 27.219 -19.391 -6.816 1 83.38 209 LEU B O 1
ATOM 5856 N N . GLY B 1 210 ? 26.594 -21.391 -7.734 1 84.25 210 GLY B N 1
ATOM 5857 C CA . GLY B 1 210 ? 25.641 -21.703 -6.68 1 84.25 210 GLY B CA 1
ATOM 5858 C C . GLY B 1 210 ? 24.344 -20.922 -6.793 1 84.25 210 GLY B C 1
ATOM 5859 O O . GLY B 1 210 ? 23.625 -20.75 -5.805 1 84.25 210 GLY B O 1
ATOM 5860 N N . GLN B 1 211 ? 24.031 -20.375 -7.992 1 89.94 211 GLN B N 1
ATOM 5861 C CA . GLN B 1 211 ? 22.875 -19.5 -8.164 1 89.94 211 GLN B CA 1
ATOM 5862 C C . GLN B 1 211 ? 21.922 -20.078 -9.211 1 89.94 211 GLN B C 1
ATOM 5864 O O . GLN B 1 211 ? 21.172 -19.328 -9.844 1 89.94 211 GLN B O 1
ATOM 5869 N N . ALA B 1 212 ? 21.953 -21.344 -9.406 1 93.25 212 ALA B N 1
ATOM 5870 C CA . ALA B 1 212 ? 21.156 -21.969 -10.453 1 93.25 212 ALA B CA 1
ATOM 5871 C C . ALA B 1 212 ? 19.656 -21.812 -10.172 1 93.25 212 ALA B C 1
ATOM 5873 O O . ALA B 1 212 ? 18.875 -21.516 -11.086 1 93.25 212 ALA B O 1
ATOM 5874 N N . ALA B 1 213 ? 19.25 -21.984 -8.891 1 91.88 213 ALA B N 1
ATOM 5875 C CA . ALA B 1 213 ? 17.828 -21.891 -8.539 1 91.88 213 ALA B CA 1
ATOM 5876 C C . ALA B 1 213 ? 17.297 -20.484 -8.773 1 91.88 213 ALA B C 1
ATOM 5878 O O . ALA B 1 213 ? 16.172 -20.297 -9.266 1 91.88 213 ALA B O 1
ATOM 5879 N N . LEU B 1 214 ? 18.125 -19.516 -8.461 1 92.69 214 LEU B N 1
ATOM 5880 C CA . LEU B 1 214 ? 17.75 -18.109 -8.633 1 92.69 214 LEU B CA 1
ATOM 5881 C C . LEU B 1 214 ? 17.609 -17.766 -10.109 1 92.69 214 LEU B C 1
ATOM 5883 O O . LEU B 1 214 ? 16.656 -17.078 -10.5 1 92.69 214 LEU B O 1
ATOM 5887 N N . PHE B 1 215 ? 18.594 -18.234 -10.844 1 96 215 PHE B N 1
ATOM 5888 C CA . PHE B 1 215 ? 18.578 -18.016 -12.289 1 96 215 PHE B CA 1
ATOM 5889 C C . PHE B 1 215 ? 17.359 -18.672 -12.922 1 96 215 PHE B C 1
ATOM 5891 O O . PHE B 1 215 ? 16.656 -18.062 -13.727 1 96 215 PHE B O 1
ATOM 5898 N N . ALA B 1 216 ? 17.062 -19.875 -12.602 1 97.06 216 ALA B N 1
ATOM 5899 C CA . ALA B 1 216 ? 15.922 -20.625 -13.141 1 97.06 216 ALA B CA 1
ATOM 5900 C C . ALA B 1 216 ? 14.602 -19.969 -12.734 1 97.06 216 ALA B C 1
ATOM 5902 O O . ALA B 1 216 ? 13.695 -19.828 -13.555 1 97.06 216 ALA B O 1
ATOM 5903 N N . GLU B 1 217 ? 14.492 -19.594 -11.477 1 96.06 217 GLU B N 1
ATOM 5904 C CA . GLU B 1 217 ? 13.273 -18.953 -10.992 1 96.06 217 GLU B CA 1
ATOM 5905 C C 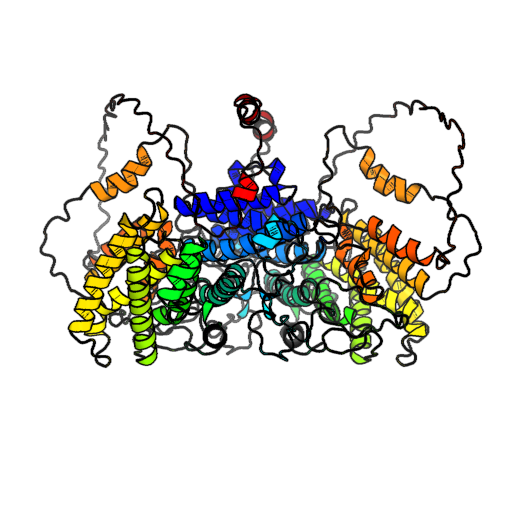. GLU B 1 217 ? 13 -17.656 -11.742 1 96.06 217 GLU B C 1
ATOM 5907 O O . GLU B 1 217 ? 11.852 -17.344 -12.062 1 96.06 217 GLU B O 1
ATOM 5912 N N . MET B 1 218 ? 14.047 -16.875 -11.961 1 97.25 218 MET B N 1
ATOM 5913 C CA . MET B 1 218 ? 13.891 -15.617 -12.68 1 97.25 218 MET B CA 1
ATOM 5914 C C . MET B 1 218 ? 13.195 -15.836 -14.023 1 97.25 218 MET B C 1
ATOM 5916 O O . MET B 1 218 ? 12.242 -15.133 -14.359 1 97.25 218 MET B O 1
ATOM 5920 N N . HIS B 1 219 ? 13.578 -16.828 -14.711 1 98.06 219 HIS B N 1
ATOM 5921 C CA . HIS B 1 219 ? 13.047 -17.047 -16.047 1 98.06 219 HIS B CA 1
ATOM 5922 C C . HIS B 1 219 ? 11.672 -17.703 -16 1 98.06 219 HIS B C 1
ATOM 5924 O O . HIS B 1 219 ? 10.836 -17.469 -16.875 1 98.06 219 HIS B O 1
ATOM 5930 N N . ILE B 1 220 ? 11.438 -18.547 -15.023 1 98.19 220 ILE B N 1
ATOM 5931 C CA . ILE B 1 220 ? 10.109 -19.125 -14.867 1 98.19 220 ILE B CA 1
ATOM 5932 C C . ILE B 1 220 ? 9.109 -18.031 -14.5 1 98.19 220 ILE B C 1
ATOM 5934 O O . ILE B 1 220 ? 7.973 -18.031 -14.984 1 98.19 220 ILE B O 1
ATOM 5938 N N . LEU B 1 221 ? 9.531 -17.062 -13.68 1 97.94 221 LEU B N 1
ATOM 5939 C CA . LEU B 1 221 ? 8.664 -15.945 -13.32 1 97.94 221 LEU B CA 1
ATOM 5940 C C . LEU B 1 221 ? 8.391 -15.062 -14.539 1 97.94 221 LEU B C 1
ATOM 5942 O O . LEU B 1 221 ? 7.289 -14.523 -14.68 1 97.94 221 LEU B O 1
ATOM 5946 N N . LEU B 1 222 ? 9.406 -14.883 -15.383 1 97.81 222 LEU B N 1
ATOM 5947 C CA . LEU B 1 222 ? 9.211 -14.117 -16.609 1 97.81 222 LEU B CA 1
ATOM 5948 C C . LEU B 1 222 ? 8.188 -14.789 -17.516 1 97.81 222 LEU B C 1
ATOM 5950 O O . LEU B 1 222 ? 7.309 -14.125 -18.062 1 97.81 222 LEU B O 1
ATOM 5954 N N . ALA B 1 223 ? 8.273 -16.078 -17.641 1 97.62 223 ALA B N 1
ATOM 5955 C CA . ALA B 1 223 ? 7.289 -16.828 -18.422 1 97.62 223 ALA B CA 1
ATOM 5956 C C . ALA B 1 223 ? 5.902 -16.734 -17.797 1 97.62 223 ALA B C 1
ATOM 5958 O O . ALA B 1 223 ? 4.902 -16.547 -18.5 1 97.62 223 ALA B O 1
ATOM 5959 N N . HIS B 1 224 ? 5.887 -16.875 -16.484 1 98.06 224 HIS B N 1
ATOM 5960 C CA . HIS B 1 224 ? 4.641 -16.812 -15.734 1 98.06 224 HIS B CA 1
ATOM 5961 C C . HIS B 1 224 ? 3.939 -15.469 -15.93 1 98.06 224 HIS B C 1
ATOM 5963 O O . HIS B 1 224 ? 2.715 -15.422 -16.062 1 98.06 224 HIS B O 1
ATOM 5969 N N . ALA B 1 225 ? 4.676 -14.375 -15.953 1 96.69 225 ALA B N 1
ATOM 5970 C CA . ALA B 1 225 ? 4.137 -13.023 -16.031 1 96.69 225 ALA B CA 1
ATOM 5971 C C . ALA B 1 225 ? 3.402 -12.812 -17.359 1 96.69 225 ALA B C 1
ATOM 5973 O O . ALA B 1 225 ? 2.492 -11.984 -17.453 1 96.69 225 ALA B O 1
ATOM 5974 N N . ARG B 1 226 ? 3.74 -13.57 -18.344 1 93.44 226 ARG B N 1
ATOM 5975 C CA . ARG B 1 226 ? 3.178 -13.383 -19.672 1 93.44 226 ARG B CA 1
ATOM 5976 C C . ARG B 1 226 ? 1.712 -13.805 -19.719 1 93.44 226 ARG B C 1
ATOM 5978 O O . ARG B 1 226 ? 0.922 -13.25 -20.484 1 93.44 226 ARG B O 1
ATOM 5985 N N . PHE B 1 227 ? 1.356 -14.703 -18.844 1 95.25 227 PHE B N 1
ATOM 5986 C CA . PHE B 1 227 ? -0.001 -15.211 -19.016 1 95.25 227 PHE B CA 1
ATOM 5987 C C . PHE B 1 227 ? -0.746 -15.211 -17.688 1 95.25 227 PHE B C 1
ATOM 5989 O O . PHE B 1 227 ? -1.88 -15.688 -17.609 1 95.25 227 PHE B O 1
ATOM 5996 N N . LEU B 1 228 ? -0.228 -14.719 -16.672 1 94.75 228 LEU B N 1
ATOM 5997 C CA . LEU B 1 228 ? -0.838 -14.766 -15.344 1 94.75 228 LEU B CA 1
ATOM 5998 C C . LEU B 1 228 ? -2.203 -14.086 -15.352 1 94.75 228 LEU B C 1
ATOM 6000 O O . LEU B 1 228 ? -3.184 -14.648 -14.859 1 94.75 228 LEU B O 1
ATOM 6004 N N . VAL B 1 229 ? -2.27 -12.906 -15.883 1 91.69 229 VAL B N 1
ATOM 6005 C CA . VAL B 1 229 ? -3.539 -12.188 -15.906 1 91.69 229 VAL B CA 1
ATOM 6006 C C . VAL B 1 229 ? -4.398 -12.695 -17.062 1 91.69 229 VAL B C 1
ATOM 6008 O O . VAL B 1 229 ? -5.617 -12.82 -16.938 1 91.69 229 VAL B O 1
ATOM 6011 N N . GLN B 1 230 ? -3.828 -13.102 -18.172 1 90.81 230 GLN B N 1
ATOM 6012 C CA . GLN B 1 230 ? -4.527 -13.484 -19.391 1 90.81 230 GLN B CA 1
ATOM 6013 C C . GLN B 1 230 ? -5.281 -14.797 -19.203 1 90.81 230 GLN B C 1
ATOM 6015 O O . GLN B 1 230 ? -6.32 -15.016 -19.828 1 90.81 230 GLN B O 1
ATOM 6020 N N . HIS B 1 231 ? -4.824 -15.562 -18.359 1 92.81 231 HIS B N 1
ATOM 6021 C CA . HIS B 1 231 ? -5.469 -16.875 -18.234 1 92.81 231 HIS B CA 1
ATOM 6022 C C . HIS B 1 231 ? -6.887 -16.734 -17.688 1 92.81 231 HIS B C 1
ATOM 6024 O O . HIS B 1 231 ? -7.707 -17.641 -17.859 1 92.81 231 HIS B O 1
ATOM 6030 N N . GLU B 1 232 ? -7.18 -15.641 -17.031 1 91.06 232 GLU B N 1
ATOM 6031 C CA . GLU B 1 232 ? -8.531 -15.398 -16.531 1 91.06 232 GLU B CA 1
ATOM 6032 C C . GLU B 1 232 ? -9.508 -15.164 -17.688 1 91.06 232 GLU B C 1
ATOM 6034 O O . GLU B 1 232 ? -10.719 -15.289 -17.516 1 91.06 232 GLU B O 1
ATOM 6039 N N . TYR B 1 233 ? -9.008 -14.867 -18.844 1 88.88 233 TYR B N 1
ATOM 6040 C CA . TYR B 1 233 ? -9.852 -14.523 -19.984 1 88.88 233 TYR B CA 1
ATOM 6041 C C . TYR B 1 233 ? -10.055 -15.719 -20.906 1 88.88 233 TYR B C 1
ATOM 6043 O O . TYR B 1 233 ? -10.617 -15.586 -22 1 88.88 233 TYR B O 1
ATOM 6051 N N . LEU B 1 234 ? -9.578 -16.859 -20.469 1 88.94 234 LEU B N 1
ATOM 6052 C CA . LEU B 1 234 ? -9.891 -18.078 -21.219 1 88.94 234 LEU B CA 1
ATOM 6053 C C . LEU B 1 234 ? -11.391 -18.344 -21.203 1 88.94 234 LEU B C 1
ATOM 6055 O O . LEU B 1 234 ? -12.031 -18.297 -20.141 1 88.94 234 LEU B O 1
ATOM 6059 N N . PRO B 1 235 ? -11.961 -18.516 -22.328 1 85.94 235 PRO B N 1
ATOM 6060 C CA . PRO B 1 235 ? -13.422 -18.656 -22.406 1 85.94 235 PRO B CA 1
ATOM 6061 C C . PRO B 1 235 ? -13.945 -19.859 -21.641 1 85.94 235 PRO B C 1
ATOM 6063 O O . PRO B 1 235 ? -13.32 -20.922 -21.641 1 85.94 235 PRO B O 1
ATOM 6066 N N . GLN B 1 236 ? -15.078 -19.578 -20.938 1 78.19 236 GLN B N 1
ATOM 6067 C CA . GLN B 1 236 ? -15.789 -20.625 -20.219 1 78.19 236 GLN B CA 1
ATOM 6068 C C . GLN B 1 236 ? -17.156 -20.891 -20.859 1 78.19 236 GLN B C 1
ATOM 6070 O O . GLN B 1 236 ? -18 -20 -20.906 1 78.19 236 GLN B O 1
ATOM 6075 N N . ILE B 1 237 ? -17.547 -21.797 -21.656 1 65.38 237 ILE B N 1
ATOM 6076 C CA . ILE B 1 237 ? -18.703 -22.016 -22.516 1 65.38 237 ILE B CA 1
ATOM 6077 C C . ILE B 1 237 ? -19.922 -22.359 -21.672 1 65.38 237 ILE B C 1
ATOM 6079 O O . ILE B 1 237 ? -21.047 -21.969 -22.016 1 65.38 237 ILE B O 1
ATOM 6083 N N . HIS B 1 238 ? -19.938 -23.234 -20.75 1 60.12 238 HIS B N 1
ATOM 6084 C CA . HIS B 1 238 ? -21.188 -23.625 -20.109 1 60.12 238 HIS B CA 1
ATOM 6085 C C . HIS B 1 238 ? -21.5 -22.719 -18.938 1 60.12 238 HIS B C 1
ATOM 6087 O O . HIS B 1 238 ? -21.5 -23.156 -17.781 1 60.12 238 HIS B O 1
ATOM 6093 N N . GLU B 1 239 ? -21.391 -21.391 -19.297 1 57.03 239 GLU B N 1
ATOM 6094 C CA . GLU B 1 239 ? -21.844 -20.5 -18.219 1 57.03 239 GLU B CA 1
ATOM 6095 C C . GLU B 1 239 ? -23.359 -20.438 -18.172 1 57.03 239 GLU B C 1
ATOM 6097 O O . GLU B 1 239 ? -24.016 -20.203 -19.188 1 57.03 239 GLU B O 1
ATOM 6102 N N . PRO B 1 240 ? -24.062 -21.094 -17.125 1 51.16 240 PRO B N 1
ATOM 6103 C CA . PRO B 1 240 ? -25.531 -20.984 -17.141 1 51.16 240 PRO B CA 1
ATOM 6104 C C . PRO B 1 240 ? -26 -19.562 -17.438 1 51.16 240 PRO B C 1
ATOM 6106 O O . PRO B 1 240 ? -25.359 -18.594 -17.016 1 51.16 240 PRO B O 1
ATOM 6109 N N . ALA B 1 241 ? -26.828 -19.469 -18.562 1 45.38 241 ALA B N 1
ATOM 6110 C CA . ALA B 1 241 ? -27.469 -18.203 -18.922 1 45.38 241 ALA B CA 1
ATOM 6111 C C . ALA B 1 241 ? -27.906 -17.453 -17.672 1 45.38 241 ALA B C 1
ATOM 6113 O O . ALA B 1 241 ? -28.047 -16.219 -17.703 1 45.38 241 ALA B O 1
ATOM 6114 N N . THR B 1 242 ? -28.453 -18.234 -16.75 1 42.75 242 THR B N 1
ATOM 6115 C CA . THR B 1 242 ? -29.109 -17.688 -15.578 1 42.75 242 THR B CA 1
ATOM 6116 C C . THR B 1 242 ? -28.078 -17.203 -14.555 1 42.75 242 THR B C 1
ATOM 6118 O O . THR B 1 242 ? -28.422 -16.969 -13.398 1 42.75 242 THR B O 1
ATOM 6121 N N . ALA B 1 243 ? -26.953 -17.391 -14.922 1 45.62 243 ALA B N 1
ATOM 6122 C CA . ALA B 1 243 ? -25.984 -16.984 -13.914 1 45.62 243 ALA B CA 1
ATOM 6123 C C . ALA B 1 243 ? -26.375 -15.648 -13.289 1 45.62 243 ALA B C 1
ATOM 6125 O O . ALA B 1 243 ? -26.203 -14.594 -13.891 1 45.62 243 ALA B O 1
ATOM 6126 N N . THR B 1 244 ? -27.719 -15.727 -12.789 1 38.72 244 THR B N 1
ATOM 6127 C CA . THR B 1 244 ? -28.203 -14.625 -11.969 1 38.72 244 THR B CA 1
ATOM 6128 C C . THR B 1 244 ? -27.125 -14.18 -10.977 1 38.72 244 THR B C 1
ATOM 6130 O O . THR B 1 244 ? -26.562 -15 -10.266 1 38.72 244 THR B O 1
ATOM 6133 N N . HIS B 1 245 ? -26.312 -13.438 -11.352 1 42.5 245 HIS B N 1
ATOM 6134 C CA . HIS B 1 245 ? -25.422 -12.805 -10.391 1 42.5 245 HIS B CA 1
ATOM 6135 C C . HIS B 1 245 ? -26.141 -12.508 -9.086 1 42.5 245 HIS B C 1
ATOM 6137 O O . HIS B 1 245 ? -27.094 -11.727 -9.062 1 42.5 245 HIS B O 1
ATOM 6143 N N . HIS B 1 246 ? -26.547 -13.586 -8.461 1 38.16 246 HIS B N 1
ATOM 6144 C CA . HIS B 1 246 ? -26.938 -13.062 -7.156 1 38.16 246 HIS B CA 1
ATOM 6145 C C . HIS B 1 246 ? -26.141 -11.805 -6.805 1 38.16 246 HIS B C 1
ATOM 6147 O O . HIS B 1 246 ? -25 -11.656 -7.215 1 38.16 246 HIS B O 1
ATOM 6153 N N . ARG B 1 247 ? -26.953 -10.859 -6.402 1 37.38 247 ARG B N 1
ATOM 6154 C CA . ARG B 1 247 ? -26.5 -9.492 -6.168 1 37.38 247 ARG B CA 1
ATOM 6155 C C . ARG B 1 247 ? -25.172 -9.469 -5.418 1 37.38 247 ARG B C 1
ATOM 6157 O O . ARG B 1 247 ? -25.125 -9.742 -4.219 1 37.38 247 ARG B O 1
ATOM 6164 N N . PRO B 1 248 ? -24.25 -10.141 -5.828 1 35.75 248 PRO B N 1
ATOM 6165 C CA . PRO B 1 248 ? -23.188 -9.68 -4.914 1 35.75 248 PRO B CA 1
ATOM 6166 C C . PRO B 1 248 ? -23.297 -8.188 -4.602 1 35.75 248 PRO B C 1
ATOM 6168 O O . PRO B 1 248 ? -23.906 -7.438 -5.355 1 35.75 248 PRO B O 1
ATOM 6171 N N . SER B 1 249 ? -23.031 -7.906 -3.395 1 35.38 249 SER B N 1
ATOM 6172 C CA . SER B 1 249 ? -23.188 -6.547 -2.885 1 35.38 249 SER B CA 1
ATOM 6173 C C . SER B 1 249 ? -22.828 -5.516 -3.951 1 35.38 249 SER B C 1
ATOM 6175 O O . SER B 1 249 ? -22.875 -4.312 -3.691 1 35.38 249 SER B O 1
ATOM 6177 N N . ALA B 1 250 ? -21.906 -5.855 -4.828 1 38.16 250 ALA B N 1
ATOM 6178 C CA . ALA B 1 250 ? -21.672 -4.758 -5.762 1 38.16 250 ALA B CA 1
ATOM 6179 C C . ALA B 1 250 ? -22.844 -4.586 -6.727 1 38.16 250 ALA B C 1
ATOM 6181 O O . ALA B 1 250 ? -23.234 -5.535 -7.41 1 38.16 250 ALA B O 1
ATOM 6182 N N . ASP B 1 251 ? -23.875 -4.09 -6.488 1 38.25 251 ASP B N 1
ATOM 6183 C CA . ASP B 1 251 ? -25.078 -3.693 -7.215 1 38.25 251 ASP B CA 1
ATOM 6184 C C . ASP B 1 251 ? -24.766 -3.447 -8.695 1 38.25 251 ASP B C 1
ATOM 6186 O O . ASP B 1 251 ? -25.531 -2.771 -9.383 1 38.25 251 ASP B O 1
ATOM 6190 N N . ILE B 1 252 ? -23.641 -3.568 -9.188 1 40.28 252 ILE B N 1
ATOM 6191 C CA . ILE B 1 252 ? -23.609 -3.299 -10.617 1 40.28 252 ILE B CA 1
ATOM 6192 C C . ILE B 1 252 ? -24.375 -4.391 -11.367 1 40.28 252 ILE B C 1
ATOM 6194 O O . ILE B 1 252 ? -24.047 -5.574 -11.258 1 40.28 252 ILE B O 1
ATOM 6198 N N . PRO B 1 253 ? -25.484 -4.109 -11.727 1 42.56 253 PRO B N 1
ATOM 6199 C CA . PRO B 1 253 ? -26.125 -5.141 -12.547 1 42.56 253 PRO B CA 1
ATOM 6200 C C . PRO B 1 253 ? -25.188 -5.734 -13.586 1 42.56 253 PRO B C 1
ATOM 6202 O O . PRO B 1 253 ? -24.75 -5.031 -14.5 1 42.56 253 PRO B O 1
ATOM 6205 N N . LEU B 1 254 ? -24.188 -6.523 -13.227 1 51.75 254 LEU B N 1
ATOM 6206 C CA . LEU B 1 254 ? -23.469 -7.219 -14.289 1 51.75 254 LEU B CA 1
ATOM 6207 C C . LEU B 1 254 ? -24.438 -8 -15.172 1 51.75 254 LEU B C 1
ATOM 6209 O O . LEU B 1 254 ? -25.406 -8.578 -14.688 1 51.75 254 LEU B O 1
ATOM 6213 N N . VAL B 1 255 ? -24.453 -7.379 -16.469 1 56.22 255 VAL B N 1
ATOM 6214 C CA . VAL B 1 255 ? -25.172 -8.227 -17.422 1 56.22 255 VAL B CA 1
ATOM 6215 C C . VAL B 1 255 ? -24.734 -9.68 -17.234 1 56.22 255 VAL B C 1
ATOM 6217 O O . VAL B 1 255 ? -23.547 -9.984 -17.172 1 56.22 255 VAL B O 1
ATOM 6220 N N . PRO B 1 256 ? -25.672 -10.328 -16.891 1 64.94 256 PRO B N 1
ATOM 6221 C CA . PRO B 1 256 ? -25.328 -11.742 -16.719 1 64.94 256 PRO B CA 1
ATOM 6222 C C . PRO B 1 256 ? -24.5 -12.297 -17.875 1 64.94 256 PRO B C 1
ATOM 6224 O O . PRO B 1 256 ? -24.797 -12.016 -19.031 1 64.94 256 PRO B O 1
ATOM 6227 N N . GLY B 1 257 ? -23.375 -12.719 -17.609 1 71.44 257 GLY B N 1
ATOM 6228 C CA . GLY B 1 257 ? -22.531 -13.367 -18.594 1 71.44 257 GLY B CA 1
ATOM 6229 C C . GLY B 1 257 ? -21.375 -12.492 -19.062 1 71.44 257 GLY B C 1
ATOM 6230 O O . GLY B 1 257 ? -20.531 -12.93 -19.859 1 71.44 257 GLY B O 1
ATOM 6231 N N . TYR B 1 258 ? -21.406 -11.281 -18.578 1 77.19 258 TYR B N 1
ATOM 6232 C CA . TYR B 1 258 ? -20.375 -10.359 -19.016 1 77.19 258 TYR B CA 1
ATOM 6233 C C . TYR B 1 258 ? -19.547 -9.859 -17.828 1 77.19 258 TYR B C 1
ATOM 6235 O O . TYR B 1 258 ? -20.047 -9.797 -16.703 1 77.19 258 TYR B O 1
ATOM 6243 N N . ASP B 1 259 ? -18.344 -9.625 -18.125 1 79.75 259 ASP B N 1
ATOM 6244 C CA . ASP B 1 259 ? -17.516 -9.023 -17.078 1 79.75 259 ASP B CA 1
ATOM 6245 C C . ASP B 1 259 ? -17.688 -7.504 -17.047 1 79.75 259 ASP B C 1
ATOM 6247 O O . ASP B 1 259 ? -18.562 -6.961 -17.734 1 79.75 259 ASP B O 1
ATOM 6251 N N . ARG B 1 260 ? -16.922 -6.785 -16.297 1 76 260 ARG B N 1
ATOM 6252 C CA . ARG B 1 260 ? -17.078 -5.348 -16.094 1 76 260 ARG B CA 1
ATOM 6253 C C . ARG B 1 260 ? -16.594 -4.562 -17.312 1 76 260 ARG B C 1
ATOM 6255 O O . ARG B 1 260 ? -16.984 -3.404 -17.5 1 76 260 ARG B O 1
ATOM 6262 N N . ALA B 1 261 ? -15.758 -5.188 -18.062 1 79.06 261 ALA B N 1
ATOM 6263 C CA . ALA B 1 261 ? -15.266 -4.547 -19.281 1 79.06 261 ALA B CA 1
ATOM 6264 C C . ALA B 1 261 ? -16.234 -4.758 -20.438 1 79.06 261 ALA B C 1
ATOM 6266 O O . ALA B 1 261 ? -16.016 -4.234 -21.547 1 79.06 261 ALA B O 1
ATOM 6267 N N . GLY B 1 262 ? -17.312 -5.504 -20.219 1 78.38 262 GLY B N 1
ATOM 6268 C CA . GLY B 1 262 ? -18.297 -5.777 -21.25 1 78.38 262 GLY B CA 1
ATOM 6269 C C . GLY B 1 262 ? -17.906 -6.941 -22.141 1 78.38 262 GLY B C 1
ATOM 6270 O O . GLY B 1 262 ? -18.422 -7.066 -23.266 1 78.38 262 GLY B O 1
ATOM 6271 N N . ILE B 1 263 ? -17.047 -7.699 -21.75 1 83.38 263 ILE B N 1
ATOM 6272 C CA . ILE B 1 263 ? -16.609 -8.875 -22.516 1 83.38 263 ILE B CA 1
ATOM 6273 C C . ILE B 1 263 ? -17.312 -10.117 -21.969 1 83.38 263 ILE B C 1
ATOM 6275 O O . ILE B 1 263 ? -17.281 -10.375 -20.75 1 83.38 263 ILE B O 1
ATOM 6279 N N . ALA B 1 264 ? -17.906 -10.797 -22.812 1 82.12 264 ALA B N 1
ATOM 6280 C CA . ALA B 1 264 ? -18.594 -12.016 -22.406 1 82.12 264 ALA B CA 1
ATOM 6281 C C . ALA B 1 264 ? -17.609 -13.062 -21.891 1 82.12 264 ALA B C 1
ATOM 6283 O O . ALA B 1 264 ? -16.516 -13.211 -22.438 1 82.12 264 ALA B O 1
ATOM 6284 N N . PHE B 1 265 ? -17.938 -13.797 -20.906 1 82.94 265 PHE B N 1
ATOM 6285 C CA . PHE B 1 265 ? -17.094 -14.852 -20.359 1 82.94 265 PHE B CA 1
ATOM 6286 C C . PHE B 1 265 ? -16.859 -15.953 -21.391 1 82.94 265 PHE B C 1
ATOM 6288 O O . PHE B 1 265 ? -15.906 -16.719 -21.281 1 82.94 265 PHE B O 1
ATOM 6295 N N . THR B 1 266 ? -17.719 -15.984 -22.391 1 80.94 266 THR B N 1
ATOM 6296 C CA . THR B 1 266 ? -17.625 -16.984 -23.438 1 80.94 266 THR B CA 1
ATOM 6297 C C . THR B 1 266 ? -16.844 -16.453 -24.641 1 80.94 266 THR B C 1
ATOM 6299 O O . THR B 1 266 ? -16.594 -17.188 -25.594 1 80.94 266 THR B O 1
ATOM 6302 N N . HIS B 1 267 ? -16.438 -15.211 -24.5 1 83.38 267 HIS B N 1
ATOM 6303 C CA . HIS B 1 267 ? -15.742 -14.594 -25.609 1 83.38 267 HIS B CA 1
ATOM 6304 C C . HIS B 1 267 ? -14.438 -15.312 -25.922 1 83.38 267 HIS B C 1
ATOM 6306 O O . HIS B 1 267 ? -13.648 -15.594 -25.016 1 83.38 267 HIS B O 1
ATOM 6312 N N . VAL B 1 268 ? -14.32 -15.625 -27.203 1 83.69 268 VAL B N 1
ATOM 6313 C CA . VAL B 1 268 ? -13.109 -16.328 -27.625 1 83.69 268 VAL B CA 1
ATOM 6314 C C . VAL B 1 268 ? -12.141 -15.336 -28.281 1 83.69 268 VAL B C 1
ATOM 6316 O O . VAL B 1 268 ? -12.492 -14.641 -29.234 1 83.69 268 VAL B O 1
ATOM 6319 N N . ASP B 1 269 ? -10.977 -15.219 -27.703 1 85.12 269 ASP B N 1
ATOM 6320 C CA . ASP B 1 269 ? -9.867 -14.438 -28.25 1 85.12 269 ASP B CA 1
ATOM 6321 C C . ASP B 1 269 ? -8.656 -15.328 -28.547 1 85.12 269 ASP B C 1
ATOM 6323 O O . ASP B 1 269 ? -7.973 -15.766 -27.609 1 85.12 269 ASP B O 1
ATOM 6327 N N . ASP B 1 270 ? -8.312 -15.469 -29.766 1 84.25 270 ASP B N 1
ATOM 6328 C CA . ASP B 1 270 ? -7.266 -16.391 -30.188 1 84.25 270 ASP B CA 1
ATOM 6329 C C . ASP B 1 270 ? -5.902 -15.969 -29.641 1 84.25 270 ASP B C 1
ATOM 6331 O O . ASP B 1 270 ? -5.062 -16.812 -29.328 1 84.25 270 ASP B O 1
ATOM 6335 N N . LEU B 1 271 ? -5.668 -14.734 -29.625 1 85.31 271 LEU B N 1
ATOM 6336 C CA . LEU B 1 271 ? -4.375 -14.25 -29.156 1 85.31 271 LEU B CA 1
ATOM 6337 C C . LEU B 1 271 ? -4.188 -14.562 -27.672 1 85.31 271 LEU B C 1
ATOM 6339 O O . LEU B 1 271 ? -3.1 -14.961 -27.25 1 85.31 271 LEU B O 1
ATOM 6343 N N . VAL B 1 272 ? -5.254 -14.375 -26.875 1 88.25 272 VAL B N 1
ATOM 6344 C CA . VAL B 1 272 ? -5.203 -14.664 -25.438 1 88.25 272 VAL B CA 1
ATOM 6345 C C . VAL B 1 272 ? -4.977 -16.156 -25.219 1 88.25 272 VAL B C 1
ATOM 6347 O O . VAL B 1 272 ? -4.176 -16.547 -24.375 1 88.25 272 VAL B O 1
ATOM 6350 N N . ILE B 1 273 ? -5.664 -16.969 -25.969 1 88.75 273 ILE B N 1
ATOM 6351 C CA . ILE B 1 273 ? -5.535 -18.422 -25.844 1 88.75 273 ILE B CA 1
ATOM 6352 C C . ILE B 1 273 ? -4.109 -18.844 -26.188 1 88.75 273 ILE B C 1
ATOM 6354 O O . ILE B 1 273 ? -3.49 -19.625 -25.469 1 88.75 273 ILE B O 1
ATOM 6358 N N . GLN B 1 274 ? -3.58 -18.297 -27.234 1 89.19 274 GLN B N 1
ATOM 6359 C CA . GLN B 1 274 ? -2.238 -18.656 -27.688 1 89.19 274 GLN B CA 1
ATOM 6360 C C . GLN B 1 274 ? -1.19 -18.25 -26.656 1 89.19 274 GLN B C 1
ATOM 6362 O O . GLN B 1 274 ? -0.282 -19.031 -26.344 1 89.19 274 GLN B O 1
ATOM 6367 N N . VAL B 1 275 ? -1.3 -17.078 -26.141 1 91.25 275 VAL B N 1
ATOM 6368 C CA . VAL B 1 275 ? -0.341 -16.578 -25.156 1 91.25 275 VAL B CA 1
ATOM 6369 C C . VAL B 1 275 ? -0.378 -17.453 -23.906 1 91.25 275 VAL B C 1
ATOM 6371 O O . VAL B 1 275 ? 0.666 -17.766 -23.328 1 91.25 275 VAL B O 1
ATOM 6374 N N . CYS B 1 276 ? -1.549 -17.844 -23.484 1 93.62 276 CYS B N 1
ATOM 6375 C CA . CYS B 1 276 ? -1.706 -18.672 -22.281 1 93.62 276 CYS B CA 1
ATOM 6376 C C . CYS B 1 276 ? -1.145 -20.062 -22.5 1 93.62 276 CYS B C 1
ATOM 6378 O O . CYS B 1 276 ? -0.4 -20.578 -21.672 1 93.62 276 CYS B O 1
ATOM 6380 N N . VAL B 1 277 ? -1.487 -20.703 -23.656 1 92.56 277 VAL B N 1
ATOM 6381 C CA . VAL B 1 277 ? -1.056 -22.062 -23.938 1 92.56 277 VAL B CA 1
ATOM 6382 C C . VAL B 1 277 ? 0.456 -22.094 -24.141 1 92.56 277 VAL B C 1
ATOM 6384 O O . VAL B 1 277 ? 1.15 -22.953 -23.578 1 92.56 277 VAL B O 1
ATOM 6387 N N . ASP B 1 278 ? 0.938 -21.156 -24.891 1 93.62 278 ASP B N 1
ATOM 6388 C CA . ASP B 1 278 ? 2.379 -21.078 -25.109 1 93.62 278 ASP B CA 1
ATOM 6389 C C . ASP B 1 278 ? 3.117 -20.828 -23.797 1 93.62 278 ASP B C 1
ATOM 6391 O O . ASP B 1 278 ? 4.18 -21.406 -23.547 1 93.62 278 ASP B O 1
ATOM 6395 N N . GLY B 1 279 ? 2.58 -19.891 -23.047 1 96 279 GLY B N 1
ATOM 6396 C CA . GLY B 1 279 ? 3.186 -19.594 -21.75 1 96 279 GLY B CA 1
ATOM 6397 C C . GLY B 1 279 ? 3.211 -20.797 -20.828 1 96 279 GLY B C 1
ATOM 6398 O O . GLY B 1 279 ? 4.219 -21.047 -20.156 1 96 279 GLY B O 1
ATOM 6399 N N . ALA B 1 280 ? 2.131 -21.531 -20.766 1 97.06 280 ALA B N 1
ATOM 6400 C CA . ALA B 1 280 ? 2.049 -22.719 -19.906 1 97.06 280 ALA B CA 1
ATOM 6401 C C . ALA B 1 280 ? 3.064 -23.781 -20.344 1 97.06 280 ALA B C 1
ATOM 6403 O O . ALA B 1 280 ? 3.773 -24.344 -19.5 1 97.06 280 ALA B O 1
ATOM 6404 N N . PHE B 1 281 ? 3.137 -24.016 -21.641 1 96.31 281 PHE B N 1
ATOM 6405 C CA . PHE B 1 281 ? 4.086 -25.016 -22.125 1 96.31 281 PHE B CA 1
ATOM 6406 C C . PHE B 1 281 ? 5.52 -24.547 -21.906 1 96.31 281 PHE B C 1
ATOM 6408 O O . PHE B 1 281 ? 6.41 -25.359 -21.656 1 96.31 281 PHE B O 1
ATOM 6415 N N . GLU B 1 282 ? 5.723 -23.234 -22.031 1 97.5 282 GLU B N 1
ATOM 6416 C CA . GLU B 1 282 ? 7.055 -22.719 -21.75 1 97.5 282 GLU B CA 1
ATOM 6417 C C . GLU B 1 282 ? 7.469 -23.016 -20.297 1 97.5 282 GLU B C 1
ATOM 6419 O O . GLU B 1 282 ? 8.617 -23.375 -20.047 1 97.5 282 GLU B O 1
ATOM 6424 N N . VAL B 1 283 ? 6.598 -22.844 -19.344 1 98.19 283 VAL B N 1
ATOM 6425 C CA . VAL B 1 283 ? 6.867 -23.141 -17.953 1 98.19 283 VAL B CA 1
ATOM 6426 C C . VAL B 1 283 ? 7.203 -24.625 -17.797 1 98.19 283 VAL B C 1
ATOM 6428 O O . VAL B 1 283 ? 8.125 -25 -17.062 1 98.19 283 VAL B O 1
ATOM 6431 N N . VAL B 1 284 ? 6.469 -25.516 -18.516 1 98.06 284 VAL B N 1
ATOM 6432 C CA . VAL B 1 284 ? 6.715 -26.953 -18.484 1 98.06 284 VAL B CA 1
ATOM 6433 C C . VAL B 1 284 ? 8.117 -27.25 -19 1 98.06 284 VAL B C 1
ATOM 6435 O O . VAL B 1 284 ? 8.867 -28.016 -18.391 1 98.06 284 VAL B O 1
ATOM 6438 N N . ASP B 1 285 ? 8.43 -26.656 -20.094 1 97.81 285 ASP B N 1
ATOM 6439 C CA . ASP B 1 285 ? 9.734 -26.891 -20.703 1 97.81 285 ASP B CA 1
ATOM 6440 C C . ASP B 1 285 ? 10.859 -26.422 -19.797 1 97.81 285 ASP B C 1
ATOM 6442 O O . ASP B 1 285 ? 11.883 -27.094 -19.656 1 97.81 285 ASP B O 1
ATOM 6446 N N . LEU B 1 286 ? 10.719 -25.266 -19.234 1 97.94 286 LEU B N 1
ATOM 6447 C CA . LEU B 1 286 ? 11.727 -24.75 -18.297 1 97.94 286 LEU B CA 1
ATOM 6448 C C . LEU B 1 286 ? 11.875 -25.672 -17.094 1 97.94 286 LEU B C 1
ATOM 6450 O O . LEU B 1 286 ? 12.992 -25.953 -16.656 1 97.94 286 LEU B O 1
ATOM 6454 N N . MET B 1 287 ? 10.758 -26.172 -16.594 1 97.5 287 MET B N 1
ATOM 6455 C CA . MET B 1 287 ? 10.789 -27.031 -15.414 1 97.5 287 MET B CA 1
ATOM 6456 C C . MET B 1 287 ? 11.469 -28.359 -15.727 1 97.5 287 MET B C 1
ATOM 6458 O O . MET B 1 287 ? 12.141 -28.938 -14.867 1 97.5 287 MET B O 1
ATOM 6462 N N . ARG B 1 288 ? 11.305 -28.859 -16.922 1 97 288 ARG B N 1
ATOM 6463 C CA . ARG B 1 288 ? 11.977 -30.094 -17.312 1 97 288 ARG B CA 1
ATOM 6464 C C . ARG B 1 288 ? 13.492 -29.938 -17.281 1 97 288 ARG B C 1
ATOM 6466 O O . ARG B 1 288 ? 14.211 -30.828 -16.828 1 97 288 ARG B O 1
ATOM 6473 N N . VAL B 1 289 ? 13.953 -28.781 -17.719 1 96.62 289 VAL B N 1
ATOM 6474 C CA . VAL B 1 289 ? 15.391 -28.5 -17.688 1 96.62 289 VAL B CA 1
ATOM 6475 C C . VAL B 1 289 ? 15.852 -28.344 -16.25 1 96.62 289 VAL B C 1
ATOM 6477 O O . VAL B 1 289 ? 16.922 -28.828 -15.875 1 96.62 289 VAL B O 1
ATOM 6480 N N . VAL B 1 290 ? 15.047 -27.656 -15.453 1 95.19 290 VAL B N 1
ATOM 6481 C CA . VAL B 1 290 ? 15.367 -27.438 -14.047 1 95.19 290 VAL B CA 1
ATOM 6482 C C . VAL B 1 290 ? 15.5 -28.781 -13.328 1 95.19 290 VAL B C 1
ATOM 6484 O O . VAL B 1 290 ? 16.469 -29 -12.594 1 95.19 290 VAL B O 1
ATOM 6487 N N . GLN B 1 291 ? 14.602 -29.688 -13.586 1 94.12 291 GLN B N 1
ATOM 6488 C CA . GLN B 1 291 ? 14.617 -31 -12.953 1 94.12 291 GLN B CA 1
ATOM 6489 C C . GLN B 1 291 ? 15.758 -31.859 -13.492 1 94.12 291 GLN B C 1
ATOM 6491 O O . GLN B 1 291 ? 16.406 -32.594 -12.742 1 94.12 291 GLN B O 1
ATOM 6496 N N . ALA B 1 292 ? 15.953 -31.766 -14.75 1 94.12 292 ALA B N 1
ATOM 6497 C CA . ALA B 1 292 ? 17.031 -32.531 -15.367 1 94.12 292 ALA B CA 1
ATOM 6498 C C . ALA B 1 292 ? 18.391 -32.125 -14.812 1 94.12 292 ALA B C 1
ATOM 6500 O O . ALA B 1 292 ? 19.312 -32.969 -14.734 1 94.12 292 ALA B O 1
ATOM 6501 N N . ASN B 1 293 ? 18.516 -30.922 -14.359 1 93.25 293 ASN B N 1
ATOM 6502 C CA . ASN B 1 293 ? 19.781 -30.422 -13.836 1 93.25 293 ASN B CA 1
ATOM 6503 C C . ASN B 1 293 ? 19.797 -30.438 -12.305 1 93.25 293 ASN B C 1
ATOM 6505 O O . ASN B 1 293 ? 20.672 -29.828 -11.688 1 93.25 293 ASN B O 1
ATOM 6509 N N . ASN B 1 294 ? 18.797 -31.016 -11.656 1 90.25 294 ASN B N 1
ATOM 6510 C CA . ASN B 1 294 ? 18.688 -31.188 -10.211 1 90.25 294 ASN B CA 1
ATOM 6511 C C . ASN B 1 294 ? 18.734 -29.844 -9.484 1 90.25 294 ASN B C 1
ATOM 6513 O O . ASN B 1 294 ? 19.438 -29.688 -8.492 1 90.25 294 ASN B O 1
ATOM 6517 N N . VAL B 1 295 ? 18.109 -28.906 -10.125 1 92.25 295 VAL B N 1
ATOM 6518 C CA . VAL B 1 295 ? 17.984 -27.594 -9.492 1 92.25 295 VAL B CA 1
ATOM 6519 C C . VAL B 1 295 ? 16.859 -27.625 -8.469 1 92.25 295 VAL B C 1
ATOM 6521 O O . VAL B 1 295 ? 15.812 -28.219 -8.703 1 92.25 295 VAL B O 1
ATOM 6524 N N . GLN B 1 296 ? 17.094 -27.016 -7.348 1 88.31 296 GLN B N 1
ATOM 6525 C CA . GLN B 1 296 ? 16.109 -27 -6.277 1 88.31 296 GLN B CA 1
ATOM 6526 C C . GLN B 1 296 ? 14.898 -26.156 -6.668 1 88.31 296 GLN B C 1
ATOM 6528 O O . GLN B 1 296 ? 15.047 -25.094 -7.262 1 88.31 296 GLN B O 1
ATOM 6533 N N . CYS B 1 297 ? 13.719 -26.656 -6.281 1 90.88 297 CYS B N 1
ATOM 6534 C CA . CYS B 1 297 ? 12.484 -25.938 -6.574 1 90.88 297 CYS B CA 1
ATOM 6535 C C . CYS B 1 297 ? 12.25 -24.812 -5.566 1 90.88 297 CYS B C 1
ATOM 6537 O O . CYS B 1 297 ? 12.562 -24.969 -4.387 1 90.88 297 CYS B O 1
ATOM 6539 N N . THR B 1 298 ? 11.758 -23.734 -6.039 1 91.94 298 THR B N 1
ATOM 6540 C CA . THR B 1 298 ? 11.484 -22.562 -5.211 1 91.94 298 THR B CA 1
ATOM 6541 C C . THR B 1 298 ? 9.992 -22.234 -5.195 1 91.94 298 THR B C 1
ATOM 6543 O O . THR B 1 298 ? 9.219 -22.828 -5.945 1 91.94 298 THR B O 1
ATOM 6546 N N . ILE B 1 299 ? 9.578 -21.328 -4.316 1 93.25 299 ILE B N 1
ATOM 6547 C CA . ILE B 1 299 ? 8.18 -20.953 -4.195 1 93.25 299 ILE B CA 1
ATOM 6548 C C . ILE B 1 299 ? 7.711 -20.281 -5.488 1 93.25 299 ILE B C 1
ATOM 6550 O O . ILE B 1 299 ? 6.598 -20.531 -5.957 1 93.25 299 ILE B O 1
ATOM 6554 N N . GLY B 1 300 ? 8.586 -19.453 -6.047 1 95.12 300 GLY B N 1
ATOM 6555 C CA . GLY B 1 300 ? 8.258 -18.797 -7.301 1 95.12 300 GLY B CA 1
ATOM 6556 C C . GLY B 1 300 ? 7.949 -19.766 -8.422 1 95.12 300 GLY B C 1
ATOM 6557 O O . GLY B 1 300 ? 7.031 -19.547 -9.211 1 95.12 300 GLY B O 1
ATOM 6558 N N . MET B 1 301 ? 8.688 -20.875 -8.469 1 96.19 301 MET B N 1
ATOM 6559 C CA . MET B 1 301 ? 8.422 -21.906 -9.461 1 96.19 301 MET B CA 1
ATOM 6560 C C . MET B 1 301 ? 7.066 -22.562 -9.219 1 96.19 301 MET B C 1
ATOM 6562 O O . MET B 1 301 ? 6.309 -22.797 -10.156 1 96.19 301 MET B O 1
ATOM 6566 N N . GLY B 1 302 ? 6.793 -22.781 -7.926 1 96.19 302 GLY B N 1
ATOM 6567 C CA . GLY B 1 302 ? 5.551 -23.453 -7.574 1 96.19 302 GLY B CA 1
ATOM 6568 C C . GLY B 1 302 ? 4.316 -22.703 -8.023 1 96.19 302 GLY B C 1
ATOM 6569 O O . GLY B 1 302 ? 3.391 -23.281 -8.586 1 96.19 302 GLY B O 1
ATOM 6570 N N . VAL B 1 303 ? 4.293 -21.438 -7.82 1 96.06 303 VAL B N 1
ATOM 6571 C CA . VAL B 1 303 ? 3.115 -20.641 -8.172 1 96.06 303 VAL B CA 1
ATOM 6572 C C . VAL B 1 303 ? 2.943 -20.625 -9.688 1 96.06 303 VAL B C 1
ATOM 6574 O O . VAL B 1 303 ? 1.816 -20.609 -10.188 1 96.06 303 VAL B O 1
ATOM 6577 N N . ALA B 1 304 ? 4.031 -20.594 -10.375 1 97.88 304 ALA B N 1
ATOM 6578 C CA . ALA B 1 304 ? 3.957 -20.641 -11.828 1 97.88 304 ALA B CA 1
ATOM 6579 C C . ALA B 1 304 ? 3.395 -21.969 -12.312 1 97.88 304 ALA B C 1
ATOM 6581 O O . ALA B 1 304 ? 2.639 -22.016 -13.289 1 97.88 304 ALA B O 1
ATOM 6582 N N . LEU B 1 305 ? 3.75 -23.078 -11.641 1 97.88 305 LEU B N 1
ATOM 6583 C CA . LEU B 1 305 ? 3.26 -24.406 -12.008 1 97.88 305 LEU B CA 1
ATOM 6584 C C . LEU B 1 305 ? 1.747 -24.484 -11.836 1 97.88 305 LEU B C 1
ATOM 6586 O O . LEU B 1 305 ? 1.059 -25.094 -12.664 1 97.88 305 LEU B O 1
ATOM 6590 N N . VAL B 1 306 ? 1.279 -23.875 -10.797 1 96.69 306 VAL B N 1
ATOM 6591 C CA . VAL B 1 306 ? -0.153 -23.906 -10.516 1 96.69 306 VAL B CA 1
ATOM 6592 C C . VAL B 1 306 ? -0.917 -23.219 -11.648 1 96.69 306 VAL B C 1
ATOM 6594 O O . VAL B 1 306 ? -1.914 -23.75 -12.141 1 96.69 306 VAL B O 1
ATOM 6597 N N . THR B 1 307 ? -0.492 -22.094 -12.039 1 97.06 307 THR B N 1
ATOM 6598 C CA . THR B 1 307 ? -1.153 -21.344 -13.109 1 97.06 307 THR B CA 1
ATOM 6599 C C . THR B 1 307 ? -1.044 -22.109 -14.43 1 97.06 307 THR B C 1
ATOM 6601 O O . THR B 1 307 ? -2 -22.156 -15.211 1 97.06 307 THR B O 1
ATOM 6604 N N . ALA B 1 308 ? 0.14 -22.656 -14.672 1 98 308 ALA B N 1
ATOM 6605 C CA . ALA B 1 308 ? 0.33 -23.438 -15.891 1 98 308 ALA B CA 1
ATOM 6606 C C . ALA B 1 308 ? -0.615 -24.641 -15.93 1 98 308 ALA B C 1
ATOM 6608 O O . ALA B 1 308 ? -1.234 -24.906 -16.969 1 98 308 ALA B O 1
ATOM 6609 N N . CYS B 1 309 ? -0.77 -25.312 -14.844 1 96.88 309 CYS B N 1
ATOM 6610 C CA . CYS B 1 309 ? -1.679 -26.453 -14.766 1 96.88 309 CYS B CA 1
ATOM 6611 C C . CYS B 1 309 ? -3.117 -26.016 -15.023 1 96.88 309 CYS B C 1
ATOM 6613 O O . CYS B 1 309 ? -3.875 -26.734 -15.688 1 96.88 309 CYS B O 1
ATOM 6615 N N . SER B 1 310 ? -3.484 -24.922 -14.453 1 94.81 310 SER B N 1
ATOM 6616 C CA . SER B 1 310 ? -4.84 -24.406 -14.648 1 94.81 310 SER B CA 1
ATOM 6617 C C . SER B 1 310 ? -5.137 -24.188 -16.125 1 94.81 310 SER B C 1
ATOM 6619 O O . SER B 1 310 ? -6.219 -24.531 -16.609 1 94.81 310 SER B O 1
ATOM 6621 N N . VAL B 1 311 ? -4.199 -23.625 -16.844 1 94.94 311 VAL B N 1
ATOM 6622 C CA . VAL B 1 311 ? -4.355 -23.375 -18.281 1 94.94 311 VAL B CA 1
ATOM 6623 C C . VAL B 1 311 ? -4.43 -24.703 -19.031 1 94.94 311 VAL B C 1
ATOM 6625 O O . VAL B 1 311 ? -5.27 -24.875 -19.906 1 94.94 311 VAL B O 1
ATOM 6628 N N . LEU B 1 312 ? -3.545 -25.641 -18.688 1 95.12 312 LEU B N 1
ATOM 6629 C CA . LEU B 1 312 ? -3.477 -26.922 -19.391 1 95.12 312 LEU B CA 1
ATOM 6630 C C . LEU B 1 312 ? -4.723 -27.75 -19.109 1 95.12 312 LEU B C 1
ATOM 6632 O O . LEU B 1 312 ? -5.18 -28.5 -19.984 1 95.12 312 LEU B O 1
ATOM 6636 N N . LEU B 1 313 ? -5.273 -27.641 -17.922 1 92.62 313 LEU B N 1
ATOM 6637 C CA . LEU B 1 313 ? -6.539 -28.297 -17.625 1 92.62 313 LEU B CA 1
ATOM 6638 C C . LEU B 1 313 ? -7.66 -27.734 -18.484 1 92.62 313 LEU B C 1
ATOM 6640 O O . LEU B 1 313 ? -8.539 -28.469 -18.938 1 92.62 313 LEU B O 1
ATOM 6644 N N . TRP B 1 314 ? -7.629 -26.453 -18.641 1 90.25 314 TRP B N 1
ATOM 6645 C CA . TRP B 1 314 ? -8.594 -25.828 -19.547 1 90.25 314 TRP B CA 1
ATOM 6646 C C . TRP B 1 314 ? -8.461 -26.359 -20.953 1 90.25 314 TRP B C 1
ATOM 6648 O O . TRP B 1 314 ? -9.469 -26.578 -21.641 1 90.25 314 TRP B O 1
ATOM 6658 N N . VAL B 1 315 ? -7.281 -26.609 -21.453 1 89.5 315 VAL B N 1
ATOM 6659 C CA . VAL B 1 315 ? -7.023 -27.125 -22.797 1 89.5 315 VAL B CA 1
ATOM 6660 C C . VAL B 1 315 ? -7.59 -28.547 -22.906 1 89.5 315 VAL B C 1
ATOM 6662 O O . VAL B 1 315 ? -8.188 -28.891 -23.938 1 89.5 315 VAL B O 1
ATOM 6665 N N . VAL B 1 316 ? -7.445 -29.297 -21.891 1 87.19 316 VAL B N 1
ATOM 6666 C CA . VAL B 1 316 ? -7.863 -30.703 -21.922 1 87.19 316 VAL B CA 1
ATOM 6667 C C . VAL B 1 316 ? -9.383 -30.781 -21.875 1 87.19 316 VAL B C 1
ATOM 6669 O O . VAL B 1 316 ? -9.992 -31.562 -22.609 1 87.19 316 VAL B O 1
ATOM 6672 N N . ASP B 1 317 ? -10.023 -30 -21.094 1 80 317 ASP B N 1
ATOM 6673 C CA . ASP B 1 317 ? -11.438 -30.188 -20.812 1 80 317 ASP B CA 1
ATOM 6674 C C . ASP B 1 317 ? -12.297 -29.203 -21.594 1 80 317 ASP B C 1
ATOM 6676 O O . ASP B 1 317 ? -13.406 -29.531 -22 1 80 317 ASP B O 1
ATOM 6680 N N . CYS B 1 318 ? -11.977 -27.969 -21.688 1 65.31 318 CYS B N 1
ATOM 6681 C CA . CYS B 1 318 ? -12.836 -26.906 -22.203 1 65.31 318 CYS B CA 1
ATOM 6682 C C . CYS B 1 318 ? -12.594 -26.672 -23.688 1 65.31 318 CYS B C 1
ATOM 6684 O O . CYS B 1 318 ? -13.508 -26.281 -24.406 1 65.31 318 CYS B O 1
ATOM 6686 N N . SER B 1 319 ? -11.461 -26.859 -24.141 1 60.38 319 SER B N 1
ATOM 6687 C CA . SER B 1 319 ? -11.094 -26.422 -25.484 1 60.38 319 SER B CA 1
ATOM 6688 C C . SER B 1 319 ? -11.883 -27.172 -26.547 1 60.38 319 SER B C 1
ATOM 6690 O O . SER B 1 319 ? -12.195 -26.625 -27.609 1 60.38 319 SER B O 1
ATOM 6692 N N . ARG B 1 320 ? -12.266 -28.359 -26.094 1 57.16 320 ARG B N 1
ATOM 6693 C CA . ARG B 1 320 ? -12.969 -29.125 -27.109 1 57.16 320 ARG B CA 1
ATOM 6694 C C . ARG B 1 320 ? -14.328 -28.5 -27.438 1 57.16 320 ARG B C 1
ATOM 6696 O O . ARG B 1 320 ? -14.773 -28.531 -28.578 1 57.16 320 ARG B O 1
ATOM 6703 N N . GLN B 1 321 ? -14.859 -27.875 -26.438 1 58.84 321 GLN B N 1
ATOM 6704 C CA . GLN B 1 321 ? -16.188 -27.312 -26.609 1 58.84 321 GLN B CA 1
ATOM 6705 C C . GLN B 1 321 ? -16.109 -25.797 -26.859 1 58.84 321 GLN B C 1
ATOM 6707 O O . GLN B 1 321 ? -16.906 -25.25 -27.625 1 58.84 321 GLN B O 1
ATOM 6712 N N . ALA B 1 322 ? -15.312 -25.172 -26.156 1 53.78 322 ALA B N 1
ATOM 6713 C CA . ALA B 1 322 ? -15.25 -23.703 -26.172 1 53.78 322 ALA B CA 1
ATOM 6714 C C . ALA B 1 322 ? -14.656 -23.203 -27.5 1 53.78 322 ALA B C 1
ATOM 6716 O O . ALA B 1 322 ? -14.969 -22.094 -27.938 1 53.78 322 ALA B O 1
ATOM 6717 N N . THR B 1 323 ? -13.648 -23.922 -28.109 1 54.72 323 THR B N 1
ATOM 6718 C CA . THR B 1 323 ? -12.844 -23.328 -29.172 1 54.72 323 THR B CA 1
ATOM 6719 C C . THR B 1 323 ? -13.336 -23.812 -30.531 1 54.72 323 THR B C 1
ATOM 6721 O O . THR B 1 323 ? -12.727 -24.703 -31.141 1 54.72 323 THR B O 1
ATOM 6724 N N . ARG B 1 324 ? -14.492 -23.75 -30.781 1 50.53 324 ARG B N 1
ATOM 6725 C CA . ARG B 1 324 ? -14.852 -24.047 -32.156 1 50.53 324 ARG B CA 1
ATOM 6726 C C . ARG B 1 324 ? -13.859 -23.422 -33.125 1 50.53 324 ARG B C 1
ATOM 6728 O O . ARG B 1 324 ? -13.609 -23.969 -34.219 1 50.53 324 ARG B O 1
ATOM 6735 N N . GLY B 1 325 ? -13.109 -22.359 -32.656 1 47.97 325 GLY B N 1
ATOM 6736 C CA . GLY B 1 325 ? -12.203 -21.656 -33.531 1 47.97 325 GLY B CA 1
ATOM 6737 C C . GLY B 1 325 ? -10.742 -21.953 -33.281 1 47.97 325 GLY B C 1
ATOM 6738 O O . GLY B 1 325 ? -9.875 -21.594 -34.062 1 47.97 325 GLY B O 1
ATOM 6739 N N . VAL B 1 326 ? -10.359 -22.281 -32.188 1 54 326 VAL B N 1
ATOM 6740 C CA . VAL B 1 326 ? -8.953 -22.594 -31.969 1 54 326 VAL B CA 1
ATOM 6741 C C . VAL B 1 326 ? -8.773 -24.109 -31.875 1 54 326 VAL B C 1
ATOM 6743 O O . VAL B 1 326 ? -9.102 -24.719 -30.859 1 54 326 VAL B O 1
ATOM 6746 N N . PRO B 1 327 ? -8.703 -24.766 -32.969 1 55.38 327 PRO B N 1
ATOM 6747 C CA . PRO B 1 327 ? -8.602 -26.219 -33 1 55.38 327 PRO B CA 1
ATOM 6748 C C . PRO B 1 327 ? -7.391 -26.734 -32.219 1 55.38 327 PRO B C 1
ATOM 6750 O O . PRO B 1 327 ? -6.262 -26.312 -32.5 1 55.38 327 PRO B O 1
ATOM 6753 N N . PHE B 1 328 ? -7.598 -27.062 -30.922 1 65.69 328 PHE B N 1
ATOM 6754 C CA . PHE B 1 328 ? -6.488 -27.781 -30.312 1 65.69 328 PHE B CA 1
ATOM 6755 C C . PHE B 1 328 ? -6.406 -29.203 -30.859 1 65.69 328 PHE B C 1
ATOM 6757 O O . PHE B 1 328 ? -7.41 -29.922 -30.891 1 65.69 328 PHE B O 1
ATOM 6764 N N . ASP B 1 329 ? -5.344 -29.344 -31.719 1 65.31 329 ASP B N 1
ATOM 6765 C CA . ASP B 1 329 ? -5.109 -30.672 -32.281 1 65.31 329 ASP B CA 1
ATOM 6766 C C . ASP B 1 329 ? -4.992 -31.719 -31.172 1 65.31 329 ASP B C 1
ATOM 6768 O O . ASP B 1 329 ? -4.789 -31.375 -30.016 1 65.31 329 ASP B O 1
ATOM 6772 N N . HIS B 1 330 ? -5.375 -32.875 -31.484 1 62.81 330 HIS B N 1
ATOM 6773 C CA . HIS B 1 330 ? -5.25 -34.031 -30.594 1 62.81 330 HIS B CA 1
ATOM 6774 C C . HIS B 1 330 ? -3.875 -34.062 -29.938 1 62.81 330 HIS B C 1
ATOM 6776 O O . HIS B 1 330 ? -3.752 -34.469 -28.781 1 62.81 330 HIS B O 1
ATOM 6782 N N . ILE B 1 331 ? -2.977 -33.562 -30.594 1 62.12 331 ILE B N 1
ATOM 6783 C CA . ILE B 1 331 ? -1.604 -33.594 -30.094 1 62.12 331 ILE B CA 1
ATOM 6784 C C . ILE B 1 331 ? -1.46 -32.625 -28.922 1 62.12 331 ILE B C 1
ATOM 6786 O O . ILE B 1 331 ? -0.818 -32.938 -27.922 1 62.12 331 ILE B O 1
ATOM 6790 N N . ASP B 1 332 ? -2.182 -31.578 -29.016 1 77 332 ASP B N 1
ATOM 6791 C CA . ASP B 1 332 ? -2.084 -30.578 -27.969 1 77 332 ASP B CA 1
ATOM 6792 C C . ASP B 1 332 ? -2.791 -31.047 -26.688 1 77 332 ASP B C 1
ATOM 6794 O O . ASP B 1 332 ? -2.32 -30.797 -25.578 1 77 332 ASP B O 1
ATOM 6798 N N . HIS B 1 333 ? -3.764 -31.812 -26.938 1 83.25 333 HIS B N 1
ATOM 6799 C CA . HIS B 1 333 ? -4.496 -32.344 -25.781 1 83.25 333 HIS B CA 1
ATOM 6800 C C . HIS B 1 333 ? -3.676 -33.375 -25.047 1 83.25 333 HIS B C 1
ATOM 6802 O O . HIS B 1 333 ? -3.598 -33.344 -23.812 1 83.25 333 HIS B O 1
ATOM 6808 N N . THR B 1 334 ? -3.088 -34.25 -25.812 1 87 334 THR B N 1
ATOM 6809 C CA . THR B 1 334 ? -2.264 -35.312 -25.203 1 87 334 THR B CA 1
ATOM 6810 C C . THR B 1 334 ? -1.05 -34.688 -24.5 1 87 334 THR B C 1
ATOM 6812 O O . THR B 1 334 ? -0.679 -35.094 -23.406 1 87 334 THR B O 1
ATOM 6815 N N . ARG B 1 335 ? -0.476 -33.75 -25.203 1 91.31 335 ARG B N 1
ATOM 6816 C CA . ARG B 1 335 ? 0.67 -33.062 -24.625 1 91.31 335 ARG B CA 1
ATOM 6817 C C . ARG B 1 335 ? 0.286 -32.344 -23.328 1 91.31 335 ARG B C 1
ATOM 6819 O O . ARG B 1 335 ? 1.06 -32.344 -22.359 1 91.31 335 ARG B O 1
ATOM 6826 N N . ALA B 1 336 ? -0.852 -31.766 -23.328 1 93.06 336 ALA B N 1
ATOM 6827 C CA . ALA B 1 336 ? -1.34 -31.062 -22.141 1 93.06 336 ALA B CA 1
ATOM 6828 C C . ALA B 1 336 ? -1.579 -32.031 -21 1 93.06 336 ALA B C 1
ATOM 6830 O O . ALA B 1 336 ? -1.209 -31.766 -19.859 1 93.06 336 ALA B O 1
ATOM 6831 N N . GLU B 1 337 ? -2.162 -33.188 -21.266 1 92.38 337 GLU B N 1
ATOM 6832 C CA . GLU B 1 337 ? -2.424 -34.188 -20.234 1 92.38 337 GLU B CA 1
ATOM 6833 C C . GLU B 1 337 ? -1.123 -34.719 -19.625 1 92.38 337 GLU B C 1
ATOM 6835 O O . GLU B 1 337 ? -1.014 -34.844 -18.406 1 92.38 337 GLU B O 1
ATOM 6840 N N . GLN B 1 338 ? -0.213 -35 -20.484 1 95.44 338 GLN B N 1
ATOM 6841 C CA . GLN B 1 338 ? 1.084 -35.469 -20.016 1 95.44 338 GLN B CA 1
ATOM 6842 C C . GLN B 1 338 ? 1.794 -34.406 -19.188 1 95.44 338 GLN B C 1
ATOM 6844 O O . GLN B 1 338 ? 2.447 -34.719 -18.188 1 95.44 338 GLN B O 1
ATOM 6849 N N . SER B 1 339 ? 1.688 -33.188 -19.656 1 96.88 339 SER B N 1
ATOM 6850 C CA . SER B 1 339 ? 2.33 -32.094 -18.953 1 96.88 339 SER B CA 1
ATOM 6851 C C . SER B 1 339 ? 1.709 -31.875 -17.578 1 96.88 339 SER B C 1
ATOM 6853 O O . SER B 1 339 ? 2.414 -31.562 -16.609 1 96.88 339 SER B O 1
ATOM 6855 N N . ILE B 1 340 ? 0.418 -32.031 -17.453 1 96.56 340 ILE B N 1
ATOM 6856 C CA . ILE B 1 340 ? -0.255 -31.891 -16.172 1 96.56 340 ILE B CA 1
ATOM 6857 C C . ILE B 1 340 ? 0.235 -32.969 -15.219 1 96.56 340 ILE B C 1
ATOM 6859 O O . ILE B 1 340 ? 0.554 -32.688 -14.062 1 96.56 340 ILE B O 1
ATOM 6863 N N . SER B 1 341 ? 0.234 -34.188 -15.711 1 96.5 341 SER B N 1
ATOM 6864 C CA . SER B 1 341 ? 0.718 -35.312 -14.891 1 96.5 341 SER B CA 1
ATOM 6865 C C . SER B 1 341 ? 2.152 -35.062 -14.43 1 96.5 341 SER B C 1
ATOM 6867 O O . SER B 1 341 ? 2.492 -35.344 -13.281 1 96.5 341 SER B O 1
ATOM 6869 N N . TYR B 1 342 ? 2.914 -34.594 -15.305 1 97.38 342 TYR B N 1
ATOM 6870 C CA . TYR B 1 342 ? 4.301 -34.312 -14.977 1 97.38 342 TYR B CA 1
ATOM 6871 C C . TYR B 1 342 ? 4.379 -33.219 -13.891 1 97.38 342 TYR B C 1
ATOM 6873 O O . TYR B 1 342 ? 5.086 -33.406 -12.898 1 97.38 342 TYR B O 1
ATOM 6881 N N . LEU B 1 343 ? 3.678 -32.094 -14.109 1 97.75 343 LEU B N 1
ATOM 6882 C CA . LEU B 1 343 ? 3.73 -30.969 -13.164 1 97.75 343 LEU B CA 1
ATOM 6883 C C . LEU B 1 343 ? 3.189 -31.391 -11.797 1 97.75 343 LEU B C 1
ATOM 6885 O O . LEU B 1 343 ? 3.691 -30.953 -10.766 1 97.75 343 LEU B O 1
ATOM 6889 N N . LEU B 1 344 ? 2.162 -32.219 -11.781 1 96.5 344 LEU B N 1
ATOM 6890 C CA . LEU B 1 344 ? 1.637 -32.75 -10.523 1 96.5 344 LEU B CA 1
ATOM 6891 C C . LEU B 1 344 ? 2.676 -33.594 -9.812 1 96.5 344 LEU B C 1
ATOM 6893 O O . LEU B 1 344 ? 2.807 -33.531 -8.586 1 96.5 344 LEU B O 1
ATOM 6897 N N . SER B 1 345 ? 3.367 -34.375 -10.617 1 96.44 345 SER B N 1
ATOM 6898 C CA . SER B 1 345 ? 4.434 -35.188 -10.031 1 96.44 345 SER B CA 1
ATOM 6899 C C . SER B 1 345 ? 5.52 -34.312 -9.422 1 96.44 345 SER B C 1
ATOM 6901 O O . SER B 1 345 ? 6.074 -34.656 -8.375 1 96.44 345 SER B O 1
ATOM 6903 N N . VAL B 1 346 ? 5.863 -33.219 -10.078 1 96.44 346 VAL B N 1
ATOM 6904 C CA . VAL B 1 346 ? 6.848 -32.281 -9.562 1 96.44 346 VAL B CA 1
ATOM 6905 C C . VAL B 1 346 ? 6.336 -31.656 -8.266 1 96.44 346 VAL B C 1
ATOM 6907 O O . VAL B 1 346 ? 7.09 -31.516 -7.301 1 96.44 346 VAL B O 1
ATOM 6910 N N . LEU B 1 347 ? 5.086 -31.266 -8.227 1 95.38 347 LEU B N 1
ATOM 6911 C CA . LEU B 1 347 ? 4.5 -30.672 -7.035 1 95.38 347 LEU B CA 1
ATOM 6912 C C . LEU B 1 347 ? 4.461 -31.672 -5.883 1 95.38 347 LEU B C 1
ATOM 6914 O O . LEU B 1 347 ? 4.648 -31.297 -4.723 1 95.38 347 LEU B O 1
ATOM 6918 N N . ASP B 1 348 ? 4.316 -32.875 -6.195 1 93.44 348 ASP B N 1
ATOM 6919 C CA . ASP B 1 348 ? 4.207 -33.906 -5.172 1 93.44 348 ASP B CA 1
ATOM 6920 C C . ASP B 1 348 ? 5.586 -34.312 -4.656 1 93.44 348 ASP B C 1
ATOM 6922 O O . ASP B 1 348 ? 5.758 -34.562 -3.463 1 93.44 348 ASP B O 1
ATOM 6926 N N . SER B 1 349 ? 6.551 -34.344 -5.586 1 91.06 349 SER B N 1
ATOM 6927 C CA . SER B 1 349 ? 7.801 -34.969 -5.176 1 91.06 349 SER B CA 1
ATOM 6928 C C . SER B 1 349 ? 8.992 -34.062 -5.48 1 91.06 349 SER B C 1
ATOM 6930 O O . SER B 1 349 ? 10.094 -34.281 -4.969 1 91.06 349 SER B O 1
ATOM 6932 N N . GLY B 1 350 ? 8.82 -33.125 -6.27 1 87.5 350 GLY B N 1
ATOM 6933 C CA . GLY B 1 350 ? 9.93 -32.281 -6.668 1 87.5 350 GLY B CA 1
ATOM 6934 C C . GLY B 1 350 ? 10.289 -31.25 -5.621 1 87.5 350 GLY B C 1
ATOM 6935 O O . GLY B 1 350 ? 11.414 -30.734 -5.613 1 87.5 350 GLY B O 1
ATOM 6936 N N . PHE B 1 351 ? 9.352 -30.953 -4.738 1 90.38 351 PHE B N 1
ATOM 6937 C CA . PHE B 1 351 ? 9.578 -30.016 -3.648 1 90.38 351 PHE B CA 1
ATOM 6938 C C . PHE B 1 351 ? 9.961 -30.75 -2.367 1 90.38 351 PHE B C 1
ATOM 6940 O O . PHE B 1 351 ? 9.719 -31.953 -2.242 1 90.38 351 PHE B O 1
ATOM 6947 N N . PRO B 1 352 ? 10.672 -30.016 -1.5 1 82.31 352 PRO B N 1
ATOM 6948 C CA . PRO B 1 352 ? 11 -30.672 -0.23 1 82.31 352 PRO B CA 1
ATOM 6949 C C . PRO B 1 352 ? 9.773 -31.266 0.464 1 82.31 352 PRO B C 1
ATOM 6951 O O . PRO B 1 352 ? 8.695 -30.656 0.429 1 82.31 352 PRO B O 1
ATOM 6954 N N . ARG B 1 353 ? 9.914 -32.344 1.074 1 82.88 353 ARG B N 1
ATOM 6955 C CA . ARG B 1 353 ? 8.82 -33.125 1.634 1 82.88 353 ARG B CA 1
ATOM 6956 C C . ARG B 1 353 ? 8.078 -32.344 2.707 1 82.88 353 ARG B C 1
ATOM 6958 O O . ARG B 1 353 ? 6.867 -32.531 2.887 1 82.88 353 ARG B O 1
ATOM 6965 N N . HIS B 1 354 ? 8.742 -31.469 3.309 1 81.56 354 HIS B N 1
ATOM 6966 C CA . HIS B 1 354 ? 8.125 -30.766 4.43 1 81.56 354 HIS B CA 1
ATOM 6967 C C . HIS B 1 354 ? 7.316 -29.562 3.955 1 81.56 354 HIS B C 1
ATOM 6969 O O . HIS B 1 354 ? 6.656 -28.906 4.758 1 81.56 354 HIS B O 1
ATOM 6975 N N . TRP B 1 355 ? 7.383 -29.359 2.668 1 90.19 355 TRP B N 1
ATOM 6976 C CA . TRP B 1 355 ? 6.602 -28.25 2.135 1 90.19 355 TRP B CA 1
ATOM 6977 C C . TRP B 1 355 ? 5.133 -28.641 1.998 1 90.19 355 TRP B C 1
ATOM 6979 O O . TRP B 1 355 ? 4.723 -29.203 0.975 1 90.19 355 TRP B O 1
ATOM 6989 N N . ARG B 1 356 ? 4.402 -28.344 2.984 1 90.88 356 ARG B N 1
ATOM 6990 C CA . ARG B 1 356 ? 2.961 -28.562 2.877 1 90.88 356 ARG B CA 1
ATOM 6991 C C . ARG B 1 356 ? 2.354 -27.656 1.812 1 90.88 356 ARG B C 1
ATOM 6993 O O . ARG B 1 356 ? 1.312 -27.969 1.236 1 90.88 356 ARG B O 1
ATOM 7000 N N . LEU B 1 357 ? 3.002 -26.562 1.572 1 92.88 357 LEU B N 1
ATOM 7001 C CA . LEU B 1 357 ? 2.547 -25.609 0.58 1 92.88 357 LEU B CA 1
ATOM 7002 C C . LEU B 1 357 ? 2.424 -26.25 -0.795 1 92.88 357 LEU B C 1
ATOM 7004 O O . LEU B 1 357 ? 1.429 -26.047 -1.494 1 92.88 357 LEU B O 1
ATOM 7008 N N . SER B 1 358 ? 3.439 -27.047 -1.202 1 94.38 358 SER B N 1
ATOM 7009 C CA . SER B 1 358 ? 3.418 -27.703 -2.508 1 94.38 358 SER B CA 1
ATOM 7010 C C . SER B 1 358 ? 2.291 -28.719 -2.596 1 94.38 358 SER B C 1
ATOM 7012 O O . SER B 1 358 ? 1.683 -28.891 -3.654 1 94.38 358 SER B O 1
ATOM 7014 N N . LYS B 1 359 ? 1.988 -29.328 -1.516 1 91.38 359 LYS B N 1
ATOM 7015 C CA . LYS B 1 359 ? 0.901 -30.297 -1.488 1 91.38 359 LYS B CA 1
ATOM 7016 C C . LYS B 1 359 ? -0.454 -29.609 -1.642 1 91.38 359 LYS B C 1
ATOM 7018 O O . LYS B 1 359 ? -1.358 -30.156 -2.283 1 91.38 359 LYS B O 1
ATOM 7023 N N . THR B 1 360 ? -0.555 -28.453 -0.996 1 90.81 360 THR B N 1
ATOM 7024 C CA . THR B 1 360 ? -1.796 -27.703 -1.135 1 90.81 360 THR B CA 1
ATOM 7025 C C . THR B 1 360 ? -2.008 -27.266 -2.582 1 90.81 360 THR B C 1
ATOM 7027 O O . THR B 1 360 ? -3.139 -27.266 -3.074 1 90.81 360 THR B O 1
ATOM 7030 N N . TRP B 1 361 ? -0.937 -26.969 -3.275 1 94.06 361 TRP B N 1
ATOM 7031 C CA . TRP B 1 361 ? -1.024 -26.609 -4.688 1 94.06 361 TRP B CA 1
ATOM 7032 C C . TRP B 1 361 ? -1.487 -27.797 -5.52 1 94.06 361 TRP B C 1
ATOM 7034 O O . TRP B 1 361 ? -2.373 -27.672 -6.367 1 94.06 361 TRP B O 1
ATOM 7044 N N . ALA B 1 362 ? -0.896 -28.938 -5.234 1 93.81 362 ALA B N 1
ATOM 7045 C CA . ALA B 1 362 ? -1.271 -30.141 -5.961 1 93.81 362 ALA B CA 1
ATOM 7046 C C . ALA B 1 362 ? -2.738 -30.5 -5.723 1 93.81 362 ALA B C 1
ATOM 7048 O O . ALA B 1 362 ? -3.455 -30.859 -6.66 1 93.81 362 ALA B O 1
ATOM 7049 N N . SER B 1 363 ? -3.148 -30.344 -4.488 1 90 363 SER B N 1
ATOM 7050 C CA . SER B 1 363 ? -4.539 -30.641 -4.145 1 90 363 SER B CA 1
ATOM 7051 C C . SER B 1 363 ? -5.492 -29.688 -4.859 1 90 363 SER B C 1
ATOM 7053 O O . SER B 1 363 ? -6.586 -30.094 -5.266 1 90 363 SER B O 1
ATOM 7055 N N . SER B 1 364 ? -5.129 -28.484 -4.965 1 90.75 364 SER B N 1
ATOM 7056 C CA . SER B 1 364 ? -5.969 -27.516 -5.652 1 90.75 364 SER B CA 1
ATOM 7057 C C . SER B 1 364 ? -6.102 -27.828 -7.133 1 90.75 364 SER B C 1
ATOM 7059 O O . SER B 1 364 ? -7.168 -27.656 -7.723 1 90.75 364 SER B O 1
ATOM 7061 N N . ILE B 1 365 ? -5.047 -28.281 -7.723 1 93.19 365 ILE B N 1
ATOM 7062 C CA . ILE B 1 365 ? -5.074 -28.641 -9.141 1 93.19 365 ILE B CA 1
ATOM 7063 C C . ILE B 1 365 ? -5.938 -29.875 -9.344 1 93.19 365 ILE B C 1
ATOM 7065 O O . ILE B 1 365 ? -6.691 -29.969 -10.32 1 93.19 365 ILE B O 1
ATOM 7069 N N . ARG B 1 366 ? -5.812 -30.797 -8.469 1 90.5 366 ARG B N 1
ATOM 7070 C CA . ARG B 1 366 ? -6.66 -31.984 -8.555 1 90.5 366 ARG B CA 1
ATOM 7071 C C . ARG B 1 366 ? -8.133 -31.609 -8.391 1 90.5 366 ARG B C 1
ATOM 7073 O O . ARG B 1 366 ? -8.992 -32.188 -9.07 1 90.5 366 ARG B O 1
ATOM 7080 N N . LEU B 1 367 ? -8.359 -30.703 -7.508 1 88.25 367 LEU B N 1
ATOM 7081 C CA . LEU B 1 367 ? -9.727 -30.219 -7.328 1 88.25 367 LEU B CA 1
ATOM 7082 C C . LEU B 1 367 ? -10.234 -29.531 -8.586 1 88.25 367 LEU B C 1
ATOM 7084 O O . LEU B 1 367 ? -11.383 -29.719 -8.984 1 88.25 367 LEU B O 1
ATOM 7088 N N . LEU B 1 368 ? -9.414 -28.75 -9.172 1 89.25 368 LEU B N 1
ATOM 7089 C CA . LEU B 1 368 ? -9.797 -28.062 -10.398 1 89.25 368 LEU B CA 1
ATOM 7090 C C . LEU B 1 368 ? -10.062 -29.062 -11.523 1 89.25 368 LEU B C 1
ATOM 7092 O O . LEU B 1 368 ? -10.984 -28.891 -12.312 1 89.25 368 LEU B O 1
ATOM 7096 N N . ASN B 1 369 ? -9.203 -30.031 -11.57 1 88.81 369 ASN B N 1
ATOM 7097 C CA . ASN B 1 369 ? -9.398 -31.094 -12.555 1 88.81 369 ASN B CA 1
ATOM 7098 C C . ASN B 1 369 ? -10.75 -31.781 -12.383 1 88.81 369 ASN B C 1
ATOM 7100 O O . ASN B 1 369 ? -11.469 -32 -13.352 1 88.81 369 ASN B O 1
ATOM 7104 N N . ARG B 1 370 ? -11.062 -32.094 -11.164 1 83.81 370 ARG B N 1
ATOM 7105 C CA . ARG B 1 370 ? -12.344 -32.719 -10.875 1 83.81 370 ARG B CA 1
ATOM 7106 C C . ARG B 1 370 ? -13.5 -31.781 -11.203 1 83.81 370 ARG B C 1
ATOM 7108 O O . ARG B 1 370 ? -14.539 -32.219 -11.703 1 83.81 370 ARG B O 1
ATOM 7115 N N . PHE B 1 371 ? -13.336 -30.609 -10.992 1 83.44 371 PHE B N 1
ATOM 7116 C CA . PHE B 1 371 ? -14.344 -29.609 -11.273 1 83.44 371 PHE B CA 1
ATOM 7117 C C . PHE B 1 371 ? -14.617 -29.516 -12.766 1 83.44 371 PHE B C 1
ATOM 7119 O O . PHE B 1 371 ? -15.773 -29.5 -13.195 1 83.44 371 PHE B O 1
ATOM 7126 N N . TYR B 1 372 ? -13.57 -29.453 -13.547 1 83.38 372 TYR B N 1
ATOM 7127 C CA . TYR B 1 372 ? -13.734 -29.359 -14.992 1 83.38 372 TYR B CA 1
ATOM 7128 C C . TYR B 1 372 ? -14.336 -30.641 -15.555 1 83.38 372 TYR B C 1
ATOM 7130 O O . TYR B 1 372 ? -15.188 -30.594 -16.438 1 83.38 372 TYR B O 1
ATOM 7138 N N . GLN B 1 373 ? -13.938 -31.75 -15.016 1 79.81 373 GLN B N 1
ATOM 7139 C CA . GLN B 1 373 ? -14.469 -33.031 -15.477 1 79.81 373 GLN B CA 1
ATOM 7140 C C . GLN B 1 373 ? -15.969 -33.125 -15.188 1 79.81 373 GLN B C 1
ATOM 7142 O O . GLN B 1 373 ? -16.734 -33.625 -16.016 1 79.81 373 GLN B O 1
ATOM 7147 N N . ALA B 1 374 ? -16.312 -32.625 -14.039 1 76.44 374 ALA B N 1
ATOM 7148 C CA . ALA B 1 374 ? -17.719 -32.656 -13.648 1 76.44 374 ALA B CA 1
ATOM 7149 C C . ALA B 1 374 ? -18.547 -31.734 -14.531 1 76.44 374 ALA B C 1
ATOM 7151 O O . ALA B 1 374 ? -19.719 -32.031 -14.812 1 76.44 374 ALA B O 1
ATOM 7152 N N . HIS B 1 375 ? -18.031 -30.75 -15.039 1 76 375 HIS B N 1
ATOM 7153 C CA . HIS B 1 375 ? -18.812 -29.766 -15.789 1 76 375 HIS B CA 1
ATOM 7154 C C . HIS B 1 375 ? -18.781 -30.078 -17.281 1 76 375 HIS B C 1
ATOM 7156 O O . HIS B 1 375 ? -19.766 -29.844 -17.984 1 76 375 HIS B O 1
ATOM 7162 N N . TYR B 1 376 ? -17.75 -30.516 -17.797 1 75.75 376 TYR B N 1
ATOM 7163 C CA . TYR B 1 376 ? -17.625 -30.656 -19.25 1 75.75 376 TYR B CA 1
ATOM 7164 C C . TYR B 1 376 ? -17.828 -32.094 -19.672 1 75.75 376 TYR B C 1
ATOM 7166 O O . TYR B 1 376 ? -18.141 -32.375 -20.828 1 75.75 376 TYR B O 1
ATOM 7174 N N . HIS B 1 377 ? -17.5 -33.062 -18.906 1 69.69 377 HIS B N 1
ATOM 7175 C CA . HIS B 1 377 ? -17.672 -34.469 -19.281 1 69.69 377 HIS B CA 1
ATOM 7176 C C . HIS B 1 377 ? -18.828 -35.094 -18.547 1 69.69 377 HIS B C 1
ATOM 7178 O O . HIS B 1 377 ? -18.938 -35 -17.312 1 69.69 377 HIS B O 1
ATOM 7184 N N . SER B 1 378 ? -20.219 -34.75 -18.891 1 55.5 378 SER B N 1
ATOM 7185 C CA . SER B 1 378 ? -21.438 -35.312 -18.328 1 55.5 378 SER B CA 1
ATOM 7186 C C . SER B 1 378 ? -21.172 -36.625 -17.594 1 55.5 378 SER B C 1
ATOM 7188 O O . SER B 1 378 ? -20.891 -37.625 -18.234 1 55.5 378 SER B O 1
ATOM 7190 N N . VAL B 1 379 ? -20.547 -36.875 -16.734 1 43.69 379 VAL B N 1
ATOM 7191 C CA . VAL B 1 379 ? -20.594 -38.188 -16.109 1 43.69 379 VAL B CA 1
ATOM 7192 C C . VAL B 1 379 ? -22.047 -38.625 -15.906 1 43.69 379 VAL B C 1
ATOM 7194 O O . VAL B 1 379 ? -22.797 -37.969 -15.18 1 43.69 379 VAL B O 1
ATOM 7197 N N . THR B 1 380 ? -22.75 -39.344 -16.891 1 36.91 380 THR B N 1
ATOM 7198 C CA . THR B 1 380 ? -23.656 -40.375 -16.453 1 36.91 380 THR B CA 1
ATOM 7199 C C . THR B 1 380 ? -23.078 -41.156 -15.266 1 36.91 380 THR B C 1
ATOM 7201 O O . THR B 1 380 ? -22.281 -42.062 -15.461 1 36.91 380 THR B O 1
ATOM 7204 N N . GLN B 1 381 ? -22.469 -40.719 -14.383 1 33.69 381 GLN B N 1
ATOM 7205 C CA . GLN B 1 381 ? -22.203 -41.562 -13.227 1 33.69 381 GLN B CA 1
ATOM 7206 C C . GLN B 1 381 ? -23.406 -42.438 -12.891 1 33.69 381 GLN B C 1
ATOM 7208 O O . GLN B 1 381 ? -24.5 -41.938 -12.625 1 33.69 381 GLN B O 1
ATOM 7213 N N . SER B 1 382 ? -23.625 -43.688 -13.438 1 29.53 382 SER B N 1
ATOM 7214 C CA . SER B 1 382 ? -24.141 -44.781 -12.602 1 29.53 382 SER B CA 1
ATOM 7215 C C . SER B 1 382 ? -23.828 -44.531 -11.125 1 29.53 382 SER B C 1
ATOM 7217 O O . SER B 1 382 ? -22.875 -43.844 -10.797 1 29.53 382 SER B O 1
ATOM 7219 N N . GLU B 1 383 ? -24.688 -45 -10.172 1 31.64 383 GLU B N 1
ATOM 7220 C CA . GLU B 1 383 ? -24.703 -45.125 -8.719 1 31.64 383 GLU B CA 1
ATOM 7221 C C . GLU B 1 383 ? -23.344 -45.531 -8.18 1 31.64 383 GLU B C 1
ATOM 7223 O O . GLU B 1 383 ? -23.25 -46.125 -7.094 1 31.64 383 GLU B O 1
ATOM 7228 N N . THR B 1 384 ? -22.406 -45.906 -8.906 1 29.67 384 THR B N 1
ATOM 7229 C CA . THR B 1 384 ? -21.359 -46.469 -8.07 1 29.67 384 THR B CA 1
ATOM 7230 C C . THR B 1 384 ? -20.953 -45.5 -6.969 1 29.67 384 THR B C 1
ATOM 7232 O O . THR B 1 384 ? -20.859 -44.312 -7.199 1 29.67 384 THR B O 1
ATOM 7235 N N . ALA B 1 385 ? -20.984 -46 -5.719 1 28.06 385 ALA B N 1
ATOM 7236 C CA . ALA B 1 385 ? -20.672 -45.562 -4.352 1 28.06 385 ALA B CA 1
ATOM 7237 C C . ALA B 1 385 ? -19.438 -44.688 -4.316 1 28.06 385 ALA B C 1
ATOM 7239 O O . ALA B 1 385 ? -18.344 -45.125 -4.699 1 28.06 385 ALA B O 1
ATOM 7240 N N . VAL B 1 386 ? -19.5 -43.594 -4.668 1 31.52 386 VAL B N 1
ATOM 7241 C CA . VAL B 1 386 ? -18.484 -42.844 -3.955 1 31.52 386 VAL B CA 1
ATOM 7242 C C . VAL B 1 386 ? -18.172 -43.5 -2.617 1 31.52 386 VAL B C 1
ATOM 7244 O O . VAL B 1 386 ? -18.984 -43.469 -1.689 1 31.52 386 VAL B O 1
ATOM 7247 N N . GLU B 1 387 ? -17.766 -44.781 -2.58 1 27.22 387 GLU B N 1
ATOM 7248 C CA . GLU B 1 387 ? -17.078 -45.156 -1.351 1 27.22 387 GLU B CA 1
ATOM 7249 C C . GLU B 1 387 ? -16.328 -43.969 -0.76 1 27.22 387 GLU B C 1
ATOM 7251 O O . GLU B 1 387 ? -15.68 -43.219 -1.487 1 27.22 387 GLU B O 1
ATOM 7256 N N . SER B 1 388 ? -16.781 -43.469 0.353 1 28.72 388 SER B N 1
ATOM 7257 C CA . SER B 1 388 ? -16.156 -42.656 1.399 1 28.72 388 SER B CA 1
ATOM 7258 C C . SER B 1 388 ? -14.641 -42.812 1.37 1 28.72 388 SER B C 1
ATOM 7260 O O . SER B 1 388 ? -14.086 -43.75 1.933 1 28.72 388 SER B O 1
ATOM 7262 N N . SER B 1 389 ? -14.078 -43 0.238 1 27.2 389 SER B N 1
ATOM 7263 C CA . SER B 1 389 ? -12.664 -43.094 0.588 1 27.2 389 SER B CA 1
ATOM 7264 C C . SER B 1 389 ? -12.312 -42.125 1.708 1 27.2 389 SER B C 1
ATOM 7266 O O . SER B 1 389 ? -12.383 -40.906 1.526 1 27.2 389 SER B O 1
ATOM 7268 N N . GLY B 1 390 ? -12.531 -42.375 2.912 1 29.02 390 GLY B N 1
ATOM 7269 C CA . GLY B 1 390 ? -12.078 -42.125 4.27 1 29.02 390 GLY B CA 1
ATOM 7270 C C . GLY B 1 390 ? -10.703 -41.5 4.336 1 29.02 390 GLY B C 1
ATOM 7271 O O . GLY B 1 390 ? -10.227 -41.125 5.418 1 29.02 390 GLY B O 1
ATOM 7272 N N . ASP B 1 391 ? -9.812 -41.781 3.295 1 29.05 391 ASP B N 1
ATOM 7273 C CA . ASP B 1 391 ? -8.406 -41.406 3.449 1 29.05 391 ASP B CA 1
ATOM 7274 C C . ASP B 1 391 ? -8.188 -39.938 3.102 1 29.05 391 ASP B C 1
ATOM 7276 O O . ASP B 1 391 ? -7.121 -39.375 3.373 1 29.05 391 ASP B O 1
ATOM 7280 N N . ILE B 1 392 ? -8.938 -39.375 2.15 1 31.89 392 ILE B N 1
ATOM 7281 C CA . ILE B 1 392 ? -8.625 -37.969 2.01 1 31.89 392 ILE B CA 1
ATOM 7282 C C . ILE B 1 392 ? -9.172 -37.188 3.211 1 31.89 392 ILE B C 1
ATOM 7284 O O . ILE B 1 392 ? -8.703 -36.094 3.514 1 31.89 392 ILE B O 1
ATOM 7288 N N . ASP B 1 393 ? -10.266 -37.562 3.824 1 32.22 393 ASP B N 1
ATOM 7289 C CA . ASP B 1 393 ? -10.758 -37.062 5.105 1 32.22 393 ASP B CA 1
ATOM 7290 C C . ASP B 1 393 ? -9.734 -37.312 6.215 1 32.22 393 ASP B C 1
ATOM 7292 O O . ASP B 1 393 ? -9.648 -36.531 7.168 1 32.22 393 ASP B O 1
ATOM 7296 N N . THR B 1 394 ? -9.148 -38.531 6.32 1 32.06 394 THR B N 1
ATOM 7297 C CA . THR B 1 394 ? -8.242 -39.062 7.328 1 32.06 394 THR B CA 1
ATOM 7298 C C . THR B 1 394 ? -6.859 -38.438 7.211 1 32.06 394 THR B C 1
ATOM 7300 O O . THR B 1 394 ? -6.184 -38.188 8.219 1 32.06 394 THR B O 1
ATOM 7303 N N . ASP B 1 395 ? -6.332 -38.344 5.965 1 29.67 395 ASP B N 1
ATOM 7304 C CA . ASP B 1 395 ? -4.961 -37.844 5.93 1 29.67 395 ASP B CA 1
ATOM 7305 C C . ASP B 1 395 ? -4.922 -36.344 6.141 1 29.67 395 ASP B C 1
ATOM 7307 O O . ASP B 1 395 ? -4.008 -35.812 6.781 1 29.67 395 ASP B O 1
ATOM 7311 N N . ILE B 1 396 ? -5.832 -35.562 5.43 1 33.44 396 ILE B N 1
ATOM 7312 C CA . ILE B 1 396 ? -5.75 -34.156 5.848 1 33.44 396 ILE B CA 1
ATOM 7313 C C . ILE B 1 396 ? -6.402 -34 7.215 1 33.44 396 ILE B C 1
ATOM 7315 O O . ILE B 1 396 ? -5.992 -33.125 8.008 1 33.44 396 ILE B O 1
ATOM 7319 N N . ALA B 1 397 ? -7.477 -34.625 7.602 1 32.69 397 ALA B N 1
ATOM 7320 C CA . ALA B 1 397 ? -8.031 -34.719 8.953 1 32.69 397 ALA B CA 1
ATOM 7321 C C . ALA B 1 397 ? -7.094 -35.5 9.883 1 32.69 397 ALA B C 1
ATOM 7323 O O . ALA B 1 397 ? -7.109 -35.281 11.094 1 32.69 397 ALA B O 1
ATOM 7324 N N . ALA B 1 398 ? -6.523 -36.594 9.523 1 32.19 398 ALA B N 1
ATOM 7325 C CA . ALA B 1 398 ? -5.594 -37.406 10.328 1 32.19 398 ALA B CA 1
ATOM 7326 C C . ALA B 1 398 ? -4.355 -36.594 10.695 1 32.19 398 ALA B C 1
ATOM 7328 O O . ALA B 1 398 ? -3.799 -36.75 11.781 1 32.19 398 ALA B O 1
ATOM 7329 N N . ASP B 1 399 ? -3.809 -35.875 9.648 1 32.19 399 ASP B N 1
ATOM 7330 C CA . ASP B 1 399 ? -2.645 -35.094 10.055 1 32.19 399 ASP B CA 1
ATOM 7331 C C . ASP B 1 399 ? -3.055 -33.906 10.938 1 32.19 399 ASP B C 1
ATOM 7333 O O . ASP B 1 399 ? -2.201 -33.188 11.43 1 32.19 399 ASP B O 1
ATOM 7337 N N . ARG B 1 400 ? -4.348 -33.5 10.883 1 34.97 400 ARG B N 1
ATOM 7338 C CA . ARG B 1 400 ? -4.766 -32.562 11.922 1 34.97 400 ARG B CA 1
ATOM 7339 C C . ARG B 1 400 ? -4.797 -33.219 13.289 1 34.97 400 ARG B C 1
ATOM 7341 O O . ARG B 1 400 ? -4.809 -32.562 14.32 1 34.97 400 ARG B O 1
ATOM 7348 N N . ARG B 1 401 ? -5.359 -34.406 13.461 1 32.78 401 ARG B N 1
ATOM 7349 C CA . ARG B 1 401 ? -5.633 -35 14.773 1 32.78 401 ARG B CA 1
ATOM 7350 C C . ARG B 1 401 ? -4.348 -35.188 15.562 1 32.78 401 ARG B C 1
ATOM 7352 O O . ARG B 1 401 ? -4.375 -35.25 16.797 1 32.78 401 ARG B O 1
ATOM 7359 N N . GLU B 1 402 ? -3.357 -35.938 15.086 1 30.97 402 GLU B N 1
ATOM 7360 C CA . GLU B 1 402 ? -2.428 -36.594 16 1 30.97 402 GLU B CA 1
ATOM 7361 C C . GLU B 1 402 ? -1.508 -35.594 16.672 1 30.97 402 GLU B C 1
ATOM 7363 O O . GLU B 1 402 ? -0.698 -35.938 17.531 1 30.97 402 GLU B O 1
ATOM 7368 N N . ASP B 1 403 ? -0.927 -34.625 16 1 30.31 403 ASP B N 1
ATOM 7369 C CA . ASP B 1 403 ? 0.119 -34.219 16.938 1 30.31 403 ASP B CA 1
ATOM 7370 C C . ASP B 1 403 ? -0.481 -33.75 18.266 1 30.31 403 ASP B C 1
ATOM 7372 O O . ASP B 1 403 ? -1.668 -33.438 18.344 1 30.31 403 ASP B O 1
ATOM 7376 N N . ASP B 1 404 ? 0.497 -33.188 19.188 1 30.7 404 ASP B N 1
ATOM 7377 C CA . ASP B 1 404 ? 0.495 -33.062 20.641 1 30.7 404 ASP B CA 1
ATOM 7378 C C . ASP B 1 404 ? -0.714 -32.25 21.109 1 30.7 404 ASP B C 1
ATOM 7380 O O . ASP B 1 404 ? -1.302 -31.484 20.328 1 30.7 404 ASP B O 1
ATOM 7384 N N . GLY B 1 405 ? -1.36 -32.438 22.281 1 31.23 405 GLY B N 1
ATOM 7385 C CA . GLY B 1 405 ? -2.283 -31.922 23.281 1 31.23 405 GLY B CA 1
ATOM 7386 C C . GLY B 1 405 ? -2.406 -30.406 23.25 1 31.23 405 GLY B C 1
ATOM 7387 O O . GLY B 1 405 ? -3.01 -29.812 24.141 1 31.23 405 GLY B O 1
ATOM 7388 N N . GLY B 1 406 ? -1.351 -29.688 22.891 1 31.75 406 GLY B N 1
ATOM 7389 C CA . GLY B 1 406 ? -1.574 -28.266 23.094 1 31.75 406 GLY B CA 1
ATOM 7390 C C . GLY B 1 406 ? -2.637 -27.688 22.172 1 31.75 406 GLY B C 1
ATOM 7391 O O . GLY B 1 406 ? -2.871 -28.219 21.078 1 31.75 406 GLY B O 1
ATOM 7392 N N . GLU B 1 407 ? -3.77 -27.188 22.578 1 33.88 407 GLU B N 1
ATOM 7393 C CA . GLU B 1 407 ? -4.852 -26.422 21.969 1 33.88 407 GLU B CA 1
ATOM 7394 C C . GLU B 1 407 ? -4.371 -25.672 20.734 1 33.88 407 GLU B C 1
ATOM 7396 O O . GLU B 1 407 ? -3.789 -24.594 20.828 1 33.88 407 GLU B O 1
ATOM 7401 N N . GLN B 1 408 ? -3.787 -26.25 19.844 1 35.66 408 GLN B N 1
ATOM 7402 C CA . GLN B 1 408 ? -3.537 -25.578 18.578 1 35.66 408 GLN B CA 1
ATOM 7403 C C . GLN B 1 408 ? -4.809 -24.938 18.031 1 35.66 408 GLN B C 1
ATOM 7405 O O . GLN B 1 408 ? -5.699 -25.625 17.531 1 35.66 408 GLN B O 1
ATOM 7410 N N . ARG B 1 409 ? -5.387 -23.938 18.609 1 38.53 409 ARG B N 1
ATOM 7411 C CA . ARG B 1 409 ? -6.504 -23.094 18.219 1 38.53 409 ARG B CA 1
ATOM 7412 C C . ARG B 1 409 ? -6.496 -22.844 16.703 1 38.53 409 ARG B C 1
ATOM 7414 O O . ARG B 1 409 ? -5.508 -22.359 16.156 1 38.53 409 ARG B O 1
ATOM 7421 N N . SER B 1 410 ? -7.094 -23.531 15.938 1 45.56 410 SER B N 1
ATOM 7422 C CA . SER B 1 410 ? -7.301 -23.469 14.492 1 45.56 410 SER B CA 1
ATOM 7423 C C . SER B 1 410 ? -7.504 -22.047 14.016 1 45.56 410 SER B C 1
ATOM 7425 O O . SER B 1 410 ? -8.477 -21.391 14.406 1 45.56 410 SER B O 1
ATOM 7427 N N . THR B 1 411 ? -6.477 -21.234 13.789 1 56.97 411 THR B N 1
ATOM 7428 C CA . THR B 1 411 ? -6.387 -19.906 13.203 1 56.97 411 THR B CA 1
ATOM 7429 C C . THR B 1 411 ? -7.059 -19.875 11.828 1 56.97 411 THR B C 1
ATOM 7431 O O . THR B 1 411 ? -6.773 -19 11.016 1 56.97 411 THR B O 1
ATOM 7434 N N . MET B 1 412 ? -7.969 -20.891 11.555 1 62.31 412 MET B N 1
ATOM 7435 C CA . MET B 1 412 ? -8.57 -20.922 10.227 1 62.31 412 MET B CA 1
ATOM 7436 C C . MET B 1 412 ? -9.719 -19.922 10.125 1 62.31 412 MET B C 1
ATOM 7438 O O . MET B 1 412 ? -10.492 -19.766 11.07 1 62.31 412 MET B O 1
ATOM 7442 N N . LEU B 1 413 ? -9.727 -19.188 9.094 1 72.19 413 LEU B N 1
ATOM 7443 C CA . LEU B 1 413 ? -10.781 -18.234 8.797 1 72.19 413 LEU B CA 1
ATOM 7444 C C . LEU B 1 413 ? -12.117 -18.938 8.594 1 72.19 413 LEU B C 1
ATOM 7446 O O . LEU B 1 413 ? -12.164 -20.047 8.047 1 72.19 413 LEU B O 1
ATOM 7450 N N . GLN B 1 414 ? -13.148 -18.375 9.172 1 70.19 414 GLN B N 1
ATOM 7451 C CA . GLN B 1 414 ? -14.5 -18.859 8.938 1 70.19 414 GLN B CA 1
ATOM 7452 C C . GLN B 1 414 ? -15.156 -18.109 7.773 1 70.19 414 GLN B C 1
ATOM 7454 O O . GLN B 1 414 ? -14.734 -17.016 7.422 1 70.19 414 GLN B O 1
ATOM 7459 N N . ILE B 1 415 ? -16.141 -18.844 7.148 1 68.56 415 ILE B N 1
ATOM 7460 C CA . ILE B 1 415 ? -16.922 -18.188 6.105 1 68.56 415 ILE B CA 1
ATOM 7461 C C . ILE B 1 415 ? -17.5 -16.875 6.637 1 68.56 415 ILE B C 1
ATOM 7463 O O . ILE B 1 415 ? -17.984 -16.828 7.77 1 68.56 415 ILE B O 1
ATOM 7467 N N . GLY B 1 416 ? -17.344 -15.891 5.879 1 68.94 416 GLY B N 1
ATOM 7468 C CA . GLY B 1 416 ? -17.781 -14.57 6.32 1 68.94 416 GLY B CA 1
ATOM 7469 C C . GLY B 1 416 ? -16.672 -13.773 6.984 1 68.94 416 GLY B C 1
ATOM 7470 O O . GLY B 1 416 ? -16.766 -12.539 7.07 1 68.94 416 GLY B O 1
ATOM 7471 N N . ASP B 1 417 ? -15.695 -14.547 7.457 1 74.81 417 ASP B N 1
ATOM 7472 C CA . ASP B 1 417 ? -14.555 -13.875 8.07 1 74.81 417 ASP B CA 1
ATOM 7473 C C . ASP B 1 417 ? -13.344 -13.867 7.141 1 74.81 417 ASP B C 1
ATOM 7475 O O . ASP B 1 417 ? -12.289 -14.398 7.48 1 74.81 417 ASP B O 1
ATOM 7479 N N . GLY B 1 418 ? -13.57 -13.367 5.957 1 77.38 418 GLY B N 1
ATOM 7480 C CA . GLY B 1 418 ? -12.477 -13.305 5 1 77.38 418 GLY B CA 1
ATOM 7481 C C . GLY B 1 418 ? -12.609 -14.32 3.881 1 77.38 418 GLY B C 1
ATOM 7482 O O . GLY B 1 418 ? -11.859 -14.266 2.9 1 77.38 418 GLY B O 1
ATOM 7483 N N . LEU B 1 419 ? -13.398 -15.312 4.141 1 78.81 419 LEU B N 1
ATOM 7484 C CA . LEU B 1 419 ? -13.695 -16.266 3.084 1 78.81 419 LEU B CA 1
ATOM 7485 C C . LEU B 1 419 ? -15.039 -15.977 2.439 1 78.81 419 LEU B C 1
ATOM 7487 O O . LEU B 1 419 ? -16 -15.648 3.135 1 78.81 419 LEU B O 1
ATOM 7491 N N . PRO B 1 420 ? -15.023 -16 1.163 1 76.25 420 PRO B N 1
ATOM 7492 C CA . PRO B 1 420 ? -16.281 -15.68 0.486 1 76.25 420 PRO B CA 1
ATOM 7493 C C . PRO B 1 420 ? -17.406 -16.656 0.833 1 76.25 420 PRO B C 1
ATOM 7495 O O . PRO B 1 420 ? -17.156 -17.828 1.094 1 76.25 420 PRO B O 1
ATOM 7498 N N . ASP B 1 421 ? -18.516 -16.016 0.885 1 70.56 421 ASP B N 1
ATOM 7499 C CA . ASP B 1 421 ? -19.719 -16.844 1.024 1 70.56 421 ASP B CA 1
ATOM 7500 C C . ASP B 1 421 ? -20 -17.625 -0.259 1 70.56 421 ASP B C 1
ATOM 7502 O O . ASP B 1 421 ? -20.281 -17.016 -1.304 1 70.56 421 ASP B O 1
ATOM 7506 N N . ILE B 1 422 ? -19.953 -18.859 -0.185 1 67.5 422 ILE B N 1
ATOM 7507 C CA . ILE B 1 422 ? -20.062 -19.75 -1.337 1 67.5 422 ILE B CA 1
ATOM 7508 C C . ILE B 1 422 ? -21.406 -19.547 -2.021 1 67.5 422 ILE B C 1
ATOM 7510 O O . ILE B 1 422 ? -21.516 -19.672 -3.244 1 67.5 422 ILE B O 1
ATOM 7514 N N . SER B 1 423 ? -22.328 -19.188 -1.178 1 65.31 423 SER B N 1
ATOM 7515 C CA . SER B 1 423 ? -23.656 -19 -1.731 1 65.31 423 SER B CA 1
ATOM 7516 C C . SER B 1 423 ? -23.734 -17.75 -2.586 1 65.31 423 SER B C 1
ATOM 7518 O O . SER B 1 423 ? -24.625 -17.609 -3.432 1 65.31 423 SER B O 1
ATOM 7520 N N . MET B 1 424 ? -22.703 -16.953 -2.457 1 65 424 MET B N 1
ATOM 7521 C CA . MET B 1 424 ? -22.734 -15.672 -3.156 1 65 424 MET B CA 1
ATOM 7522 C C . MET B 1 424 ? -21.812 -15.695 -4.375 1 65 424 MET B C 1
ATOM 7524 O O . MET B 1 424 ? -21.75 -14.719 -5.125 1 65 424 MET B O 1
ATOM 7528 N N . ILE B 1 425 ? -21.188 -16.875 -4.551 1 70.19 425 ILE B N 1
ATOM 7529 C CA . ILE B 1 425 ? -20.297 -16.969 -5.707 1 70.19 425 ILE B CA 1
ATOM 7530 C C . ILE B 1 425 ? -21.125 -17.219 -6.969 1 70.19 425 ILE B C 1
ATOM 7532 O O . ILE B 1 425 ? -21.938 -18.141 -7.016 1 70.19 425 ILE B O 1
ATOM 7536 N N . PRO B 1 426 ? -20.953 -16.266 -7.801 1 66.25 426 PRO B N 1
ATOM 7537 C CA . PRO B 1 426 ? -21.703 -16.453 -9.039 1 66.25 426 PRO B CA 1
ATOM 7538 C C . PRO B 1 426 ? -21.484 -17.844 -9.656 1 66.25 426 PRO B C 1
ATOM 7540 O O . PRO B 1 426 ? -20.422 -18.438 -9.477 1 66.25 426 PRO B O 1
ATOM 7543 N N . ASP B 1 427 ? -22.422 -18.344 -10.258 1 63.53 427 ASP B N 1
ATOM 7544 C CA . ASP B 1 427 ? -22.406 -19.703 -10.812 1 63.53 427 ASP B CA 1
ATOM 7545 C C . ASP B 1 427 ? -21.5 -19.797 -12.031 1 63.53 427 ASP B C 1
ATOM 7547 O O . ASP B 1 427 ? -21.25 -20.875 -12.547 1 63.53 427 ASP B O 1
ATOM 7551 N N . GLY B 1 428 ? -20.859 -18.734 -12.297 1 73.06 428 GLY B N 1
ATOM 7552 C CA . GLY B 1 428 ? -19.953 -18.797 -13.43 1 73.06 428 GLY B CA 1
ATOM 7553 C C . GLY B 1 428 ? -18.688 -19.594 -13.141 1 73.06 428 GLY B C 1
ATOM 7554 O O . GLY B 1 428 ? -18.172 -19.547 -12.031 1 73.06 428 GLY B O 1
ATOM 7555 N N . LEU B 1 429 ? -18.266 -20.438 -14.117 1 78.75 429 LEU B N 1
ATOM 7556 C CA . LEU B 1 429 ? -17.094 -21.312 -13.984 1 78.75 429 LEU B CA 1
ATOM 7557 C C . LEU B 1 429 ? -15.844 -20.484 -13.695 1 78.75 429 LEU B C 1
ATOM 7559 O O . LEU B 1 429 ? -14.961 -20.938 -12.961 1 78.75 429 LEU B O 1
ATOM 7563 N N . TYR B 1 430 ? -15.844 -19.312 -14.203 1 83.12 430 TYR B N 1
ATOM 7564 C CA . TYR B 1 430 ? -14.695 -18.438 -14.008 1 83.12 430 TYR B CA 1
ATOM 7565 C C . TYR B 1 430 ? -14.438 -18.188 -12.523 1 83.12 430 TYR B C 1
ATOM 7567 O O . TYR B 1 430 ? -13.312 -18.344 -12.047 1 83.12 430 TYR B O 1
ATOM 7575 N N . TYR B 1 431 ? -15.453 -17.828 -11.836 1 81.56 431 TYR B N 1
ATOM 7576 C CA . TYR B 1 431 ? -15.312 -17.453 -10.438 1 81.56 431 TYR B CA 1
ATOM 7577 C C . TYR B 1 431 ? -14.891 -18.641 -9.586 1 81.56 431 TYR B C 1
ATOM 7579 O O . TYR B 1 431 ? -14.062 -18.5 -8.688 1 81.56 431 TYR B O 1
ATOM 7587 N N . LYS B 1 432 ? -15.477 -19.75 -9.898 1 82.19 432 LYS B N 1
ATOM 7588 C CA . LYS B 1 432 ? -15.156 -20.938 -9.125 1 82.19 432 LYS B CA 1
ATOM 7589 C C . LYS B 1 432 ? -13.719 -21.406 -9.391 1 82.19 432 LYS B C 1
ATOM 7591 O O . LYS B 1 432 ? -13 -21.766 -8.461 1 82.19 432 LYS B O 1
ATOM 7596 N N . ALA B 1 433 ? -13.328 -21.422 -10.672 1 85.94 433 ALA B N 1
ATOM 7597 C CA . ALA B 1 433 ? -11.961 -21.797 -11.016 1 85.94 433 ALA B CA 1
ATOM 7598 C C . ALA B 1 433 ? -10.953 -20.859 -10.359 1 85.94 433 ALA B C 1
ATOM 7600 O O . ALA B 1 433 ? -9.914 -21.297 -9.859 1 85.94 433 ALA B O 1
ATOM 7601 N N . ARG B 1 434 ? -11.281 -19.578 -10.336 1 88.19 434 ARG B N 1
ATOM 7602 C CA . ARG B 1 434 ? -10.414 -18.578 -9.727 1 88.19 434 ARG B CA 1
ATOM 7603 C C . ARG B 1 434 ? -10.273 -18.812 -8.227 1 88.19 434 ARG B C 1
ATOM 7605 O O . ARG B 1 434 ? -9.18 -18.703 -7.672 1 88.19 434 ARG B O 1
ATOM 7612 N N . LEU B 1 435 ? -11.359 -19.141 -7.598 1 85.06 435 LEU B N 1
ATOM 7613 C CA . LEU B 1 435 ? -11.336 -19.344 -6.156 1 85.06 435 LEU B CA 1
ATOM 7614 C C . LEU B 1 435 ? -10.602 -20.641 -5.805 1 85.06 435 LEU B C 1
ATOM 7616 O O . LEU B 1 435 ? -9.914 -20.703 -4.781 1 85.06 435 LEU B O 1
ATOM 7620 N N . ILE B 1 436 ? -10.711 -21.672 -6.645 1 86.94 436 ILE B N 1
ATOM 7621 C CA . ILE B 1 436 ? -10.039 -22.938 -6.398 1 86.94 436 ILE B CA 1
ATOM 7622 C C . ILE B 1 436 ? -8.523 -22.734 -6.422 1 86.94 436 ILE B C 1
ATOM 7624 O O . ILE B 1 436 ? -7.816 -23.234 -5.543 1 86.94 436 ILE B O 1
ATOM 7628 N N . THR B 1 437 ? -8.078 -21.969 -7.383 1 87.25 437 THR B N 1
ATOM 7629 C CA . THR B 1 437 ? -6.641 -21.781 -7.5 1 87.25 437 THR B CA 1
ATOM 7630 C C . THR B 1 437 ? -6.16 -20.688 -6.551 1 87.25 437 THR B C 1
ATOM 7632 O O . THR B 1 437 ? -5.051 -20.766 -6.012 1 87.25 437 THR B O 1
ATOM 7635 N N . GLY B 1 438 ? -6.98 -19.672 -6.297 1 88.44 438 GLY B N 1
ATOM 7636 C CA . GLY B 1 438 ? -6.586 -18.562 -5.457 1 88.44 438 GLY B CA 1
ATOM 7637 C C . GLY B 1 438 ? -6.57 -18.891 -3.979 1 88.44 438 GLY B C 1
ATOM 7638 O O . GLY B 1 438 ? -5.688 -18.453 -3.242 1 88.44 438 GLY B O 1
ATOM 7639 N N . LEU B 1 439 ? -7.508 -19.672 -3.568 1 87.12 439 LEU B N 1
ATOM 7640 C CA . LEU B 1 439 ? -7.629 -19.969 -2.146 1 87.12 439 LEU B CA 1
ATOM 7641 C C . LEU B 1 439 ? -7.09 -21.359 -1.842 1 87.12 439 LEU B C 1
ATOM 7643 O O . LEU B 1 439 ? -7.633 -22.078 -0.995 1 87.12 439 LEU B O 1
ATOM 7647 N N . SER B 1 440 ? -6.07 -21.719 -2.52 1 85.19 440 SER B N 1
ATOM 7648 C CA . SER B 1 440 ? -5.508 -23.062 -2.424 1 85.19 440 SER B CA 1
ATOM 7649 C C . SER B 1 440 ? -5.062 -23.375 -0.999 1 85.19 440 SER B C 1
ATOM 7651 O O . SER B 1 440 ? -5.152 -24.531 -0.549 1 85.19 440 SER B O 1
ATOM 7653 N N . MET B 1 441 ? -4.633 -22.391 -0.229 1 85.81 441 MET B N 1
ATOM 7654 C CA . MET B 1 441 ? -4.121 -22.641 1.116 1 85.81 441 MET B CA 1
ATOM 7655 C C . MET B 1 441 ? -5.25 -22.641 2.137 1 85.81 441 MET B C 1
ATOM 7657 O O . MET B 1 441 ? -5.09 -23.156 3.25 1 85.81 441 MET B O 1
ATOM 7661 N N . GLU B 1 442 ? -6.34 -22.062 1.858 1 79.31 442 GLU B N 1
ATOM 7662 C CA . GLU B 1 442 ? -7.383 -21.891 2.865 1 79.31 442 GLU B CA 1
ATOM 7663 C C . GLU B 1 442 ? -8.523 -22.875 2.652 1 79.31 442 GLU B C 1
ATOM 7665 O O . GLU B 1 442 ? -9.172 -23.297 3.611 1 79.31 442 GLU B O 1
ATOM 7670 N N . MET B 1 443 ? -9.086 -23.047 1.5 1 63.81 443 MET B N 1
ATOM 7671 C CA . MET B 1 443 ? -10.375 -23.719 1.392 1 63.81 443 MET B CA 1
ATOM 7672 C C . MET B 1 443 ? -10.289 -24.906 0.446 1 63.81 443 MET B C 1
ATOM 7674 O O . MET B 1 443 ? -11.148 -25.078 -0.422 1 63.81 443 MET B O 1
ATOM 7678 N N . PRO B 1 444 ? -9.328 -25.75 0.599 1 56.25 444 PRO B N 1
ATOM 7679 C CA . PRO B 1 444 ? -9.508 -26.75 -0.458 1 56.25 444 PRO B CA 1
ATOM 7680 C C . PRO B 1 444 ? -10.734 -27.625 -0.225 1 56.25 444 PRO B C 1
ATOM 7682 O O . PRO B 1 444 ? -11.484 -27.906 -1.16 1 56.25 444 PRO B O 1
ATOM 7685 N N . ASP B 1 445 ? -10.969 -27.75 1.076 1 56.19 445 ASP B N 1
ATOM 7686 C CA . ASP B 1 445 ? -12.031 -28.703 1.376 1 56.19 445 ASP B CA 1
ATOM 7687 C C . ASP B 1 445 ? -13.406 -28.047 1.283 1 56.19 445 ASP B C 1
ATOM 7689 O O . ASP B 1 445 ? -14.367 -28.656 0.812 1 56.19 445 ASP B O 1
ATOM 7693 N N . LEU B 1 446 ? -13.469 -26.797 1.649 1 58.56 446 LEU B N 1
ATOM 7694 C CA . LEU B 1 446 ? -14.75 -26.094 1.603 1 58.56 446 LEU B CA 1
ATOM 7695 C C . LEU B 1 446 ? -15.234 -25.938 0.164 1 58.56 446 LEU B C 1
ATOM 7697 O O . LEU B 1 446 ? -16.422 -26.109 -0.116 1 58.56 446 LEU B O 1
ATOM 7701 N N . LEU B 1 447 ? -14.312 -25.719 -0.625 1 62.62 447 LEU B N 1
ATOM 7702 C CA . LEU B 1 447 ? -14.672 -25.516 -2.025 1 62.62 447 LEU B CA 1
ATOM 7703 C C . LEU B 1 447 ? -15.031 -26.844 -2.684 1 62.62 447 LEU B C 1
ATOM 7705 O O . LEU B 1 447 ? -15.93 -26.906 -3.525 1 62.62 447 LEU B O 1
ATOM 7709 N N . TYR B 1 448 ? -14.414 -27.844 -2.133 1 57.5 448 TYR B N 1
ATOM 7710 C CA . TYR B 1 448 ? -14.664 -29.188 -2.656 1 57.5 448 TYR B CA 1
ATOM 7711 C C . TYR B 1 448 ? -16.125 -29.578 -2.455 1 57.5 448 TYR B C 1
ATOM 7713 O O . TYR B 1 448 ? -16.781 -30.031 -3.395 1 57.5 448 TYR B O 1
ATOM 7721 N N . ARG B 1 449 ? -16.547 -29.453 -1.312 1 55.66 449 ARG B N 1
ATOM 7722 C CA . ARG B 1 449 ? -17.875 -29.938 -0.962 1 55.66 449 ARG B CA 1
ATOM 7723 C C . ARG B 1 449 ? -18.969 -29.156 -1.697 1 55.66 449 ARG B C 1
ATOM 7725 O O . ARG B 1 449 ? -19.922 -29.75 -2.197 1 55.66 449 ARG B O 1
ATOM 7732 N N . LYS B 1 450 ? -18.688 -28 -1.858 1 58.44 450 LYS B N 1
ATOM 7733 C CA . LYS B 1 450 ? -19.797 -27.203 -2.342 1 58.44 450 LYS B CA 1
ATOM 7734 C C . LYS B 1 450 ? -19.812 -27.125 -3.865 1 58.44 450 LYS B C 1
ATOM 7736 O O . LYS B 1 450 ? -20.875 -27.188 -4.488 1 58.44 450 LYS B O 1
ATOM 7741 N N . PHE B 1 451 ? -18.672 -27.016 -4.406 1 58.81 451 PHE B N 1
ATOM 7742 C CA . PHE B 1 451 ? -18.656 -26.859 -5.855 1 58.81 451 PHE B CA 1
ATOM 7743 C C . PHE B 1 451 ? -18.969 -28.188 -6.539 1 58.81 451 PHE B C 1
ATOM 7745 O O . PHE B 1 451 ? -19.594 -28.203 -7.602 1 58.81 451 PHE B O 1
ATOM 7752 N N . LEU B 1 452 ? -18.641 -29.281 -5.832 1 53.97 452 LEU B N 1
ATOM 7753 C CA . LEU B 1 452 ? -18.891 -30.594 -6.426 1 53.97 452 LEU B CA 1
ATOM 7754 C C . LEU B 1 452 ? -20.25 -31.125 -5.996 1 53.97 452 LEU B C 1
ATOM 7756 O O . LEU B 1 452 ? -20.938 -31.781 -6.781 1 53.97 452 LEU B O 1
ATOM 7760 N N . ARG B 1 453 ? -20.719 -30.859 -4.766 1 49.81 453 ARG B N 1
ATOM 7761 C CA . ARG B 1 453 ? -22 -31.422 -4.332 1 49.81 453 ARG B CA 1
ATOM 7762 C C . ARG B 1 453 ? -23.172 -30.703 -5.004 1 49.81 453 ARG B C 1
ATOM 7764 O O . ARG B 1 453 ? -24.203 -31.312 -5.281 1 49.81 453 ARG B O 1
ATOM 7771 N N . GLN B 1 454 ? -23.125 -29.438 -5.148 1 48.53 454 GLN B N 1
ATOM 7772 C CA . GLN B 1 454 ? -24.234 -28.75 -5.785 1 48.53 454 GLN B CA 1
ATOM 7773 C C . GLN B 1 454 ? -24.547 -29.344 -7.152 1 48.53 454 GLN B C 1
ATOM 7775 O O . GLN B 1 454 ? -25.703 -29.344 -7.586 1 48.53 454 GLN B O 1
ATOM 7780 N N . GLN B 1 455 ? -23.672 -29.828 -7.836 1 45.47 455 GLN B N 1
ATOM 7781 C CA . GLN B 1 455 ? -23.938 -30.391 -9.156 1 45.47 455 GLN B CA 1
ATOM 7782 C C . GLN B 1 455 ? -24.547 -31.781 -9.047 1 45.47 455 GLN B C 1
ATOM 7784 O O . GLN B 1 455 ? -25.203 -32.25 -9.977 1 45.47 455 GLN B O 1
ATOM 7789 N N . MET B 1 456 ? -24.422 -32.531 -7.918 1 39.84 456 MET B N 1
ATOM 7790 C CA . MET B 1 456 ? -24.938 -33.875 -7.801 1 39.84 456 MET B CA 1
ATOM 7791 C C . MET B 1 456 ? -26.391 -33.875 -7.332 1 39.84 456 MET B C 1
ATOM 7793 O O . MET B 1 456 ? -27.047 -34.906 -7.316 1 39.84 456 MET B O 1
ATOM 7797 N N . GLN B 1 457 ? -26.906 -32.844 -6.668 1 39.56 457 GLN B N 1
ATOM 7798 C CA . GLN B 1 457 ? -28.297 -32.938 -6.227 1 39.56 457 GLN B CA 1
ATOM 7799 C C . GLN B 1 457 ? -29.266 -32.594 -7.367 1 39.56 457 GLN B C 1
ATOM 7801 O O . GLN B 1 457 ? -29.094 -31.594 -8.062 1 39.56 457 GLN B O 1
ATOM 7806 N N . PRO B 1 458 ? -30.078 -33.531 -7.875 1 36.09 458 PRO B N 1
ATOM 7807 C CA . PRO B 1 458 ? -31.141 -33.188 -8.828 1 36.09 458 PRO B CA 1
ATOM 7808 C C . PRO B 1 458 ? -31.953 -31.984 -8.391 1 36.09 458 PRO B C 1
ATOM 7810 O O . PRO B 1 458 ? -32.031 -31.688 -7.199 1 36.09 458 PRO B O 1
ATOM 7813 N N . PRO B 1 459 ? -32.312 -31.094 -9.258 1 33.28 459 PRO B N 1
ATOM 7814 C CA . PRO B 1 459 ? -33.156 -29.953 -8.867 1 33.28 459 PRO B CA 1
ATOM 7815 C C . PRO B 1 459 ? -34.312 -30.359 -7.938 1 33.28 459 PRO B C 1
ATOM 7817 O O . PRO B 1 459 ? -35.031 -31.312 -8.227 1 33.28 459 PRO B O 1
ATOM 7820 N N . ARG B 1 460 ? -34.219 -30.109 -6.629 1 32.75 460 ARG B N 1
ATOM 7821 C CA . ARG B 1 460 ? -35.312 -30.391 -5.699 1 32.75 460 ARG B CA 1
ATOM 7822 C C . ARG B 1 460 ? -36.625 -29.906 -6.246 1 32.75 460 ARG B C 1
ATOM 7824 O O . ARG B 1 460 ? -36.781 -28.719 -6.531 1 32.75 460 ARG B O 1
ATOM 7831 N N . GLU B 1 461 ? -37.406 -30.719 -6.824 1 30.09 461 GLU B N 1
ATOM 7832 C CA . GLU B 1 461 ? -38.844 -30.453 -6.918 1 30.09 461 GLU B CA 1
ATOM 7833 C C . GLU B 1 461 ? -39.406 -30.016 -5.574 1 30.09 461 GLU B C 1
ATOM 7835 O O . GLU B 1 461 ? -39.219 -30.672 -4.555 1 30.09 461 GLU B O 1
ATOM 7840 N N . THR B 1 462 ? -39.531 -28.703 -5.387 1 29.67 462 THR B N 1
ATOM 7841 C CA . THR B 1 462 ? -40.25 -28.094 -4.273 1 29.67 462 THR B CA 1
ATOM 7842 C C . THR B 1 462 ? -41.531 -28.891 -3.939 1 29.67 462 THR B C 1
ATOM 7844 O O . THR B 1 462 ? -42.562 -28.734 -4.602 1 29.67 462 THR B O 1
ATOM 7847 N N . ARG B 1 463 ? -41.344 -30.219 -3.57 1 26.31 463 ARG B N 1
ATOM 7848 C CA . ARG B 1 463 ? -42.594 -30.719 -3.004 1 26.31 463 ARG B CA 1
ATOM 7849 C C . ARG B 1 463 ? -42.938 -29.984 -1.706 1 26.31 463 ARG B C 1
ATOM 7851 O O . ARG B 1 463 ? -42.094 -29.797 -0.846 1 26.31 463 ARG B O 1
ATOM 7858 N N . THR B 1 464 ? -44.094 -29.281 -1.571 1 27.11 464 THR B N 1
ATOM 7859 C CA . THR B 1 464 ? -44.875 -28.672 -0.502 1 27.11 464 THR B CA 1
ATOM 7860 C C . THR B 1 464 ? -44.969 -29.609 0.694 1 27.11 464 THR B C 1
ATOM 7862 O O . THR B 1 464 ? -45.844 -30.484 0.715 1 27.11 464 THR B O 1
ATOM 7865 N N . GLU B 1 465 ? -43.812 -30.375 1.16 1 24.11 465 GLU B N 1
ATOM 7866 C CA . GLU B 1 465 ? -44.062 -31.281 2.279 1 24.11 465 GLU B CA 1
ATOM 7867 C C . GLU B 1 465 ? -44.562 -30.531 3.51 1 24.11 465 GLU B C 1
ATOM 7869 O O . GLU B 1 465 ? -44 -29.484 3.861 1 24.11 465 GLU B O 1
ATOM 7874 N N . THR B 1 466 ? -45.75 -30.797 3.939 1 23.36 466 THR B N 1
ATOM 7875 C CA . THR B 1 466 ? -46.5 -30.578 5.16 1 23.36 466 THR B CA 1
ATOM 7876 C C . THR B 1 466 ? -45.688 -30.969 6.391 1 23.36 466 THR B C 1
ATOM 7878 O O . THR B 1 466 ? -45.062 -32.031 6.406 1 23.36 466 THR B O 1
ATOM 7881 N N . ALA B 1 467 ? -45.406 -30.031 7.328 1 21.84 467 ALA B N 1
ATOM 7882 C CA . ALA B 1 467 ? -44.75 -29.875 8.617 1 21.84 467 ALA B CA 1
ATOM 7883 C C . ALA B 1 467 ? -45.125 -31 9.578 1 21.84 467 ALA B C 1
ATOM 7885 O O . ALA B 1 467 ? -46.156 -30.922 10.258 1 21.84 467 ALA B O 1
ATOM 7886 N N . ALA B 1 468 ? -44.969 -32.375 9.172 1 20.05 468 ALA B N 1
ATOM 7887 C CA . ALA B 1 468 ? -45.344 -33.219 10.297 1 20.05 468 ALA B CA 1
ATOM 7888 C C . ALA B 1 468 ? -44.344 -33.062 11.453 1 20.05 468 ALA B C 1
ATOM 7890 O O . ALA B 1 468 ? -43.156 -32.844 11.234 1 20.05 468 ALA B O 1
ATOM 7891 N N . THR B 1 469 ? -44.75 -32.844 12.758 1 21.27 469 THR B N 1
ATOM 7892 C CA . THR B 1 469 ? -44.406 -32.531 14.141 1 21.27 469 THR B CA 1
ATOM 7893 C C . THR B 1 469 ? -43.562 -33.625 14.766 1 21.27 469 THR B C 1
ATOM 7895 O O . THR B 1 469 ? -43.312 -33.625 15.969 1 21.27 469 THR B O 1
ATOM 7898 N N . SER B 1 470 ? -43 -34.625 13.953 1 18.59 470 SER B N 1
ATOM 7899 C CA . SER B 1 470 ? -42.75 -35.844 14.758 1 18.59 470 SER B CA 1
ATOM 7900 C C . SER B 1 470 ? -41.625 -35.594 15.758 1 18.59 470 SER B C 1
ATOM 7902 O O . SER B 1 470 ? -40.688 -34.844 15.492 1 18.59 470 SER B O 1
ATOM 7904 N N . GLU B 1 471 ? -41.656 -36.25 17.016 1 20.58 471 GLU B N 1
ATOM 7905 C CA . GLU B 1 471 ? -41.25 -36.375 18.422 1 20.58 471 GLU B CA 1
ATOM 7906 C C . GLU B 1 471 ? -39.906 -37.031 18.562 1 20.58 471 GLU B C 1
ATOM 7908 O O . GLU B 1 471 ? -39.375 -37.188 19.672 1 20.58 471 GLU B O 1
ATOM 7913 N N . ASP B 1 472 ? -39.125 -37.375 17.453 1 18.34 472 ASP B N 1
ATOM 7914 C CA . ASP B 1 472 ? -38.281 -38.531 17.75 1 18.34 472 ASP B CA 1
ATOM 7915 C C . ASP B 1 472 ? -37.156 -38.156 18.688 1 18.34 472 ASP B C 1
ATOM 7917 O O . ASP B 1 472 ? -36.344 -37.281 18.375 1 18.34 472 ASP B O 1
ATOM 7921 N N . ALA B 1 473 ? -37.219 -38.469 20.062 1 19.38 473 ALA B N 1
ATOM 7922 C CA . ALA B 1 473 ? -36.562 -38.406 21.359 1 19.38 473 ALA B CA 1
ATOM 7923 C C . ALA B 1 473 ? -35.219 -39.125 21.328 1 19.38 473 ALA B C 1
ATOM 7925 O O . ALA B 1 473 ? -34.438 -39.031 22.281 1 19.38 473 ALA B O 1
ATOM 7926 N N . ALA B 1 474 ? -34.906 -40.094 20.359 1 19.17 474 ALA B N 1
ATOM 7927 C CA . ALA B 1 474 ? -34.125 -41.156 20.969 1 19.17 474 ALA B CA 1
ATOM 7928 C C . ALA B 1 474 ? -32.75 -40.688 21.359 1 19.17 474 ALA B C 1
ATOM 7930 O O . ALA B 1 474 ? -32.219 -39.719 20.797 1 19.17 474 ALA B O 1
ATOM 7931 N N . THR B 1 475 ? -32.156 -41.406 22.391 1 19.86 475 THR B N 1
ATOM 7932 C CA . THR B 1 475 ? -31.219 -41.5 23.516 1 19.86 475 THR B CA 1
ATOM 7933 C C . THR B 1 475 ? -29.797 -41.781 23.016 1 19.86 475 THR B C 1
ATOM 7935 O O . THR B 1 475 ? -29.531 -42.875 22.531 1 19.86 475 THR B O 1
ATOM 7938 N N . VAL B 1 476 ? -29.188 -40.875 22.172 1 18.09 476 VAL B N 1
ATOM 7939 C CA . VAL B 1 476 ? -27.922 -41.219 21.516 1 18.09 476 VAL B CA 1
ATOM 7940 C C . VAL B 1 476 ? -26.844 -41.469 22.578 1 18.09 476 VAL B C 1
ATOM 7942 O O . VAL B 1 476 ? -26.453 -40.531 23.297 1 18.09 476 VAL B O 1
ATOM 7945 N N . ALA B 1 477 ? -26.844 -42.625 23.188 1 17.91 477 ALA B N 1
ATOM 7946 C CA . ALA B 1 477 ? -25.953 -43.125 24.234 1 17.91 477 ALA B CA 1
ATOM 7947 C C . ALA B 1 477 ? -24.516 -43.219 23.719 1 17.91 477 ALA B C 1
ATOM 7949 O O . ALA B 1 477 ? -24.203 -44.156 22.953 1 17.91 477 ALA B O 1
ATOM 7950 N N . GLU B 1 478 ? -23.984 -42.219 23.094 1 17.42 478 GLU B N 1
ATOM 7951 C CA . GLU B 1 478 ? -22.719 -42.375 22.375 1 17.42 478 GLU B CA 1
ATOM 7952 C C . GLU B 1 478 ? -21.609 -42.781 23.328 1 17.42 478 GLU B C 1
ATOM 7954 O O . GLU B 1 478 ? -21.344 -42.125 24.328 1 17.42 478 GLU B O 1
ATOM 7959 N N . THR B 1 479 ? -21.469 -44.062 23.5 1 17.97 479 THR B N 1
ATOM 7960 C CA . THR B 1 479 ? -20.453 -44.812 24.266 1 17.97 479 THR B CA 1
ATOM 7961 C C . THR B 1 479 ? -19.047 -44.375 23.828 1 17.97 479 THR B C 1
ATOM 7963 O O . THR B 1 479 ? -18.703 -44.5 22.656 1 17.97 479 THR B O 1
ATOM 7966 N N . ILE B 1 480 ? -18.469 -43.406 24.484 1 18.28 480 ILE B N 1
ATOM 7967 C CA . ILE B 1 480 ? -17.188 -42.75 24.344 1 18.28 480 ILE B CA 1
ATOM 7968 C C . ILE B 1 480 ? -16.047 -43.75 24.547 1 18.28 480 ILE B C 1
ATOM 7970 O O . ILE B 1 480 ? -15.836 -44.25 25.656 1 18.28 480 ILE B O 1
ATOM 7974 N N . THR B 1 481 ? -16.062 -44.75 23.625 1 16.86 481 THR B N 1
ATOM 7975 C CA . THR B 1 481 ? -15.047 -45.781 23.844 1 16.86 481 THR B CA 1
ATOM 7976 C C . THR B 1 481 ? -13.648 -45.156 23.906 1 16.86 481 THR B C 1
ATOM 7978 O O . THR B 1 481 ? -13.375 -44.188 23.203 1 16.86 481 THR B O 1
ATOM 7981 N N . GLU B 1 482 ? -12.781 -45.656 24.844 1 17.75 482 GLU B N 1
ATOM 7982 C CA . GLU B 1 482 ? -11.516 -45.406 25.531 1 17.75 482 GLU B CA 1
ATOM 7983 C C . GLU B 1 482 ? -10.336 -45.594 24.594 1 17.75 482 GLU B C 1
ATOM 7985 O O . GLU B 1 482 ? -10.07 -46.719 24.141 1 17.75 482 GLU B O 1
ATOM 7990 N N . MET B 1 483 ? -10.234 -44.781 23.5 1 17.84 483 MET B N 1
ATOM 7991 C CA . MET B 1 483 ? -9.211 -45.156 22.516 1 17.84 483 MET B CA 1
ATOM 7992 C C . MET B 1 483 ? -7.836 -45.219 23.172 1 17.84 483 MET B C 1
ATOM 7994 O O . MET B 1 483 ? -7.504 -44.375 24 1 17.84 483 MET B O 1
ATOM 7998 N N . PRO B 1 484 ? -7.133 -46.312 22.938 1 17.39 484 PRO B N 1
ATOM 7999 C CA . PRO B 1 484 ? -5.879 -46.781 23.531 1 17.39 484 PRO B CA 1
ATOM 8000 C C . PRO B 1 484 ? -4.707 -45.844 23.25 1 17.39 484 PRO B C 1
ATOM 8002 O O . PRO B 1 484 ? -4.77 -45.031 22.312 1 17.39 484 PRO B O 1
ATOM 8005 N N . SER B 1 485 ? -3.615 -45.906 24.109 1 17.61 485 SER B N 1
ATOM 8006 C CA . SER B 1 485 ? -2.42 -45.219 24.594 1 17.61 485 SER B CA 1
ATOM 8007 C C . SER B 1 485 ? -1.319 -45.219 23.531 1 17.61 485 SER B C 1
ATOM 8009 O O . SER B 1 485 ? -0.176 -44.875 23.828 1 17.61 485 SER B O 1
ATOM 8011 N N . THR B 1 486 ? -1.678 -45.281 22.234 1 17.67 486 THR B N 1
ATOM 8012 C CA . THR B 1 486 ? -0.536 -45.781 21.484 1 17.67 486 THR B CA 1
ATOM 8013 C C . THR B 1 486 ? 0.681 -44.906 21.688 1 17.67 486 THR B C 1
ATOM 8015 O O . THR B 1 486 ? 0.544 -43.719 22.078 1 17.67 486 THR B O 1
ATOM 8018 N N . ASP B 1 487 ? 1.938 -45.344 21.203 1 18.09 487 ASP B N 1
ATOM 8019 C CA . ASP B 1 487 ? 3.387 -45.375 21.391 1 18.09 487 ASP B CA 1
ATOM 8020 C C . ASP B 1 487 ? 4.02 -44.062 20.891 1 18.09 487 ASP B C 1
ATOM 8022 O O . ASP B 1 487 ? 3.449 -43.375 20.047 1 18.09 487 ASP B O 1
ATOM 8026 N N . ASP B 1 488 ? 5.25 -43.656 21.484 1 18.84 488 ASP B N 1
ATOM 8027 C CA . ASP B 1 488 ? 6.172 -42.594 21.797 1 18.84 488 ASP B CA 1
ATOM 8028 C C . ASP B 1 488 ? 6.941 -42.125 20.562 1 18.84 488 ASP B C 1
ATOM 8030 O O . ASP B 1 488 ? 7.984 -41.469 20.656 1 18.84 488 ASP B O 1
ATOM 8034 N N . SER B 1 489 ? 6.574 -42.562 19.297 1 17.69 489 SER B N 1
ATOM 8035 C CA . SER B 1 489 ? 7.707 -42.5 18.391 1 17.69 489 SER B CA 1
ATOM 8036 C C . SER B 1 489 ? 8.172 -41.062 18.172 1 17.69 489 SER B C 1
ATOM 8038 O O . SER B 1 489 ? 7.348 -40.156 18 1 17.69 489 SER B O 1
ATOM 8040 N N . THR B 1 490 ? 9.445 -40.719 18.562 1 18.95 490 THR B N 1
ATOM 8041 C CA . THR B 1 490 ? 10.32 -39.562 18.609 1 18.95 490 THR B CA 1
ATOM 8042 C C . THR B 1 490 ? 10.523 -38.969 17.219 1 18.95 490 THR B C 1
ATOM 8044 O O . THR B 1 490 ? 11.242 -39.562 16.391 1 18.95 490 THR B O 1
ATOM 8047 N N . ALA B 1 491 ? 9.484 -38.688 16.531 1 18.55 491 ALA B N 1
ATOM 8048 C CA . ALA B 1 491 ? 9.742 -38.25 15.164 1 18.55 491 ALA B CA 1
ATOM 8049 C C . ALA B 1 491 ? 10.758 -37.094 15.141 1 18.55 491 ALA B C 1
ATOM 8051 O O . ALA B 1 491 ? 10.625 -36.125 15.875 1 18.55 491 ALA B O 1
ATOM 8052 N N . ASP B 1 492 ? 12.031 -37.406 14.711 1 18.61 492 ASP B N 1
ATOM 8053 C CA . ASP B 1 492 ? 13.273 -36.656 14.477 1 18.61 492 ASP B CA 1
ATOM 8054 C C . ASP B 1 492 ? 13.023 -35.438 13.625 1 18.61 492 ASP B C 1
ATOM 8056 O O . ASP B 1 492 ? 12.391 -35.5 12.57 1 18.61 492 ASP B O 1
ATOM 8060 N N . PHE B 1 493 ? 12.922 -34.375 14.188 1 19.55 493 PHE B N 1
ATOM 8061 C CA . PHE B 1 493 ? 12.695 -33 13.719 1 19.55 493 PHE B CA 1
ATOM 8062 C C . PHE B 1 493 ? 13.703 -32.625 12.633 1 19.55 493 PHE B C 1
ATOM 8064 O O . PHE B 1 493 ? 14.906 -32.531 12.906 1 19.55 493 PHE B O 1
ATOM 8071 N N . TRP B 1 494 ? 13.469 -33.25 11.445 1 19.41 494 TRP B N 1
ATOM 8072 C CA . TRP B 1 494 ? 14.406 -33.062 10.344 1 19.41 494 TRP B CA 1
ATOM 8073 C C . TRP B 1 494 ? 14.688 -31.578 10.133 1 19.41 494 TRP B C 1
ATOM 8075 O O . TRP B 1 494 ? 13.812 -30.734 10.336 1 19.41 494 TRP B O 1
ATOM 8085 N N . PRO B 1 495 ? 15.953 -31.219 9.914 1 21.33 495 PRO B N 1
ATOM 8086 C CA . PRO B 1 495 ? 16.547 -29.891 9.758 1 21.33 495 PRO B CA 1
ATOM 8087 C C . PRO B 1 495 ? 16.031 -29.156 8.516 1 21.33 495 PRO B C 1
ATOM 8089 O O . PRO B 1 495 ? 15.914 -29.766 7.449 1 21.33 495 PRO B O 1
ATOM 8092 N N . LEU B 1 496 ? 15.047 -28.453 8.602 1 20.33 496 LEU B N 1
ATOM 8093 C CA . LEU B 1 496 ? 14.438 -27.609 7.582 1 20.33 496 LEU B CA 1
ATOM 8094 C C . LEU B 1 496 ? 15.492 -26.938 6.707 1 20.33 496 LEU B C 1
ATOM 8096 O O . LEU B 1 496 ? 16.391 -26.266 7.215 1 20.33 496 LEU B O 1
ATOM 8100 N N . ASP B 1 497 ? 15.883 -27.656 5.645 1 20.84 497 ASP B N 1
ATOM 8101 C CA . ASP B 1 497 ? 16.828 -27.188 4.641 1 20.84 497 ASP B CA 1
ATOM 8102 C C . ASP B 1 497 ? 16.359 -25.875 4.027 1 20.84 497 ASP B C 1
ATOM 8104 O O . ASP B 1 497 ? 15.57 -25.859 3.084 1 20.84 497 ASP B O 1
ATOM 8108 N N . LEU B 1 498 ? 15.992 -24.969 4.734 1 22.23 498 LEU B N 1
ATOM 8109 C CA . LEU B 1 498 ? 15.664 -23.594 4.379 1 22.23 498 LEU B CA 1
ATOM 8110 C C . LEU B 1 498 ? 16.766 -22.984 3.512 1 22.23 498 LEU B C 1
ATOM 8112 O O . LEU B 1 498 ? 16.781 -21.781 3.281 1 22.23 498 LEU B O 1
ATOM 8116 N N . ASP B 1 499 ? 17.656 -23.719 2.836 1 23.42 499 ASP B N 1
ATOM 8117 C CA . ASP B 1 499 ? 18.844 -23.188 2.193 1 23.42 499 ASP B CA 1
ATOM 8118 C C . ASP B 1 499 ? 18.484 -22.297 1 1 23.42 499 ASP B C 1
ATOM 8120 O O . ASP B 1 499 ? 19.094 -21.25 0.779 1 23.42 499 ASP B O 1
ATOM 8124 N N . VAL B 1 500 ? 17.844 -22.812 -0.037 1 22.58 500 VAL B N 1
ATOM 8125 C CA . VAL B 1 500 ? 18.109 -22.234 -1.35 1 22.58 500 VAL B CA 1
ATOM 8126 C C . VAL B 1 500 ? 17.281 -20.969 -1.527 1 22.58 500 VAL B C 1
ATOM 8128 O O . VAL B 1 500 ? 17.203 -20.406 -2.629 1 22.58 500 VAL B O 1
ATOM 8131 N N . MET B 1 501 ? 16.328 -20.672 -0.831 1 22.03 501 MET B N 1
ATOM 8132 C CA . MET B 1 501 ? 15.547 -19.484 -1.193 1 22.03 501 MET B CA 1
ATOM 8133 C C . MET B 1 501 ? 16.469 -18.297 -1.449 1 22.03 501 MET B C 1
ATOM 8135 O O . MET B 1 501 ? 17.641 -18.312 -1.045 1 22.03 501 MET B O 1
ATOM 8139 N N . LEU B 1 502 ? 16.062 -17.125 -1.785 1 23 502 LEU B N 1
ATOM 8140 C CA . LEU B 1 502 ? 16.859 -15.922 -2.027 1 23 502 LEU B CA 1
ATOM 8141 C C . LEU B 1 502 ? 18 -15.812 -1.022 1 23 502 LEU B C 1
ATOM 8143 O O . LEU B 1 502 ? 17.828 -16.141 0.155 1 23 502 LEU B O 1
ATOM 8147 N N . GLU B 1 503 ? 19.219 -15.867 -1.387 1 24.38 503 GLU B N 1
ATOM 8148 C CA . GLU B 1 503 ? 20.359 -15.5 -0.559 1 24.38 503 GLU B CA 1
ATOM 8149 C C . GLU B 1 503 ? 20.125 -14.172 0.162 1 24.38 503 GLU B C 1
ATOM 8151 O O . GLU B 1 503 ? 20.547 -13.117 -0.312 1 24.38 503 GLU B O 1
ATOM 8156 N N . VAL B 1 504 ? 19.203 -13.586 0.383 1 25.08 504 VAL B N 1
ATOM 8157 C CA . VAL B 1 504 ? 19.188 -12.992 1.717 1 25.08 504 VAL B CA 1
ATOM 8158 C C . VAL B 1 504 ? 19.844 -13.945 2.717 1 25.08 504 VAL B C 1
ATOM 8160 O O . VAL B 1 504 ? 19.422 -15.094 2.846 1 25.08 504 VAL B O 1
ATOM 8163 N N . ASP B 1 505 ? 21.141 -13.906 2.914 1 25.34 505 ASP B N 1
ATOM 8164 C CA . ASP B 1 505 ? 21.891 -14.586 3.969 1 25.34 505 ASP B CA 1
ATOM 8165 C C . ASP B 1 505 ? 21.031 -14.75 5.227 1 25.34 505 ASP B C 1
ATOM 8167 O O . ASP B 1 505 ? 21.078 -13.891 6.117 1 25.34 505 ASP B O 1
ATOM 8171 N N . PHE B 1 506 ? 20.203 -15.188 5.426 1 26.19 506 PHE B N 1
ATOM 8172 C CA . PHE B 1 506 ? 19.703 -15.758 6.672 1 26.19 506 PHE B CA 1
ATOM 8173 C C . PHE B 1 506 ? 20.734 -16.688 7.289 1 26.19 506 PHE B C 1
ATOM 8175 O O . PHE B 1 506 ? 20.578 -17.125 8.43 1 26.19 506 PHE B O 1
ATOM 8182 N N . ALA B 1 507 ? 21.781 -17.234 6.656 1 27.19 507 ALA B N 1
ATOM 8183 C CA . ALA B 1 507 ? 23.141 -17.469 7.094 1 27.19 507 ALA B CA 1
ATOM 8184 C C . ALA B 1 507 ? 23.797 -16.172 7.586 1 27.19 507 ALA B C 1
ATOM 8186 O O . ALA B 1 507 ? 24.609 -16.188 8.523 1 27.19 507 ALA B O 1
ATOM 8187 N N . PHE B 1 508 ? 23.641 -15.109 7.039 1 25.55 508 PHE B N 1
ATOM 8188 C CA . PHE B 1 508 ? 24.031 -13.875 7.707 1 25.55 508 PHE B CA 1
ATOM 8189 C C . PHE B 1 508 ? 23.156 -13.617 8.93 1 25.55 508 PHE B C 1
ATOM 8191 O O . PHE B 1 508 ? 23.656 -13.188 9.969 1 25.55 508 PHE B O 1
ATOM 8198 N N . LEU B 1 509 ? 21.953 -13.727 8.945 1 25.84 509 LEU B N 1
ATOM 8199 C CA . LEU B 1 509 ? 21.297 -13.828 10.25 1 25.84 509 LEU B CA 1
ATOM 8200 C C . LEU B 1 509 ? 21.688 -15.125 10.953 1 25.84 509 LEU B C 1
ATOM 8202 O O . LEU B 1 509 ? 21.828 -15.148 12.18 1 25.84 509 LEU B O 1
ATOM 8206 N N . THR B 1 510 ? 21.859 -16.172 10.422 1 26.98 510 THR B N 1
ATOM 8207 C CA . THR B 1 510 ? 22.359 -17.344 11.125 1 26.98 510 THR B CA 1
ATOM 8208 C C . THR B 1 510 ? 23.875 -17.281 11.273 1 26.98 510 THR B C 1
ATOM 8210 O O . THR B 1 510 ? 24.469 -18.047 12.039 1 26.98 510 THR B O 1
ATOM 8213 N N . SER B 1 511 ? 24.641 -16.734 10.445 1 25.39 511 SER B N 1
ATOM 8214 C CA . SER B 1 511 ? 26.047 -16.703 10.789 1 25.39 511 SER B CA 1
ATOM 8215 C C . SER B 1 511 ? 26.312 -15.812 12.008 1 25.39 511 SER B C 1
ATOM 8217 O O . SER B 1 511 ? 27.453 -15.531 12.352 1 25.39 511 SER B O 1
ATOM 8219 N N . LEU B 1 512 ? 25.516 -15.047 12.43 1 24.28 512 LEU B N 1
ATOM 8220 C CA . LEU B 1 512 ? 25.812 -14.641 13.797 1 24.28 512 LEU B CA 1
ATOM 8221 C C . LEU B 1 512 ? 25.984 -15.852 14.695 1 24.28 512 LEU B C 1
ATOM 8223 O O . LEU B 1 512 ? 25.094 -16.688 14.797 1 24.28 512 LEU B O 1
ATOM 8227 N N . ASP B 1 513 ? 27.188 -16.375 14.703 1 22.94 513 ASP B N 1
ATOM 8228 C CA . ASP B 1 513 ? 27.781 -17.312 15.648 1 22.94 513 ASP B CA 1
ATOM 8229 C C . ASP B 1 513 ? 27.25 -17.094 17.062 1 22.94 513 ASP B C 1
ATOM 8231 O O . ASP B 1 513 ? 27.797 -16.281 17.812 1 22.94 513 ASP B O 1
ATOM 8235 N N . VAL B 1 514 ? 26.125 -16.875 17.328 1 25.48 514 VAL B N 1
ATOM 8236 C CA . VAL B 1 514 ? 25.953 -17.094 18.766 1 25.48 514 VAL B CA 1
ATOM 8237 C C . VAL B 1 514 ? 26.469 -18.469 19.141 1 25.48 514 VAL B C 1
ATOM 8239 O O . VAL B 1 514 ? 26.25 -19.453 18.406 1 25.48 514 VAL B O 1
ATOM 8242 N N . ASP B 1 515 ? 27.547 -18.547 19.812 1 23.92 515 ASP B N 1
ATOM 8243 C CA . ASP B 1 515 ? 27.953 -19.719 20.594 1 23.92 515 ASP B CA 1
ATOM 8244 C C . ASP B 1 515 ? 26.75 -20.562 20.984 1 23.92 515 ASP B C 1
ATOM 8246 O O . ASP B 1 515 ? 25.781 -20.062 21.547 1 23.92 515 ASP B O 1
ATOM 8250 N N . ASN B 1 516 ? 26.625 -21.672 20.453 1 25.33 516 ASN B N 1
ATOM 8251 C CA . ASN B 1 516 ? 25.797 -22.844 20.719 1 25.33 516 ASN B CA 1
ATOM 8252 C C . ASN B 1 516 ? 25.953 -23.312 22.172 1 25.33 516 ASN B C 1
ATOM 8254 O O . ASN B 1 516 ? 26 -24.516 22.438 1 25.33 516 ASN B O 1
ATOM 8258 N N . ASP B 1 517 ? 26.516 -22.562 23 1 23.31 517 ASP B N 1
ATOM 8259 C CA . ASP B 1 517 ? 26.406 -23.156 24.328 1 23.31 517 ASP B CA 1
ATOM 8260 C C . ASP B 1 517 ? 24.953 -23.484 24.656 1 23.31 517 ASP B C 1
ATOM 8262 O O . ASP B 1 517 ? 24.078 -22.609 24.578 1 23.31 517 ASP B O 1
ATOM 8266 N N . PRO B 1 518 ? 24.609 -24.812 24.703 1 27.61 518 PRO B N 1
ATOM 8267 C CA . PRO B 1 518 ? 23.328 -25.375 25.156 1 27.61 518 PRO B CA 1
ATOM 8268 C C . PRO B 1 518 ? 22.719 -24.562 26.297 1 27.61 518 PRO B C 1
ATOM 8270 O O . PRO B 1 518 ? 21.516 -24.688 26.578 1 27.61 518 PRO B O 1
ATOM 8273 N N . ALA B 1 519 ? 23.609 -24.078 27.078 1 23.39 519 ALA B N 1
ATOM 8274 C CA . ALA B 1 519 ? 23.188 -23.328 28.266 1 23.39 519 ALA B CA 1
ATOM 8275 C C . ALA B 1 519 ? 22.438 -22.062 27.891 1 23.39 519 ALA B C 1
ATOM 8277 O O . ALA B 1 519 ? 21.609 -21.562 28.656 1 23.39 519 ALA B O 1
ATOM 8278 N N . THR B 1 520 ? 22.984 -21.453 26.875 1 22.22 520 THR B N 1
ATOM 8279 C CA . THR B 1 520 ? 22.406 -20.125 26.688 1 22.22 520 THR B CA 1
ATOM 8280 C C . THR B 1 520 ? 21.078 -20.203 25.953 1 22.22 520 THR B C 1
ATOM 8282 O O . THR B 1 520 ? 20.281 -19.266 26 1 22.22 520 THR B O 1
ATOM 8285 N N . TRP B 1 521 ? 20.906 -21.094 25.078 1 25.52 521 TRP B N 1
ATOM 8286 C CA . TRP B 1 521 ? 19.594 -21.312 24.469 1 25.52 521 TRP B CA 1
ATOM 8287 C C . TRP B 1 521 ? 18.562 -21.688 25.531 1 25.52 521 TRP B C 1
ATOM 8289 O O . TRP B 1 521 ? 17.359 -21.469 25.328 1 25.52 521 TRP B O 1
ATOM 8299 N N . THR B 1 522 ? 18.984 -22.438 26.531 1 24.97 522 THR B N 1
ATOM 8300 C CA . THR B 1 522 ? 18.188 -22.812 27.688 1 24.97 522 THR B CA 1
ATOM 8301 C C . THR B 1 522 ? 17.688 -21.594 28.438 1 24.97 522 THR B C 1
ATOM 8303 O O . THR B 1 522 ? 16.641 -21.625 29.078 1 24.97 522 THR B O 1
ATOM 8306 N N . THR B 1 523 ? 18.641 -20.656 28.609 1 24.17 523 THR B N 1
ATOM 8307 C CA . THR B 1 523 ? 18.234 -19.5 29.406 1 24.17 523 THR B CA 1
ATOM 8308 C C . THR B 1 523 ? 17.172 -18.688 28.688 1 24.17 523 THR B C 1
ATOM 8310 O O . THR B 1 523 ? 16.359 -18.016 29.312 1 24.17 523 THR B O 1
ATOM 8313 N N . ILE B 1 524 ? 17.328 -18.625 27.359 1 24.95 524 ILE B N 1
ATOM 8314 C CA . ILE B 1 524 ? 16.234 -17.859 26.781 1 24.95 524 ILE B CA 1
ATOM 8315 C C . ILE B 1 524 ? 14.938 -18.656 26.859 1 24.95 524 ILE B C 1
ATOM 8317 O O . ILE B 1 524 ? 13.852 -18.094 27 1 24.95 524 ILE B O 1
ATOM 8321 N N . ARG B 1 525 ? 14.961 -19.969 26.734 1 23.73 525 ARG B N 1
ATOM 8322 C CA . ARG B 1 525 ? 13.836 -20.844 27.047 1 23.73 525 ARG B CA 1
ATOM 8323 C C . ARG B 1 525 ? 13.57 -20.875 28.547 1 23.73 525 ARG B C 1
ATOM 8325 O O . ARG B 1 525 ? 12.445 -21.156 28.969 1 23.73 525 ARG B O 1
ATOM 8332 N N . GLY B 1 526 ? 14.641 -21.062 29.391 1 21.73 526 GLY B N 1
ATOM 8333 C CA . GLY B 1 526 ? 14.445 -21.328 30.812 1 21.73 526 GLY B CA 1
ATOM 8334 C C . GLY B 1 526 ? 13.852 -20.141 31.562 1 21.73 526 GLY B C 1
ATOM 8335 O O . GLY B 1 526 ? 13.305 -20.297 32.656 1 21.73 526 GLY B O 1
ATOM 8336 N N . GLU B 1 527 ? 14.484 -18.922 31.406 1 23.14 527 GLU B N 1
ATOM 8337 C CA . GLU B 1 527 ? 13.875 -17.984 32.344 1 23.14 527 GLU B CA 1
ATOM 8338 C C . GLU B 1 527 ? 12.477 -17.594 31.891 1 23.14 527 GLU B C 1
ATOM 8340 O O . GLU B 1 527 ? 11.781 -16.844 32.594 1 23.14 527 GLU B O 1
ATOM 8345 N N . ASN B 1 528 ? 11.992 -17.734 30.672 1 18.73 528 ASN B N 1
ATOM 8346 C CA . ASN B 1 528 ? 10.539 -17.766 30.812 1 18.73 528 ASN B CA 1
ATOM 8347 C C . ASN B 1 528 ? 10.023 -19.188 31.031 1 18.73 528 ASN B C 1
ATOM 8349 O O . ASN B 1 528 ? 10.359 -20.094 30.281 1 18.73 528 ASN B O 1
#

pLDDT: mean 70.36, std 26.96, range [16.64, 98.19]

Foldseek 3Di:
DPPVCLVQQDLLQLVVLLVQLVVCVLLLVLVSVVVSLVSSQVSLVVVVLLDQPCPVDQLLVSLLSQLSNLSSQLSQLLSCQLQLHAGDDDLVSRDAFDHDAPVCNVVSHPDTHHHLQLVLDPQCDLGVVGDRNCPPDPDDDDLRSLLSSLSNLLSQLSNCCSVAAQQRDQADQLPDSNVVSLVVLVSSQVSDDPLLHDDLVSLVVVVVVVCNQSSLLSVLSSLLSQQVRLLLLAADPPFPCPLVLPCPVPPPPPNPQAHNNRHGSLDDDPVSLCSLLVSLVVLLVSVVSCVVVPHAHDSSNLLSLLSSLLSLLCCQQVCVPSPPPPDPDPVSNVVSVVSNVVSLVCLPPVHDNSRVSSVLSSLLSVLSSVLSCVPRVVPPDDPDDPPPPVVVCCVVVVVVPDDDDDCPPPPAADDVRPHDDPVSQRSGPSSLNSCSNRNSSHPVPVSNCPSVVVSVDDPPPPPPDDDDPDDDDDDCPPDPPDPDDDDDPPPPPPDPCPDSYPPPCVCVVVVPPPPPPVVVVCVVVPVD/DPPVCLVQQDLLQLVVLLVQLVVCVLLLVLVSVVVSLVSSQVSLVVVVLLDQPCPVDQLLVSLLSQLSNLSSQLSQLLSCQLQLHAGDDDLVSRDAFDHDAPVCNVVSHPDTHHHLQLVLDPQVDLGVVGDRNCPPDPDDDDLRSLLSSLSNLLSQLSNCCSVAAQQRDQADQLPDSLVVSLVVLVSSQVSDDPLLHDDLVSLVVVVVVVCNQSSLLSVLSSLLSQQVRLLLLAADPPFPCPLVLPPPVPNPPPNPQAHNNRHGSLDDDPVSLCSLLVSLVVLLVSVVSCVVVLHAHDSSNLLSLLSSLLSLLCVQQPCVPSPPPPDPPPVSNVVSVVSNVVSLVCLPPVHPNSRVSSVLSSLLSVLSSVLSCVVRVVPPPDPDDPPPPVVVCCVVVVVVPDDDPDCPPCPAADDVRPNDDPVSQRSGPSRLNSCSNRNSSHPVPVSNCPSNVVSVDDDPPPPPDDPDPDDPPDDPVPPPDDPDDDDDPPPDPPDPCPPDDPPPCVCVVVVPPPPPPVVVVCVVVPVD

Radius of gyration: 31.48 Å; Cα contacts (8 Å, |Δi|>4): 1333; chains: 2; bounding box: 97×92×83 Å

Sequence (1056 aa):
MSCQTSDQPQVITIQMNLCLSLRELLVASSMRAWLYCGLAIRQAQALRMRMEYNQRHDLQQQEIRRRTFWACIIMDRLVALCTFRTQTIDPGLVTIHLPASDVAFAFGHHSYGPRLDELGASPGYKTSSGSLIALPDGQPLNLRSYWIKTTVLWGYILSDYVDYGRRNFTLPPLEGPYGDHSRAIQNWCATLPVEMRWSEANLRAHRSLGQAALFAEMHILLAHARFLVQHEYLPQIHEPATATHHRPSADIPLVPGYDRAGIAFTHVDDLVIQVCVDGAFEVVDLMRVVQANNVQCTIGMGVALVTACSVLLWVVDCSRQATRGVPFDHIDHTRAEQSISYLLSVLDSGFPRHWRLSKTWASSIRLLNRFYQAHYHSVTQSETAVESSGDIDTDIAADRREDDGGEQRSTMLQIGDGLPDISMIPDGLYYKARLITGLSMEMPDLLYRKFLRQQMQPPRETRTETAATSEDAATVAETITEMPSTDDSTADFWPLDLDVMLEVDFAFLTSLDVDNDPATWTTIRGENMSCQTSDQPQVITIQMNLCLSLRELLVASSMRAWLYCGLAIRQAQALRMRMEYNQRHDLQQQEIRRRTFWACIIMDRLVALCTFRTQTIDPGLVTIHLPASDVAFAFGHHSYGPRLDELGASPGYKTSSGSLIALPDGQPLNLRSYWIKTTVLWGYILSDYVDYGRRNFTLPPLEGPYGDHSRAIQNWCATLPVEMRWSEANLRAHRSLGQAALFAEMHILLAHARFLVQHEYLPQIHEPATATHHRPSADIPLVPGYDRAGIAFTHVDDLVIQVCVDGAFEVVDLMRVVQANNVQCTIGMGVALVTACSVLLWVVDCSRQATRGVPFDHIDHTRAEQSISYLLSVLDSGFPRHWRLSKTWASSIRLLNRFYQAHYHSVTQSETAVESSGDIDTDIAADRREDDGGEQRSTMLQIGDGLPDISMIPDGLYYKARLITGLSMEMPDLLYRKFLRQQMQPPRETRTETAATSEDAATVAETITEMPSTDDSTADFWPLDLDVMLEVDFAFLTSLDVDNDPATWTTIRGEN

Organism: Sporothrix schenckii (strain ATCC 58251 / de Perez 2211183) (NCBI:txid1391915)